Protein AF-A0A3M6TLI6-F1 (afdb_monomer)

InterPro domains:
  IPR000315 B-box-type zinc finger [PF00643] (186-222)
  IPR000315 B-box-type zinc finger [PS50119] (181-224)
  IPR001258 NHL repeat [PF01436] (516-543)
  IPR001258 NHL repeat [PF01436] (563-590)
  IPR001258 NHL repeat [PF01436] (611-637)
  IPR001258 NHL repeat [PS51125] (503-546)
  IPR001258 NHL repeat [PS51125] (550-593)
  IPR001258 NHL repeat [PS51125] (597-640)
  IPR001258 NHL repeat [PS51125] (685-728)
  IPR001298 Filamin/ABP280 repeat [SM00557] (396-498)
  IPR011042 Six-bladed beta-propeller, TolB-like [G3DSA:2.120.10.30] (496-685)
  IPR011042 Six-bladed beta-propeller, TolB-like [G3DSA:2.120.10.30] (686-773)
  IPR013783 Immunoglobulin-like fold [G3DSA:2.60.40.10] (393-495)
  IPR014756 Immunoglobulin E-set [SSF81296] (395-496)
  IPR017868 Filamin/ABP280 repeat-like [PF00630] (395-491)
  IPR017868 Filamin/ABP280 repeat-like [PS50194] (392-495)
  IPR027806 Harbinger transposase-derived nuclease domain [PF13359] (2-99)
  IPR050952 Tripartite Motif and NHL Repeat Containing E3 Ligases [PTHR24104] (552-772)

Structure (mmCIF, N/CA/C/O backbone):
data_AF-A0A3M6TLI6-F1
#
_entry.id   AF-A0A3M6TLI6-F1
#
loop_
_atom_site.group_PDB
_atom_site.id
_atom_site.type_symbol
_atom_site.label_atom_id
_atom_site.label_alt_id
_atom_site.label_comp_id
_atom_site.label_asym_id
_atom_site.label_entity_id
_atom_site.label_seq_id
_atom_site.pdbx_PDB_ins_code
_atom_site.Cartn_x
_atom_site.Cartn_y
_atom_site.Cartn_z
_atom_site.occupancy
_atom_site.B_iso_or_equiv
_atom_site.auth_seq_id
_atom_site.auth_comp_id
_atom_site.auth_asym_id
_atom_site.auth_atom_id
_atom_site.pdbx_PDB_model_num
ATOM 1 N N . MET A 1 1 ? -36.498 23.297 31.377 1.00 34.47 1 MET A N 1
ATOM 2 C CA . MET A 1 1 ? -36.501 24.729 31.007 1.00 34.47 1 MET A CA 1
ATOM 3 C C . MET A 1 1 ? -37.761 25.460 31.517 1.00 34.47 1 MET A C 1
ATOM 5 O O . MET A 1 1 ? -38.318 26.268 30.796 1.00 34.47 1 MET A O 1
ATOM 9 N N . VAL A 1 2 ? -38.197 25.220 32.770 1.00 28.27 2 VAL A N 1
ATOM 10 C CA . VAL A 1 2 ? -39.300 25.968 33.442 1.00 28.27 2 VAL A CA 1
ATOM 11 C C . VAL A 1 2 ? -38.950 26.317 34.910 1.00 28.27 2 VAL A C 1
ATOM 13 O O . VAL A 1 2 ? -39.770 26.835 35.647 1.00 28.27 2 VAL A O 1
ATOM 16 N N . PHE A 1 3 ? -37.703 26.119 35.356 1.00 27.20 3 PHE A N 1
ATOM 17 C CA . PHE A 1 3 ? -37.307 26.361 36.758 1.00 27.20 3 PHE A CA 1
ATOM 18 C C . PHE A 1 3 ? -36.135 27.345 36.925 1.00 27.20 3 PHE A C 1
ATOM 20 O O . PHE A 1 3 ? -35.414 27.295 37.911 1.00 27.20 3 PHE A O 1
ATOM 27 N N . ILE A 1 4 ? -35.943 28.257 35.963 1.00 27.45 4 ILE A N 1
ATOM 28 C CA . ILE A 1 4 ? -34.880 29.288 36.010 1.00 27.45 4 ILE A CA 1
ATOM 29 C C . ILE A 1 4 ? -35.439 30.716 36.212 1.00 27.45 4 ILE A C 1
ATOM 31 O O . ILE A 1 4 ? -34.676 31.663 36.350 1.00 27.45 4 ILE A O 1
ATOM 35 N N . HIS A 1 5 ? -36.758 30.896 36.359 1.00 28.16 5 HIS A N 1
ATOM 36 C CA . HIS A 1 5 ? -37.359 32.223 36.596 1.00 28.16 5 HIS A CA 1
ATOM 37 C C . HIS A 1 5 ? -37.883 32.488 38.019 1.00 28.16 5 HIS A C 1
ATOM 39 O O . HIS A 1 5 ? -38.451 33.547 38.253 1.00 28.16 5 HIS A O 1
ATOM 45 N N . VAL A 1 6 ? -37.651 31.600 38.993 1.00 29.02 6 VAL A N 1
ATOM 46 C CA . VAL A 1 6 ? -38.141 31.798 40.380 1.00 29.02 6 VAL A CA 1
ATOM 47 C C . VAL A 1 6 ? -37.070 32.352 41.339 1.00 29.02 6 VAL A C 1
ATOM 49 O O . VAL A 1 6 ? -37.395 32.791 42.435 1.00 29.02 6 VAL A O 1
ATOM 52 N N . LEU A 1 7 ? -35.797 32.434 40.934 1.00 25.89 7 LEU A N 1
ATOM 53 C CA . LEU A 1 7 ? -34.699 32.871 41.821 1.00 25.89 7 LEU A CA 1
ATOM 54 C C . LEU A 1 7 ? -34.023 34.193 41.418 1.00 25.89 7 LEU A C 1
ATOM 56 O O . LEU A 1 7 ? -32.919 34.490 41.869 1.00 25.89 7 LEU A O 1
ATOM 60 N N . ALA A 1 8 ? -34.698 35.028 40.625 1.00 28.47 8 ALA A N 1
ATOM 61 C CA . ALA A 1 8 ? -34.259 36.393 40.337 1.00 28.47 8 ALA A CA 1
ATOM 62 C C . ALA A 1 8 ? -35.287 37.414 40.847 1.00 28.47 8 ALA A C 1
ATOM 64 O O . ALA A 1 8 ? -36.119 37.915 40.098 1.00 28.47 8 ALA A O 1
ATOM 65 N N . GLY A 1 9 ? -35.209 37.735 42.138 1.00 25.11 9 GLY A N 1
ATOM 66 C CA . GLY A 1 9 ? -35.965 38.826 42.751 1.00 25.11 9 GLY A CA 1
ATOM 67 C C . GLY A 1 9 ? -35.280 39.312 44.022 1.00 25.11 9 GLY A C 1
ATOM 68 O O . GLY A 1 9 ? -35.517 38.787 45.105 1.00 25.11 9 GLY A O 1
ATOM 69 N N . ARG A 1 10 ? -34.392 40.303 43.891 1.00 24.98 10 ARG A N 1
ATOM 70 C CA . ARG A 1 10 ? -33.894 41.095 45.028 1.00 24.98 10 ARG A CA 1
ATOM 71 C C . ARG A 1 10 ? -35.023 41.988 45.596 1.00 24.98 10 ARG A C 1
ATOM 73 O O . ARG A 1 10 ? -36.020 42.206 44.915 1.00 24.98 10 ARG A O 1
ATOM 80 N N . PRO A 1 11 ? -34.881 42.475 46.843 1.00 35.47 11 PRO A N 1
ATOM 81 C CA . PRO A 1 11 ? -35.988 42.868 47.712 1.00 35.47 11 PRO A CA 1
ATOM 82 C C . PRO A 1 11 ? -36.490 44.291 47.441 1.00 35.47 11 PRO A C 1
ATOM 84 O O . PRO A 1 11 ? -35.691 45.202 47.241 1.00 35.47 11 PRO A O 1
ATOM 87 N N . GLY A 1 12 ? -37.807 44.491 47.539 1.00 33.12 12 GLY A N 1
ATOM 88 C CA . GLY A 1 12 ? -38.425 45.815 47.638 1.00 33.12 12 GLY A CA 1
ATOM 89 C C . GLY A 1 12 ? -39.605 46.033 46.690 1.00 33.12 12 GLY A C 1
ATOM 90 O O . GLY A 1 12 ? -39.456 45.980 45.477 1.00 33.12 12 GLY A O 1
ATOM 91 N N . SER A 1 13 ? -40.757 46.369 47.277 1.00 32.81 13 SER A N 1
ATOM 92 C CA . SER A 1 13 ? -41.974 46.926 46.656 1.00 32.81 13 SER A CA 1
ATOM 93 C C . SER A 1 13 ? -42.864 46.000 45.811 1.00 32.81 13 SER A C 1
ATOM 95 O O . SER A 1 13 ? -42.798 46.047 44.598 1.00 32.81 13 SER A O 1
ATOM 97 N N . VAL A 1 14 ? -43.796 45.271 46.449 1.00 27.97 14 VAL A N 1
ATOM 98 C CA . VAL A 1 14 ? -45.204 45.159 45.984 1.00 27.97 14 VAL A CA 1
ATOM 99 C C . VAL A 1 14 ? -46.121 44.872 47.192 1.00 27.97 14 VAL A C 1
ATOM 101 O O . VAL A 1 14 ? -46.712 43.806 47.333 1.00 27.97 14 VAL A O 1
ATOM 104 N N . HIS A 1 15 ? -46.236 45.833 48.106 1.00 33.78 15 HIS A N 1
ATOM 105 C CA . HIS A 1 15 ? -47.403 45.931 48.984 1.00 33.78 15 HIS A CA 1
ATOM 106 C C . HIS A 1 15 ? -48.178 47.172 48.561 1.00 33.78 15 HIS A C 1
ATOM 108 O O . HIS A 1 15 ? -48.011 48.237 49.143 1.00 33.78 15 HIS A O 1
ATOM 114 N N . ASP A 1 16 ? -49.008 47.045 47.529 1.00 29.02 16 ASP A N 1
ATOM 115 C CA . ASP A 1 16 ? -50.118 47.977 47.367 1.00 29.02 16 ASP A CA 1
ATOM 116 C C . ASP A 1 16 ? -51.358 47.221 46.885 1.00 29.02 16 ASP A C 1
ATOM 118 O O . ASP A 1 16 ? -51.487 46.806 45.732 1.00 29.02 16 ASP A O 1
ATOM 122 N N . SER A 1 17 ? -52.281 47.019 47.821 1.00 30.47 17 SER A N 1
ATOM 123 C CA . SER A 1 17 ? -53.591 46.388 47.652 1.00 30.47 17 SER A CA 1
ATOM 124 C C . SER A 1 17 ? -54.530 47.166 46.715 1.00 30.47 17 SER A C 1
ATOM 126 O O . SER A 1 17 ? -55.658 46.740 46.483 1.00 30.47 17 SER A O 1
ATOM 128 N N . ARG A 1 18 ? -54.079 48.281 46.124 1.00 33.56 18 ARG A N 1
ATOM 129 C CA . ARG A 1 18 ? -54.854 49.111 45.188 1.00 33.56 18 ARG A CA 1
ATOM 130 C C . ARG A 1 18 ? -54.803 48.651 43.730 1.00 33.56 18 ARG A C 1
ATOM 132 O O . ARG A 1 18 ? -55.696 49.009 42.967 1.00 33.56 18 ARG A O 1
ATOM 139 N N . VAL A 1 19 ? -53.821 47.835 43.333 1.00 35.69 19 VAL A N 1
ATOM 140 C CA . VAL A 1 19 ? -53.656 47.414 41.923 1.00 35.69 19 VAL A CA 1
ATOM 141 C C . VAL A 1 19 ? -54.597 46.258 41.536 1.00 35.69 19 VAL A C 1
ATOM 143 O O . VAL A 1 19 ? -54.991 46.141 40.379 1.00 35.69 19 VAL A O 1
ATOM 146 N N . MET A 1 20 ? -55.054 45.452 42.501 1.00 35.34 20 MET A N 1
ATOM 147 C CA . MET A 1 20 ? -55.957 44.311 42.254 1.00 35.34 20 MET A CA 1
ATOM 148 C C . MET A 1 20 ? -57.446 44.692 42.115 1.00 35.34 20 MET A C 1
ATOM 150 O O . MET A 1 20 ? -58.211 43.928 41.531 1.00 35.34 20 MET A O 1
ATOM 154 N N . CYS A 1 21 ? -57.875 45.867 42.591 1.00 36.22 21 CYS A N 1
ATOM 155 C CA . CYS A 1 21 ? -59.299 46.243 42.613 1.00 36.22 21 CYS A CA 1
ATOM 156 C C . CYS A 1 21 ? -59.883 46.698 41.261 1.00 36.22 21 CYS A C 1
ATOM 158 O O . CYS A 1 21 ? -61.100 46.828 41.154 1.00 36.22 21 CYS A O 1
ATOM 160 N N . ASN A 1 22 ? -59.059 46.922 40.230 1.00 36.78 22 ASN A N 1
ATOM 161 C CA . ASN A 1 22 ? -59.506 47.474 38.939 1.00 36.78 22 ASN A CA 1
ATOM 162 C C . ASN A 1 22 ? -59.342 46.523 37.739 1.00 36.78 22 ASN A C 1
ATOM 164 O O . ASN A 1 22 ? -59.504 46.954 36.600 1.00 36.78 22 ASN A O 1
ATOM 168 N N . SER A 1 23 ? -59.048 45.237 37.961 1.00 40.84 23 SER A N 1
ATOM 169 C CA . SER A 1 23 ? -58.972 44.254 36.871 1.00 40.84 23 SER A CA 1
ATOM 170 C C . SER A 1 23 ? -60.306 43.525 36.657 1.00 40.84 23 SER A C 1
ATOM 172 O O . SER A 1 23 ? -61.030 43.215 37.608 1.00 40.84 23 SER A O 1
ATOM 174 N N . GLU A 1 24 ? -60.633 43.208 35.401 1.00 35.38 24 GLU A N 1
ATOM 175 C CA . GLU A 1 24 ? -61.858 42.481 35.014 1.00 35.38 24 GLU A CA 1
ATOM 176 C C . GLU A 1 24 ? -61.965 41.068 35.636 1.00 35.38 24 GLU A C 1
ATOM 178 O O . GLU A 1 24 ? -63.056 40.494 35.717 1.00 35.38 24 GLU A O 1
ATOM 183 N N . LEU A 1 25 ? -60.860 40.536 36.173 1.00 39.75 25 LEU A N 1
ATOM 184 C CA . LEU A 1 25 ? -60.800 39.267 36.905 1.00 39.75 25 LEU A CA 1
ATOM 185 C C . LEU A 1 25 ? -61.606 39.288 38.218 1.00 39.75 25 LEU A C 1
ATOM 187 O O . LEU A 1 25 ? -62.251 38.293 38.549 1.00 39.75 25 LEU A O 1
ATOM 191 N N . TRP A 1 26 ? -61.661 40.422 38.931 1.00 40.38 26 TRP A N 1
ATOM 192 C CA . TRP A 1 26 ? -62.410 40.538 40.194 1.00 40.38 26 TRP A CA 1
ATOM 193 C C . TRP A 1 26 ? -63.928 40.406 39.998 1.00 40.38 26 TRP A C 1
ATOM 195 O O . TRP A 1 26 ? -64.604 39.716 40.763 1.00 40.38 26 TRP A O 1
ATOM 205 N N . ARG A 1 27 ? -64.477 41.004 38.928 1.00 39.81 27 ARG A N 1
ATOM 206 C CA . ARG A 1 27 ? -65.921 40.938 38.622 1.00 39.81 27 ARG A CA 1
ATOM 207 C C . ARG A 1 27 ? -66.386 39.520 38.288 1.00 39.81 27 ARG A C 1
ATOM 209 O O . ARG A 1 27 ? -67.524 39.168 38.581 1.00 39.81 27 ARG A O 1
ATOM 216 N N . THR A 1 28 ? -65.497 38.701 37.732 1.00 42.34 28 THR A N 1
ATOM 217 C CA . THR A 1 28 ? -65.788 37.304 37.384 1.00 42.34 28 THR A CA 1
ATOM 218 C C . THR A 1 28 ? -65.716 36.385 38.614 1.00 42.34 28 THR A C 1
ATOM 220 O O . THR A 1 28 ? -66.506 35.449 38.730 1.00 42.34 28 THR A O 1
ATOM 223 N N . ALA A 1 29 ? -64.824 36.677 39.571 1.00 39.09 29 ALA A N 1
ATOM 224 C CA . ALA A 1 29 ? -64.681 35.922 40.820 1.00 39.09 29 ALA A CA 1
ATOM 225 C C . ALA A 1 29 ? -65.815 36.201 41.828 1.00 39.09 29 ALA A C 1
ATOM 227 O O . ALA A 1 29 ? -66.349 35.264 42.423 1.00 39.09 29 ALA A O 1
ATOM 228 N N . ALA A 1 30 ? -66.250 37.461 41.956 1.00 42.19 30 ALA A N 1
ATOM 229 C CA . ALA A 1 30 ? -67.336 37.863 42.858 1.00 42.19 30 ALA A CA 1
ATOM 230 C C . ALA A 1 30 ? -68.703 37.255 42.486 1.00 42.19 30 ALA A C 1
ATOM 232 O O . ALA A 1 30 ? -69.554 37.062 43.350 1.00 42.19 30 ALA A O 1
ATOM 233 N N . HIS A 1 31 ? -68.910 36.913 41.210 1.00 42.47 31 HIS A N 1
ATOM 234 C CA . HIS A 1 31 ? -70.144 36.275 40.744 1.00 42.47 31 HIS A CA 1
ATOM 235 C C . HIS A 1 31 ? -70.183 34.759 41.001 1.00 42.47 31 HIS A C 1
ATOM 237 O O . HIS A 1 31 ? -71.264 34.171 40.984 1.00 42.47 31 HIS A O 1
ATOM 243 N N . LYS A 1 32 ? -69.017 34.129 41.213 1.00 38.00 32 LYS A N 1
ATOM 244 C CA . LYS A 1 32 ? -68.856 32.668 41.305 1.00 38.00 32 LYS A CA 1
ATOM 245 C C . LYS A 1 32 ? -68.705 32.156 42.744 1.00 38.00 32 LYS A C 1
ATOM 247 O O . LYS A 1 32 ? -69.014 30.994 42.985 1.00 38.00 32 LYS A O 1
ATOM 252 N N . PHE A 1 33 ? -68.283 33.008 43.687 1.00 46.25 33 PHE A N 1
ATOM 253 C CA . PHE A 1 33 ? -68.091 32.657 45.102 1.00 46.25 33 PHE A CA 1
ATOM 254 C C . PHE A 1 33 ? -68.619 33.766 46.038 1.00 46.25 33 PHE A C 1
ATOM 256 O O . PHE A 1 33 ? -67.872 34.679 46.392 1.00 46.25 33 PHE A O 1
ATOM 263 N N . PRO A 1 34 ? -69.901 33.735 46.443 1.00 35.91 34 PRO A N 1
ATOM 264 C CA . PRO A 1 34 ? -70.432 34.679 47.420 1.00 35.91 34 PRO A CA 1
ATOM 265 C C . PRO A 1 34 ? -70.053 34.244 48.847 1.00 35.91 34 PRO A C 1
ATOM 267 O O . PRO A 1 34 ? -70.364 33.129 49.258 1.00 35.91 34 PRO A O 1
ATOM 270 N N . GLY A 1 35 ? -69.401 35.123 49.614 1.00 51.12 35 GLY A N 1
ATOM 271 C CA . GLY A 1 35 ? -69.088 34.898 51.033 1.00 51.12 35 GLY A CA 1
ATOM 272 C C . GLY A 1 35 ? -67.597 34.943 51.395 1.00 51.12 35 GLY A C 1
ATOM 273 O O . GLY A 1 35 ? -66.770 35.476 50.662 1.00 51.12 35 GLY A O 1
ATOM 274 N N . ASP A 1 36 ? -67.278 34.401 52.573 1.00 43.75 36 ASP A N 1
ATOM 275 C CA . ASP A 1 36 ? -66.084 34.638 53.410 1.00 43.75 36 ASP A CA 1
ATOM 276 C C . ASP A 1 36 ? -64.762 33.993 52.906 1.00 43.75 36 ASP A C 1
ATOM 278 O O . ASP A 1 36 ? -63.978 33.431 53.676 1.00 43.75 36 ASP A O 1
ATOM 282 N N . THR A 1 37 ? -64.487 34.065 51.600 1.00 42.94 37 THR A N 1
ATOM 283 C CA . THR A 1 37 ? -63.296 33.468 50.958 1.00 42.94 37 THR A CA 1
ATOM 284 C C . THR A 1 37 ? -62.404 34.518 50.286 1.00 42.94 37 THR A C 1
ATOM 286 O O . THR A 1 37 ? -62.883 35.526 49.774 1.00 42.94 37 THR A O 1
ATOM 289 N N . HIS A 1 38 ? -61.081 34.303 50.306 1.00 43.53 38 HIS A N 1
ATOM 290 C CA . HIS A 1 38 ? -60.088 35.119 49.592 1.00 43.53 38 HIS A CA 1
ATOM 291 C C . HIS A 1 38 ? -59.131 34.199 48.814 1.00 43.53 38 HIS A C 1
ATOM 293 O O . HIS A 1 38 ? -58.770 33.134 49.313 1.00 43.53 38 HIS A O 1
ATOM 299 N N . LEU A 1 39 ? -58.718 34.609 47.608 1.00 44.34 39 LEU A N 1
ATOM 300 C CA . LEU A 1 39 ? -57.790 33.862 46.743 1.00 44.34 39 LEU A CA 1
ATOM 301 C C . LEU A 1 39 ? -56.328 34.275 46.996 1.00 44.34 39 LEU A C 1
ATOM 303 O O . LEU A 1 39 ? -56.049 35.464 47.165 1.00 44.34 39 LEU A O 1
ATOM 307 N N . LEU A 1 40 ? -55.404 33.306 46.983 1.00 36.53 40 LEU A N 1
ATOM 308 C CA . LEU A 1 40 ? -53.951 33.509 47.082 1.00 36.53 40 LEU A CA 1
ATOM 309 C C . LEU A 1 40 ? -53.244 33.050 45.795 1.00 36.53 40 LEU A C 1
ATOM 311 O O . LEU A 1 40 ? -53.279 31.862 45.481 1.00 36.53 40 LEU A O 1
ATOM 315 N N . GLY A 1 41 ? -52.551 33.979 45.120 1.00 41.78 41 GLY A N 1
ATOM 316 C CA . GLY A 1 41 ? -51.569 33.712 44.053 1.00 41.78 41 GLY A CA 1
ATOM 317 C C . GLY A 1 41 ? -52.097 32.991 42.804 1.00 41.78 41 GLY A C 1
ATOM 318 O O . GLY A 1 41 ? -53.245 32.554 42.762 1.00 41.78 41 GLY A O 1
ATOM 319 N N . ASP A 1 42 ? -51.239 32.843 41.787 1.00 33.44 42 ASP A N 1
ATOM 320 C CA . ASP A 1 42 ? -51.550 32.326 40.432 1.00 33.44 42 ASP A CA 1
ATOM 321 C C . ASP A 1 42 ? -52.085 30.873 40.366 1.00 33.44 42 ASP A C 1
ATOM 323 O O . ASP A 1 42 ? -52.211 30.295 39.289 1.00 33.44 42 ASP A O 1
ATOM 327 N N . GLY A 1 43 ? -52.429 30.266 41.505 1.00 41.97 43 GLY A N 1
ATOM 328 C CA . GLY A 1 43 ? -52.973 28.910 41.608 1.00 41.97 43 GLY A CA 1
ATOM 329 C C . GLY A 1 43 ? -54.442 28.804 42.033 1.00 41.97 43 GLY A C 1
ATOM 330 O O . GLY A 1 43 ? -54.999 27.719 41.933 1.00 41.97 43 GLY A O 1
ATOM 331 N N . GLY A 1 44 ? -55.094 29.878 42.492 1.00 33.34 44 GLY A N 1
ATOM 332 C CA . GLY A 1 44 ? -56.558 29.908 42.636 1.00 33.34 44 GLY A CA 1
ATOM 333 C C . GLY A 1 44 ? -57.212 28.911 43.616 1.00 33.34 44 GLY A C 1
ATOM 334 O O . GLY A 1 44 ? -58.313 28.444 43.331 1.00 33.34 44 GLY A O 1
ATOM 335 N N . TYR A 1 45 ? -56.605 28.601 44.769 1.00 35.06 45 TYR A N 1
ATOM 336 C CA . TYR A 1 45 ? -57.241 27.752 45.797 1.00 35.06 45 TYR A CA 1
ATOM 337 C C . TYR A 1 45 ? -57.896 28.582 46.925 1.00 35.06 45 TYR A C 1
ATOM 339 O O . TYR A 1 45 ? -57.254 29.498 47.446 1.00 35.06 45 TYR A O 1
ATOM 347 N N . PRO A 1 46 ? -59.149 28.288 47.334 1.00 38.34 46 PRO A N 1
ATOM 348 C CA . PRO A 1 46 ? -59.824 28.989 48.428 1.00 38.34 46 PRO A CA 1
ATOM 349 C C . PRO A 1 46 ? -59.476 28.391 49.805 1.00 38.34 46 PRO A C 1
ATOM 351 O O . PRO A 1 46 ? -59.533 27.178 49.990 1.00 38.34 46 PRO A O 1
ATOM 354 N N . LEU A 1 47 ? -59.170 29.242 50.794 1.00 43.91 47 LEU A N 1
ATOM 355 C CA . LEU A 1 47 ? -58.966 28.854 52.202 1.00 43.91 47 LEU A CA 1
ATOM 356 C C . LEU A 1 47 ? -59.788 29.744 53.155 1.00 43.91 47 LEU A C 1
ATOM 358 O O . LEU A 1 47 ? -59.958 30.942 52.924 1.00 43.91 47 LEU A O 1
ATOM 362 N N . LEU A 1 48 ? -60.286 29.150 54.247 1.00 40.75 48 LEU A N 1
ATOM 363 C CA . LEU A 1 48 ? -61.071 29.816 55.299 1.00 40.75 48 LEU A CA 1
ATOM 364 C C . LEU A 1 48 ? -60.216 30.822 56.096 1.00 40.75 48 LEU A C 1
ATOM 366 O O . LEU A 1 48 ? -59.113 30.503 56.539 1.00 40.75 48 LEU A O 1
ATOM 370 N N . ARG A 1 49 ? -60.751 32.025 56.366 1.00 39.31 49 ARG A N 1
ATOM 371 C CA . ARG A 1 49 ? -60.044 33.143 57.044 1.00 39.31 49 ARG A CA 1
ATOM 372 C C . ARG A 1 49 ? -59.380 32.783 58.385 1.00 39.31 49 ARG A C 1
ATOM 374 O O . ARG A 1 49 ? -58.374 33.396 58.741 1.00 39.31 49 ARG A O 1
ATOM 381 N N . ARG A 1 50 ? -59.898 31.792 59.121 1.00 39.31 50 ARG A N 1
ATOM 382 C CA . ARG A 1 50 ? -59.343 31.333 60.413 1.00 39.31 50 ARG A CA 1
ATOM 383 C C . ARG A 1 50 ? -57.986 30.626 60.262 1.00 39.31 50 ARG A C 1
ATOM 385 O O . ARG A 1 50 ? -57.142 30.745 61.145 1.00 39.31 50 ARG A O 1
ATOM 392 N N . PHE A 1 51 ? -57.754 29.979 59.119 1.00 35.06 51 PHE A N 1
ATOM 393 C CA . PHE A 1 51 ? -56.541 29.214 58.810 1.00 35.06 51 PHE A CA 1
ATOM 394 C C . PHE A 1 51 ? -55.307 30.119 58.617 1.00 35.06 51 PHE A C 1
ATOM 396 O O . PHE A 1 51 ? -54.196 29.761 59.000 1.00 35.06 51 PHE A O 1
ATOM 403 N N . ASN A 1 52 ? -55.509 31.349 58.126 1.00 37.50 52 ASN A N 1
ATOM 404 C CA . ASN A 1 52 ? -54.431 32.319 57.897 1.00 37.50 52 ASN A CA 1
ATOM 405 C C . ASN A 1 52 ? -53.782 32.852 59.186 1.00 37.50 52 ASN A C 1
ATOM 407 O O . ASN A 1 52 ? -52.598 33.174 59.172 1.00 37.50 52 ASN A O 1
ATOM 411 N N . ARG A 1 53 ? -54.506 32.936 60.314 1.00 40.00 53 ARG A N 1
ATOM 412 C CA . ARG A 1 53 ? -53.917 33.443 61.573 1.00 40.00 53 ARG A CA 1
ATOM 413 C C . ARG A 1 53 ? -52.892 32.477 62.164 1.00 40.00 53 ARG A C 1
ATOM 415 O O . ARG A 1 53 ? -51.846 32.918 62.629 1.00 40.00 53 ARG A O 1
ATOM 422 N N . VAL A 1 54 ? -53.177 31.177 62.107 1.00 41.12 54 VAL A N 1
ATOM 423 C CA . VAL A 1 54 ? -52.283 30.132 62.628 1.00 41.12 54 VAL A CA 1
ATOM 424 C C . VAL A 1 54 ? -51.038 30.016 61.746 1.00 41.12 54 VAL A C 1
ATOM 426 O O . VAL A 1 54 ? -49.923 30.023 62.258 1.00 41.12 54 VAL A O 1
ATOM 429 N N . LEU A 1 55 ? -51.211 30.040 60.421 1.00 37.88 55 LEU A N 1
ATOM 430 C CA . LEU A 1 55 ? -50.097 30.010 59.469 1.00 37.88 55 LEU A CA 1
ATOM 431 C C . LEU A 1 55 ? -49.202 31.258 59.553 1.00 37.88 55 LEU A C 1
ATOM 433 O O . LEU A 1 55 ? -47.983 31.119 59.516 1.00 37.88 55 LEU A O 1
ATOM 437 N N . SER A 1 56 ? -49.765 32.458 59.746 1.00 41.44 56 SER A N 1
ATOM 438 C CA . SER A 1 56 ? -48.963 33.671 59.983 1.00 41.44 56 SER A CA 1
ATOM 439 C C . SER A 1 56 ? -48.176 33.618 61.293 1.00 41.44 56 SER A C 1
ATOM 441 O O . SER A 1 56 ? -47.035 34.073 61.314 1.00 41.44 56 SER A O 1
ATOM 443 N N . SER A 1 57 ? -48.749 33.055 62.363 1.00 43.34 57 SER A N 1
ATOM 444 C CA . SER A 1 57 ? -48.060 32.901 63.652 1.00 43.34 57 SER A CA 1
ATOM 445 C C . SER A 1 57 ? -46.879 31.934 63.542 1.00 43.34 57 SER A C 1
ATOM 447 O O . SER A 1 57 ? -45.772 32.255 63.969 1.00 43.34 57 SER A O 1
ATOM 449 N N . VAL A 1 58 ? -47.091 30.784 62.895 1.00 40.59 58 VAL A N 1
ATOM 450 C CA . VAL A 1 58 ? -46.048 29.771 62.673 1.00 40.59 58 VAL A CA 1
ATOM 451 C C . VAL A 1 58 ? -44.965 30.297 61.724 1.00 40.59 58 VAL A C 1
ATOM 453 O O . VAL A 1 58 ? -43.777 30.092 61.959 1.00 40.59 58 VAL A O 1
ATOM 456 N N . HIS A 1 59 ? -45.339 31.059 60.692 1.00 41.84 59 HIS A N 1
ATOM 457 C CA . HIS A 1 59 ? -44.380 31.713 59.801 1.00 41.84 59 HIS A CA 1
ATOM 458 C C . HIS A 1 59 ? -43.513 32.751 60.537 1.00 41.84 59 HIS A C 1
ATOM 460 O O . HIS A 1 59 ? -42.308 32.819 60.304 1.00 41.84 59 HIS A O 1
ATOM 466 N N . GLN A 1 60 ? -44.087 33.515 61.474 1.00 44.09 60 GLN A N 1
ATOM 467 C CA . GLN A 1 60 ? -43.339 34.464 62.309 1.00 44.09 60 GLN A CA 1
ATOM 468 C C . GLN A 1 60 ? -42.345 33.780 63.259 1.00 44.09 60 GLN A C 1
ATOM 470 O O . GLN A 1 60 ? -41.255 34.309 63.490 1.00 44.09 60 GLN A O 1
ATOM 475 N N . GLU A 1 61 ? -42.693 32.614 63.805 1.00 41.62 61 GLU A N 1
ATOM 476 C CA . GLU A 1 61 ? -41.779 31.820 64.634 1.00 41.62 61 GLU A CA 1
ATOM 477 C C . GLU A 1 61 ? -40.633 31.219 63.815 1.00 41.62 61 GLU A C 1
ATOM 479 O O . GLU A 1 61 ? -39.480 31.260 64.251 1.00 41.62 61 GLU A O 1
ATOM 484 N N . ILE A 1 62 ? -40.918 30.759 62.594 1.00 41.72 62 ILE A N 1
ATOM 485 C CA . ILE A 1 62 ? -39.907 30.259 61.654 1.00 41.72 62 ILE A CA 1
ATOM 486 C C . ILE A 1 62 ? -38.958 31.389 61.220 1.00 41.72 62 ILE A C 1
ATOM 488 O O . ILE A 1 62 ? -37.741 31.213 61.256 1.00 41.72 62 ILE A O 1
ATOM 492 N N . GLU A 1 63 ? -39.470 32.580 60.900 1.00 43.06 63 GLU A N 1
ATOM 493 C CA . GLU A 1 63 ? -38.655 33.766 60.581 1.00 43.06 63 GLU A CA 1
ATOM 494 C C . GLU A 1 63 ? -37.757 34.188 61.761 1.00 43.06 63 GLU A C 1
ATOM 496 O O . GLU A 1 63 ? -36.573 34.494 61.579 1.00 43.06 63 GLU A O 1
ATOM 501 N N . ARG A 1 64 ? -38.269 34.131 63.001 1.00 45.28 64 ARG A N 1
ATOM 502 C CA . ARG A 1 64 ? -37.462 34.374 64.212 1.00 45.28 64 ARG A CA 1
ATOM 503 C C . ARG A 1 64 ? -36.365 33.327 64.397 1.00 45.28 64 ARG A C 1
ATOM 505 O O . ARG A 1 64 ? -35.234 33.701 64.714 1.00 45.28 64 ARG A O 1
ATOM 512 N N . ALA A 1 65 ? -36.660 32.048 64.165 1.00 41.25 65 ALA A N 1
ATOM 513 C CA . ALA A 1 65 ? -35.676 30.969 64.234 1.00 41.25 65 ALA A CA 1
ATOM 514 C C . ALA A 1 65 ? -34.582 31.127 63.161 1.00 41.25 65 ALA A C 1
ATOM 516 O O . ALA A 1 65 ? -33.393 31.033 63.472 1.00 41.25 65 ALA A O 1
ATOM 517 N N . ILE A 1 66 ? -34.959 31.481 61.927 1.00 42.84 66 ILE A N 1
ATOM 518 C CA . ILE A 1 66 ? -34.029 31.758 60.821 1.00 42.84 66 ILE A CA 1
ATOM 519 C C . ILE A 1 66 ? -33.154 32.983 61.124 1.00 42.84 66 ILE A C 1
ATOM 521 O O . ILE A 1 66 ? -31.955 32.969 60.839 1.00 42.84 66 ILE A O 1
ATOM 525 N N . SER A 1 67 ? -33.702 34.038 61.735 1.00 44.84 67 SER A N 1
ATOM 526 C CA . SER A 1 67 ? -32.929 35.226 62.123 1.00 44.84 67 SER A CA 1
ATOM 527 C C . SER A 1 67 ? -31.943 34.942 63.266 1.00 44.84 67 SER A C 1
ATOM 529 O O . SER A 1 67 ? -30.820 35.456 63.256 1.00 44.84 67 SER A O 1
ATOM 531 N N . LEU A 1 68 ? -32.324 34.100 64.234 1.00 44.25 68 LEU A N 1
ATOM 532 C CA . LEU A 1 68 ? -31.447 33.644 65.321 1.00 44.25 68 LEU A CA 1
ATOM 533 C C . LEU A 1 68 ? -30.312 32.749 64.804 1.00 44.25 68 LEU A C 1
ATOM 535 O O . LEU A 1 68 ? -29.167 32.886 65.245 1.00 44.25 68 LEU A O 1
ATOM 539 N N . LEU A 1 69 ? -30.605 31.895 63.820 1.00 40.59 69 LEU A N 1
ATOM 540 C CA . LEU A 1 69 ? -29.604 31.101 63.112 1.00 40.59 69 LEU A CA 1
ATOM 541 C C . LEU A 1 69 ? -28.662 32.019 62.318 1.00 40.59 69 LEU A C 1
ATOM 543 O O . LEU A 1 69 ? -27.462 32.008 62.578 1.00 40.59 69 LEU A O 1
ATOM 547 N N . LYS A 1 70 ? -29.169 32.939 61.485 1.00 38.28 70 LYS A N 1
ATOM 548 C CA . LYS A 1 70 ? -28.344 33.925 60.748 1.00 38.28 70 LYS A CA 1
ATOM 549 C C . LYS A 1 70 ? -27.403 34.742 61.650 1.00 38.28 70 LYS A C 1
ATOM 551 O O . LYS A 1 70 ? -26.285 35.053 61.240 1.00 38.28 70 LYS A O 1
ATOM 556 N N . GLY A 1 71 ? -27.821 35.064 62.878 1.00 40.72 71 GLY A N 1
ATOM 557 C CA . GLY A 1 71 ? -26.994 35.758 63.873 1.00 40.72 71 GLY A CA 1
ATOM 558 C C . GLY A 1 71 ? -25.830 34.921 64.425 1.00 40.72 71 GLY A C 1
ATOM 559 O O . GLY A 1 71 ? -24.736 35.451 64.621 1.00 40.72 71 GLY A O 1
ATOM 560 N N . ARG A 1 72 ? -26.025 33.609 64.628 1.00 40.97 72 ARG A N 1
ATOM 561 C CA . ARG A 1 72 ? -24.959 32.670 65.043 1.00 40.97 72 ARG A CA 1
ATOM 562 C C . ARG A 1 72 ? -24.053 32.232 63.882 1.00 40.97 72 ARG A C 1
ATOM 564 O O . ARG A 1 72 ? -22.880 31.944 64.107 1.00 40.97 72 ARG A O 1
ATOM 571 N N . TRP A 1 73 ? -24.560 32.264 62.651 1.00 39.75 73 TRP A N 1
ATOM 572 C CA . TRP A 1 73 ? -23.886 31.833 61.419 1.00 39.75 73 TRP A CA 1
ATOM 573 C C . TRP A 1 73 ? -22.692 32.699 60.980 1.00 39.75 73 TRP A C 1
ATOM 575 O O . TRP A 1 73 ? -21.812 32.212 60.282 1.00 39.75 73 TRP A O 1
ATOM 585 N N . ARG A 1 74 ? -22.571 33.957 61.432 1.00 38.34 74 ARG A N 1
ATOM 586 C CA . ARG A 1 74 ? -21.382 34.787 61.129 1.00 38.34 74 ARG A CA 1
ATOM 587 C C . ARG A 1 74 ? -20.105 34.371 61.880 1.00 38.34 74 ARG A C 1
ATOM 589 O O . ARG A 1 74 ? -19.065 34.978 61.647 1.00 38.34 74 ARG A O 1
ATOM 596 N N . ARG A 1 75 ? -20.159 33.386 62.789 1.00 38.34 75 ARG A N 1
ATOM 597 C CA . ARG A 1 75 ? -19.009 32.976 63.624 1.00 38.34 75 ARG A CA 1
ATOM 598 C C . ARG A 1 75 ? -18.445 31.580 63.350 1.00 38.34 75 ARG A C 1
ATOM 600 O O . ARG A 1 75 ? -17.412 31.263 63.929 1.00 38.34 75 ARG A O 1
ATOM 607 N N . LEU A 1 76 ? -19.053 30.763 62.491 1.00 36.25 76 LEU A N 1
ATOM 608 C CA . LEU A 1 76 ? -18.569 29.406 62.206 1.00 36.25 76 LEU A CA 1
ATOM 609 C C . LEU A 1 76 ? -18.452 29.213 60.693 1.00 36.25 76 LEU A C 1
ATOM 611 O O . LEU A 1 76 ? -19.444 29.189 59.979 1.00 36.25 76 LEU A O 1
ATOM 615 N N . LEU A 1 77 ? -17.209 29.151 60.218 1.00 38.44 77 LEU A N 1
ATOM 616 C CA . LEU A 1 77 ? -16.810 29.245 58.809 1.00 38.44 77 LEU A CA 1
ATOM 617 C C . LEU A 1 77 ? -16.728 27.878 58.099 1.00 38.44 77 LEU A C 1
ATOM 619 O O . LEU A 1 77 ? -16.010 27.754 57.117 1.00 38.44 77 LEU A O 1
ATOM 623 N N . PHE A 1 78 ? -17.425 26.848 58.585 1.00 41.88 78 PHE A N 1
ATOM 624 C CA . PHE A 1 78 ? -17.361 25.497 58.018 1.00 41.88 78 PHE A CA 1
ATOM 625 C C . PHE A 1 78 ? -18.686 24.757 58.217 1.00 41.88 78 PHE A C 1
ATOM 627 O O . PHE A 1 78 ? -18.998 24.418 59.354 1.00 41.88 78 PHE A O 1
ATOM 634 N N . LEU A 1 79 ? -19.436 24.542 57.127 1.00 36.59 79 LEU A N 1
ATOM 635 C CA . LEU A 1 79 ? -20.312 23.389 56.835 1.00 36.59 79 LEU A CA 1
ATOM 636 C C . LEU A 1 79 ? -20.895 23.554 55.412 1.00 36.59 79 LEU A C 1
ATOM 638 O O . LEU A 1 79 ? -21.320 24.651 55.042 1.00 36.59 79 LEU A O 1
ATOM 642 N N . ASP A 1 80 ? -20.858 22.484 54.610 1.00 40.44 80 ASP A N 1
ATOM 643 C CA . ASP A 1 80 ? -21.257 22.460 53.195 1.00 40.44 80 ASP A CA 1
ATOM 644 C C . ASP A 1 80 ? -22.782 22.565 53.004 1.00 40.44 80 ASP A C 1
ATOM 646 O O . ASP A 1 80 ? -23.578 22.063 53.794 1.00 40.44 80 ASP A O 1
ATOM 650 N N . HIS A 1 81 ? -23.197 23.199 51.903 1.00 43.28 81 HIS A N 1
ATOM 651 C CA . HIS A 1 81 ? -24.589 23.533 51.562 1.00 43.28 81 HIS A CA 1
ATOM 652 C C . HIS A 1 81 ? -25.586 22.351 51.522 1.00 43.28 81 HIS A C 1
ATOM 654 O O . HIS A 1 81 ? -26.793 22.594 51.536 1.00 43.28 81 HIS A O 1
ATOM 660 N N . LEU A 1 82 ? -25.113 21.101 51.480 1.00 38.31 82 LEU A N 1
ATOM 661 C CA . LEU A 1 82 ? -25.954 19.904 51.346 1.00 38.31 82 LEU A CA 1
ATOM 662 C C . LEU A 1 82 ? -26.708 19.540 52.638 1.00 38.31 82 LEU A C 1
ATOM 664 O O . LEU A 1 82 ? -27.856 19.100 52.573 1.00 38.31 82 LEU A O 1
ATOM 668 N N . ASP A 1 83 ? -26.100 19.762 53.807 1.00 41.62 83 ASP A N 1
ATOM 669 C CA . ASP A 1 83 ? -26.712 19.406 55.097 1.00 41.62 83 ASP A CA 1
ATOM 670 C C . ASP A 1 83 ? -27.906 20.320 55.430 1.00 41.62 83 ASP A C 1
ATOM 672 O O . ASP A 1 83 ? -28.874 19.902 56.067 1.00 41.62 83 ASP A O 1
ATOM 676 N N . LEU A 1 84 ? -27.892 21.553 54.909 1.00 41.28 84 LEU A N 1
ATOM 677 C CA . LEU A 1 84 ? -28.955 22.536 55.116 1.00 41.28 84 LEU A CA 1
ATOM 678 C C . LEU A 1 84 ? -30.240 22.203 54.354 1.00 41.28 84 LEU A C 1
ATOM 680 O O . LEU A 1 84 ? -31.346 22.434 54.841 1.00 41.28 84 LEU A O 1
ATOM 684 N N . GLU A 1 85 ? -30.094 21.688 53.136 1.00 43.47 85 GLU A N 1
ATOM 685 C CA . GLU A 1 85 ? -31.225 21.299 52.299 1.00 43.47 85 GLU A CA 1
ATOM 686 C C . GLU A 1 85 ? -31.904 20.048 52.871 1.00 43.47 85 GLU A C 1
ATOM 688 O O . GLU A 1 85 ? -33.132 19.938 52.855 1.00 43.47 85 GLU A O 1
ATOM 693 N N . LEU A 1 86 ? -31.120 19.144 53.467 1.00 40.88 86 LEU A N 1
ATOM 694 C CA . LEU A 1 86 ? -31.635 17.963 54.150 1.00 40.88 86 LEU A CA 1
ATOM 695 C C . LEU A 1 86 ? -32.425 18.337 55.416 1.00 40.88 86 LEU A C 1
ATOM 697 O O . LEU A 1 86 ? -33.540 17.848 55.595 1.00 40.88 86 LEU A O 1
ATOM 701 N N . GLU A 1 87 ? -31.917 19.247 56.252 1.00 41.03 87 GLU A N 1
ATOM 702 C CA . GLU A 1 87 ? -32.629 19.700 57.458 1.00 41.03 87 GLU A CA 1
ATOM 703 C C . GLU A 1 87 ? -33.926 20.457 57.135 1.00 41.03 87 GLU A C 1
ATOM 705 O O . GLU A 1 87 ? -34.961 20.205 57.757 1.00 41.03 87 GLU A O 1
ATOM 710 N N . VAL A 1 88 ? -33.920 21.333 56.123 1.00 46.53 88 VAL A N 1
ATOM 711 C CA . VAL A 1 88 ? -35.131 22.055 55.691 1.00 46.53 88 VAL A CA 1
ATOM 712 C C . VAL A 1 88 ? -36.182 21.088 55.139 1.00 46.53 88 VAL A C 1
ATOM 714 O O . VAL A 1 88 ? -37.363 21.211 55.470 1.00 46.53 88 VAL A O 1
ATOM 717 N N . ASN A 1 89 ? -35.773 20.077 54.369 1.00 44.09 89 ASN A N 1
ATOM 718 C CA . ASN A 1 89 ? -36.688 19.057 53.857 1.00 44.09 89 ASN A CA 1
ATOM 719 C C . ASN A 1 89 ? -37.250 18.152 54.965 1.00 44.09 89 ASN A C 1
ATOM 721 O O . ASN A 1 89 ? -38.425 17.789 54.905 1.00 44.09 89 ASN A O 1
ATOM 725 N N . ILE A 1 90 ? -36.468 17.839 56.007 1.00 42.03 90 ILE A N 1
ATOM 726 C CA . ILE A 1 90 ? -36.947 17.097 57.187 1.00 42.03 90 ILE A CA 1
ATOM 727 C C . ILE A 1 90 ? -37.997 17.914 57.953 1.00 42.03 90 ILE A C 1
ATOM 729 O O . ILE A 1 90 ? -39.034 17.371 58.339 1.00 42.03 90 ILE A O 1
ATOM 733 N N . ILE A 1 91 ? -37.779 19.221 58.125 1.00 44.22 91 ILE A N 1
ATOM 734 C CA . ILE A 1 91 ? -38.733 20.114 58.801 1.00 44.22 91 ILE A CA 1
ATOM 735 C C . ILE A 1 91 ? -40.029 20.247 57.987 1.00 44.22 91 ILE A C 1
ATOM 737 O O . ILE A 1 91 ? -41.121 20.158 58.548 1.00 44.22 91 ILE A O 1
ATOM 741 N N . ILE A 1 92 ? -39.938 20.390 56.661 1.00 43.69 92 ILE A N 1
ATOM 742 C CA . ILE A 1 92 ? -41.115 20.445 55.781 1.00 43.69 92 ILE A CA 1
ATOM 743 C C . ILE A 1 92 ? -41.877 19.113 55.808 1.00 43.69 92 ILE A C 1
ATOM 745 O O . ILE A 1 92 ? -43.101 19.117 55.943 1.00 43.69 92 ILE A O 1
ATOM 749 N N . ALA A 1 93 ? -41.181 17.974 55.752 1.00 39.16 93 ALA A N 1
ATOM 750 C CA . ALA A 1 93 ? -41.802 16.654 55.828 1.00 39.16 93 ALA A CA 1
ATOM 751 C C . ALA A 1 93 ? -42.512 16.425 57.173 1.00 39.16 93 ALA A C 1
ATOM 753 O O . ALA A 1 93 ? -43.635 15.922 57.186 1.00 39.16 93 ALA A O 1
ATOM 754 N N . ALA A 1 94 ? -41.914 16.858 58.289 1.00 38.69 94 ALA A N 1
ATOM 755 C CA . ALA A 1 94 ? -42.535 16.792 59.612 1.00 38.69 94 ALA A CA 1
ATOM 756 C C . ALA A 1 94 ? -43.799 17.669 59.704 1.00 38.69 94 ALA A C 1
ATOM 758 O O . ALA A 1 94 ? -44.817 17.227 60.236 1.00 38.69 94 ALA A O 1
ATOM 759 N N . CYS A 1 95 ? -43.778 18.872 59.121 1.00 41.69 95 CYS A N 1
ATOM 760 C CA . CYS A 1 95 ? -44.941 19.762 59.049 1.00 41.69 95 CYS A CA 1
ATOM 761 C C . CYS A 1 95 ? -46.066 19.205 58.157 1.00 41.69 95 CYS A C 1
ATOM 763 O O . CYS A 1 95 ? -47.245 19.380 58.464 1.00 41.69 95 CYS A O 1
ATOM 765 N N . VAL A 1 96 ? -45.730 18.517 57.062 1.00 42.34 96 VAL A N 1
ATOM 766 C CA . VAL A 1 96 ? -46.713 17.862 56.183 1.00 42.34 96 VAL A CA 1
ATOM 767 C C . VAL A 1 96 ? -47.323 16.633 56.863 1.00 42.34 96 VAL A C 1
ATOM 769 O O . VAL A 1 96 ? -48.540 16.474 56.823 1.00 42.34 96 VAL A O 1
ATOM 772 N N . LEU A 1 97 ? -46.522 15.813 57.555 1.00 36.50 97 LEU A N 1
ATOM 773 C CA . LEU A 1 97 ? -47.016 14.679 58.347 1.00 36.50 97 LEU A CA 1
ATOM 774 C C . LEU A 1 97 ? -47.923 15.130 59.498 1.00 36.50 97 LEU A C 1
ATOM 776 O O . LEU A 1 97 ? -48.968 14.528 59.719 1.00 36.50 97 LEU A O 1
ATOM 780 N N . HIS A 1 98 ? -47.574 16.220 60.187 1.00 38.09 98 HIS A N 1
ATOM 781 C CA . HIS A 1 98 ? -48.405 16.779 61.253 1.00 38.09 98 HIS A CA 1
ATOM 782 C C . HIS A 1 98 ? -49.762 17.281 60.724 1.00 38.09 98 HIS A C 1
ATOM 784 O O . HIS A 1 98 ? -50.799 17.003 61.322 1.00 38.09 98 HIS A O 1
ATOM 790 N N . ASN A 1 99 ? -49.779 17.940 59.558 1.00 39.59 99 ASN A N 1
ATOM 791 C CA . ASN A 1 99 ? -51.018 18.364 58.893 1.00 39.59 99 ASN A CA 1
ATOM 792 C C . ASN A 1 99 ? -51.837 17.187 58.335 1.00 39.59 99 ASN A C 1
ATOM 794 O O . ASN A 1 99 ? -53.063 17.245 58.343 1.00 39.59 99 ASN A O 1
ATOM 798 N N . PHE A 1 100 ? -51.189 16.107 57.890 1.00 37.12 100 PHE A N 1
ATOM 799 C CA . PHE A 1 100 ? -51.868 14.891 57.431 1.00 37.12 100 PHE A CA 1
ATOM 800 C C . PHE A 1 100 ? -52.544 14.132 58.584 1.00 37.12 100 PHE A C 1
ATOM 802 O O . PHE A 1 100 ? -53.636 13.598 58.401 1.00 37.12 100 PHE A O 1
ATOM 809 N N . CYS A 1 101 ? -51.942 14.131 59.780 1.00 33.53 101 CYS A N 1
ATOM 810 C CA . CYS A 1 101 ? -52.572 13.596 60.991 1.00 33.53 101 CYS A CA 1
ATOM 811 C C . CYS A 1 101 ? -53.774 14.444 61.441 1.00 33.53 101 CYS A C 1
ATOM 813 O O . CYS A 1 101 ? -54.789 13.887 61.837 1.00 33.53 101 CYS A O 1
ATOM 815 N N . LEU A 1 102 ? -53.699 15.775 61.319 1.00 37.06 102 LEU A N 1
ATOM 816 C CA . LEU A 1 102 ? -54.802 16.684 61.671 1.00 37.06 102 LEU A CA 1
ATOM 817 C C . LEU A 1 102 ? -55.988 16.638 60.689 1.00 37.06 102 LEU A C 1
ATOM 819 O O . LEU A 1 102 ? -57.104 16.962 61.076 1.00 37.06 102 LEU A O 1
ATOM 823 N N . LEU A 1 103 ? -55.759 16.253 59.430 1.00 39.12 103 LEU A N 1
ATOM 824 C CA . LEU A 1 103 ? -56.797 16.155 58.393 1.00 39.12 103 LEU A CA 1
ATOM 825 C C . LEU A 1 103 ? -57.573 14.825 58.404 1.00 39.12 103 LEU A C 1
ATOM 827 O O . LEU A 1 103 ? -58.617 14.753 57.762 1.00 39.12 103 LEU A O 1
ATOM 831 N N . ASN A 1 104 ? -57.079 13.790 59.096 1.00 32.59 104 ASN A N 1
ATOM 832 C CA . ASN A 1 104 ? -57.663 12.440 59.082 1.00 32.59 104 ASN A CA 1
ATOM 833 C C . ASN A 1 104 ? -58.306 11.996 60.412 1.00 32.59 104 ASN A C 1
ATOM 835 O O . ASN A 1 104 ? -58.822 10.881 60.477 1.00 32.59 104 ASN A O 1
ATOM 839 N N . ASP A 1 105 ? -58.335 12.851 61.439 1.00 32.28 105 ASP A N 1
ATOM 840 C CA . ASP A 1 105 ? -59.132 12.616 62.648 1.00 32.28 105 ASP A CA 1
ATOM 841 C C . ASP A 1 105 ? -60.523 13.255 62.493 1.00 32.28 105 ASP A C 1
ATOM 843 O O . ASP A 1 105 ? -60.690 14.474 62.558 1.00 32.28 105 ASP A O 1
ATOM 847 N N . ASN A 1 106 ? -61.541 12.413 62.295 1.00 31.64 106 ASN A N 1
ATOM 848 C CA . ASN A 1 106 ? -62.952 12.793 62.362 1.00 31.64 106 ASN A CA 1
ATOM 849 C C . ASN A 1 106 ? -63.309 13.243 63.791 1.00 31.64 106 ASN A C 1
ATOM 851 O O . ASN A 1 106 ? -63.636 12.416 64.642 1.00 31.64 106 ASN A O 1
ATOM 855 N N . PHE A 1 107 ? -63.283 14.549 64.049 1.00 29.78 107 PHE A N 1
ATOM 856 C CA . PHE A 1 107 ? -64.025 15.155 65.153 1.00 29.78 107 PHE A CA 1
ATOM 857 C C . PHE A 1 107 ? -65.350 15.680 64.605 1.00 29.78 107 PHE A C 1
ATOM 859 O O . PHE A 1 107 ? -65.387 16.719 63.952 1.00 29.78 107 PHE A O 1
ATOM 866 N N . ASP A 1 108 ? -66.411 14.915 64.852 1.00 28.83 108 ASP A N 1
ATOM 867 C CA . ASP A 1 108 ? -67.790 15.306 64.572 1.00 28.83 108 ASP A CA 1
ATOM 868 C C . ASP A 1 108 ? -68.405 16.015 65.794 1.00 28.83 108 ASP A C 1
ATOM 870 O O . ASP A 1 108 ? -68.039 15.761 66.946 1.00 28.83 108 ASP A O 1
ATOM 874 N N . ASP A 1 109 ? -69.306 16.941 65.487 1.00 30.97 109 ASP A N 1
ATOM 875 C CA . ASP A 1 109 ? -69.751 18.094 66.271 1.00 30.97 109 ASP A CA 1
ATOM 876 C C . ASP A 1 109 ? -70.592 17.818 67.535 1.00 30.97 109 ASP A C 1
ATOM 878 O O . ASP A 1 109 ? -71.352 16.856 67.642 1.00 30.97 109 ASP A O 1
ATOM 882 N N . GLY A 1 110 ? -70.560 18.788 68.460 1.00 25.84 110 GLY A N 1
ATOM 883 C CA . GLY A 1 110 ? -71.495 18.908 69.582 1.00 25.84 110 GLY A CA 1
ATOM 884 C C . GLY A 1 110 ? -71.459 20.297 70.229 1.00 25.84 110 GLY A C 1
ATOM 885 O O . GLY A 1 110 ? -70.628 20.567 71.089 1.00 25.84 110 GLY A O 1
ATOM 886 N N . TYR A 1 111 ? -72.365 21.170 69.787 1.00 26.33 111 TYR A N 1
ATOM 887 C CA . TYR A 1 111 ? -72.662 22.521 70.283 1.00 26.33 111 TYR A CA 1
ATOM 888 C C . TYR A 1 111 ? -72.739 22.679 71.827 1.00 26.33 111 TYR A C 1
ATOM 890 O O . TYR A 1 111 ? -73.309 21.815 72.486 1.00 26.33 111 TYR A O 1
ATOM 898 N N . PHE A 1 112 ? -72.346 23.852 72.361 1.00 27.02 112 PHE A N 1
ATOM 899 C CA . PHE A 1 112 ? -73.211 24.915 72.955 1.00 27.02 112 PHE A CA 1
ATOM 900 C C . PHE A 1 112 ? -72.407 25.846 73.906 1.00 27.02 112 PHE A C 1
ATOM 902 O O . PHE A 1 112 ? -71.764 25.329 74.809 1.00 27.02 112 PHE A O 1
ATOM 909 N N . LEU A 1 113 ? -72.503 27.175 73.657 1.00 29.16 113 LEU A N 1
ATOM 910 C CA . LEU A 1 113 ? -72.663 28.350 74.570 1.00 29.16 113 LEU A CA 1
ATOM 911 C C . LEU A 1 113 ? -71.802 28.456 75.857 1.00 29.16 113 LEU A C 1
ATOM 913 O O . LEU A 1 113 ? -71.428 27.460 76.448 1.00 29.16 113 LEU A O 1
ATOM 917 N N . ASP A 1 114 ? -71.477 29.598 76.460 1.00 27.78 114 ASP A N 1
ATOM 918 C CA . ASP A 1 114 ? -71.754 31.038 76.345 1.00 27.78 114 ASP A CA 1
ATOM 919 C C . ASP A 1 114 ? -70.808 31.725 77.362 1.00 27.78 114 ASP A C 1
ATOM 921 O O . ASP A 1 114 ? -70.366 31.063 78.302 1.00 27.78 114 ASP A O 1
ATOM 925 N N . GLY A 1 115 ? -70.600 33.040 77.219 1.00 26.31 115 GLY A N 1
ATOM 926 C CA . GLY A 1 115 ? -70.263 33.985 78.304 1.00 26.31 115 GLY A CA 1
ATOM 927 C C . GLY A 1 115 ? -68.831 33.914 78.854 1.00 26.31 115 GLY A C 1
ATOM 928 O O . GLY A 1 115 ? -68.399 32.896 79.379 1.00 26.31 115 GLY A O 1
ATOM 929 N N . ASP A 1 116 ? -67.978 34.908 78.632 1.00 28.39 116 ASP A N 1
ATOM 930 C CA . ASP A 1 116 ? -67.977 36.270 79.198 1.00 28.39 116 ASP A CA 1
ATOM 931 C C . ASP A 1 116 ? -66.954 36.377 80.348 1.00 28.39 116 ASP A C 1
ATOM 933 O O . ASP A 1 116 ? -66.838 35.500 81.201 1.00 28.39 116 ASP A O 1
ATOM 937 N N . ASP A 1 117 ? -66.241 37.501 80.293 1.00 29.70 117 ASP A N 1
ATOM 938 C CA . ASP A 1 117 ? -65.578 38.249 81.364 1.00 29.70 117 ASP A CA 1
ATOM 939 C C . ASP A 1 117 ? -64.158 37.896 81.878 1.00 29.70 117 ASP A C 1
ATOM 941 O O . ASP A 1 117 ? -63.894 36.904 82.552 1.00 29.70 117 ASP A O 1
ATOM 945 N N . GLU A 1 118 ? -63.271 38.844 81.533 1.00 29.75 118 GLU A N 1
ATOM 946 C CA . GLU A 1 118 ? -62.432 39.693 82.406 1.00 29.75 118 GLU A CA 1
ATOM 947 C C . GLU A 1 118 ? -61.175 39.163 83.149 1.00 29.75 118 GLU A C 1
ATOM 949 O O . GLU A 1 118 ? -61.176 38.195 83.901 1.00 29.75 118 GLU A O 1
ATOM 954 N N . ASP A 1 119 ? -60.120 39.977 82.969 1.00 28.31 119 ASP A N 1
ATOM 955 C CA . ASP A 1 119 ? -59.124 40.460 83.941 1.00 28.31 119 ASP A CA 1
ATOM 956 C C . ASP A 1 119 ? -57.799 39.730 84.293 1.00 28.31 119 ASP A C 1
ATOM 958 O O . ASP A 1 119 ? -57.735 38.647 84.865 1.00 28.31 119 ASP A O 1
ATOM 962 N N . HIS A 1 120 ? -56.726 40.474 83.965 1.00 29.14 120 HIS A N 1
ATOM 963 C CA . HIS A 1 120 ? -55.548 40.909 84.742 1.00 29.14 120 HIS A CA 1
ATOM 964 C C . HIS A 1 120 ? -54.621 39.940 85.531 1.00 29.14 120 HIS A C 1
ATOM 966 O O . HIS A 1 120 ? -54.986 39.317 86.517 1.00 29.14 120 HIS A O 1
ATOM 972 N N . ASP A 1 121 ? -53.337 40.036 85.139 1.00 27.55 121 ASP A N 1
ATOM 973 C CA . ASP A 1 121 ? -52.102 40.243 85.929 1.00 27.55 121 ASP A CA 1
ATOM 974 C C . ASP A 1 121 ? -51.464 39.200 86.887 1.00 27.55 121 ASP A C 1
ATOM 976 O O . ASP A 1 121 ? -52.048 38.693 87.834 1.00 27.55 121 ASP A O 1
ATOM 980 N N . ALA A 1 122 ? -50.139 39.085 86.671 1.00 29.22 122 ALA A N 1
ATOM 981 C CA . ALA A 1 122 ? -49.011 39.042 87.622 1.00 29.22 122 ALA A CA 1
ATOM 982 C C . ALA A 1 122 ? -48.701 37.800 88.504 1.00 29.22 122 ALA A C 1
ATOM 984 O O . ALA A 1 122 ? -49.372 37.482 89.474 1.00 29.22 122 ALA A O 1
ATOM 985 N N . GLU A 1 123 ? -47.551 37.192 88.169 1.00 28.27 123 GLU A N 1
ATOM 986 C CA . GLU A 1 123 ? -46.378 36.821 88.997 1.00 28.27 123 GLU A CA 1
ATOM 987 C C . GLU A 1 123 ? -46.467 36.252 90.446 1.00 28.27 123 GLU A C 1
ATOM 989 O O . GLU A 1 123 ? -47.086 36.810 91.339 1.00 28.27 123 GLU A O 1
ATOM 994 N N . GLN A 1 124 ? -45.585 35.250 90.666 1.00 27.12 124 GLN A N 1
ATOM 995 C CA . GLN A 1 124 ? -44.916 34.764 91.904 1.00 27.12 124 GLN A CA 1
ATOM 996 C C . GLN A 1 124 ? -45.407 33.480 92.643 1.00 27.12 124 GLN A C 1
ATOM 998 O O . GLN A 1 124 ? -46.270 33.497 93.506 1.00 27.12 124 GLN A O 1
ATOM 1003 N N . GLN A 1 125 ? -44.674 32.379 92.371 1.00 25.80 125 GLN A N 1
ATOM 1004 C CA . GLN A 1 125 ? -43.813 31.599 93.305 1.00 25.80 125 GLN A CA 1
ATOM 1005 C C . GLN A 1 125 ? -44.391 30.536 94.307 1.00 25.80 125 GLN A C 1
ATOM 1007 O O . GLN A 1 125 ? -44.629 30.847 95.463 1.00 25.80 125 GLN A O 1
ATOM 1012 N N . TYR A 1 126 ? -44.409 29.256 93.841 1.00 30.56 126 TYR A N 1
ATOM 1013 C CA . TYR A 1 126 ? -44.229 27.891 94.462 1.00 30.56 126 TYR A CA 1
ATOM 1014 C C . TYR A 1 126 ? -44.992 27.433 95.742 1.00 30.56 126 TYR A C 1
ATOM 1016 O O . TYR A 1 126 ? -45.213 28.251 96.624 1.00 30.56 126 TYR A O 1
ATOM 1024 N N . PRO A 1 127 ? -45.199 26.106 96.005 1.00 40.09 127 PRO A N 1
ATOM 1025 C CA . PRO A 1 127 ? -45.241 24.890 95.162 1.00 40.09 127 PRO A CA 1
ATOM 1026 C C . PRO A 1 127 ? -46.562 24.063 95.315 1.00 40.09 127 PRO A C 1
ATOM 1028 O O . PRO A 1 127 ? -47.333 24.274 96.240 1.00 40.09 127 PRO A O 1
ATOM 1031 N N . ASP A 1 128 ? -46.758 23.062 94.444 1.00 30.44 128 ASP A N 1
ATOM 1032 C CA . ASP A 1 128 ? -47.749 21.959 94.532 1.00 30.44 128 ASP A CA 1
ATOM 1033 C C . ASP A 1 128 ? -49.251 22.293 94.334 1.00 30.44 128 ASP A C 1
ATOM 1035 O O . ASP A 1 128 ? -49.930 22.741 95.249 1.00 30.44 128 ASP A O 1
ATOM 1039 N N . ALA A 1 129 ? -49.775 22.027 93.124 1.00 26.52 129 ALA A N 1
ATOM 1040 C CA . ALA A 1 129 ? -51.151 21.571 92.844 1.00 26.52 129 ALA A CA 1
ATOM 1041 C C . ALA A 1 129 ? -51.470 21.646 91.336 1.00 26.52 129 ALA A C 1
ATOM 1043 O O . ALA A 1 129 ? -51.818 22.699 90.813 1.00 26.52 129 ALA A O 1
ATOM 1044 N N . ARG A 1 130 ? -51.447 20.504 90.641 1.00 26.62 130 ARG A N 1
ATOM 1045 C CA . ARG A 1 130 ? -52.595 20.040 89.835 1.00 26.62 130 ARG A CA 1
ATOM 1046 C C . ARG A 1 130 ? -52.311 18.662 89.264 1.00 26.62 130 ARG A C 1
ATOM 1048 O O . ARG A 1 130 ? -51.749 18.464 88.190 1.00 26.62 130 ARG A O 1
ATOM 1055 N N . ALA A 1 131 ? -52.766 17.693 90.041 1.00 26.75 131 ALA A N 1
ATOM 1056 C CA . ALA A 1 131 ? -53.151 16.396 89.549 1.00 26.75 131 ALA A CA 1
ATOM 1057 C C . ALA A 1 131 ? -54.132 16.533 88.369 1.00 26.75 131 ALA A C 1
ATOM 1059 O O . ALA A 1 131 ? -55.112 17.265 88.445 1.00 26.75 131 ALA A O 1
ATOM 1060 N N . LYS A 1 132 ? -53.858 15.733 87.335 1.00 29.73 132 LYS A N 1
ATOM 1061 C CA . LYS A 1 132 ? -54.818 15.067 86.446 1.00 29.73 132 LYS A CA 1
ATOM 1062 C C . LYS A 1 132 ? -55.859 15.952 85.743 1.00 29.73 132 LYS A C 1
ATOM 1064 O O . LYS A 1 132 ? -56.946 16.180 86.252 1.00 29.73 132 LYS A O 1
ATOM 1069 N N . GLN A 1 133 ? -55.636 16.147 84.447 1.00 27.94 133 GLN A N 1
ATOM 1070 C CA . GLN A 1 133 ? -56.707 15.915 83.477 1.00 27.94 133 GLN A CA 1
ATOM 1071 C C . GLN A 1 133 ? -56.243 14.824 82.506 1.00 27.94 133 GLN A C 1
ATOM 1073 O O . GLN A 1 133 ? -55.776 15.060 81.397 1.00 27.94 133 GLN A O 1
ATOM 1078 N N . LYS A 1 134 ? -56.293 13.582 83.000 1.00 29.59 134 LYS A N 1
ATOM 1079 C CA . LYS A 1 134 ? -56.181 12.380 82.174 1.00 29.59 134 LYS A CA 1
ATOM 1080 C C . LYS A 1 134 ? -57.503 12.242 81.420 1.00 29.59 134 LYS A C 1
ATOM 1082 O O . LYS A 1 134 ? -58.471 11.768 81.998 1.00 29.59 134 LYS A O 1
ATOM 1087 N N . ARG A 1 135 ? -57.554 12.571 80.127 1.00 28.42 135 ARG A N 1
ATOM 1088 C CA . ARG A 1 135 ? -58.588 11.995 79.249 1.00 28.42 135 ARG A CA 1
ATOM 1089 C C . ARG A 1 135 ? -58.211 10.540 78.964 1.00 28.42 135 ARG A C 1
ATOM 1091 O O . ARG A 1 135 ? -57.651 10.208 77.922 1.00 28.42 135 ARG A O 1
ATOM 1098 N N . ALA A 1 136 ? -58.441 9.680 79.955 1.00 32.00 136 ALA A N 1
ATOM 1099 C CA . ALA A 1 136 ? -58.388 8.239 79.784 1.00 32.00 136 ALA A CA 1
ATOM 1100 C C . ALA A 1 136 ? -59.595 7.838 78.932 1.00 32.00 136 ALA A C 1
ATOM 1102 O O . ALA A 1 136 ? -60.730 7.895 79.385 1.00 32.00 136 ALA A O 1
ATOM 1103 N N . HIS A 1 137 ? -59.337 7.491 77.678 1.00 39.25 137 HIS A N 1
ATOM 1104 C CA . HIS A 1 137 ? -60.333 6.943 76.773 1.00 39.25 137 HIS A CA 1
ATOM 1105 C C . HIS A 1 137 ? -60.456 5.447 77.103 1.00 39.25 137 HIS A C 1
ATOM 1107 O O . HIS A 1 137 ? -59.478 4.697 77.008 1.00 39.25 137 HIS A O 1
ATOM 1113 N N . LEU A 1 138 ? -61.625 5.054 77.608 1.00 38.94 138 LEU A N 1
ATOM 1114 C CA . LEU A 1 138 ? -61.922 3.713 78.110 1.00 38.94 138 LEU A CA 1
ATOM 1115 C C . LEU A 1 138 ? -62.943 3.017 77.194 1.00 38.94 138 LEU A C 1
ATOM 1117 O O . LEU A 1 138 ? -63.975 3.607 76.888 1.00 38.94 138 LEU A O 1
ATOM 1121 N N . MET A 1 139 ? -62.670 1.776 76.766 1.00 37.84 139 MET A N 1
ATOM 1122 C CA . MET A 1 139 ? -63.529 1.019 75.834 1.00 37.84 139 MET A CA 1
ATOM 1123 C C . MET A 1 139 ? -63.629 -0.469 76.215 1.00 37.84 139 MET A C 1
ATOM 1125 O O . MET A 1 139 ? -62.623 -1.174 76.184 1.00 37.84 139 MET A O 1
ATOM 1129 N N . ASN A 1 140 ? -64.841 -0.971 76.511 1.00 41.91 140 ASN A N 1
ATOM 1130 C CA . ASN A 1 140 ? -65.275 -2.339 76.161 1.00 41.91 140 ASN A CA 1
ATOM 1131 C C . ASN A 1 140 ? -66.804 -2.554 76.306 1.00 41.91 140 ASN A C 1
ATOM 1133 O O . ASN A 1 140 ? -67.507 -1.805 76.978 1.00 41.91 140 ASN A O 1
ATOM 1137 N N . ILE A 1 141 ? -67.273 -3.594 75.610 1.00 43.56 141 ILE A N 1
ATOM 1138 C CA . ILE A 1 141 ? -68.634 -4.091 75.323 1.00 43.56 141 ILE A CA 1
ATOM 1139 C C . ILE A 1 141 ? -69.562 -3.118 74.567 1.00 43.56 141 ILE A C 1
ATOM 1141 O O . ILE A 1 141 ? -70.184 -3.545 73.600 1.00 43.56 141 ILE A O 1
ATOM 1145 N N . CYS A 1 142 ? -69.563 -1.810 74.855 1.00 48.84 142 CYS A N 1
ATOM 1146 C CA . CYS A 1 142 ? -70.395 -0.835 74.114 1.00 48.84 142 CYS A CA 1
ATOM 1147 C C . CYS A 1 142 ? -69.682 -0.055 72.996 1.00 48.84 142 CYS A C 1
ATOM 1149 O O . CYS A 1 142 ? -70.334 0.709 72.298 1.00 48.84 142 CYS A O 1
ATOM 1151 N N . CYS A 1 143 ? -68.366 -0.226 72.820 1.00 50.50 143 CYS A N 1
ATOM 1152 C CA . CYS A 1 143 ? -67.567 0.427 71.763 1.00 50.50 143 CYS A CA 1
ATOM 1153 C C . CYS A 1 143 ? -67.701 1.961 71.670 1.00 50.50 143 CYS A C 1
ATOM 1155 O O . CYS A 1 143 ? -67.543 2.525 70.594 1.00 50.50 143 CYS A O 1
ATOM 1157 N N . MET A 1 144 ? -67.951 2.630 72.794 1.00 53.88 144 MET A N 1
ATOM 1158 C CA . MET A 1 144 ? -67.976 4.089 72.890 1.00 53.88 144 MET A CA 1
ATOM 1159 C C . MET A 1 144 ? -66.831 4.548 73.787 1.00 53.88 144 MET A C 1
ATOM 1161 O O . MET A 1 144 ? -66.553 3.910 74.806 1.00 53.88 144 MET A O 1
ATOM 1165 N N . PHE A 1 145 ? -66.162 5.634 73.403 1.00 54.62 145 PHE A N 1
ATOM 1166 C CA . PHE A 1 145 ? -65.177 6.284 74.257 1.00 54.62 145 PHE A CA 1
ATOM 1167 C C . PHE A 1 145 ? -65.895 7.180 75.257 1.00 54.62 145 PHE A C 1
ATOM 1169 O O . PHE A 1 145 ? -66.631 8.087 74.876 1.00 54.62 145 PHE A O 1
ATOM 1176 N N . TRP A 1 146 ? -65.661 6.932 76.540 1.00 58.53 146 TRP A N 1
ATOM 1177 C CA . TRP A 1 146 ? -66.282 7.695 77.616 1.00 58.53 146 TRP A CA 1
ATOM 1178 C C . TRP A 1 146 ? -65.248 8.569 78.315 1.00 58.53 146 TRP A C 1
ATOM 1180 O O . TRP A 1 146 ? -64.128 8.124 78.578 1.00 58.53 146 TRP A O 1
ATOM 1190 N N . CYS A 1 147 ? -65.628 9.802 78.653 1.00 65.81 147 CYS A N 1
ATOM 1191 C CA . CYS A 1 147 ? -64.894 10.564 79.656 1.00 65.81 147 CYS A CA 1
ATOM 1192 C C . CYS A 1 147 ? -65.128 9.960 81.053 1.00 65.81 147 CYS A C 1
ATOM 1194 O O . CYS A 1 147 ? -66.055 9.172 81.262 1.00 65.81 147 CYS A O 1
ATOM 1196 N N . GLU A 1 148 ? -64.292 10.342 82.018 1.00 61.47 148 GLU A N 1
ATOM 1197 C CA . GLU A 1 148 ? -64.301 9.780 83.378 1.00 61.47 148 GLU A CA 1
ATOM 1198 C C . GLU A 1 148 ? -65.673 9.943 84.070 1.00 61.47 148 GLU A C 1
ATOM 1200 O O . GLU A 1 148 ? -66.133 9.032 84.753 1.00 61.47 148 GLU A O 1
ATOM 1205 N N . GLU A 1 149 ? -66.382 11.045 83.808 1.00 61.59 149 GLU A N 1
ATOM 1206 C CA . GLU A 1 149 ? -67.718 11.328 84.354 1.00 61.59 149 GLU A CA 1
ATOM 1207 C C . GLU A 1 149 ? -68.824 10.486 83.697 1.00 61.59 149 GLU A C 1
ATOM 1209 O O . GLU A 1 149 ? -69.683 9.930 84.384 1.00 61.59 149 GLU A O 1
ATOM 1214 N N . CYS A 1 150 ? -68.781 10.311 82.371 1.00 65.00 150 CYS A N 1
ATOM 1215 C CA . CYS A 1 150 ? -69.763 9.490 81.659 1.00 65.00 150 CYS A CA 1
ATOM 1216 C C . CYS A 1 150 ? -69.584 7.992 81.941 1.00 65.00 150 CYS A C 1
ATOM 1218 O O . CYS A 1 150 ? -70.555 7.238 81.923 1.00 65.00 150 CYS A O 1
ATOM 1220 N N . LEU A 1 151 ? -68.360 7.555 82.258 1.00 67.25 151 LEU A N 1
ATOM 1221 C CA . LEU A 1 151 ? -68.081 6.179 82.658 1.00 67.25 151 LEU A CA 1
ATOM 1222 C C . LEU A 1 151 ? -68.776 5.809 83.977 1.00 67.25 151 LEU A C 1
ATOM 1224 O O . LEU A 1 151 ? -69.272 4.692 84.133 1.00 67.25 151 LEU A O 1
ATOM 1228 N N . ILE A 1 152 ? -68.829 6.749 84.922 1.00 64.94 152 ILE A N 1
ATOM 1229 C CA . ILE A 1 152 ? -69.518 6.554 86.201 1.00 64.94 152 ILE A CA 1
ATOM 1230 C C . ILE A 1 152 ? -71.015 6.353 85.947 1.00 64.94 152 ILE A C 1
ATOM 1232 O O . ILE A 1 152 ? -71.590 5.389 86.448 1.00 64.94 152 ILE A O 1
ATOM 1236 N N . ALA A 1 153 ? -71.628 7.191 85.105 1.00 62.41 153 ALA A N 1
ATOM 1237 C CA . ALA A 1 153 ? -73.027 7.033 84.709 1.00 62.41 153 ALA A CA 1
ATOM 1238 C C . ALA A 1 153 ? -73.280 5.700 83.974 1.00 62.41 153 ALA A C 1
ATOM 1240 O O . ALA A 1 153 ? -74.246 5.001 84.280 1.00 62.41 153 ALA A O 1
ATOM 1241 N N . HIS A 1 154 ? -72.379 5.305 83.067 1.00 66.38 154 HIS A N 1
ATOM 1242 C CA . HIS A 1 154 ? -72.448 4.048 82.312 1.00 66.38 154 HIS A CA 1
ATOM 1243 C C . HIS A 1 154 ? -72.435 2.806 83.211 1.00 66.38 154 HIS A C 1
ATOM 1245 O O . HIS A 1 154 ? -73.194 1.870 82.966 1.00 66.38 154 HIS A O 1
ATOM 1251 N N . ASN A 1 155 ? -71.626 2.817 84.274 1.00 64.88 155 ASN A N 1
ATOM 1252 C CA . ASN A 1 155 ? -71.503 1.702 85.218 1.00 64.88 155 ASN A CA 1
ATOM 1253 C C . ASN A 1 155 ? -72.672 1.608 86.220 1.00 64.88 155 ASN A C 1
ATOM 1255 O O . ASN A 1 155 ? -72.880 0.554 86.821 1.00 64.88 155 ASN A O 1
ATOM 1259 N N . ILE A 1 156 ? -73.441 2.687 86.415 1.00 65.19 156 ILE A N 1
ATOM 1260 C CA . ILE A 1 156 ? -74.605 2.714 87.320 1.00 65.19 156 ILE A CA 1
ATOM 1261 C C . ILE A 1 156 ? -75.845 2.073 86.668 1.00 65.19 156 ILE A C 1
ATOM 1263 O O . ILE A 1 156 ? -76.722 1.559 87.367 1.00 65.19 156 ILE A O 1
ATOM 1267 N N . ILE A 1 157 ? -75.921 2.050 85.332 1.00 66.88 157 ILE A N 1
ATOM 1268 C CA . ILE A 1 157 ? -77.042 1.465 84.586 1.00 66.88 157 ILE A CA 1
ATOM 1269 C C . ILE A 1 157 ? -77.104 -0.048 84.834 1.00 66.88 157 ILE A C 1
ATOM 1271 O O . ILE A 1 157 ? -76.159 -0.791 84.579 1.00 66.88 157 ILE A O 1
ATOM 1275 N N . GLN A 1 158 ? -78.257 -0.527 85.308 1.00 49.69 158 GLN A N 1
ATOM 1276 C CA . GLN A 1 158 ? -78.440 -1.899 85.798 1.00 49.69 158 GLN A CA 1
ATOM 1277 C C . GLN A 1 158 ? -78.193 -2.984 84.728 1.00 49.69 158 GLN A C 1
ATOM 1279 O O . GLN A 1 158 ? -77.860 -4.111 85.088 1.00 49.69 158 GLN A O 1
ATOM 1284 N N . GLY A 1 159 ? -78.310 -2.637 83.440 1.00 55.06 159 GLY A N 1
ATOM 1285 C CA . GLY A 1 159 ? -78.012 -3.506 82.293 1.00 55.06 159 GLY A CA 1
ATOM 1286 C C . GLY A 1 159 ? -76.535 -3.574 81.880 1.00 55.06 159 GLY A C 1
ATOM 1287 O O . GLY A 1 159 ? -76.194 -4.395 81.041 1.00 55.06 159 GLY A O 1
ATOM 1288 N N . ASN A 1 160 ? -75.659 -2.759 82.478 1.00 57.12 160 ASN A N 1
ATOM 1289 C CA . ASN A 1 160 ? -74.246 -2.632 82.099 1.00 57.12 160 ASN A CA 1
ATOM 1290 C C . ASN A 1 160 ? -73.285 -3.267 83.120 1.00 57.12 160 ASN A C 1
ATOM 1292 O O . ASN A 1 160 ? -72.076 -3.054 83.050 1.00 57.12 160 ASN A O 1
ATOM 1296 N N . LYS A 1 161 ? -73.798 -4.041 84.086 1.00 55.47 161 LYS A N 1
ATOM 1297 C CA . LYS A 1 161 ? -72.998 -4.611 85.188 1.00 55.47 161 LYS A CA 1
ATOM 1298 C C . LYS A 1 161 ? -71.902 -5.580 84.735 1.00 55.47 161 LYS A C 1
ATOM 1300 O O . LYS A 1 161 ? -70.916 -5.737 85.448 1.00 55.47 161 LYS A O 1
ATOM 1305 N N . ASP A 1 162 ? -72.053 -6.165 83.551 1.00 53.81 162 ASP A N 1
ATOM 1306 C CA . ASP A 1 162 ? -71.094 -7.109 82.970 1.00 53.81 162 ASP A CA 1
ATOM 1307 C C . ASP A 1 162 ? -70.090 -6.425 82.016 1.00 53.81 162 ASP A C 1
ATOM 1309 O O . ASP A 1 162 ? -69.251 -7.084 81.400 1.00 53.81 162 ASP A O 1
ATOM 1313 N N . HIS A 1 163 ? -70.144 -5.092 81.877 1.00 62.50 163 HIS A N 1
ATOM 1314 C CA . HIS A 1 163 ? -69.232 -4.339 81.016 1.00 62.50 163 HIS A CA 1
ATOM 1315 C C . HIS A 1 163 ? -67.858 -4.166 81.681 1.00 62.50 163 HIS A C 1
ATOM 1317 O O . HIS A 1 163 ? -67.691 -3.422 82.645 1.00 62.50 163 HIS A O 1
ATOM 1323 N N . ARG A 1 164 ? -66.838 -4.842 81.135 1.00 60.62 164 ARG A N 1
ATOM 1324 C CA . ARG A 1 164 ? -65.425 -4.635 81.502 1.00 60.62 164 ARG A CA 1
ATOM 1325 C C . ARG A 1 164 ? -64.938 -3.319 80.899 1.00 60.62 164 ARG A C 1
ATOM 1327 O O . ARG A 1 164 ? -65.232 -3.038 79.748 1.00 60.62 164 ARG A O 1
ATOM 1334 N N . VAL A 1 165 ? -64.160 -2.523 81.623 1.00 61.62 165 VAL A N 1
ATOM 1335 C CA . VAL A 1 165 ? -63.690 -1.227 81.114 1.00 61.62 165 VAL A CA 1
ATOM 1336 C C . VAL A 1 165 ? -62.171 -1.142 81.256 1.00 61.62 165 VAL A C 1
ATOM 1338 O O . VAL A 1 165 ? -61.643 -1.367 82.342 1.00 61.62 165 VAL A O 1
ATOM 1341 N N . LEU A 1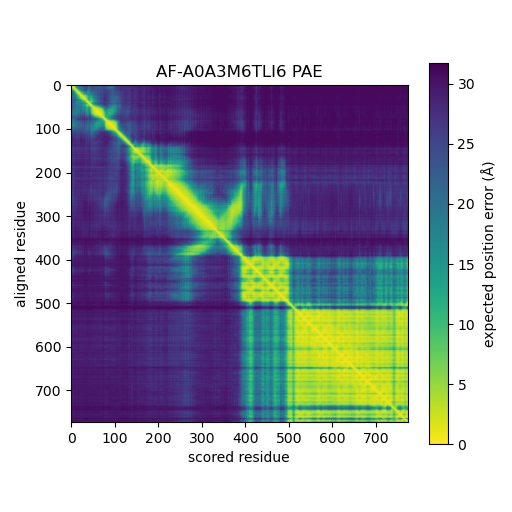 166 ? -61.463 -0.870 80.155 1.00 60.41 166 LEU A N 1
ATOM 1342 C CA . LEU A 1 166 ? -59.995 -0.821 80.092 1.00 60.41 166 LEU A CA 1
ATOM 1343 C C . LEU A 1 166 ? -59.523 0.521 79.534 1.00 60.41 166 LEU A C 1
ATOM 1345 O O . LEU A 1 166 ? -60.123 1.037 78.593 1.00 60.41 166 LEU A O 1
ATOM 1349 N N . ALA A 1 167 ? -58.445 1.071 80.094 1.00 62.59 167 ALA A N 1
ATOM 1350 C CA . ALA A 1 167 ? -57.797 2.265 79.559 1.00 62.59 167 ALA A CA 1
ATOM 1351 C C . ALA A 1 167 ? -56.850 1.897 78.408 1.00 62.59 167 ALA A C 1
ATOM 1353 O O . ALA A 1 167 ? -56.123 0.915 78.502 1.00 62.59 167 ALA A O 1
ATOM 1354 N N . LEU A 1 168 ? -56.800 2.728 77.360 1.00 57.19 168 LEU A N 1
ATOM 1355 C CA . LEU A 1 168 ? -55.951 2.526 76.167 1.00 57.19 168 LEU A CA 1
ATOM 1356 C C . LEU A 1 168 ? -54.462 2.272 76.467 1.00 57.19 168 LEU A C 1
ATOM 1358 O O . LEU A 1 168 ? -53.803 1.519 75.763 1.00 57.19 168 LEU A O 1
ATOM 1362 N N . LYS A 1 169 ? -53.931 2.866 77.537 1.00 55.44 169 LYS A N 1
ATOM 1363 C CA . LYS A 1 169 ? -52.548 2.652 78.003 1.00 55.44 169 LYS A CA 1
ATOM 1364 C C . LYS A 1 169 ? -52.293 1.274 78.632 1.00 55.44 169 LYS A C 1
ATOM 1366 O O . LYS A 1 169 ? -51.142 0.887 78.776 1.00 55.44 169 LYS A O 1
ATOM 1371 N N . ASP A 1 170 ? -53.351 0.575 79.035 1.00 63.94 170 ASP A N 1
ATOM 1372 C CA . ASP A 1 170 ? -53.299 -0.708 79.739 1.00 63.94 170 ASP A CA 1
ATOM 1373 C C . ASP A 1 170 ? -53.765 -1.868 78.819 1.00 63.94 170 ASP A C 1
ATOM 1375 O O . ASP A 1 170 ? -53.988 -2.980 79.294 1.00 63.94 170 ASP A O 1
ATOM 1379 N N . PHE A 1 171 ? -53.920 -1.611 77.509 1.00 63.31 171 PHE A N 1
ATOM 1380 C CA . PHE A 1 171 ? -54.286 -2.599 76.485 1.00 63.31 171 PHE A CA 1
ATOM 1381 C C . PHE A 1 171 ? -53.108 -3.536 76.191 1.00 63.31 171 PHE A C 1
ATOM 1383 O O . PHE A 1 171 ? -52.042 -3.080 75.773 1.00 63.31 171 PHE A O 1
ATOM 1390 N N . GLN A 1 172 ? -53.293 -4.843 76.373 1.00 65.50 172 GLN A N 1
ATOM 1391 C CA . GLN A 1 172 ? -52.292 -5.847 76.001 1.00 65.50 172 GLN A CA 1
ATOM 1392 C C . GLN A 1 172 ? -52.613 -6.476 74.639 1.00 65.50 172 GLN A C 1
ATOM 1394 O O . GLN A 1 172 ? -53.751 -6.406 74.182 1.00 65.50 172 GLN A O 1
ATOM 1399 N N . GLU A 1 173 ? -51.639 -7.126 73.983 1.00 59.09 173 GLU A N 1
ATOM 1400 C CA . GLU A 1 173 ? -51.833 -7.816 72.683 1.00 59.09 173 GLU A CA 1
ATOM 1401 C C . GLU A 1 173 ? -53.059 -8.741 72.678 1.00 59.09 173 GLU A C 1
ATOM 1403 O O . GLU A 1 173 ? -53.804 -8.799 71.702 1.00 59.09 173 GLU A O 1
ATOM 1408 N N . LYS A 1 174 ? -53.326 -9.395 73.812 1.00 59.59 174 LYS A N 1
ATOM 1409 C CA . LYS A 1 174 ? -54.492 -10.260 73.997 1.00 59.59 174 LYS A CA 1
ATOM 1410 C C . LYS A 1 174 ? -55.823 -9.494 73.965 1.00 59.59 174 LYS A C 1
ATOM 1412 O O . LYS A 1 174 ? -56.790 -9.990 73.402 1.00 59.59 174 LYS A O 1
ATOM 1417 N N . ASP A 1 175 ? -55.862 -8.270 74.494 1.00 60.97 175 ASP A N 1
ATOM 1418 C CA . ASP A 1 175 ? -57.052 -7.415 74.438 1.00 60.97 175 ASP A CA 1
ATOM 1419 C C . ASP A 1 175 ? -57.294 -6.881 73.008 1.00 60.97 175 ASP A C 1
ATOM 1421 O O . ASP A 1 175 ? -58.444 -6.708 72.608 1.00 60.97 175 ASP A O 1
ATOM 1425 N N . TYR A 1 176 ? -56.240 -6.680 72.200 1.00 57.62 176 TYR A N 1
ATOM 1426 C CA . TYR A 1 176 ? -56.381 -6.369 70.767 1.00 57.62 176 TYR A CA 1
ATOM 1427 C C . TYR A 1 176 ? -56.940 -7.556 69.978 1.00 57.62 176 TYR A C 1
ATOM 1429 O O . TYR A 1 176 ? -57.845 -7.376 69.161 1.00 57.62 176 TYR A O 1
ATOM 1437 N N . GLU A 1 177 ? -56.454 -8.773 70.240 1.00 57.12 177 GLU A N 1
ATOM 1438 C CA . GLU A 1 177 ? -57.020 -9.983 69.638 1.00 57.12 177 GLU A CA 1
ATOM 1439 C C . GLU A 1 177 ? -58.496 -10.173 70.001 1.00 57.12 177 GLU A C 1
ATOM 1441 O O . GLU A 1 177 ? -59.299 -10.486 69.124 1.00 57.12 177 GLU A O 1
ATOM 1446 N N . ASP A 1 178 ? -58.869 -9.946 71.260 1.00 60.44 178 ASP A N 1
ATOM 1447 C CA . ASP A 1 178 ? -60.248 -10.097 71.730 1.00 60.44 178 ASP A CA 1
ATOM 1448 C C . ASP A 1 178 ? -61.194 -9.043 71.120 1.00 60.44 178 ASP A C 1
ATOM 1450 O O . ASP A 1 178 ? -62.377 -9.315 70.914 1.00 60.44 178 ASP A O 1
ATOM 1454 N N . VAL A 1 179 ? -60.694 -7.847 70.785 1.00 57.41 179 VAL A N 1
ATOM 1455 C CA . VAL A 1 179 ? -61.452 -6.818 70.046 1.00 57.41 179 VAL A CA 1
ATOM 1456 C C . VAL A 1 179 ? -61.614 -7.187 68.570 1.00 57.41 179 VAL A C 1
ATOM 1458 O O . VAL A 1 179 ? -62.689 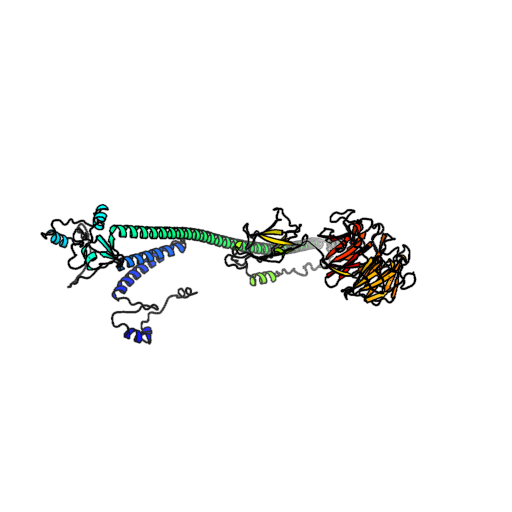-6.980 68.006 1.00 57.41 179 VAL A O 1
ATOM 1461 N N . LEU A 1 180 ? -60.574 -7.747 67.951 1.00 53.97 180 LEU A N 1
ATOM 1462 C CA . LEU A 1 180 ? -60.568 -8.130 66.536 1.00 53.97 180 LEU A CA 1
ATOM 1463 C C . LEU A 1 180 ? -61.330 -9.439 66.260 1.00 53.97 180 LEU A C 1
ATOM 1465 O O . LEU A 1 180 ? -61.829 -9.623 65.154 1.00 53.97 180 LEU A O 1
ATOM 1469 N N . LYS A 1 181 ? -61.458 -10.331 67.252 1.00 59.09 181 LYS A N 1
ATOM 1470 C CA . LYS A 1 181 ? -62.213 -11.601 67.175 1.00 59.09 181 LYS A CA 1
ATOM 1471 C C . LYS A 1 181 ? -63.712 -11.450 67.470 1.00 59.09 181 LYS A C 1
ATOM 1473 O O . LYS A 1 181 ? -64.413 -12.453 67.602 1.00 59.09 181 LYS A O 1
ATOM 1478 N N . ARG A 1 182 ? -64.224 -10.222 67.607 1.00 63.50 182 ARG A N 1
ATOM 1479 C CA . ARG A 1 182 ? -65.643 -9.996 67.906 1.00 63.50 182 ARG A CA 1
ATOM 1480 C C . ARG A 1 182 ? -66.529 -10.434 66.736 1.00 63.50 182 ARG A C 1
ATOM 1482 O O . ARG A 1 182 ? -66.246 -10.060 65.597 1.00 63.50 182 ARG A O 1
ATOM 1489 N N . PRO A 1 183 ? -67.633 -11.148 67.004 1.00 60.88 183 PRO A N 1
ATOM 1490 C CA . PRO A 1 183 ? -68.623 -11.425 65.978 1.00 60.88 183 PRO A CA 1
ATOM 1491 C C . PRO A 1 183 ? -69.259 -10.108 65.516 1.00 60.88 183 PRO A C 1
ATOM 1493 O O . PRO A 1 183 ? -69.764 -9.323 66.320 1.00 60.88 183 PRO A O 1
ATOM 1496 N N . LEU A 1 184 ? -69.195 -9.845 64.211 1.00 70.38 184 LEU A N 1
ATOM 1497 C CA . LEU A 1 184 ? -69.874 -8.714 63.585 1.00 70.38 184 LEU A CA 1
ATOM 1498 C C . LEU A 1 184 ? -71.330 -9.104 63.325 1.00 70.38 184 LEU A C 1
ATOM 1500 O O . LEU A 1 184 ? -71.592 -10.176 62.782 1.00 70.38 184 LEU A O 1
ATOM 1504 N N . PHE A 1 185 ? -72.273 -8.242 63.696 1.00 77.56 185 PHE A N 1
ATOM 1505 C CA . PHE A 1 185 ? -73.707 -8.490 63.533 1.00 77.56 185 PHE A CA 1
ATOM 1506 C C . PHE A 1 185 ? -74.275 -7.756 62.313 1.00 77.56 185 PHE A C 1
ATOM 1508 O O . PHE A 1 185 ? -73.724 -6.750 61.861 1.00 77.56 185 PHE A O 1
ATOM 1515 N N . CYS A 1 186 ? -75.364 -8.275 61.743 1.00 77.31 186 CYS A N 1
ATOM 1516 C CA . CYS A 1 186 ? -75.976 -7.700 60.549 1.00 77.31 186 CYS A CA 1
ATOM 1517 C C . CYS A 1 186 ? -76.605 -6.328 60.830 1.00 77.31 186 CYS A C 1
ATOM 1519 O O . CYS A 1 186 ? -77.291 -6.143 61.823 1.00 77.31 186 CYS A O 1
ATOM 1521 N N . SER A 1 187 ? -76.434 -5.366 59.924 1.00 76.19 187 SER A N 1
ATOM 1522 C CA . SER A 1 187 ? -77.016 -4.021 60.046 1.00 76.19 187 SER A CA 1
ATOM 1523 C C . SER A 1 187 ? -78.434 -3.892 59.471 1.00 76.19 187 SER A C 1
ATOM 1525 O O . SER A 1 187 ? -78.977 -2.790 59.419 1.00 76.19 187 SER A O 1
ATOM 1527 N N . LYS A 1 188 ? -79.033 -4.987 58.980 1.00 75.06 188 LYS A N 1
ATOM 1528 C CA . LYS A 1 188 ? -80.372 -4.980 58.371 1.00 75.06 188 LYS A CA 1
ATOM 1529 C C . LYS A 1 188 ? -81.462 -5.109 59.431 1.00 75.06 188 LYS A C 1
ATOM 1531 O O . LYS A 1 188 ? -81.334 -5.924 60.344 1.00 75.06 188 LYS A O 1
ATOM 1536 N N . GLU A 1 189 ? -82.540 -4.340 59.252 1.00 68.56 189 GLU A N 1
ATOM 1537 C CA . GLU A 1 189 ? -83.699 -4.363 60.146 1.00 68.56 189 GLU A CA 1
ATOM 1538 C C . GLU A 1 189 ? -84.206 -5.796 60.353 1.00 68.56 189 GLU A C 1
ATOM 1540 O O . GLU A 1 189 ? -84.465 -6.512 59.383 1.00 68.56 189 GLU A O 1
ATOM 1545 N N . ARG A 1 190 ? -84.382 -6.191 61.620 1.00 69.44 190 ARG A N 1
ATOM 1546 C CA . ARG A 1 190 ? -84.777 -7.532 62.099 1.00 69.44 190 ARG A CA 1
ATOM 1547 C C . ARG A 1 190 ? -83.691 -8.614 62.074 1.00 69.44 190 ARG A C 1
ATOM 1549 O O . ARG A 1 190 ? -83.972 -9.721 62.532 1.00 69.44 190 ARG A O 1
ATOM 1556 N N . HIS A 1 191 ? -82.479 -8.335 61.591 1.00 75.94 191 HIS A N 1
ATOM 1557 C CA . HIS A 1 191 ? -81.333 -9.259 61.627 1.00 75.94 191 HIS A CA 1
ATOM 1558 C C . HIS A 1 191 ? -80.202 -8.771 62.552 1.00 75.94 191 HIS A C 1
ATOM 1560 O O . HIS A 1 191 ? -79.112 -9.337 62.543 1.00 75.94 191 HIS A O 1
ATOM 1566 N N . GLU A 1 192 ? -80.441 -7.758 63.388 1.00 74.81 192 GLU A N 1
ATOM 1567 C CA . GLU A 1 192 ? -79.416 -7.060 64.184 1.00 74.81 192 GLU A CA 1
ATOM 1568 C C . GLU A 1 192 ? -78.727 -7.939 65.233 1.00 74.81 192 GLU A C 1
ATOM 1570 O O . GLU A 1 192 ? -77.677 -7.583 65.762 1.00 74.81 192 GLU A O 1
ATOM 1575 N N . LYS A 1 193 ? -79.315 -9.098 65.542 1.00 71.00 193 LYS A N 1
ATOM 1576 C CA . LYS A 1 193 ? -78.757 -10.103 66.458 1.00 71.00 193 LYS A CA 1
ATOM 1577 C C . LYS A 1 193 ? -78.095 -11.277 65.739 1.00 71.00 193 LYS A C 1
ATOM 1579 O O . LYS A 1 193 ? -77.591 -12.179 66.402 1.00 71.00 193 LYS A O 1
ATOM 1584 N N . GLU A 1 194 ? -78.111 -11.303 64.408 1.00 75.69 194 GLU A N 1
ATOM 1585 C CA . GLU A 1 194 ? -77.495 -12.373 63.629 1.00 75.69 194 GLU A CA 1
ATOM 1586 C C . GLU A 1 194 ? -76.057 -12.038 63.241 1.00 75.69 194 GLU A C 1
ATOM 1588 O O . GLU A 1 194 ? -75.771 -10.976 62.687 1.00 75.69 194 GLU A O 1
ATOM 1593 N N . GLU A 1 195 ? -75.157 -12.983 63.495 1.00 81.31 195 GLU A N 1
ATOM 1594 C CA . GLU A 1 195 ? -73.743 -12.873 63.146 1.00 81.31 195 GLU A CA 1
ATOM 1595 C C . GLU A 1 195 ? -73.530 -12.981 61.627 1.00 81.31 195 GLU A C 1
ATOM 1597 O O . GLU A 1 195 ? -74.118 -13.826 60.940 1.00 81.31 195 GLU A O 1
ATOM 1602 N N . LEU A 1 196 ? -72.642 -12.141 61.102 1.00 82.94 196 LEU A N 1
ATOM 1603 C CA . LEU A 1 196 ? -72.154 -12.196 59.731 1.00 82.94 196 LEU A CA 1
ATOM 1604 C C . LEU A 1 196 ? -71.181 -13.372 59.599 1.00 82.94 196 LEU A C 1
ATOM 1606 O O . LEU A 1 196 ? -70.037 -13.299 60.038 1.00 82.94 196 LEU A O 1
ATOM 1610 N N . LYS A 1 197 ? -71.646 -14.465 58.993 1.00 82.81 197 LYS A N 1
ATOM 1611 C CA . LYS A 1 197 ? -70.860 -15.700 58.800 1.00 82.81 197 LYS A CA 1
ATOM 1612 C C . LYS A 1 197 ? -70.507 -15.971 57.348 1.00 82.81 197 LYS A C 1
ATOM 1614 O O . LYS A 1 197 ? -69.645 -16.798 57.064 1.00 82.81 197 LYS A O 1
ATOM 1619 N N . TYR A 1 198 ? -71.150 -15.266 56.426 1.00 84.69 198 TYR A N 1
ATOM 1620 C CA . TYR A 1 198 ? -71.053 -15.548 55.005 1.00 84.69 198 TYR A CA 1
ATOM 1621 C C . TYR A 1 198 ? -70.593 -14.330 54.212 1.00 84.69 198 TYR A C 1
ATOM 1623 O O . TYR A 1 198 ? -70.823 -13.193 54.612 1.00 84.69 198 TYR A O 1
ATOM 1631 N N . PHE A 1 199 ? -69.973 -14.568 53.062 1.00 87.31 199 PHE A N 1
ATOM 1632 C CA . PHE A 1 199 ? -69.587 -13.550 52.093 1.00 87.31 199 PHE A CA 1
ATOM 1633 C C . PHE A 1 199 ? -70.267 -13.824 50.753 1.00 87.31 199 PHE A C 1
ATOM 1635 O O . PHE A 1 199 ? -70.169 -14.926 50.210 1.00 87.31 199 PHE A O 1
ATOM 1642 N N . CYS A 1 200 ? -70.958 -12.822 50.213 1.00 87.25 200 CYS A N 1
ATOM 1643 C CA . CYS A 1 200 ? -71.607 -12.909 48.911 1.00 87.25 200 CYS A CA 1
ATOM 1644 C C . CYS A 1 200 ? -70.668 -12.381 47.823 1.00 87.25 200 CYS A C 1
ATOM 1646 O O . CYS A 1 200 ? -70.489 -11.170 47.709 1.00 87.25 200 CYS A O 1
ATOM 1648 N N . LYS A 1 201 ? -70.121 -13.261 46.971 1.00 83.50 201 LYS A N 1
ATOM 1649 C CA . LYS A 1 201 ? -69.193 -12.858 45.894 1.00 83.50 201 LYS A CA 1
ATOM 1650 C C . LYS A 1 201 ? -69.813 -11.892 44.893 1.00 83.50 201 LYS A C 1
ATOM 1652 O O . LYS A 1 201 ? -69.133 -11.005 44.404 1.00 83.50 201 LYS A O 1
ATOM 1657 N N . ASN A 1 202 ? -71.097 -12.056 44.585 1.00 87.00 202 ASN A N 1
ATOM 1658 C CA . ASN A 1 202 ? -71.788 -11.207 43.613 1.00 87.00 202 ASN A CA 1
ATOM 1659 C C . ASN A 1 202 ? -72.012 -9.774 44.115 1.00 87.00 202 ASN A C 1
ATOM 1661 O O . ASN A 1 202 ? -72.180 -8.875 43.300 1.00 87.00 202 ASN A O 1
ATOM 1665 N N . CYS A 1 203 ? -72.068 -9.575 45.436 1.00 83.94 203 CYS A N 1
ATOM 1666 C CA . CYS A 1 203 ? -72.332 -8.267 46.044 1.00 83.94 203 CYS A CA 1
ATOM 1667 C C . CYS A 1 203 ? -71.103 -7.676 46.739 1.00 83.94 203 CYS A C 1
ATOM 1669 O O . CYS A 1 203 ? -71.170 -6.533 47.164 1.00 83.94 203 CYS A O 1
ATOM 1671 N N . GLU A 1 204 ? -70.025 -8.453 46.881 1.00 84.19 204 GLU A N 1
ATOM 1672 C CA . GLU A 1 204 ? -68.806 -8.101 47.619 1.00 84.19 204 GLU A CA 1
ATOM 1673 C C . GLU A 1 204 ? -69.059 -7.664 49.075 1.00 84.19 204 GLU A C 1
ATOM 1675 O O . GLU A 1 204 ? -68.343 -6.842 49.641 1.00 84.19 204 GLU A O 1
ATOM 1680 N N . THR A 1 205 ? -70.081 -8.238 49.716 1.00 83.62 205 THR A N 1
ATOM 1681 C CA . THR A 1 205 ? -70.498 -7.880 51.081 1.00 83.62 205 THR A CA 1
ATOM 1682 C C . THR A 1 205 ? -70.636 -9.098 51.989 1.00 83.62 205 THR A C 1
ATOM 1684 O O . THR A 1 205 ? -71.066 -10.173 51.557 1.00 83.62 205 THR A O 1
ATOM 1687 N N . ALA A 1 206 ? -70.342 -8.911 53.279 1.00 86.00 206 ALA A N 1
ATOM 1688 C CA . ALA A 1 206 ? -70.639 -9.890 54.322 1.00 86.00 206 ALA A CA 1
ATOM 1689 C C . ALA A 1 206 ? -72.151 -9.951 54.619 1.00 86.00 206 ALA A C 1
ATOM 1691 O O . ALA A 1 206 ? -72.833 -8.926 54.639 1.00 86.00 206 ALA A O 1
ATOM 1692 N N . ALA A 1 207 ? -72.678 -11.151 54.862 1.00 84.12 207 ALA A N 1
ATOM 1693 C CA . ALA A 1 207 ? -74.094 -11.422 55.088 1.00 84.12 207 ALA A CA 1
ATOM 1694 C C . ALA A 1 207 ? -74.311 -12.406 56.254 1.00 84.12 207 ALA A C 1
ATOM 1696 O O . ALA A 1 207 ? -73.513 -13.317 56.492 1.00 84.12 207 ALA A O 1
ATOM 1697 N N . CYS A 1 208 ? -75.421 -12.232 56.978 1.00 86.38 208 CYS A N 1
ATOM 1698 C CA . CYS A 1 208 ? -75.908 -13.207 57.955 1.00 86.38 208 CYS A CA 1
ATOM 1699 C C . CYS A 1 208 ? -76.741 -14.306 57.275 1.00 86.38 208 CYS A C 1
ATOM 1701 O O . CYS A 1 208 ? -77.112 -14.185 56.102 1.00 86.38 208 CYS A O 1
ATOM 1703 N N . GLN A 1 209 ? -77.069 -15.365 58.019 1.00 83.12 209 GLN A N 1
ATOM 1704 C CA . GLN A 1 209 ? -77.847 -16.505 57.519 1.00 83.12 209 GLN A CA 1
ATOM 1705 C C . GLN A 1 209 ? -79.192 -16.073 56.908 1.00 83.12 209 GLN A C 1
ATOM 1707 O O . GLN A 1 209 ? -79.554 -16.556 55.833 1.00 83.12 209 GLN A O 1
ATOM 1712 N N . SER A 1 210 ? -79.913 -15.143 57.541 1.00 82.00 210 SER A N 1
ATOM 1713 C CA . SER A 1 210 ? -81.210 -14.682 57.032 1.00 82.00 210 SER A CA 1
ATOM 1714 C C . SER A 1 210 ? -81.077 -13.795 55.787 1.00 82.00 210 SER A C 1
ATOM 1716 O O . SER A 1 210 ? -81.855 -13.930 54.842 1.00 82.00 210 SER A O 1
ATOM 1718 N N . CYS A 1 211 ? -80.039 -12.955 55.699 1.00 81.94 211 CYS A N 1
ATOM 1719 C CA . CYS A 1 211 ? -79.755 -12.157 54.498 1.00 81.94 211 CYS A CA 1
ATOM 1720 C C . CYS A 1 211 ? -79.378 -13.017 53.286 1.00 81.94 211 CYS A C 1
ATOM 1722 O O . CYS A 1 211 ? -79.755 -12.675 52.164 1.00 81.94 211 CYS A O 1
ATOM 1724 N N . VAL A 1 212 ? -78.676 -14.135 53.498 1.00 82.44 212 VAL A N 1
ATOM 1725 C CA . VAL A 1 212 ? -78.362 -15.097 52.430 1.00 82.44 212 VAL A CA 1
ATOM 1726 C C . VAL A 1 212 ? -79.638 -15.655 51.791 1.00 82.44 212 VAL A C 1
ATOM 1728 O O . VAL A 1 212 ? -79.713 -15.768 50.571 1.00 82.44 212 VAL A O 1
ATOM 1731 N N . LEU A 1 213 ? -80.659 -15.948 52.601 1.00 81.38 213 LEU A N 1
ATOM 1732 C CA . LEU A 1 213 ? -81.920 -16.531 52.134 1.00 81.38 213 LEU A CA 1
ATOM 1733 C C . LEU A 1 213 ? -82.882 -15.507 51.518 1.00 81.38 213 LEU A C 1
ATOM 1735 O O . LEU A 1 213 ? -83.645 -15.860 50.624 1.00 81.38 213 LEU A O 1
ATOM 1739 N N . ILE A 1 214 ? -82.871 -14.262 52.002 1.00 82.62 214 ILE A N 1
ATOM 1740 C CA . ILE A 1 214 ? -83.867 -13.245 51.626 1.00 82.62 214 ILE A CA 1
ATOM 1741 C C . ILE A 1 214 ? -83.337 -12.300 50.543 1.00 82.62 214 ILE A C 1
ATOM 1743 O O . ILE A 1 214 ? -84.033 -12.018 49.571 1.00 82.62 214 ILE A O 1
ATOM 1747 N N . HIS A 1 215 ? -82.113 -11.793 50.706 1.00 77.38 215 HIS A N 1
ATOM 1748 C CA . HIS A 1 215 ? -81.565 -10.714 49.875 1.00 77.38 215 HIS A CA 1
ATOM 1749 C C . HIS A 1 215 ? -80.486 -11.178 48.896 1.00 77.38 215 HIS A C 1
ATOM 1751 O O . HIS A 1 215 ? -80.315 -10.559 47.850 1.00 77.38 215 HIS A O 1
ATOM 1757 N N . HIS A 1 216 ? -79.779 -12.264 49.211 1.00 80.06 216 HIS A N 1
ATOM 1758 C CA . HIS A 1 216 ? -78.746 -12.846 48.348 1.00 80.06 216 HIS A CA 1
ATOM 1759 C C . HIS A 1 216 ? -79.147 -14.233 47.818 1.00 80.06 216 HIS A C 1
ATOM 1761 O O . HIS A 1 216 ? -78.293 -15.070 47.517 1.00 80.06 216 HIS A O 1
ATOM 1767 N N . ALA A 1 217 ? -80.456 -14.478 47.694 1.00 80.12 217 ALA A N 1
ATOM 1768 C CA . ALA A 1 217 ? -80.993 -15.726 47.171 1.00 80.12 217 ALA A CA 1
ATOM 1769 C C . ALA A 1 217 ? -80.525 -15.946 45.723 1.00 80.12 217 ALA A C 1
ATOM 1771 O O . ALA A 1 217 ? -80.789 -15.133 44.840 1.00 80.12 217 ALA A O 1
ATOM 1772 N N . GLY A 1 218 ? -79.824 -17.055 45.480 1.00 78.75 218 GLY A N 1
ATOM 1773 C CA . GLY A 1 218 ? -79.259 -17.382 44.166 1.00 78.75 218 GLY A CA 1
ATOM 1774 C C . GLY A 1 218 ? -77.885 -16.765 43.873 1.00 78.75 218 GLY A C 1
ATOM 1775 O O . GLY A 1 218 ? -77.364 -16.972 42.779 1.00 78.75 218 GLY A O 1
ATOM 1776 N N . HIS A 1 219 ? -77.272 -16.041 44.816 1.00 87.19 219 HIS A N 1
ATOM 1777 C CA . HIS A 1 219 ? -75.890 -15.566 44.688 1.00 87.19 219 HIS A CA 1
ATOM 1778 C C . HIS A 1 219 ? -74.872 -16.613 45.170 1.00 87.19 219 HIS A C 1
ATOM 1780 O O . HIS A 1 219 ? -75.202 -17.527 45.925 1.00 87.19 219 HIS A O 1
ATOM 1786 N N . ALA A 1 220 ? -73.612 -16.477 44.749 1.00 84.88 220 ALA A N 1
ATOM 1787 C CA . ALA A 1 220 ? -72.519 -17.334 45.195 1.00 84.88 220 ALA A CA 1
ATOM 1788 C C . ALA A 1 220 ? -72.045 -16.919 46.597 1.00 84.88 220 ALA A C 1
ATOM 1790 O O . ALA A 1 220 ? -71.450 -15.851 46.777 1.00 84.88 220 ALA A O 1
ATOM 1791 N N . ILE A 1 221 ? -72.303 -17.784 47.579 1.00 87.44 221 ILE A N 1
ATOM 1792 C CA . ILE A 1 221 ? -72.019 -17.546 48.995 1.00 87.44 221 ILE A CA 1
ATOM 1793 C C . ILE A 1 221 ? -70.851 -18.419 49.459 1.00 87.44 221 ILE A C 1
ATOM 1795 O O . ILE A 1 221 ? -70.827 -19.618 49.189 1.00 87.44 221 ILE A O 1
ATOM 1799 N N . LEU A 1 222 ? -69.903 -17.821 50.178 1.00 86.56 222 LEU A N 1
ATOM 1800 C CA . LEU A 1 222 ? -68.798 -18.507 50.853 1.00 86.56 222 LEU A CA 1
ATOM 1801 C C . LEU A 1 222 ? -68.826 -18.253 52.360 1.00 86.56 222 LEU A C 1
ATOM 1803 O O . LEU A 1 222 ? -69.483 -17.318 52.816 1.00 86.56 222 LEU A O 1
ATOM 1807 N N . HIS A 1 223 ? -68.082 -19.050 53.130 1.00 86.00 223 HIS A N 1
ATOM 1808 C CA . HIS A 1 223 ? -67.822 -18.739 54.533 1.00 86.00 223 HIS A CA 1
ATOM 1809 C C . HIS A 1 223 ? -66.896 -17.518 54.633 1.00 86.00 223 HIS A C 1
ATOM 1811 O O . HIS A 1 223 ? -65.886 -17.432 53.930 1.00 86.00 223 HIS A O 1
ATOM 1817 N N . LEU A 1 224 ? -67.245 -16.563 55.496 1.00 82.19 224 LEU A N 1
ATOM 1818 C CA . LEU A 1 224 ? -66.546 -15.279 55.604 1.00 82.19 224 LEU A CA 1
ATOM 1819 C C . LEU A 1 224 ? -65.080 -15.457 56.025 1.00 82.19 224 LEU A C 1
ATOM 1821 O O . LEU A 1 224 ? -64.213 -14.759 55.513 1.00 82.19 224 LEU A O 1
ATOM 1825 N N . GLU A 1 225 ? -64.793 -16.412 56.913 1.00 79.44 225 GLU A N 1
ATOM 1826 C CA . GLU A 1 225 ? -63.425 -16.686 57.378 1.00 79.44 225 GLU A CA 1
ATOM 1827 C C . GLU A 1 225 ? -62.526 -17.236 56.262 1.00 79.44 225 GLU A C 1
ATOM 1829 O O . GLU A 1 225 ? -61.381 -16.809 56.133 1.00 79.44 225 GLU A O 1
ATOM 1834 N N . GLU A 1 226 ? -63.043 -18.134 55.417 1.00 81.44 226 GLU A N 1
ATOM 1835 C CA . GLU A 1 226 ? -62.282 -18.712 54.299 1.00 81.44 226 GLU A CA 1
ATOM 1836 C C . GLU A 1 226 ? -61.950 -17.649 53.244 1.00 81.44 226 GLU A C 1
ATOM 1838 O O . GLU A 1 226 ? -60.828 -17.582 52.736 1.00 81.44 226 GLU A O 1
ATOM 1843 N N . GLU A 1 227 ? -62.918 -16.782 52.936 1.00 82.12 227 GLU A N 1
ATOM 1844 C CA . GLU A 1 227 ? -62.721 -15.652 52.031 1.00 82.12 227 GLU A CA 1
ATOM 1845 C C . GLU A 1 227 ? -61.745 -14.621 52.615 1.00 82.12 227 GLU A C 1
ATOM 1847 O O . GLU A 1 227 ? -60.860 -14.144 51.903 1.00 82.12 227 GLU A O 1
ATOM 1852 N N . ALA A 1 228 ? -61.858 -14.310 53.909 1.00 80.12 228 ALA A N 1
ATOM 1853 C CA . ALA A 1 228 ? -60.961 -13.385 54.589 1.00 80.12 228 ALA A CA 1
ATOM 1854 C C . ALA A 1 228 ? -59.516 -13.902 54.604 1.00 80.12 228 ALA A C 1
ATOM 1856 O O . ALA A 1 228 ? -58.594 -13.131 54.342 1.00 80.12 228 ALA A O 1
ATOM 1857 N N . GLU A 1 229 ? -59.292 -15.195 54.859 1.00 83.12 229 GLU A N 1
ATOM 1858 C CA . GLU A 1 229 ? -57.951 -15.783 54.775 1.00 83.12 229 GLU A CA 1
ATOM 1859 C C . GLU A 1 229 ? -57.402 -15.755 53.344 1.00 83.12 229 GLU A C 1
ATOM 1861 O O . GLU A 1 229 ? -56.228 -15.426 53.154 1.00 83.12 229 GLU A O 1
ATOM 1866 N N . ARG A 1 230 ? -58.238 -15.986 52.320 1.00 83.62 230 ARG A N 1
ATOM 1867 C CA . ARG A 1 230 ? -57.816 -15.842 50.917 1.00 83.62 230 ARG A CA 1
ATOM 1868 C C . ARG A 1 230 ? -57.385 -14.408 50.598 1.00 83.62 230 ARG A C 1
ATOM 1870 O O . ARG A 1 230 ? -56.276 -14.206 50.105 1.00 83.62 230 ARG A O 1
ATOM 1877 N N . GLN A 1 231 ? -58.213 -13.415 50.931 1.00 82.56 231 GLN A N 1
ATOM 1878 C CA . GLN A 1 231 ? -57.898 -12.000 50.701 1.00 82.56 231 GLN A CA 1
ATOM 1879 C C . GLN A 1 231 ? -56.662 -11.553 51.495 1.00 82.56 231 GLN A C 1
ATOM 1881 O O . GLN A 1 231 ? -55.826 -10.813 50.978 1.00 82.56 231 GLN A O 1
ATOM 1886 N N . LYS A 1 232 ? -56.473 -12.052 52.725 1.00 80.62 232 LYS A N 1
ATOM 1887 C CA . LYS A 1 232 ? -55.247 -11.820 53.506 1.00 80.62 232 LYS A CA 1
ATOM 1888 C C . LYS A 1 232 ? -54.010 -12.393 52.817 1.00 80.62 232 LYS A C 1
ATOM 1890 O O . LYS A 1 232 ? -52.969 -11.741 52.841 1.00 80.62 232 LYS A O 1
ATOM 1895 N N . MET A 1 233 ? -54.082 -13.592 52.233 1.00 82.38 233 MET A N 1
ATOM 1896 C CA . MET A 1 233 ? -52.955 -14.172 51.490 1.00 82.38 233 MET A CA 1
ATOM 1897 C C . MET A 1 233 ? -52.628 -13.365 50.228 1.00 82.38 233 MET A C 1
ATOM 1899 O O . MET A 1 233 ? -51.455 -13.086 49.982 1.00 82.38 233 MET A O 1
ATOM 1903 N N . GLU A 1 234 ? -53.642 -12.934 49.473 1.00 83.94 234 GLU A N 1
ATOM 1904 C CA . GLU A 1 234 ? -53.465 -12.072 48.295 1.00 83.94 234 GLU A CA 1
ATOM 1905 C C . GLU A 1 234 ? -52.822 -10.726 48.674 1.00 83.94 234 GLU A C 1
ATOM 1907 O O . GLU A 1 234 ? -51.814 -10.329 48.084 1.00 83.94 234 GLU A O 1
ATOM 1912 N N . LEU A 1 235 ? -53.321 -10.065 49.725 1.00 82.94 235 LEU A N 1
ATOM 1913 C CA . LEU A 1 235 ? -52.748 -8.819 50.244 1.00 82.94 235 LEU A CA 1
ATOM 1914 C C . LEU A 1 235 ? -51.312 -9.006 50.748 1.00 82.94 235 LEU A C 1
ATOM 1916 O O . LEU A 1 235 ? -50.448 -8.184 50.448 1.00 82.94 235 LEU A O 1
ATOM 1920 N N . LYS A 1 236 ? -51.019 -10.101 51.463 1.00 85.88 236 LYS A N 1
ATOM 1921 C CA . LYS A 1 236 ? -49.649 -10.437 51.890 1.00 85.88 236 LYS A CA 1
ATOM 1922 C C . LYS A 1 236 ? -48.718 -10.611 50.691 1.00 85.88 236 LYS A C 1
ATOM 1924 O O . LYS A 1 236 ? -47.618 -10.067 50.706 1.00 85.88 236 LYS A O 1
ATOM 1929 N N . SER A 1 237 ? -49.161 -11.308 49.644 1.00 90.00 237 SER A N 1
ATOM 1930 C CA . SER A 1 237 ? -48.384 -11.472 48.411 1.00 90.00 237 SER A CA 1
ATOM 1931 C C . SER A 1 237 ? -48.093 -10.128 47.737 1.00 90.00 237 SER A C 1
ATOM 1933 O O . SER A 1 237 ? -46.965 -9.892 47.309 1.00 90.00 237 SER A O 1
ATOM 1935 N N . LEU A 1 238 ? -49.081 -9.231 47.655 1.00 87.69 238 LEU A N 1
ATOM 1936 C CA . LEU A 1 238 ? -48.894 -7.891 47.088 1.00 87.69 238 LEU A CA 1
ATOM 1937 C C . LEU A 1 238 ? -47.910 -7.053 47.914 1.00 87.69 238 LEU A C 1
ATOM 1939 O O . LEU A 1 238 ? -47.045 -6.388 47.343 1.00 87.69 238 LEU A O 1
ATOM 1943 N N . ILE A 1 239 ? -47.995 -7.121 49.245 1.00 86.56 239 ILE A N 1
ATOM 1944 C CA . ILE A 1 239 ? -47.064 -6.440 50.154 1.00 86.56 239 ILE A CA 1
ATOM 1945 C C . ILE A 1 239 ? -45.632 -6.948 49.949 1.00 86.56 239 ILE A C 1
ATOM 1947 O O . ILE A 1 239 ? -44.712 -6.138 49.876 1.00 86.56 239 ILE A O 1
ATOM 1951 N N . GLU A 1 240 ? -45.422 -8.260 49.824 1.00 89.56 240 GLU A N 1
ATOM 1952 C CA . GLU A 1 240 ? -44.083 -8.823 49.600 1.00 89.56 240 GLU A CA 1
ATOM 1953 C C . GLU A 1 240 ? -43.492 -8.413 48.240 1.00 89.56 240 GLU A C 1
ATOM 1955 O O . GLU A 1 240 ? -42.315 -8.055 48.168 1.00 89.56 240 GLU A O 1
ATOM 1960 N N . ILE A 1 241 ? -44.306 -8.350 47.178 1.00 88.31 241 ILE A N 1
ATOM 1961 C CA . ILE A 1 241 ? -43.871 -7.818 45.874 1.00 88.31 241 ILE A CA 1
ATOM 1962 C C . ILE A 1 241 ? -43.433 -6.351 46.005 1.00 88.31 241 ILE A C 1
ATOM 1964 O O . ILE A 1 241 ? -42.371 -5.976 45.506 1.00 88.31 241 ILE A O 1
ATOM 1968 N N . GLN A 1 242 ? -44.215 -5.525 46.706 1.00 85.38 242 GLN A N 1
ATOM 1969 C CA . GLN A 1 242 ? -43.883 -4.111 46.916 1.00 85.38 242 GLN A CA 1
ATOM 1970 C C . GLN A 1 242 ? -42.636 -3.926 47.790 1.00 85.38 242 GLN A C 1
ATOM 1972 O O . GLN A 1 242 ? -41.819 -3.052 47.508 1.00 85.38 242 GLN A O 1
ATOM 1977 N N . LYS A 1 243 ? -42.431 -4.765 48.814 1.00 85.62 243 LYS A N 1
ATOM 1978 C CA . LYS A 1 243 ? -41.197 -4.759 49.619 1.00 85.62 243 LYS A CA 1
ATOM 1979 C C . LYS A 1 243 ? -39.969 -5.101 48.780 1.00 85.62 243 LYS A C 1
ATOM 1981 O O . LYS A 1 243 ? -38.933 -4.457 48.935 1.00 85.62 243 LYS A O 1
ATOM 1986 N N . TYR A 1 244 ? -40.080 -6.084 47.886 1.00 89.44 244 TYR A N 1
ATOM 1987 C CA . TYR A 1 244 ? -38.993 -6.440 46.977 1.00 89.44 244 TYR A CA 1
ATOM 1988 C C . TYR A 1 244 ? -38.660 -5.291 46.010 1.00 89.44 244 TYR A C 1
ATOM 1990 O O . TYR A 1 244 ? -37.486 -4.945 45.859 1.00 89.44 244 TYR A O 1
ATOM 1998 N N . ASP A 1 245 ? -39.674 -4.650 45.413 1.00 88.12 245 ASP A N 1
ATOM 1999 C CA . ASP A 1 245 ? -39.487 -3.469 44.551 1.00 88.12 245 ASP A CA 1
ATOM 2000 C C . ASP A 1 245 ? -38.855 -2.293 45.316 1.00 88.12 245 ASP A C 1
ATOM 2002 O O . ASP A 1 245 ? -37.901 -1.672 44.841 1.00 88.12 245 ASP A O 1
ATOM 2006 N N . LEU A 1 246 ? -39.313 -2.032 46.545 1.00 85.12 246 LEU A N 1
ATOM 2007 C CA . LEU A 1 246 ? -38.731 -1.013 47.418 1.00 85.12 246 LEU A CA 1
ATOM 2008 C C . LEU A 1 246 ? -37.251 -1.299 47.700 1.00 85.12 246 LEU A C 1
ATOM 2010 O O . LEU A 1 246 ? -36.421 -0.400 47.571 1.00 85.12 246 LEU A O 1
ATOM 2014 N N . GLN A 1 247 ? -36.894 -2.544 48.023 1.00 88.12 247 GLN A N 1
ATOM 2015 C CA . GLN A 1 247 ? -35.503 -2.918 48.273 1.00 88.12 247 GLN A CA 1
ATOM 2016 C C . GLN A 1 247 ? -34.635 -2.773 47.013 1.00 88.12 247 GLN A C 1
ATOM 2018 O O . GLN A 1 247 ? -33.500 -2.297 47.093 1.00 88.12 247 GLN A O 1
ATOM 2023 N N . ALA A 1 248 ? -35.160 -3.127 45.837 1.00 86.81 248 ALA A N 1
ATOM 2024 C CA . ALA A 1 248 ? -34.473 -2.919 44.564 1.00 86.81 248 ALA A CA 1
ATOM 2025 C C . ALA A 1 248 ? -34.227 -1.425 44.279 1.00 86.81 248 ALA A C 1
ATOM 2027 O O . ALA A 1 248 ? -33.141 -1.048 43.822 1.00 86.81 248 ALA A O 1
ATOM 2028 N N . LYS A 1 249 ? -35.192 -0.558 44.611 1.00 86.38 249 LYS A N 1
ATOM 2029 C CA . LYS A 1 249 ? -35.053 0.903 44.510 1.00 86.38 249 LYS A CA 1
ATOM 2030 C C . LYS A 1 249 ? -34.044 1.464 45.510 1.00 86.38 249 LYS A C 1
ATOM 2032 O O . LYS A 1 249 ? -33.203 2.262 45.106 1.00 86.38 249 LYS A O 1
ATOM 2037 N N . ILE A 1 250 ? -34.051 1.005 46.764 1.00 89.06 250 ILE A N 1
ATOM 2038 C CA . ILE A 1 250 ? -33.053 1.383 47.782 1.00 89.06 250 ILE A CA 1
ATOM 2039 C C . ILE A 1 250 ? -31.640 1.007 47.318 1.00 89.06 250 ILE A C 1
ATOM 2041 O O . ILE A 1 250 ? -30.729 1.832 47.371 1.00 89.06 250 ILE A O 1
ATOM 2045 N N . ASN A 1 251 ? -31.458 -0.204 46.787 1.00 85.50 251 ASN A N 1
ATOM 2046 C CA . ASN A 1 251 ? -30.161 -0.652 46.278 1.00 85.50 251 ASN A CA 1
ATOM 2047 C C . ASN A 1 251 ? -29.704 0.190 45.073 1.00 85.50 251 ASN A C 1
ATOM 2049 O O . ASN A 1 251 ? -28.527 0.532 44.961 1.00 85.50 251 ASN A O 1
ATOM 2053 N N . THR A 1 252 ? -30.632 0.544 44.176 1.00 85.25 252 THR A N 1
ATOM 2054 C CA . THR A 1 252 ? -30.364 1.440 43.038 1.00 85.25 252 THR A CA 1
ATOM 2055 C C . THR A 1 252 ? -29.949 2.833 43.514 1.00 85.25 252 THR A C 1
ATOM 2057 O O . THR A 1 252 ? -28.973 3.380 43.006 1.00 85.25 252 THR A O 1
ATOM 2060 N N . LEU A 1 253 ? -30.636 3.385 44.518 1.00 86.19 253 LEU A N 1
ATOM 2061 C CA . LEU A 1 253 ? -30.304 4.681 45.109 1.00 86.19 253 LEU A CA 1
ATOM 2062 C C . LEU A 1 253 ? -28.912 4.673 45.759 1.00 86.19 253 LEU A C 1
ATOM 2064 O O . LEU A 1 253 ? -28.148 5.615 45.573 1.00 86.19 253 LEU A O 1
ATOM 2068 N N . GLY A 1 254 ? -28.547 3.584 46.444 1.00 83.19 254 GLY A N 1
ATOM 2069 C CA . GLY A 1 254 ? -27.202 3.397 46.996 1.00 83.19 254 GLY A CA 1
ATOM 2070 C C . GLY A 1 254 ? -26.108 3.464 45.925 1.00 83.19 254 GLY A C 1
ATOM 2071 O O . GLY A 1 254 ? -25.135 4.197 46.087 1.00 83.19 254 GLY A O 1
ATOM 2072 N N . ARG A 1 255 ? -26.305 2.784 44.785 1.00 83.56 255 ARG A N 1
ATOM 2073 C CA . ARG A 1 255 ? -25.361 2.840 43.650 1.00 83.56 255 ARG A CA 1
ATOM 2074 C C . ARG A 1 255 ? -25.241 4.244 43.059 1.00 83.56 255 ARG A C 1
ATOM 2076 O O . ARG A 1 255 ? -24.134 4.692 42.786 1.00 83.56 255 ARG A O 1
ATOM 2083 N N . LEU A 1 256 ? -26.364 4.947 42.889 1.00 82.31 256 LEU A N 1
ATOM 2084 C CA . LEU A 1 256 ? -26.360 6.323 42.382 1.00 82.31 256 LEU A CA 1
ATOM 2085 C C . LEU A 1 256 ? -25.604 7.270 43.318 1.00 82.31 256 LEU A C 1
ATOM 2087 O O . LEU A 1 256 ? -24.834 8.097 42.842 1.00 82.31 256 LEU A O 1
ATOM 2091 N N . ASN A 1 257 ? -25.766 7.123 44.635 1.00 79.62 257 ASN A N 1
ATOM 2092 C CA . ASN A 1 257 ? -25.031 7.928 45.609 1.00 79.62 257 ASN A CA 1
ATOM 2093 C C . ASN A 1 257 ? -23.518 7.676 45.542 1.00 79.62 257 ASN A C 1
ATOM 2095 O O . ASN A 1 257 ? -22.743 8.631 45.535 1.00 79.62 257 ASN A O 1
ATOM 2099 N N . GLU A 1 258 ? -23.085 6.416 45.435 1.00 84.06 258 GLU A N 1
ATOM 2100 C CA . GLU A 1 258 ? -21.666 6.093 45.233 1.00 84.06 258 GLU A CA 1
ATOM 2101 C C . GLU A 1 258 ? -21.113 6.707 43.941 1.00 84.06 258 GLU A C 1
ATOM 2103 O O . GLU A 1 258 ? -20.001 7.239 43.928 1.00 84.06 258 GLU A O 1
ATOM 2108 N N . ASP A 1 259 ? -21.877 6.654 42.851 1.00 76.62 259 ASP A N 1
ATOM 2109 C CA . ASP A 1 259 ? -21.467 7.229 41.572 1.00 76.62 259 ASP A CA 1
ATOM 2110 C C . ASP A 1 259 ? -21.417 8.765 41.617 1.00 76.62 259 ASP A C 1
ATOM 2112 O O . ASP A 1 259 ? -20.488 9.357 41.062 1.00 76.62 259 ASP A O 1
ATOM 2116 N N . CYS A 1 260 ? -22.331 9.414 42.346 1.00 74.31 260 CYS A N 1
ATOM 2117 C CA . CYS A 1 260 ? -22.273 10.850 42.627 1.00 74.31 260 CYS A CA 1
ATOM 2118 C C . CYS A 1 260 ? -20.996 11.227 43.390 1.00 74.31 260 CYS A C 1
ATOM 2120 O O . CYS A 1 260 ? -20.311 12.171 42.997 1.00 74.31 260 CYS A O 1
ATOM 2122 N N . ILE A 1 261 ? -20.627 10.471 44.431 1.00 83.50 261 ILE A N 1
ATOM 2123 C CA . ILE A 1 261 ? -19.392 10.712 45.199 1.00 83.50 261 ILE A CA 1
ATOM 2124 C C . ILE A 1 261 ? -18.162 10.597 44.289 1.00 83.50 261 ILE A C 1
ATOM 2126 O O . ILE A 1 261 ? -17.303 11.481 44.294 1.00 83.50 261 ILE A O 1
ATOM 2130 N N . LYS A 1 262 ? -18.094 9.554 43.451 1.00 78.81 262 LYS A N 1
ATOM 2131 C CA . LYS A 1 262 ? -16.998 9.380 42.479 1.00 78.81 262 LYS A CA 1
ATOM 2132 C C . LYS A 1 262 ? -16.936 10.532 41.474 1.00 78.81 262 LYS A C 1
ATOM 2134 O O . LYS A 1 262 ? -15.847 10.960 41.100 1.00 78.81 262 LYS A O 1
ATOM 2139 N N . PHE A 1 263 ? -18.085 11.023 41.009 1.00 74.06 263 PHE A N 1
ATOM 2140 C CA . PHE A 1 263 ? -18.146 12.143 40.071 1.00 74.06 263 PHE A CA 1
ATOM 2141 C C . PHE A 1 263 ? -17.641 13.446 40.704 1.00 74.06 263 PHE A C 1
ATOM 2143 O O . PHE A 1 263 ? -16.853 14.157 40.082 1.00 74.06 263 PHE A O 1
ATOM 2150 N N . ILE A 1 264 ? -18.025 13.721 41.954 1.00 79.44 264 ILE A N 1
ATOM 2151 C CA . ILE A 1 264 ? -17.538 14.881 42.716 1.00 79.44 264 ILE A CA 1
ATOM 2152 C C . ILE A 1 264 ? -16.017 14.804 42.897 1.00 79.44 264 ILE A C 1
ATOM 2154 O O . ILE A 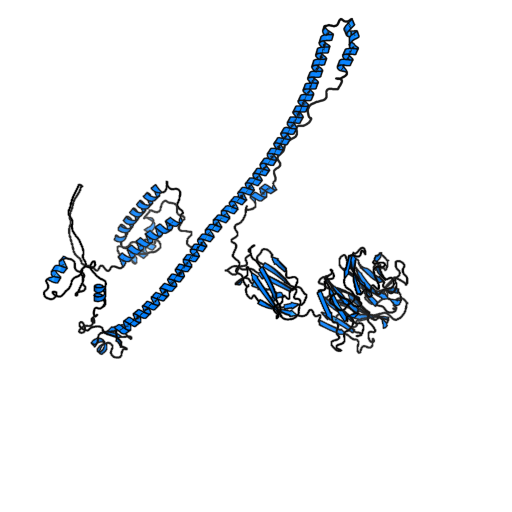1 264 ? -15.325 15.771 42.590 1.00 79.44 264 ILE A O 1
ATOM 2158 N N . GLN A 1 265 ? -15.483 13.646 43.302 1.00 80.50 265 GLN A N 1
ATOM 2159 C CA . GLN A 1 265 ? -14.033 13.448 43.446 1.00 80.50 265 GLN A CA 1
ATOM 2160 C C . GLN A 1 265 ? -13.281 13.722 42.139 1.00 80.50 265 GLN A C 1
ATOM 2162 O O . GLN A 1 265 ? -12.325 14.491 42.130 1.00 80.50 265 GLN A O 1
ATOM 2167 N N . ARG A 1 266 ? -13.763 13.185 41.009 1.00 77.81 266 ARG A N 1
ATOM 2168 C CA . ARG A 1 266 ? -13.172 13.464 39.689 1.00 77.81 266 ARG A CA 1
ATOM 2169 C C . ARG A 1 266 ? -13.219 14.947 39.328 1.00 77.81 266 ARG A C 1
ATOM 2171 O O . ARG A 1 266 ? -12.277 15.454 38.727 1.00 77.81 266 ARG A O 1
ATOM 2178 N N . SER A 1 267 ? -14.303 15.643 39.671 1.00 74.56 267 SER A N 1
ATOM 2179 C CA . SER A 1 267 ? -14.398 17.086 39.443 1.00 74.56 267 SER A CA 1
ATOM 2180 C C . SER A 1 267 ? -13.355 17.859 40.251 1.00 74.56 267 SER A C 1
ATOM 2182 O O . SER A 1 267 ? -12.800 18.821 39.723 1.00 74.56 267 SER A O 1
ATOM 2184 N N . GLU A 1 268 ? -13.091 17.471 41.499 1.00 84.25 268 GLU A N 1
ATOM 2185 C CA . GLU A 1 268 ? -12.047 18.091 42.325 1.00 84.25 268 GLU A CA 1
ATOM 2186 C C . GLU A 1 268 ? -10.639 17.779 41.800 1.00 84.25 268 GLU A C 1
ATOM 2188 O O . GLU A 1 268 ? -9.803 18.679 41.709 1.00 84.25 268 GLU A O 1
ATOM 2193 N N . ASP A 1 269 ? -10.394 16.550 41.340 1.00 80.94 269 ASP A N 1
ATOM 2194 C CA . ASP A 1 269 ? -9.122 16.177 40.714 1.00 80.94 269 ASP A CA 1
ATOM 2195 C C . ASP A 1 269 ? -8.834 17.021 39.463 1.00 80.94 269 ASP A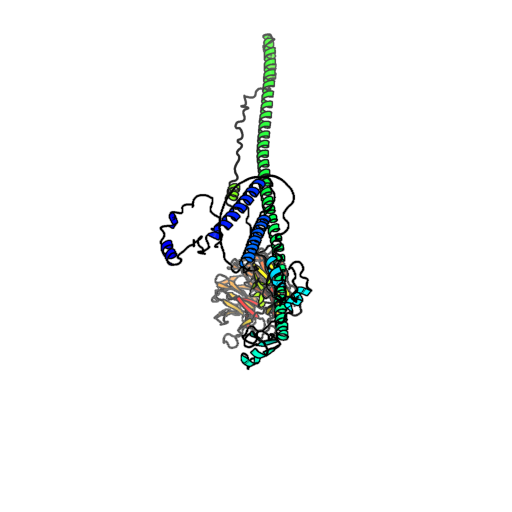 C 1
ATOM 2197 O O . ASP A 1 269 ? -7.719 17.519 39.291 1.00 80.94 269 ASP A O 1
ATOM 2201 N N . ILE A 1 270 ? -9.841 17.230 38.602 1.00 81.06 270 ILE A N 1
ATOM 2202 C CA . ILE A 1 270 ? -9.717 18.077 37.405 1.00 81.06 270 ILE A CA 1
ATOM 2203 C C . ILE A 1 270 ? -9.410 19.525 37.802 1.00 81.06 270 ILE A C 1
ATOM 2205 O O . ILE A 1 270 ? -8.496 20.124 37.234 1.00 81.06 270 ILE A O 1
ATOM 2209 N N . LYS A 1 271 ? -10.105 20.082 38.805 1.00 81.81 271 LYS A N 1
ATOM 2210 C CA . LYS A 1 271 ? -9.798 21.429 39.324 1.00 81.81 271 LYS A CA 1
ATOM 2211 C C . LYS A 1 271 ? -8.339 21.525 39.785 1.00 81.81 271 LYS A C 1
ATOM 2213 O O . LYS A 1 271 ? -7.651 22.483 39.437 1.00 81.81 271 LYS A O 1
ATOM 2218 N N . GLY A 1 272 ? -7.843 20.515 40.503 1.00 84.81 272 GLY A N 1
ATOM 2219 C CA . GLY A 1 272 ? -6.449 20.446 40.946 1.00 84.81 272 GLY A CA 1
ATOM 2220 C C . GLY A 1 272 ? -5.439 20.356 39.795 1.00 84.81 272 GLY A C 1
ATOM 2221 O O . GLY A 1 272 ? -4.378 20.980 39.854 1.00 84.81 272 GLY A O 1
ATOM 2222 N N . GLN A 1 273 ? -5.762 19.619 38.728 1.00 84.00 273 GLN A N 1
ATOM 2223 C CA . GLN A 1 273 ? -4.927 19.539 37.524 1.00 84.00 273 GLN A CA 1
ATOM 2224 C C . GLN A 1 273 ? -4.859 20.875 36.780 1.00 84.00 273 GLN A C 1
ATOM 2226 O O . GLN A 1 273 ? -3.764 21.306 36.418 1.00 84.00 273 GLN A O 1
ATOM 2231 N N . VAL A 1 274 ? -6.001 21.549 36.604 1.00 84.56 274 VAL A N 1
ATOM 2232 C CA . VAL A 1 274 ? -6.063 22.885 35.993 1.00 84.56 274 VAL A CA 1
ATOM 2233 C C . VAL A 1 274 ? -5.213 23.870 36.793 1.00 84.56 274 VAL A C 1
ATOM 2235 O O . VAL A 1 274 ? -4.385 24.570 36.210 1.00 84.56 274 VAL A O 1
ATOM 2238 N N . GLN A 1 275 ? -5.338 23.871 38.125 1.00 88.00 275 GLN A N 1
ATOM 2239 C CA . GLN A 1 275 ? -4.537 24.743 38.985 1.00 88.00 275 GLN A CA 1
ATOM 2240 C C . GLN A 1 275 ? -3.033 24.479 38.818 1.00 88.00 275 GLN A C 1
ATOM 2242 O O . GLN A 1 275 ? -2.276 25.406 38.540 1.00 88.00 275 GLN A O 1
ATOM 2247 N N . LYS A 1 276 ? -2.600 23.211 38.880 1.00 90.00 276 LYS A N 1
ATOM 2248 C CA . LYS A 1 276 ? -1.191 22.836 38.658 1.00 90.00 276 LYS A CA 1
ATOM 2249 C C . LYS A 1 276 ? -0.668 23.264 37.289 1.00 90.00 276 LYS A C 1
ATOM 2251 O O . LYS A 1 276 ? 0.483 23.680 37.179 1.00 90.00 276 LYS A O 1
ATOM 2256 N N . PHE A 1 277 ? -1.476 23.120 36.241 1.00 87.44 277 PHE A N 1
ATOM 2257 C CA . PHE A 1 277 ? -1.083 23.512 34.892 1.00 87.44 277 PHE A CA 1
ATOM 2258 C C . PHE A 1 277 ? -0.841 25.023 34.801 1.00 87.44 277 PHE A C 1
ATOM 2260 O O . PHE A 1 277 ? 0.206 25.447 34.309 1.00 87.44 277 PHE A O 1
ATOM 2267 N N . VAL A 1 278 ? -1.757 25.826 35.349 1.00 88.31 278 VAL A N 1
ATOM 2268 C CA . VAL A 1 278 ? -1.618 27.287 35.412 1.00 88.31 278 VAL A CA 1
ATOM 2269 C C . VAL A 1 278 ? -0.408 27.697 36.255 1.00 88.31 278 VAL A C 1
ATOM 2271 O O . VAL A 1 278 ? 0.385 28.527 35.811 1.00 88.31 278 VAL A O 1
ATOM 2274 N N . ASP A 1 279 ? -0.198 27.078 37.418 1.00 89.69 279 ASP A N 1
ATOM 2275 C CA . ASP A 1 279 ? 0.952 27.371 38.283 1.00 89.69 279 ASP A CA 1
ATOM 2276 C C . ASP A 1 279 ? 2.287 27.087 37.570 1.00 89.69 279 ASP A C 1
ATOM 2278 O O . ASP A 1 279 ? 3.223 27.886 37.642 1.00 89.69 279 ASP A O 1
ATOM 2282 N N . ASN A 1 280 ? 2.366 25.990 36.807 1.00 90.25 280 ASN A N 1
ATOM 2283 C CA . ASN A 1 280 ? 3.541 25.655 36.000 1.00 90.25 280 ASN A CA 1
ATOM 2284 C C . ASN A 1 280 ? 3.787 26.667 34.866 1.00 90.25 280 ASN A C 1
ATOM 2286 O O . ASN A 1 280 ? 4.942 27.012 34.583 1.00 90.25 280 ASN A O 1
ATOM 2290 N N . LEU A 1 281 ? 2.724 27.158 34.215 1.00 85.94 281 LEU A N 1
ATOM 2291 C CA . LEU A 1 281 ? 2.829 28.215 33.205 1.00 85.94 281 LEU A CA 1
ATOM 2292 C C . LEU A 1 281 ? 3.375 29.505 33.823 1.00 85.94 281 LEU A C 1
ATOM 2294 O O . LEU A 1 281 ? 4.336 30.069 33.297 1.00 85.94 281 LEU A O 1
ATOM 2298 N N . ILE A 1 282 ? 2.825 29.931 34.965 1.00 89.00 282 ILE A N 1
ATOM 2299 C CA . ILE A 1 282 ? 3.289 31.116 35.700 1.00 89.00 282 ILE A CA 1
ATOM 2300 C C . ILE A 1 282 ? 4.758 30.955 36.096 1.00 89.00 282 ILE A C 1
ATOM 2302 O O . ILE A 1 282 ? 5.558 31.848 35.827 1.00 89.00 282 ILE A O 1
ATOM 2306 N N . ALA A 1 283 ? 5.145 29.807 36.660 1.00 90.19 283 ALA A N 1
ATOM 2307 C CA . ALA A 1 283 ? 6.528 29.537 37.047 1.00 90.19 283 ALA A CA 1
ATOM 2308 C C . ALA A 1 283 ? 7.493 29.613 35.852 1.00 90.19 283 ALA A C 1
ATOM 2310 O O . ALA A 1 283 ? 8.582 30.180 35.955 1.00 90.19 283 ALA A O 1
ATOM 2311 N N . THR A 1 284 ? 7.083 29.097 34.691 1.00 89.06 284 THR A N 1
ATOM 2312 C CA . THR A 1 284 ? 7.883 29.152 33.459 1.00 89.06 284 THR A CA 1
ATOM 2313 C C . THR A 1 284 ? 8.025 30.583 32.939 1.00 89.06 284 THR A C 1
ATOM 2315 O O . THR A 1 284 ? 9.111 30.987 32.517 1.00 89.06 284 THR A O 1
ATOM 2318 N N . ILE A 1 285 ? 6.939 31.362 32.964 1.00 87.62 285 ILE A N 1
ATOM 2319 C CA . ILE A 1 285 ? 6.949 32.778 32.572 1.00 87.62 285 ILE A CA 1
ATOM 2320 C C . ILE A 1 285 ? 7.853 33.575 33.516 1.00 87.62 285 ILE A C 1
ATOM 2322 O O . ILE A 1 285 ? 8.690 34.349 33.052 1.00 87.62 285 ILE A O 1
ATOM 2326 N N . GLU A 1 286 ? 7.745 33.340 34.821 1.00 89.25 286 GLU A N 1
ATOM 2327 C CA . GLU A 1 286 ? 8.563 33.993 35.838 1.00 89.25 286 GLU A CA 1
ATOM 2328 C C . GLU A 1 286 ? 10.050 33.657 35.659 1.00 89.25 286 GLU A C 1
ATOM 2330 O O . GLU A 1 286 ? 10.883 34.560 35.643 1.00 89.25 286 GLU A O 1
ATOM 2335 N N . ALA A 1 287 ? 10.398 32.391 35.408 1.00 90.50 287 ALA A N 1
ATOM 2336 C CA . ALA A 1 287 ? 11.774 31.988 35.117 1.00 90.50 287 ALA A CA 1
ATOM 2337 C C . ALA A 1 287 ? 12.331 32.689 33.865 1.00 90.50 287 ALA A C 1
ATOM 2339 O O . ALA A 1 287 ? 13.450 33.206 33.877 1.00 90.50 287 ALA A O 1
ATOM 2340 N N . LYS A 1 288 ? 11.539 32.776 32.788 1.00 89.69 288 LYS A N 1
ATOM 2341 C CA . LYS A 1 288 ? 11.933 33.509 31.573 1.00 89.69 288 LYS A CA 1
ATOM 2342 C C . LYS A 1 288 ? 12.110 35.007 31.833 1.00 89.69 288 LYS A C 1
ATOM 2344 O O . LYS A 1 288 ? 13.056 35.592 31.308 1.00 89.69 288 LYS A O 1
ATOM 2349 N N . LYS A 1 289 ? 11.254 35.615 32.662 1.00 89.50 289 LYS A N 1
ATOM 2350 C CA . LYS A 1 289 ? 11.392 37.013 33.099 1.00 89.50 289 LYS A CA 1
ATOM 2351 C C . LYS A 1 289 ? 12.716 37.227 33.835 1.00 89.50 289 LYS A C 1
ATOM 2353 O O . LYS A 1 289 ? 13.458 38.141 33.484 1.00 89.50 289 LYS A O 1
ATOM 2358 N N . GLN A 1 290 ? 13.032 36.369 34.807 1.00 91.00 290 GLN A N 1
ATOM 2359 C CA . GLN A 1 290 ? 14.280 36.459 35.573 1.00 91.00 290 GLN A CA 1
ATOM 2360 C C . GLN A 1 290 ? 15.516 36.316 34.676 1.00 91.00 290 GLN A C 1
ATOM 2362 O O . GLN A 1 290 ? 16.469 37.071 34.839 1.00 91.00 290 GLN A O 1
ATOM 2367 N N . ASN A 1 291 ? 15.480 35.435 33.671 1.00 90.94 291 ASN A N 1
ATOM 2368 C CA . ASN A 1 291 ? 16.583 35.282 32.717 1.00 90.94 291 ASN A CA 1
ATOM 2369 C C . ASN A 1 291 ? 16.847 36.557 31.897 1.00 90.94 291 ASN A C 1
ATOM 2371 O O . ASN A 1 291 ? 18.001 36.928 31.700 1.00 90.94 291 ASN A O 1
ATOM 2375 N N . ILE A 1 292 ? 15.796 37.244 31.430 1.00 88.88 292 ILE A N 1
ATOM 2376 C CA . ILE A 1 292 ? 15.942 38.497 30.666 1.00 88.88 292 ILE A CA 1
ATOM 2377 C C . ILE A 1 292 ? 16.500 39.611 31.560 1.00 88.88 292 ILE A C 1
ATOM 2379 O O . ILE A 1 292 ? 17.393 40.347 31.143 1.00 88.88 292 ILE A O 1
ATOM 2383 N N . LEU A 1 293 ? 16.011 39.712 32.800 1.00 89.50 293 LEU A N 1
ATOM 2384 C CA . LEU A 1 293 ? 16.513 40.685 33.773 1.00 89.50 293 LEU A CA 1
ATOM 2385 C C . LEU A 1 293 ? 17.983 40.427 34.133 1.00 89.50 293 LEU A C 1
ATOM 2387 O O . LEU A 1 293 ? 18.768 41.371 34.196 1.00 89.50 293 LEU A O 1
ATOM 2391 N N . ALA A 1 294 ? 18.370 39.163 34.322 1.00 90.62 294 ALA A N 1
ATOM 2392 C CA . ALA A 1 294 ? 19.757 38.781 34.567 1.00 90.62 294 ALA A CA 1
ATOM 2393 C C . ALA A 1 294 ? 20.662 39.174 33.389 1.00 90.62 294 ALA A C 1
ATOM 2395 O O . ALA A 1 294 ? 21.671 39.838 33.601 1.00 90.62 294 ALA A O 1
ATOM 2396 N N . ALA A 1 295 ? 20.253 38.876 32.151 1.00 87.62 295 ALA A N 1
ATOM 2397 C CA . ALA A 1 295 ? 21.011 39.253 30.959 1.00 87.62 295 ALA A CA 1
ATOM 2398 C C . ALA A 1 295 ? 21.195 40.777 30.827 1.00 87.62 295 ALA A C 1
ATOM 2400 O O . ALA A 1 295 ? 22.284 41.242 30.494 1.00 87.62 295 ALA A O 1
ATOM 2401 N N . ALA A 1 296 ? 20.158 41.568 31.130 1.00 87.44 296 ALA A N 1
ATOM 2402 C CA . ALA A 1 296 ? 20.253 43.028 31.124 1.00 87.44 296 ALA A CA 1
ATOM 2403 C C . ALA A 1 296 ? 21.225 43.556 32.199 1.00 87.44 296 ALA A C 1
ATOM 2405 O O . ALA A 1 296 ? 22.002 44.480 31.938 1.00 87.44 296 ALA A O 1
ATOM 2406 N N . ASN A 1 297 ? 21.211 42.957 33.393 1.00 87.38 297 ASN A N 1
ATOM 2407 C CA . ASN A 1 297 ? 22.130 43.305 34.477 1.00 87.38 297 ASN A CA 1
ATOM 2408 C C . ASN A 1 297 ? 23.581 42.935 34.142 1.00 87.38 297 ASN A C 1
ATOM 2410 O O . ASN A 1 297 ? 24.476 43.750 34.362 1.00 87.38 297 ASN A O 1
ATOM 2414 N N . ASP A 1 298 ? 23.814 41.748 33.583 1.00 87.56 298 ASP A N 1
ATOM 2415 C CA . ASP A 1 298 ? 25.147 41.281 33.192 1.00 87.56 298 ASP A CA 1
ATOM 2416 C C . ASP A 1 298 ? 25.753 42.165 32.096 1.00 87.56 298 ASP A C 1
ATOM 2418 O O . ASP A 1 298 ? 26.914 42.569 32.191 1.00 87.56 298 ASP A O 1
ATOM 2422 N N . GLU A 1 299 ? 24.956 42.542 31.091 1.00 85.38 299 GLU A N 1
ATOM 2423 C CA . GLU A 1 299 ? 25.389 43.444 30.020 1.00 85.38 299 GLU A CA 1
ATOM 2424 C C . GLU A 1 299 ? 25.722 44.843 30.563 1.00 85.38 299 GLU A C 1
ATOM 2426 O O . GLU A 1 299 ? 26.765 45.415 30.237 1.00 85.38 299 GLU A O 1
ATOM 2431 N N . THR A 1 300 ? 24.885 45.365 31.469 1.00 83.94 300 THR A N 1
ATOM 2432 C CA . THR A 1 300 ? 25.131 46.642 32.160 1.00 83.94 300 THR A CA 1
ATOM 2433 C C . THR A 1 300 ? 26.420 46.586 32.978 1.00 83.94 300 THR A C 1
ATOM 2435 O O . THR A 1 300 ? 27.230 47.513 32.928 1.00 83.94 300 THR A O 1
ATOM 2438 N N . LYS A 1 301 ? 26.646 45.488 33.707 1.00 88.00 301 LYS A N 1
ATOM 2439 C CA . LYS A 1 301 ? 27.851 45.281 34.513 1.00 88.00 301 LYS A CA 1
ATOM 2440 C C . LYS A 1 301 ? 29.103 45.246 33.639 1.00 88.00 301 LYS A C 1
ATOM 2442 O O . LYS A 1 301 ? 30.048 45.976 33.921 1.00 88.00 301 LYS A O 1
ATOM 2447 N N . ARG A 1 302 ? 29.086 44.476 32.549 1.00 84.88 302 ARG A N 1
ATOM 2448 C CA . ARG A 1 302 ? 30.195 44.391 31.585 1.00 84.88 302 ARG A CA 1
ATOM 2449 C C . ARG A 1 302 ? 30.531 45.755 30.980 1.00 84.88 302 ARG A C 1
ATOM 2451 O O . ARG A 1 302 ? 31.702 46.108 30.816 1.00 84.88 302 ARG A O 1
ATOM 2458 N N . PHE A 1 303 ? 29.500 46.539 30.670 1.00 83.62 303 PHE A N 1
ATOM 2459 C CA . PHE A 1 303 ? 29.676 47.889 30.154 1.00 83.62 303 PHE A CA 1
ATOM 2460 C C . PHE A 1 303 ? 30.311 48.827 31.195 1.00 83.62 303 PHE A C 1
ATOM 2462 O O . PHE A 1 303 ? 31.281 49.523 30.891 1.00 83.62 303 PHE A O 1
ATOM 2469 N N . LEU A 1 304 ? 29.828 48.801 32.442 1.00 84.94 304 LEU A N 1
ATOM 2470 C CA . LEU A 1 304 ? 30.398 49.583 33.544 1.00 84.94 304 LEU A CA 1
ATOM 2471 C C . LEU A 1 304 ? 31.845 49.186 33.864 1.00 84.94 304 LEU A C 1
ATOM 2473 O O . LEU A 1 304 ? 32.663 50.063 34.141 1.00 84.94 304 LEU A O 1
ATOM 2477 N N . GLU A 1 305 ? 32.180 47.897 33.807 1.00 86.44 305 GLU A N 1
ATOM 2478 C CA . GLU A 1 305 ? 33.552 47.405 33.983 1.00 86.44 305 GLU A CA 1
ATOM 2479 C C . GLU A 1 305 ? 34.480 47.985 32.913 1.00 86.44 305 GLU A C 1
ATOM 2481 O O . GLU A 1 305 ? 35.514 48.555 33.253 1.00 86.44 305 GLU A O 1
ATOM 2486 N N . THR A 1 306 ? 34.064 47.955 31.643 1.00 82.69 306 THR A N 1
ATOM 2487 C CA . THR A 1 306 ? 34.831 48.534 30.526 1.00 82.69 306 THR A CA 1
ATOM 2488 C C . THR A 1 306 ? 35.079 50.031 30.727 1.00 82.69 306 THR A C 1
ATOM 2490 O O . THR A 1 306 ? 36.215 50.495 30.614 1.00 82.69 306 THR A O 1
ATOM 2493 N N . LEU A 1 307 ? 34.033 50.787 31.086 1.00 82.62 307 LEU A N 1
ATOM 2494 C CA . LEU A 1 307 ? 34.157 52.216 31.384 1.00 82.62 307 LEU A CA 1
ATOM 2495 C C . LEU A 1 307 ? 35.071 52.480 32.584 1.00 82.62 307 LEU A C 1
ATOM 2497 O O . LEU A 1 307 ? 35.827 53.450 32.589 1.00 82.62 307 LEU A O 1
ATOM 2501 N N . THR A 1 308 ? 35.017 51.624 33.604 1.00 84.62 308 THR A N 1
ATOM 2502 C CA . THR A 1 308 ? 35.866 51.754 34.792 1.00 84.62 308 THR A CA 1
ATOM 2503 C C . THR A 1 308 ? 37.329 51.505 34.437 1.00 84.62 308 THR A C 1
ATOM 2505 O O . THR A 1 308 ? 38.179 52.292 34.844 1.00 84.62 308 THR A O 1
ATOM 2508 N N . THR A 1 309 ? 37.629 50.482 33.631 1.00 83.12 309 THR A N 1
ATOM 2509 C CA . THR A 1 309 ? 38.988 50.208 33.144 1.00 83.12 309 THR A CA 1
ATOM 2510 C C . THR A 1 309 ? 39.536 51.379 32.331 1.00 83.12 309 THR A C 1
ATOM 2512 O O . THR A 1 309 ? 40.622 51.868 32.641 1.00 83.12 309 THR A O 1
ATOM 2515 N N . GLN A 1 310 ? 38.765 51.898 31.371 1.00 82.19 310 GLN A N 1
ATOM 2516 C CA . GLN A 1 310 ? 39.164 53.075 30.591 1.00 82.19 310 GLN A CA 1
ATOM 2517 C C . GLN A 1 310 ? 39.404 54.294 31.486 1.00 82.19 310 GLN A C 1
ATOM 2519 O O . GLN A 1 310 ? 40.420 54.972 31.357 1.00 82.19 310 GLN A O 1
ATOM 2524 N N . LYS A 1 311 ? 38.511 54.547 32.453 1.00 84.06 311 LYS A N 1
ATOM 2525 C CA . LYS A 1 311 ? 38.691 55.625 33.431 1.00 84.06 311 LYS A CA 1
ATOM 2526 C C . LYS A 1 311 ? 39.997 55.463 34.211 1.00 84.06 311 LYS A C 1
ATOM 2528 O O . LYS A 1 311 ? 40.699 56.449 34.401 1.00 84.06 311 LYS A O 1
ATOM 2533 N N . THR A 1 312 ? 40.325 54.254 34.671 1.00 84.81 312 THR A N 1
ATOM 2534 C CA . THR A 1 312 ? 41.575 54.009 35.411 1.00 84.81 312 THR A CA 1
ATOM 2535 C C . THR A 1 312 ? 42.821 54.151 34.544 1.00 84.81 312 THR A C 1
ATOM 2537 O O . THR A 1 312 ? 43.845 54.609 35.039 1.00 84.81 312 THR A O 1
ATOM 2540 N N . GLU A 1 313 ? 42.745 53.790 33.264 1.00 84.44 313 GLU A N 1
ATOM 2541 C CA . GLU A 1 313 ? 43.844 53.954 32.311 1.00 84.44 313 GLU A CA 1
ATOM 2542 C C . GLU A 1 313 ? 44.136 55.439 32.074 1.00 84.44 313 GLU A C 1
ATOM 2544 O O . GLU A 1 313 ? 45.265 55.876 32.283 1.00 84.44 313 GLU A O 1
ATOM 2549 N N . ILE A 1 314 ? 43.096 56.233 31.796 1.00 83.19 314 ILE A N 1
ATOM 2550 C CA . ILE A 1 314 ? 43.206 57.691 31.644 1.00 83.19 314 ILE A CA 1
ATOM 2551 C C . ILE A 1 314 ? 43.722 58.344 32.938 1.00 83.19 314 ILE A C 1
ATOM 2553 O O . ILE A 1 314 ? 44.597 59.202 32.891 1.00 83.19 314 ILE A O 1
ATOM 2557 N N . ASP A 1 315 ? 43.222 57.934 34.109 1.00 85.06 315 ASP A N 1
ATOM 2558 C CA . ASP A 1 315 ? 43.680 58.461 35.406 1.00 85.06 315 ASP A CA 1
ATOM 2559 C C . ASP A 1 315 ? 45.172 58.162 35.658 1.00 85.06 315 ASP A C 1
ATOM 2561 O O . ASP A 1 315 ? 45.906 59.003 36.182 1.00 85.06 315 ASP A O 1
ATOM 2565 N N . ASN A 1 316 ? 45.651 56.986 35.239 1.00 84.06 316 ASN A N 1
ATOM 2566 C CA . ASN A 1 316 ? 47.069 56.632 35.307 1.00 84.06 316 ASN A CA 1
ATOM 2567 C C . ASN A 1 316 ? 47.915 57.451 34.323 1.00 84.06 316 ASN A C 1
ATOM 2569 O O . ASN A 1 316 ? 48.994 57.911 34.700 1.00 84.06 316 ASN A O 1
ATOM 2573 N N . GLU A 1 317 ? 47.438 57.667 33.094 1.00 82.94 317 GLU A N 1
ATOM 2574 C CA . GLU A 1 317 ? 48.107 58.536 32.118 1.00 82.94 317 GLU A CA 1
ATOM 2575 C C . GLU A 1 317 ? 48.239 59.971 32.648 1.00 82.94 317 GLU A C 1
ATOM 2577 O O . GLU A 1 317 ? 49.333 60.540 32.607 1.00 82.94 317 GLU A O 1
ATOM 2582 N N . ILE A 1 318 ? 47.168 60.525 33.230 1.00 83.50 318 ILE A N 1
ATOM 2583 C CA . ILE A 1 318 ? 47.174 61.854 33.860 1.00 83.50 318 ILE A CA 1
ATOM 2584 C C . ILE A 1 318 ? 48.235 61.916 34.962 1.00 83.50 318 ILE A C 1
ATOM 2586 O O . ILE A 1 318 ? 49.088 62.801 34.928 1.00 83.50 318 ILE A O 1
ATOM 2590 N N . LYS A 1 319 ? 48.259 60.948 35.887 1.00 86.56 319 LYS A N 1
ATOM 2591 C CA . LYS A 1 319 ? 49.255 60.898 36.975 1.00 86.56 319 LYS A CA 1
ATOM 2592 C C . LYS A 1 319 ? 50.697 60.856 36.466 1.00 86.56 319 LYS A C 1
ATOM 2594 O O . LYS A 1 319 ? 51.577 61.496 37.045 1.00 86.56 319 LYS A O 1
ATOM 2599 N N . ILE A 1 320 ? 50.961 60.095 35.399 1.00 83.69 320 ILE A N 1
ATOM 2600 C CA . ILE A 1 320 ? 52.294 60.011 34.782 1.00 83.69 320 ILE A CA 1
ATOM 2601 C C . ILE A 1 320 ? 52.694 61.369 34.196 1.00 83.69 320 ILE A C 1
ATOM 2603 O O . ILE A 1 320 ? 53.823 61.822 34.415 1.00 83.69 320 ILE A O 1
ATOM 2607 N N . ILE A 1 321 ? 51.778 62.027 33.482 1.00 81.50 321 ILE A N 1
ATOM 2608 C CA . ILE A 1 321 ? 52.005 63.348 32.889 1.00 81.50 321 ILE A CA 1
ATOM 2609 C C . ILE A 1 321 ? 52.238 64.395 33.985 1.00 81.50 321 ILE A C 1
ATOM 2611 O O . ILE A 1 321 ? 53.240 65.105 33.933 1.00 81.50 321 ILE A O 1
ATOM 2615 N N . GLU A 1 322 ? 51.382 64.453 35.007 1.00 84.75 322 GLU A N 1
ATOM 2616 C CA . GLU A 1 322 ? 51.502 65.384 36.137 1.00 84.75 322 GLU A CA 1
ATOM 2617 C C . GLU A 1 322 ? 52.843 65.229 36.864 1.00 84.75 322 GLU A C 1
ATOM 2619 O O . GLU A 1 322 ? 53.561 66.213 37.046 1.00 84.75 322 GLU A O 1
ATOM 2624 N N . SER A 1 323 ? 53.238 63.996 37.204 1.00 84.69 323 SER A N 1
ATOM 2625 C CA . SER A 1 323 ? 54.527 63.736 37.860 1.00 84.69 323 SER A CA 1
ATOM 2626 C C . SER A 1 323 ? 55.718 64.142 36.985 1.00 84.69 323 SER A C 1
ATOM 2628 O O . SER A 1 323 ? 56.720 64.658 37.487 1.00 84.69 323 SER A O 1
ATOM 2630 N N . SER A 1 324 ? 55.626 63.917 35.672 1.00 81.25 324 SER A N 1
ATOM 2631 C CA . SER A 1 324 ? 56.678 64.294 34.720 1.00 81.25 324 SER A CA 1
ATOM 2632 C C . SER A 1 324 ? 56.797 65.815 34.590 1.00 81.25 324 SER A C 1
ATOM 2634 O O . SER A 1 324 ? 57.909 66.344 34.575 1.00 81.25 324 SER A O 1
ATOM 2636 N N . LEU A 1 325 ? 55.667 66.527 34.574 1.00 82.81 325 LEU A N 1
ATOM 2637 C CA . LEU A 1 325 ? 55.619 67.989 34.555 1.00 82.81 325 LEU A CA 1
ATOM 2638 C C . LEU A 1 325 ? 56.130 68.606 35.863 1.00 82.81 325 LEU A C 1
ATOM 2640 O O . LEU A 1 325 ? 56.897 69.563 35.811 1.00 82.81 325 LEU A O 1
ATOM 2644 N N . GLU A 1 326 ? 55.781 68.052 37.025 1.00 84.12 326 GLU A N 1
ATOM 2645 C CA . GLU A 1 326 ? 56.266 68.539 38.325 1.00 84.12 326 GLU A CA 1
ATOM 2646 C C . GLU A 1 326 ? 57.785 68.355 38.468 1.00 84.12 326 GLU A C 1
ATOM 2648 O O . GLU A 1 326 ? 58.508 69.274 38.870 1.00 84.12 326 GLU A O 1
ATOM 2653 N N . LYS A 1 327 ? 58.307 67.186 38.069 1.00 79.69 327 LYS A N 1
ATOM 2654 C CA . LYS A 1 327 ? 59.758 66.966 37.972 1.00 79.69 327 LYS A CA 1
ATOM 2655 C C . LYS A 1 327 ? 60.402 67.986 37.042 1.00 79.69 327 LYS A C 1
ATOM 2657 O O . LYS A 1 327 ? 61.459 68.521 37.367 1.00 79.69 327 LYS A O 1
ATOM 2662 N N . ALA A 1 328 ? 59.769 68.286 35.911 1.00 77.50 328 ALA A N 1
ATOM 2663 C CA . ALA A 1 328 ? 60.334 69.238 34.978 1.00 77.50 328 ALA A CA 1
ATOM 2664 C C . ALA A 1 328 ? 60.347 70.677 35.529 1.00 77.50 328 ALA A C 1
ATOM 2666 O O . ALA A 1 328 ? 61.371 71.356 35.451 1.00 77.50 328 ALA A O 1
ATOM 2667 N N . ASP A 1 329 ? 59.251 71.120 36.145 1.00 80.75 329 ASP A N 1
ATOM 2668 C CA . ASP A 1 329 ? 59.118 72.448 36.754 1.00 80.75 329 ASP A CA 1
ATOM 2669 C C . ASP A 1 329 ? 60.086 72.646 37.934 1.00 80.75 329 ASP A C 1
ATOM 2671 O O . ASP A 1 329 ? 60.733 73.687 38.059 1.00 80.75 329 ASP A O 1
ATOM 2675 N N . THR A 1 330 ? 60.258 71.624 38.779 1.00 78.81 330 THR A N 1
ATOM 2676 C CA . THR A 1 330 ? 61.205 71.680 39.906 1.00 78.81 330 THR A CA 1
ATOM 2677 C C . THR A 1 330 ? 62.662 71.785 39.455 1.00 78.81 330 THR A C 1
ATOM 2679 O O . THR A 1 330 ? 63.429 72.526 40.077 1.00 78.81 330 THR A O 1
ATOM 2682 N N . ILE A 1 331 ? 63.048 71.095 38.375 1.00 75.00 331 ILE A N 1
ATOM 2683 C CA . ILE A 1 331 ? 64.378 71.241 37.767 1.00 75.00 331 ILE A CA 1
ATOM 2684 C C . ILE A 1 331 ? 64.523 72.656 37.196 1.00 75.00 331 ILE A C 1
ATOM 2686 O O . ILE A 1 331 ? 65.469 73.358 37.549 1.00 75.00 331 ILE A O 1
ATOM 2690 N N . LEU A 1 332 ? 63.553 73.126 36.402 1.00 74.94 332 LEU A N 1
ATOM 2691 C CA . LEU A 1 332 ? 63.587 74.465 35.801 1.00 74.94 332 LEU A CA 1
ATOM 2692 C C . LEU A 1 332 ? 63.711 75.591 36.840 1.00 74.94 332 LEU A C 1
ATOM 2694 O O . LEU A 1 332 ? 64.455 76.541 36.613 1.00 74.94 332 LEU A O 1
ATOM 2698 N N . LYS A 1 333 ? 63.039 75.483 37.994 1.00 79.56 333 LYS A N 1
ATOM 2699 C CA . LYS A 1 333 ? 63.116 76.481 39.079 1.00 79.56 333 LYS A CA 1
ATOM 2700 C C . LYS A 1 333 ? 64.467 76.527 39.797 1.00 79.56 333 LYS A C 1
ATOM 2702 O O . LYS A 1 333 ? 64.803 77.559 40.372 1.00 79.56 333 LYS A O 1
ATOM 2707 N N . ARG A 1 334 ? 65.207 75.415 39.840 1.00 71.88 334 ARG A N 1
ATOM 2708 C CA . ARG A 1 334 ? 66.467 75.295 40.600 1.00 71.88 334 ARG A CA 1
ATOM 2709 C C . ARG A 1 334 ? 67.715 75.489 39.746 1.00 71.88 334 ARG A C 1
ATOM 2711 O O . ARG A 1 334 ? 68.767 75.795 40.298 1.00 71.88 334 ARG A O 1
ATOM 2718 N N . SER A 1 335 ? 67.606 75.292 38.438 1.00 70.50 335 SER A N 1
ATOM 2719 C CA . SER A 1 335 ? 68.745 75.331 37.529 1.00 70.50 335 SER A CA 1
ATOM 2720 C C . SER A 1 335 ? 69.167 76.756 37.170 1.00 70.50 335 SER A C 1
ATOM 2722 O O . SER A 1 335 ? 68.355 77.637 36.897 1.00 70.50 335 SER A O 1
ATOM 2724 N N . THR A 1 336 ? 70.476 76.976 37.117 1.00 71.56 336 THR A N 1
ATOM 2725 C CA . THR A 1 336 ? 71.077 78.192 36.559 1.00 71.56 336 THR A CA 1
ATOM 2726 C C . THR A 1 336 ? 70.924 78.227 35.031 1.00 71.56 336 THR A C 1
ATOM 2728 O O . THR A 1 336 ? 70.750 77.194 34.385 1.00 71.56 336 THR A O 1
ATOM 2731 N N . HIS A 1 337 ? 71.028 79.410 34.411 1.00 72.75 337 HIS A N 1
ATOM 2732 C CA . HIS A 1 337 ? 70.868 79.577 32.954 1.00 72.75 337 HIS A CA 1
ATOM 2733 C C . HIS A 1 337 ? 71.765 78.637 32.124 1.00 72.75 337 HIS A C 1
ATOM 2735 O O . HIS A 1 337 ? 71.354 78.174 31.063 1.00 72.75 337 HIS A O 1
ATOM 2741 N N . ALA A 1 338 ? 72.972 78.327 32.608 1.00 69.19 338 ALA A N 1
ATOM 2742 C CA . ALA A 1 338 ? 73.885 77.396 31.947 1.00 69.19 338 ALA A CA 1
ATOM 2743 C C . ALA A 1 338 ? 73.420 75.930 32.058 1.00 69.19 338 ALA A C 1
ATOM 2745 O O . ALA A 1 338 ? 73.519 75.179 31.089 1.00 69.19 338 ALA A O 1
ATOM 2746 N N . GLU A 1 339 ? 72.866 75.533 33.206 1.00 69.31 339 GLU A N 1
ATOM 2747 C CA . GLU A 1 339 ? 72.350 74.179 33.445 1.00 69.31 339 GLU A CA 1
ATOM 2748 C C . GLU A 1 339 ? 71.079 73.907 32.638 1.00 69.31 339 GLU A C 1
ATOM 2750 O O . GLU A 1 339 ? 70.960 72.840 32.049 1.00 69.31 339 GLU A O 1
ATOM 2755 N N . VAL A 1 340 ? 70.163 74.875 32.514 1.00 67.44 340 VAL A N 1
ATOM 2756 C CA . VAL A 1 340 ? 68.939 74.723 31.699 1.00 67.44 340 VAL A CA 1
ATOM 2757 C C . VAL A 1 340 ? 69.271 74.407 30.233 1.00 67.44 340 VAL A C 1
ATOM 2759 O O . VAL A 1 340 ? 68.618 73.570 29.610 1.00 67.44 340 VAL A O 1
ATOM 2762 N N . VAL A 1 341 ? 70.322 75.026 29.682 1.00 68.75 341 VAL A N 1
ATOM 2763 C CA . VAL A 1 341 ? 70.776 74.767 28.304 1.00 68.75 341 VAL A CA 1
ATOM 2764 C C . VAL A 1 341 ? 71.404 73.377 28.172 1.00 68.75 341 VAL A C 1
ATOM 2766 O O . VAL A 1 341 ? 71.150 72.687 27.184 1.00 68.75 341 VAL A O 1
ATOM 2769 N N . GLN A 1 342 ? 72.184 72.939 29.165 1.00 68.19 342 GLN A N 1
ATOM 2770 C CA . GLN A 1 342 ? 72.789 71.601 29.173 1.00 68.19 342 GLN A CA 1
ATOM 2771 C C . GLN A 1 342 ? 71.760 70.484 29.414 1.00 68.19 342 GLN A C 1
ATOM 2773 O O . GLN A 1 342 ? 71.900 69.394 28.862 1.00 68.19 342 GLN A O 1
ATOM 2778 N N . LEU A 1 343 ? 70.699 70.762 30.176 1.00 70.69 343 LEU A N 1
ATOM 2779 C CA . LEU A 1 343 ? 69.648 69.807 30.543 1.00 70.69 343 LEU A CA 1
ATOM 2780 C C . LEU A 1 343 ? 68.550 69.654 29.482 1.00 70.69 343 LEU A C 1
ATOM 2782 O O . LEU A 1 343 ? 67.726 68.749 29.601 1.00 70.69 343 LEU A O 1
ATOM 2786 N N . LYS A 1 344 ? 68.539 70.475 28.420 1.00 72.81 344 LYS A N 1
ATOM 2787 C CA . LYS A 1 344 ? 67.533 70.412 27.342 1.00 72.81 344 LYS A CA 1
ATOM 2788 C C . LYS A 1 344 ? 67.349 68.996 26.784 1.00 72.81 344 LYS A C 1
ATOM 2790 O O . LYS A 1 344 ? 66.221 68.538 26.635 1.00 72.81 344 LYS A O 1
ATOM 2795 N N . LYS A 1 345 ? 68.454 68.289 26.531 1.00 70.12 345 LYS A N 1
ATOM 2796 C CA . LYS A 1 345 ? 68.430 66.924 25.989 1.00 70.12 345 LYS A CA 1
ATOM 2797 C C . LYS A 1 345 ? 67.807 65.918 26.969 1.00 70.12 345 LYS A C 1
ATOM 2799 O O . LYS A 1 345 ? 67.099 65.014 26.549 1.00 70.12 345 LYS A O 1
ATOM 2804 N N . SER A 1 346 ? 68.005 66.121 28.272 1.00 68.25 346 SER A N 1
ATOM 2805 C CA . SER A 1 346 ? 67.409 65.284 29.320 1.00 68.25 346 SER A CA 1
ATOM 2806 C C . SER A 1 346 ? 65.913 65.562 29.507 1.00 68.25 346 SER A C 1
ATOM 2808 O O . SER A 1 346 ? 65.155 64.637 29.773 1.00 68.25 346 SER A O 1
ATOM 2810 N N . PHE A 1 347 ? 65.454 66.806 29.321 1.00 69.38 347 PHE A N 1
ATOM 2811 C CA . PHE A 1 347 ? 64.015 67.101 29.266 1.00 69.38 347 PHE A CA 1
ATOM 2812 C C . PHE A 1 347 ? 63.357 66.445 28.050 1.00 69.38 347 PHE A C 1
ATOM 2814 O O . PHE A 1 347 ? 62.289 65.854 28.176 1.00 69.38 347 PHE A O 1
ATOM 2821 N N . GLU A 1 348 ? 64.003 66.501 26.884 1.00 69.25 348 GLU A N 1
ATOM 2822 C CA . GLU A 1 348 ? 63.520 65.824 25.676 1.00 69.25 348 GLU A CA 1
ATOM 2823 C C . GLU A 1 348 ? 63.427 64.298 25.872 1.00 69.25 348 GLU A C 1
ATOM 2825 O O . GLU A 1 348 ? 62.462 63.701 25.406 1.00 69.25 348 GLU A O 1
ATOM 2830 N N . GLU A 1 349 ? 64.341 63.676 26.629 1.00 69.00 349 GLU A N 1
ATOM 2831 C CA . GLU A 1 349 ? 64.251 62.260 27.033 1.00 69.00 349 GLU A CA 1
ATOM 2832 C C . GLU A 1 349 ? 63.102 61.986 28.029 1.00 69.00 349 GLU A C 1
ATOM 2834 O O . GLU A 1 349 ? 62.388 60.997 27.873 1.00 69.00 349 GLU A O 1
ATOM 2839 N N . ILE A 1 350 ? 62.859 62.867 29.013 1.00 69.19 350 ILE A N 1
ATOM 2840 C CA . ILE A 1 350 ? 61.728 62.744 29.962 1.00 69.19 350 ILE A CA 1
ATOM 2841 C C . ILE A 1 350 ? 60.378 62.799 29.228 1.00 69.19 350 ILE A C 1
ATOM 2843 O O . ILE A 1 350 ? 59.449 62.073 29.581 1.00 69.19 350 ILE A O 1
ATOM 2847 N N . PHE A 1 351 ? 60.275 63.627 28.186 1.00 68.62 351 PHE A N 1
ATOM 2848 C CA . PHE A 1 351 ? 59.046 63.818 27.411 1.00 68.62 351 PHE A CA 1
ATOM 2849 C C . PHE A 1 351 ? 58.961 62.960 26.135 1.00 68.62 351 PHE A C 1
ATOM 2851 O O . PHE A 1 351 ? 57.930 62.961 25.460 1.00 68.62 351 PHE A O 1
ATOM 2858 N N . GLN A 1 352 ? 59.998 62.184 25.798 1.00 60.38 352 GLN A N 1
ATOM 2859 C CA . GLN A 1 352 ? 60.009 61.301 24.621 1.00 60.38 352 GLN A CA 1
ATOM 2860 C C . GLN A 1 352 ? 58.988 60.157 24.720 1.00 60.38 352 GLN A C 1
ATOM 2862 O O . GLN A 1 352 ? 58.533 59.660 23.694 1.00 60.38 352 GLN A O 1
ATOM 2867 N N . GLY A 1 353 ? 58.571 59.781 25.934 1.00 58.25 353 GLY A N 1
ATOM 2868 C CA . GLY A 1 353 ? 57.500 58.804 26.167 1.00 58.25 353 GLY A CA 1
ATOM 2869 C C . GLY A 1 353 ? 56.072 59.361 26.058 1.00 58.25 353 GLY A C 1
ATOM 2870 O O . GLY A 1 353 ? 55.126 58.589 26.155 1.00 58.25 353 GLY A O 1
ATOM 2871 N N . THR A 1 354 ? 55.898 60.676 25.877 1.00 56.59 354 THR A N 1
ATOM 2872 C CA . THR A 1 354 ? 54.596 61.376 25.971 1.00 56.59 354 THR A CA 1
ATOM 2873 C C . THR A 1 354 ? 54.220 62.159 24.707 1.00 56.59 354 THR A C 1
ATOM 2875 O O . THR A 1 354 ? 53.190 62.831 24.678 1.00 56.59 354 THR A O 1
ATOM 2878 N N . GLN A 1 355 ? 55.010 62.057 23.631 1.00 55.25 355 GLN A N 1
ATOM 2879 C CA . GLN A 1 355 ? 54.678 62.632 22.321 1.00 55.25 355 GLN A CA 1
ATOM 2880 C C . GLN A 1 355 ? 53.662 61.765 21.560 1.00 55.25 355 GLN A C 1
ATOM 2882 O O . GLN A 1 355 ? 53.953 61.177 20.521 1.00 55.25 355 GLN A O 1
ATOM 2887 N N . SER A 1 356 ? 52.435 61.716 22.065 1.00 54.16 356 SER A N 1
ATOM 2888 C CA . SER A 1 356 ? 51.254 61.321 21.299 1.00 54.16 356 SER A CA 1
ATOM 2889 C C . SER A 1 356 ? 50.291 62.504 21.261 1.00 54.16 356 SER A C 1
ATOM 2891 O O . SER A 1 356 ? 50.059 63.140 22.286 1.00 54.16 356 SER A O 1
ATOM 2893 N N . GLN A 1 357 ? 49.757 62.829 20.077 1.00 55.72 357 GLN A N 1
ATOM 2894 C CA . GLN A 1 357 ? 48.712 63.851 19.916 1.00 55.72 357 GLN A CA 1
ATOM 2895 C C . GLN A 1 357 ? 47.560 63.619 20.911 1.00 55.72 357 GLN A C 1
ATOM 2897 O O . GLN A 1 357 ? 47.322 62.459 21.260 1.00 55.72 357 GLN A O 1
ATOM 2902 N N . PRO A 1 358 ? 46.830 64.670 21.342 1.00 56.53 358 PRO A N 1
ATOM 2903 C CA . PRO A 1 358 ? 45.648 64.500 22.180 1.00 56.53 358 PRO A CA 1
ATOM 2904 C C . PRO A 1 358 ? 44.660 63.575 21.462 1.00 56.53 358 PRO A C 1
ATOM 2906 O O . PRO A 1 358 ? 44.027 63.964 20.482 1.00 56.53 358 PRO A O 1
ATOM 2909 N N . LYS A 1 359 ? 44.587 62.319 21.910 1.00 58.62 359 LYS A N 1
ATOM 2910 C CA . LYS A 1 359 ? 43.541 61.392 21.495 1.00 58.62 359 LYS A CA 1
ATOM 2911 C C . LYS A 1 359 ? 42.273 61.799 22.227 1.00 58.62 359 LYS A C 1
ATOM 2913 O O . LYS A 1 359 ? 42.304 62.035 23.432 1.00 58.62 359 LYS A O 1
ATOM 2918 N N . ASP A 1 360 ? 41.170 61.881 21.496 1.00 56.16 360 ASP A N 1
ATOM 2919 C CA . ASP A 1 360 ? 39.859 62.021 22.111 1.00 56.16 360 ASP A CA 1
ATOM 2920 C C . ASP A 1 360 ? 39.551 60.693 22.819 1.00 56.16 360 ASP A C 1
ATOM 2922 O O . ASP A 1 360 ? 39.255 59.681 22.185 1.00 56.16 360 ASP A O 1
ATOM 2926 N N . CYS A 1 361 ? 39.743 60.652 24.138 1.00 57.03 361 CYS A N 1
ATOM 2927 C CA . CYS A 1 361 ? 39.578 59.433 24.936 1.00 57.03 361 CYS A CA 1
ATOM 2928 C C . CYS A 1 361 ? 38.110 59.173 25.319 1.00 57.03 361 CYS A C 1
ATOM 2930 O O . CYS A 1 361 ? 37.832 58.333 26.177 1.00 57.03 361 CYS A O 1
ATOM 2932 N N . TYR A 1 362 ? 37.161 59.900 24.718 1.00 61.03 362 TYR A N 1
ATOM 2933 C CA . TYR A 1 362 ? 35.737 59.729 24.977 1.00 61.03 362 TYR A CA 1
ATOM 2934 C C . TYR A 1 362 ? 35.141 58.674 24.031 1.00 61.03 362 TYR A C 1
ATOM 2936 O O . TYR A 1 362 ? 35.298 58.787 22.815 1.00 61.03 362 TYR A O 1
ATOM 2944 N N . PRO A 1 363 ? 34.438 57.645 24.538 1.00 60.16 363 PRO A N 1
ATOM 2945 C CA . PRO A 1 363 ? 33.818 56.645 23.677 1.00 60.16 363 PRO A CA 1
ATOM 2946 C C . PRO A 1 363 ? 32.757 57.296 22.774 1.00 60.16 363 PRO A C 1
ATOM 2948 O O . PRO A 1 363 ? 31.809 57.914 23.255 1.00 60.16 363 PRO A O 1
ATOM 2951 N N . GLU A 1 364 ? 32.894 57.126 21.456 1.00 58.22 364 GLU A N 1
ATOM 2952 C CA . GLU A 1 364 ? 32.100 57.840 20.440 1.00 58.22 364 GLU A CA 1
ATOM 2953 C C . GLU A 1 364 ? 30.590 57.504 20.427 1.00 58.22 364 GLU A C 1
ATOM 2955 O O . GLU A 1 364 ? 29.839 58.153 19.698 1.00 58.22 364 GLU A O 1
ATOM 2960 N N . LYS A 1 365 ? 30.109 56.529 21.223 1.00 58.09 365 LYS A N 1
ATOM 2961 C CA . LYS A 1 365 ? 28.674 56.267 21.480 1.00 58.09 365 LYS A CA 1
ATOM 2962 C C . LYS A 1 365 ? 28.453 55.294 22.646 1.00 58.09 365 LYS A C 1
ATOM 2964 O O . LYS A 1 365 ? 29.028 54.210 22.675 1.00 58.09 365 LYS A O 1
ATOM 2969 N N . LEU A 1 366 ? 27.545 55.650 23.558 1.00 59.97 366 LEU A N 1
ATOM 2970 C CA . LEU A 1 366 ? 26.997 54.746 24.579 1.00 59.97 366 LEU A CA 1
ATOM 2971 C C . LEU A 1 366 ? 26.062 53.705 23.923 1.00 59.97 366 LEU A C 1
ATOM 2973 O O . LEU A 1 366 ? 25.235 54.089 23.091 1.00 59.97 366 LEU A O 1
ATOM 2977 N N . PRO A 1 367 ? 26.146 52.410 24.279 1.00 61.81 367 PRO A N 1
ATOM 2978 C CA . PRO A 1 367 ? 25.216 51.400 23.786 1.00 61.81 367 PRO A CA 1
ATOM 2979 C C . PRO A 1 367 ? 23.802 51.624 24.347 1.00 61.81 367 PRO A C 1
ATOM 2981 O O . PRO A 1 367 ? 23.620 51.901 25.531 1.00 61.81 367 PRO A O 1
ATOM 2984 N N . PHE A 1 368 ? 22.789 51.492 23.485 1.00 69.00 368 PHE A N 1
ATOM 2985 C CA . PHE A 1 368 ? 21.371 51.595 23.841 1.00 69.00 368 PHE A CA 1
ATOM 2986 C C . PHE A 1 368 ? 20.791 50.197 24.089 1.00 69.00 368 PHE A C 1
ATOM 2988 O O . PHE A 1 368 ? 20.753 49.374 23.174 1.00 69.00 368 PHE A O 1
ATOM 2995 N N . LEU A 1 369 ? 20.332 49.928 25.314 1.00 73.25 369 LEU A N 1
ATOM 2996 C CA . LEU A 1 369 ? 19.597 48.705 25.642 1.00 73.25 369 LEU A CA 1
ATOM 2997 C C . LEU A 1 369 ? 18.110 48.907 25.333 1.00 73.25 369 LEU A C 1
ATOM 2999 O O . LEU A 1 369 ? 17.467 49.784 25.907 1.00 73.25 369 LEU A O 1
ATOM 3003 N N . ALA A 1 370 ? 17.560 48.076 24.449 1.00 79.12 370 ALA A N 1
ATOM 3004 C CA . ALA A 1 370 ? 16.143 48.073 24.103 1.00 79.12 370 ALA A CA 1
ATOM 3005 C C . ALA A 1 370 ? 15.519 46.723 24.457 1.00 79.12 370 ALA A C 1
ATOM 3007 O O . ALA A 1 370 ? 16.011 45.678 24.028 1.00 79.12 370 ALA A O 1
ATOM 3008 N N . PHE A 1 371 ? 14.413 46.737 25.199 1.00 84.25 371 PHE A N 1
ATOM 3009 C CA . PHE A 1 371 ? 13.567 45.556 25.331 1.00 84.25 371 PHE A CA 1
ATOM 3010 C C . PHE A 1 371 ? 12.644 45.463 24.114 1.00 84.25 371 PHE A C 1
ATOM 3012 O O . PHE A 1 371 ? 11.936 46.418 23.797 1.00 84.25 371 PHE A O 1
ATOM 3019 N N . VAL A 1 372 ? 12.658 44.320 23.428 1.00 84.50 372 VAL A N 1
ATOM 3020 C CA . VAL A 1 372 ? 11.768 44.041 22.297 1.00 84.50 372 VAL A CA 1
ATOM 3021 C C . VAL A 1 372 ? 10.747 43.004 22.740 1.00 84.50 372 VAL A C 1
ATOM 3023 O O . VAL A 1 372 ? 11.099 41.869 23.063 1.00 84.50 372 VAL A O 1
ATOM 3026 N N . GLU A 1 373 ? 9.480 43.402 22.764 1.00 81.88 373 GLU A N 1
ATOM 3027 C CA . GLU A 1 373 ? 8.371 42.523 23.127 1.00 81.88 373 GLU A CA 1
ATOM 3028 C C . GLU A 1 373 ? 8.186 41.395 22.104 1.00 81.88 373 GLU A C 1
ATOM 3030 O O . GLU A 1 373 ? 8.441 41.561 20.911 1.00 81.88 373 GLU A O 1
ATOM 3035 N N . ASN A 1 374 ? 7.699 40.238 22.562 1.00 79.38 374 ASN A N 1
ATOM 3036 C CA . ASN A 1 374 ? 7.296 39.149 21.677 1.00 79.38 374 ASN A CA 1
ATOM 3037 C C . ASN A 1 374 ? 5.787 39.257 21.372 1.00 79.38 374 ASN A C 1
ATOM 3039 O O . ASN A 1 374 ? 4.978 38.777 22.173 1.00 79.38 374 ASN A O 1
ATOM 3043 N N . PRO A 1 375 ? 5.384 39.823 20.216 1.00 76.44 375 PRO A N 1
ATOM 3044 C CA . PRO A 1 375 ? 3.976 40.076 19.916 1.00 76.44 375 PRO A CA 1
ATOM 3045 C C . PRO A 1 375 ? 3.159 38.789 19.762 1.00 76.44 375 PRO A C 1
ATOM 3047 O O . PRO A 1 375 ? 1.971 38.791 20.067 1.00 76.44 375 PRO A O 1
ATOM 3050 N N . LYS A 1 376 ? 3.788 37.675 19.351 1.00 79.81 376 LYS A N 1
ATOM 3051 C CA . LYS A 1 376 ? 3.106 36.382 19.178 1.00 79.81 376 LYS A CA 1
ATOM 3052 C C . LYS A 1 376 ? 2.636 35.808 20.511 1.00 79.81 376 LYS A C 1
ATOM 3054 O O . LYS A 1 376 ? 1.533 35.290 20.604 1.00 79.81 376 LYS A O 1
ATOM 3059 N N . MET A 1 377 ? 3.464 35.920 21.550 1.00 77.31 377 MET A N 1
ATOM 3060 C CA . MET A 1 377 ? 3.121 35.409 22.880 1.00 77.31 377 MET A CA 1
ATOM 3061 C C . MET A 1 377 ? 1.919 36.157 23.467 1.00 77.31 377 MET A C 1
ATOM 3063 O O . MET A 1 377 ? 1.015 35.533 24.015 1.00 77.31 377 MET A O 1
ATOM 3067 N N . LEU A 1 378 ? 1.893 37.482 23.307 1.00 72.38 378 LEU A N 1
ATOM 3068 C CA . LEU A 1 378 ? 0.810 38.319 23.814 1.00 72.38 378 LEU A CA 1
ATOM 3069 C C . LEU A 1 378 ? -0.492 38.115 23.025 1.00 72.38 378 LEU A C 1
ATOM 3071 O O . LEU A 1 378 ? -1.563 38.063 23.621 1.00 72.38 378 LEU A O 1
ATOM 3075 N N . SER A 1 379 ? -0.418 37.961 21.699 1.00 74.56 379 SER A N 1
ATOM 3076 C CA . SER A 1 379 ? -1.609 37.715 20.880 1.00 74.56 379 SER A CA 1
ATOM 3077 C C . SER A 1 379 ? -2.225 36.343 21.141 1.00 74.56 379 SER A C 1
ATOM 3079 O O . SER A 1 379 ? -3.441 36.247 21.234 1.00 74.56 379 SER A O 1
ATOM 3081 N N . THR A 1 380 ? -1.409 35.296 21.300 1.00 72.50 380 THR A N 1
ATOM 3082 C CA . THR A 1 380 ? -1.898 33.933 21.559 1.00 72.50 380 THR A CA 1
ATOM 3083 C C . THR A 1 380 ? -2.573 33.829 22.927 1.00 72.50 380 THR A C 1
ATOM 3085 O O . THR A 1 380 ? -3.669 33.294 23.010 1.00 72.50 380 THR A O 1
ATOM 3088 N N . LEU A 1 381 ? -1.995 34.422 23.980 1.00 73.25 381 LEU A N 1
ATOM 3089 C CA . LEU A 1 381 ? -2.614 34.429 25.315 1.00 73.25 381 LEU A CA 1
ATOM 3090 C C . LEU A 1 381 ? -3.940 35.203 25.374 1.00 73.25 381 LEU A C 1
ATOM 3092 O O . LEU A 1 381 ? -4.781 34.896 26.211 1.00 73.25 381 LEU A O 1
ATOM 3096 N N . ASN A 1 382 ? -4.115 36.216 24.520 1.00 69.88 382 ASN A N 1
ATOM 3097 C CA . ASN A 1 382 ? -5.339 37.020 24.478 1.00 69.88 382 ASN A CA 1
ATOM 3098 C C . ASN A 1 382 ? -6.416 36.441 23.546 1.00 69.88 382 ASN A C 1
ATOM 3100 O O . ASN A 1 382 ? -7.590 36.762 23.716 1.00 69.88 382 ASN A O 1
ATOM 3104 N N . ALA A 1 383 ? -6.029 35.659 22.535 1.00 71.25 383 ALA A N 1
ATOM 3105 C CA . ALA A 1 383 ? -6.946 35.125 21.528 1.00 71.25 383 ALA A CA 1
ATOM 3106 C C . ALA A 1 383 ? -7.426 33.698 21.831 1.00 71.25 383 ALA A C 1
ATOM 3108 O O . ALA A 1 383 ? -8.510 33.327 21.385 1.00 71.25 383 ALA A O 1
ATOM 3109 N N . GLU A 1 384 ? -6.635 32.901 22.551 1.00 75.19 384 GLU A N 1
ATOM 3110 C CA . GLU A 1 384 ? -6.904 31.483 22.805 1.00 75.19 384 GLU A CA 1
ATOM 3111 C C . GLU A 1 384 ? -7.254 31.232 24.281 1.00 75.19 384 GLU A C 1
ATOM 3113 O O . GLU A 1 384 ? -6.760 31.909 25.183 1.00 75.19 384 GLU A O 1
ATOM 3118 N N . GLU A 1 385 ? -8.111 30.242 24.542 1.00 69.88 385 GLU A N 1
ATOM 3119 C CA . GLU A 1 385 ? -8.398 29.786 25.905 1.00 69.88 385 GLU A CA 1
ATOM 3120 C C . GLU A 1 385 ? -7.227 28.954 26.465 1.00 69.88 385 GLU A C 1
ATOM 3122 O O . GLU A 1 385 ? -6.539 28.249 25.731 1.00 69.88 385 GLU A O 1
ATOM 3127 N N . ILE A 1 386 ? -7.012 28.996 27.788 1.00 74.19 386 ILE A N 1
ATOM 3128 C CA . ILE A 1 386 ? -5.916 28.269 28.472 1.00 74.19 386 ILE A CA 1
ATOM 3129 C C . ILE A 1 386 ? -6.105 26.738 28.388 1.00 74.19 386 ILE A C 1
ATOM 3131 O O . ILE A 1 386 ? -5.140 25.978 28.474 1.00 74.19 386 ILE A O 1
ATOM 3135 N N . GLY A 1 387 ? -7.349 26.289 28.218 1.00 71.00 387 GLY A N 1
ATOM 3136 C CA . GLY A 1 387 ? -7.749 24.896 28.044 1.00 71.00 387 GLY A CA 1
ATOM 3137 C C . GLY A 1 387 ? -9.274 24.763 28.078 1.00 71.00 387 GLY A C 1
ATOM 3138 O O . GLY A 1 387 ? -9.960 25.677 28.530 1.00 71.00 387 GLY A O 1
ATOM 3139 N N . MET A 1 388 ? -9.805 23.623 27.629 1.00 71.62 388 MET A N 1
ATOM 3140 C CA . MET A 1 388 ? -11.246 23.333 27.629 1.00 71.62 388 MET A CA 1
ATOM 3141 C C . MET A 1 388 ? -11.567 22.079 28.451 1.00 71.62 388 MET A C 1
ATOM 3143 O O . MET A 1 388 ? -10.768 21.147 28.517 1.00 71.62 388 MET A O 1
ATOM 3147 N N . ILE A 1 389 ? -12.750 22.048 29.074 1.00 56.78 389 ILE A N 1
ATOM 3148 C CA . ILE A 1 389 ? -13.266 20.863 29.775 1.00 56.78 389 ILE A CA 1
ATOM 3149 C C . ILE A 1 389 ? -14.068 20.024 28.777 1.00 56.78 389 ILE A C 1
ATOM 3151 O O . ILE A 1 389 ? -15.173 20.404 28.393 1.00 56.78 389 ILE A O 1
ATOM 3155 N N . GLU A 1 390 ? -13.547 18.860 28.392 1.00 56.09 390 GLU A N 1
ATOM 3156 C CA . GLU A 1 390 ? -14.305 17.877 27.615 1.00 56.09 390 GLU A CA 1
ATOM 3157 C C . GLU A 1 390 ? -15.029 16.885 28.531 1.00 56.09 390 GLU A C 1
ATOM 3159 O O . GLU A 1 390 ? -14.441 16.254 29.412 1.00 56.09 390 GLU A O 1
ATOM 3164 N N . ILE A 1 391 ? -16.333 16.705 28.304 1.00 56.09 391 ILE A N 1
ATOM 3165 C CA . ILE A 1 391 ? -17.097 15.625 28.930 1.00 56.09 391 ILE A CA 1
ATOM 3166 C C . ILE A 1 391 ? -16.810 14.354 28.132 1.00 56.09 391 ILE A C 1
ATOM 3168 O O . ILE A 1 391 ? -17.514 14.048 27.170 1.00 56.09 391 ILE A O 1
ATOM 3172 N N . ALA A 1 392 ? -15.781 13.615 28.541 1.00 50.50 392 ALA A N 1
ATOM 3173 C CA . ALA A 1 392 ? -15.476 12.302 27.988 1.00 50.50 392 ALA A CA 1
ATOM 3174 C C . ALA A 1 392 ? -16.699 11.382 28.149 1.00 50.50 392 ALA A C 1
ATOM 3176 O O . ALA A 1 392 ? -17.081 10.972 29.252 1.00 50.50 392 ALA A O 1
ATOM 3177 N N . HIS A 1 393 ? -17.376 11.096 27.041 1.00 59.78 393 HIS A N 1
ATOM 3178 C CA . HIS A 1 393 ? -18.464 10.135 27.026 1.00 59.78 393 HIS A CA 1
ATOM 3179 C C . HIS A 1 393 ? -17.860 8.734 27.049 1.00 59.78 393 HIS A C 1
ATOM 3181 O O . HIS A 1 393 ? -17.169 8.350 26.114 1.00 59.78 393 HIS A O 1
ATOM 3187 N N . GLN A 1 394 ? -18.117 7.963 28.110 1.00 71.75 394 GLN A N 1
ATOM 3188 C CA . GLN A 1 394 ? -17.594 6.601 28.222 1.00 71.75 394 GLN A CA 1
ATOM 3189 C C . GLN A 1 394 ? -18.061 5.750 27.032 1.00 71.75 394 GLN A C 1
ATOM 3191 O O . GLN A 1 394 ? -19.268 5.552 26.846 1.00 71.75 394 GLN A O 1
ATOM 3196 N N . THR A 1 395 ? -17.105 5.216 26.272 1.00 82.50 395 THR A N 1
ATOM 3197 C CA . THR A 1 395 ? -17.380 4.335 25.137 1.00 82.50 395 THR A CA 1
ATOM 3198 C C . THR A 1 395 ? -18.114 3.086 25.609 1.00 82.50 395 THR A C 1
ATOM 3200 O O . THR A 1 395 ? -17.722 2.421 26.572 1.00 82.50 395 THR A O 1
ATOM 3203 N N . LYS A 1 396 ? -19.208 2.754 24.926 1.00 87.50 396 LYS A N 1
ATOM 3204 C CA . LYS A 1 396 ? -19.968 1.523 25.136 1.00 87.50 396 LYS A CA 1
ATOM 3205 C C . LYS A 1 396 ? -19.742 0.608 23.944 1.00 87.50 396 LYS A C 1
ATOM 3207 O O . LYS A 1 396 ? -20.352 0.797 22.898 1.00 87.50 396 LYS A O 1
ATOM 3212 N N . ALA A 1 397 ? -18.920 -0.427 24.129 1.00 86.31 397 ALA A N 1
ATOM 3213 C CA . ALA A 1 397 ? -18.547 -1.366 23.069 1.00 86.31 397 ALA A CA 1
ATOM 3214 C C . ALA A 1 397 ? -19.765 -1.901 22.298 1.00 86.31 397 ALA A C 1
ATOM 3216 O O . ALA A 1 397 ? -19.793 -1.830 21.076 1.00 86.31 397 ALA A O 1
ATOM 3217 N N . ARG A 1 398 ? -20.824 -2.323 23.001 1.00 87.12 398 ARG A N 1
ATOM 3218 C CA . ARG A 1 398 ? -22.063 -2.839 22.383 1.00 87.12 398 ARG A CA 1
ATOM 3219 C C . ARG A 1 398 ? -22.839 -1.832 21.526 1.00 87.12 398 ARG A C 1
ATOM 3221 O O . ARG A 1 398 ? -23.705 -2.257 20.772 1.00 87.12 398 ARG A O 1
ATOM 3228 N N . GLN A 1 399 ? -22.588 -0.533 21.683 1.00 88.25 399 GLN A N 1
ATOM 3229 C CA . GLN A 1 399 ? -23.157 0.522 20.839 1.00 88.25 399 GLN A CA 1
ATOM 3230 C C . GLN A 1 399 ? -22.219 0.882 19.684 1.00 88.25 399 GLN A C 1
ATOM 3232 O O . GLN A 1 399 ? -22.688 1.366 18.663 1.00 88.25 399 GLN A O 1
ATOM 3237 N N . SER A 1 400 ? -20.913 0.643 19.821 1.00 92.19 400 SER A N 1
ATOM 3238 C CA . SER A 1 400 ? -19.930 0.848 18.756 1.00 92.19 400 SER A CA 1
ATOM 3239 C C . SER A 1 400 ? -20.212 -0.064 17.561 1.00 92.19 400 SER A C 1
ATOM 3241 O O . SER A 1 400 ? -20.563 -1.234 17.732 1.00 92.19 400 SER A O 1
ATOM 3243 N N . VAL A 1 401 ? -20.033 0.464 16.350 1.00 92.56 401 VAL A N 1
ATOM 3244 C CA . VAL A 1 401 ? -20.409 -0.211 15.097 1.00 92.56 401 VAL A CA 1
ATOM 3245 C C . VAL A 1 401 ? -19.182 -0.366 14.211 1.00 92.56 401 VAL A C 1
ATOM 3247 O O . VAL A 1 401 ? -18.421 0.585 14.042 1.00 92.56 401 VAL A O 1
ATOM 3250 N N . ALA A 1 402 ? -18.993 -1.560 13.651 1.00 93.56 402 ALA A N 1
ATOM 3251 C CA . ALA A 1 402 ? -17.976 -1.823 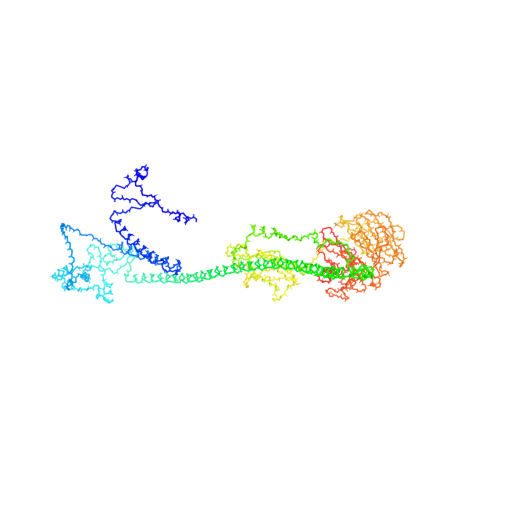12.644 1.00 93.56 402 ALA A CA 1
ATOM 3252 C C . ALA A 1 402 ? -18.637 -2.010 11.273 1.00 93.56 402 ALA A C 1
ATOM 3254 O O . ALA A 1 402 ? -19.582 -2.786 11.142 1.00 93.56 402 ALA A O 1
ATOM 3255 N N . GLU A 1 403 ? -18.143 -1.297 10.264 1.00 91.44 403 GLU A N 1
ATOM 3256 C CA . GLU A 1 403 ? -18.721 -1.254 8.919 1.00 91.44 403 GLU A CA 1
ATOM 3257 C C . GLU A 1 403 ? -17.613 -1.248 7.863 1.00 91.44 403 GLU A C 1
ATOM 3259 O O . GLU A 1 403 ? -16.551 -0.653 8.047 1.00 91.44 403 GLU A O 1
ATOM 3264 N N . GLY A 1 404 ? -17.852 -1.904 6.729 1.00 88.81 404 GLY A N 1
ATOM 3265 C CA . GLY A 1 404 ? -16.938 -1.894 5.590 1.00 88.81 404 GLY A CA 1
ATOM 3266 C C . GLY A 1 404 ? -16.879 -3.232 4.866 1.00 88.81 404 GLY A C 1
ATOM 3267 O O . GLY A 1 404 ? -17.141 -4.285 5.442 1.00 88.81 404 GLY A O 1
ATOM 3268 N N . LYS A 1 405 ? -16.474 -3.196 3.591 1.00 84.00 405 LYS A N 1
ATOM 3269 C CA . LYS A 1 405 ? -16.415 -4.392 2.733 1.00 84.00 405 LYS A CA 1
ATOM 3270 C C . LYS A 1 405 ? -15.530 -5.496 3.313 1.00 84.00 405 LYS A C 1
ATOM 3272 O O . LYS A 1 405 ? -15.855 -6.665 3.152 1.00 84.00 405 LYS A O 1
ATOM 3277 N N . GLY A 1 406 ? -14.469 -5.133 4.042 1.00 85.69 406 GLY A N 1
ATOM 3278 C CA . GLY A 1 406 ? -13.583 -6.086 4.713 1.00 85.69 406 GLY A CA 1
ATOM 3279 C C . GLY A 1 406 ? -14.234 -6.916 5.828 1.00 85.69 406 GLY A C 1
ATOM 3280 O O . GLY A 1 406 ? -13.579 -7.826 6.328 1.00 85.69 406 GLY A O 1
ATOM 3281 N N . LEU A 1 407 ? -15.486 -6.633 6.213 1.00 88.62 407 LEU A N 1
ATOM 3282 C CA . LEU A 1 407 ? -16.289 -7.440 7.145 1.00 88.62 407 LEU A CA 1
ATOM 3283 C C . LEU A 1 407 ? -17.270 -8.391 6.439 1.00 88.62 407 LEU A C 1
ATOM 3285 O O . LEU A 1 407 ? -17.908 -9.208 7.099 1.00 88.62 407 LEU A O 1
ATOM 3289 N N . GLU A 1 408 ? -17.366 -8.326 5.111 1.00 88.38 408 GLU A N 1
ATOM 3290 C CA . GLU A 1 408 ? -18.248 -9.172 4.298 1.00 88.38 408 GLU A CA 1
ATOM 3291 C C . GLU A 1 408 ? -17.434 -10.072 3.362 1.00 88.38 408 GLU A C 1
ATOM 3293 O O . GLU A 1 408 ? -17.577 -11.300 3.359 1.00 88.38 408 GLU A O 1
ATOM 3298 N N . GLU A 1 409 ? -16.538 -9.463 2.583 1.00 87.56 409 GLU A N 1
ATOM 3299 C CA . GLU A 1 409 ? -15.716 -10.133 1.583 1.00 87.56 409 GLU A CA 1
ATOM 3300 C C . GLU A 1 409 ? -14.270 -9.627 1.617 1.00 87.56 409 GLU A C 1
ATOM 3302 O O . GLU A 1 409 ? -13.996 -8.429 1.700 1.00 87.56 409 GLU A O 1
ATOM 3307 N N . ALA A 1 410 ? -13.325 -10.555 1.488 1.00 85.44 410 ALA A N 1
ATOM 3308 C CA . ALA A 1 410 ? -11.905 -10.253 1.362 1.00 85.44 410 ALA A CA 1
ATOM 3309 C C . ALA A 1 410 ? -11.272 -11.121 0.269 1.00 85.44 410 ALA A C 1
ATOM 3311 O O . ALA A 1 410 ? -11.863 -12.100 -0.186 1.00 85.44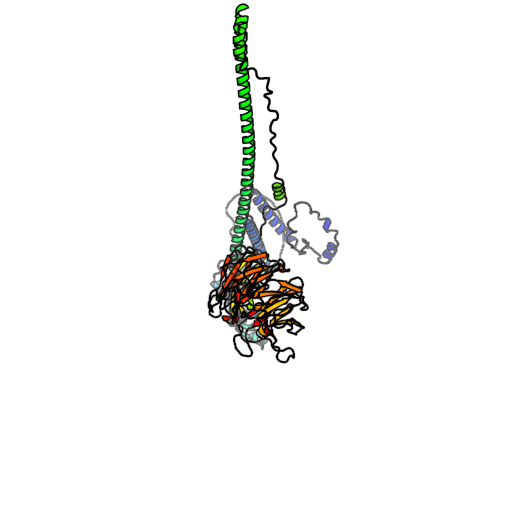 410 ALA A O 1
ATOM 3312 N N . ILE A 1 411 ? -10.072 -10.757 -0.176 1.00 81.38 411 ILE A N 1
ATOM 3313 C CA . ILE A 1 411 ? -9.321 -11.521 -1.177 1.00 81.38 411 ILE A CA 1
ATOM 3314 C C . ILE A 1 411 ? -8.049 -12.039 -0.509 1.00 81.38 411 ILE A C 1
ATOM 3316 O O . ILE A 1 411 ? -7.360 -11.273 0.164 1.00 81.38 411 ILE A O 1
ATOM 3320 N N . ALA A 1 412 ? -7.748 -13.328 -0.684 1.00 79.00 412 ALA A N 1
ATOM 3321 C CA . ALA A 1 412 ? -6.556 -13.945 -0.107 1.00 79.00 412 ALA A CA 1
ATOM 3322 C C . ALA A 1 412 ? -5.282 -13.177 -0.513 1.00 79.00 412 ALA A C 1
ATOM 3324 O O . ALA A 1 412 ? -5.101 -12.822 -1.676 1.00 79.00 412 ALA A O 1
ATOM 3325 N N . ASN A 1 413 ? -4.415 -12.918 0.464 1.00 70.19 413 ASN A N 1
ATOM 3326 C CA . ASN A 1 413 ? -3.167 -12.159 0.381 1.00 70.19 413 ASN A CA 1
ATOM 3327 C C . ASN A 1 413 ? -3.304 -10.711 -0.123 1.00 70.19 413 ASN A C 1
ATOM 3329 O O . ASN A 1 413 ? -2.317 -10.094 -0.525 1.00 70.19 413 ASN A O 1
ATOM 3333 N N . ARG A 1 414 ? -4.512 -10.138 -0.074 1.00 74.94 414 ARG A N 1
ATOM 3334 C CA . ARG A 1 414 ? -4.757 -8.720 -0.352 1.00 74.94 414 ARG A CA 1
ATOM 3335 C C . ARG A 1 414 ? -5.291 -8.027 0.893 1.00 74.94 414 ARG A C 1
ATOM 3337 O O . ARG A 1 414 ? -6.127 -8.576 1.605 1.00 74.94 414 ARG A O 1
ATOM 3344 N N . GLN A 1 415 ? -4.854 -6.792 1.107 1.00 80.69 415 GLN A N 1
ATOM 3345 C CA . GLN A 1 415 ? -5.329 -5.982 2.218 1.00 80.69 415 GLN A CA 1
ATOM 3346 C C . GLN A 1 415 ? -6.827 -5.670 2.062 1.00 80.69 415 GLN A C 1
ATOM 3348 O O . GLN A 1 415 ? -7.270 -5.113 1.055 1.00 80.69 415 GLN A O 1
ATOM 3353 N N . ALA A 1 416 ? -7.604 -6.057 3.067 1.00 86.12 416 ALA A N 1
ATOM 3354 C CA . ALA A 1 416 ? -8.994 -5.688 3.264 1.00 86.12 416 ALA A CA 1
ATOM 3355 C C . ALA A 1 416 ? -9.074 -4.575 4.313 1.00 86.12 416 ALA A C 1
ATOM 3357 O O . ALA A 1 416 ? -8.277 -4.536 5.251 1.00 86.12 416 ALA A O 1
ATOM 3358 N N . HIS A 1 417 ? -10.047 -3.678 4.159 1.00 91.69 417 HIS A N 1
ATOM 3359 C CA . HIS A 1 417 ? -10.235 -2.530 5.041 1.00 91.69 417 HIS A CA 1
ATOM 3360 C C . HIS A 1 417 ? -11.673 -2.468 5.548 1.00 91.69 417 HIS A C 1
ATOM 3362 O O . HIS A 1 417 ? -12.620 -2.767 4.812 1.00 91.69 417 HIS A O 1
ATOM 3368 N N . PHE A 1 418 ? -11.825 -2.036 6.793 1.00 94.44 418 PHE A N 1
ATOM 3369 C CA . PHE A 1 418 ? -13.098 -1.660 7.388 1.00 94.44 418 PHE A CA 1
ATOM 3370 C C . PHE A 1 418 ? -12.873 -0.582 8.452 1.00 94.44 418 PHE A C 1
ATOM 3372 O O . PHE A 1 418 ? -11.746 -0.337 8.886 1.00 94.44 418 PHE A O 1
ATOM 3379 N N . SER A 1 419 ? -13.944 0.084 8.851 1.00 93.62 419 SER A N 1
ATOM 3380 C CA . SER A 1 419 ? -13.934 1.116 9.881 1.00 93.62 419 SER A CA 1
ATOM 3381 C C . SER A 1 419 ? -14.694 0.655 11.116 1.00 93.62 419 SER A C 1
ATOM 3383 O O . SER A 1 419 ? -15.684 -0.066 11.014 1.00 93.62 419 SER A O 1
ATOM 3385 N N . LEU A 1 420 ? -14.245 1.097 12.283 1.00 94.56 420 LEU A N 1
ATOM 3386 C CA . LEU A 1 420 ? -14.947 0.960 13.551 1.00 94.56 420 LEU A CA 1
ATOM 3387 C C . LEU A 1 420 ? -15.238 2.359 14.092 1.00 94.56 420 LEU A C 1
ATOM 3389 O O . LEU A 1 420 ? -14.321 3.156 14.242 1.00 94.56 420 LEU A O 1
ATOM 3393 N N . THR A 1 421 ? -16.493 2.638 14.427 1.00 93.31 421 THR A N 1
ATOM 3394 C CA . THR A 1 421 ? -16.903 3.883 15.085 1.00 93.31 421 THR A CA 1
ATOM 3395 C C . THR A 1 421 ? -17.274 3.595 16.535 1.00 93.31 421 THR A C 1
ATOM 3397 O O . THR A 1 421 ? -18.237 2.865 16.799 1.00 93.31 421 THR A O 1
ATOM 3400 N N . THR A 1 422 ? -16.534 4.170 17.482 1.00 91.81 422 THR A N 1
ATOM 3401 C CA . THR A 1 422 ? -16.834 4.087 18.915 1.00 91.81 422 THR A CA 1
ATOM 3402 C C . THR A 1 422 ? -17.998 4.996 19.285 1.00 91.81 422 THR A C 1
ATOM 3404 O O . THR A 1 422 ? -18.089 6.132 18.816 1.00 91.81 422 THR A O 1
ATOM 3407 N N . ARG A 1 423 ? -18.934 4.483 20.096 1.00 90.56 423 ARG A N 1
ATOM 3408 C CA . ARG A 1 423 ? -20.159 5.206 20.468 1.00 90.56 423 ARG A CA 1
ATOM 3409 C C . ARG A 1 423 ? -20.425 5.205 21.970 1.00 90.56 423 ARG A C 1
ATOM 3411 O O . ARG A 1 423 ? -20.079 4.259 22.678 1.00 90.56 423 ARG A O 1
ATOM 3418 N N . ASP A 1 424 ? -21.077 6.266 22.441 1.00 85.31 424 ASP A N 1
ATOM 3419 C CA . ASP A 1 424 ? -21.496 6.440 23.831 1.00 85.31 424 ASP A CA 1
ATOM 3420 C C . ASP A 1 424 ? -22.807 5.694 24.149 1.00 85.31 424 ASP A C 1
ATOM 3422 O O . ASP A 1 424 ? -23.419 5.041 23.299 1.00 85.31 424 ASP A O 1
ATOM 3426 N N . SER A 1 425 ? -23.285 5.800 25.392 1.00 79.50 425 SER A N 1
ATOM 3427 C CA . SER A 1 425 ? -24.557 5.195 25.821 1.00 79.50 425 SER A CA 1
ATOM 3428 C C . SER A 1 425 ? -25.799 5.741 25.104 1.00 79.50 425 SER A C 1
ATOM 3430 O O . SER A 1 425 ? -26.853 5.112 25.168 1.00 79.50 425 SER A O 1
ATOM 3432 N N . LYS A 1 426 ? -25.690 6.889 24.426 1.00 78.25 426 LYS A N 1
ATOM 3433 C CA . LYS A 1 426 ? -26.751 7.512 23.624 1.00 78.25 426 LYS A CA 1
ATOM 3434 C C . LYS A 1 426 ? -26.592 7.214 22.126 1.00 78.25 426 LYS A C 1
ATOM 3436 O O . LYS A 1 426 ? -27.359 7.746 21.328 1.00 78.25 426 LYS A O 1
ATOM 3441 N N . GLY A 1 427 ? -25.612 6.392 21.738 1.00 80.38 427 GLY A N 1
ATOM 3442 C CA . GLY A 1 427 ? -25.338 6.023 20.349 1.00 80.38 427 GLY A CA 1
ATOM 3443 C C . GLY A 1 427 ? -24.634 7.110 19.530 1.00 80.38 427 GLY A C 1
ATOM 3444 O O . GLY A 1 427 ? -24.592 7.008 18.302 1.00 80.38 427 GLY A O 1
ATOM 3445 N N . ARG A 1 428 ? -24.084 8.149 20.168 1.00 82.25 428 ARG A N 1
ATOM 3446 C CA . ARG A 1 428 ? -23.317 9.212 19.497 1.00 82.25 428 ARG A CA 1
ATOM 3447 C C . ARG A 1 428 ? -21.854 8.806 19.403 1.00 82.25 428 ARG A C 1
ATOM 3449 O O . ARG A 1 428 ? -21.354 8.154 20.314 1.00 82.25 428 ARG A O 1
ATOM 3456 N N . GLN A 1 429 ? -21.180 9.199 18.324 1.00 88.94 429 GLN A N 1
ATOM 3457 C CA . GLN A 1 429 ? -19.740 8.980 18.183 1.00 88.94 429 GLN A CA 1
ATOM 3458 C C . GLN A 1 429 ? -18.994 9.638 19.349 1.00 88.94 429 GLN A C 1
ATOM 3460 O O . GLN A 1 429 ? -19.292 10.777 19.714 1.00 88.94 429 GLN A O 1
ATOM 3465 N N . CYS A 1 430 ? -18.061 8.905 19.947 1.00 85.56 430 CYS A N 1
ATOM 3466 C CA . CYS A 1 430 ? -17.217 9.399 21.027 1.00 85.56 430 CYS A CA 1
ATOM 3467 C C . CYS A 1 430 ? -15.802 8.848 20.890 1.00 85.56 430 CYS A C 1
ATOM 3469 O O . CYS A 1 430 ? -15.614 7.728 20.420 1.00 85.56 430 CYS A O 1
ATOM 3471 N N . TYR A 1 431 ? -14.825 9.624 21.341 1.00 85.62 431 TYR A N 1
ATOM 3472 C CA . TYR A 1 431 ? -13.424 9.237 21.394 1.00 85.62 431 TYR A CA 1
ATOM 3473 C C . TYR A 1 431 ? -12.949 9.281 22.842 1.00 85.62 431 TYR A C 1
ATOM 3475 O O . TYR A 1 431 ? -13.212 10.260 23.537 1.00 85.62 431 TYR A O 1
ATOM 3483 N N . ASN A 1 432 ? -12.255 8.237 23.288 1.00 80.62 432 ASN A N 1
ATOM 3484 C CA . ASN A 1 432 ? -11.547 8.240 24.561 1.00 80.62 432 ASN A CA 1
ATOM 3485 C C . ASN A 1 432 ? -10.122 7.738 24.332 1.00 80.62 432 ASN A C 1
ATOM 3487 O O . ASN A 1 432 ? -9.928 6.650 23.802 1.00 80.62 432 ASN A O 1
ATOM 3491 N N . GLU A 1 433 ? -9.123 8.485 24.804 1.00 77.00 433 GLU A N 1
ATOM 3492 C CA . GLU A 1 433 ? -7.703 8.126 24.642 1.00 77.00 433 GLU A CA 1
ATOM 3493 C C . GLU A 1 433 ? -7.334 6.796 25.333 1.00 77.00 433 GLU A C 1
ATOM 3495 O O . GLU A 1 433 ? -6.380 6.125 24.951 1.00 77.00 433 GLU A O 1
ATOM 3500 N N . GLY A 1 434 ? -8.117 6.381 26.335 1.00 76.00 434 GLY A N 1
ATOM 3501 C CA . GLY A 1 434 ? -7.965 5.093 27.014 1.00 76.00 434 GLY A CA 1
ATOM 3502 C C . GLY A 1 434 ? -8.654 3.908 26.330 1.00 76.00 434 GLY A C 1
ATOM 3503 O O . GLY A 1 434 ? -8.600 2.807 26.879 1.00 76.00 434 GLY A O 1
ATOM 3504 N N . ASP A 1 435 ? -9.327 4.101 25.189 1.00 85.31 435 ASP A N 1
ATOM 3505 C CA . ASP A 1 435 ? -10.016 3.007 24.506 1.00 85.31 435 ASP A CA 1
ATOM 3506 C C . ASP A 1 435 ? -9.018 2.022 23.890 1.00 85.31 435 ASP A C 1
ATOM 3508 O O . ASP A 1 435 ? -8.212 2.351 23.021 1.00 85.31 435 ASP A O 1
ATOM 3512 N N . HIS A 1 436 ? -9.106 0.764 24.316 1.00 86.19 436 HIS A N 1
ATOM 3513 C CA . HIS A 1 436 ? -8.289 -0.311 23.773 1.00 86.19 436 HIS A CA 1
ATOM 3514 C C . HIS A 1 436 ? -9.077 -1.103 22.728 1.00 86.19 436 HIS A C 1
ATOM 3516 O O . HIS A 1 436 ? -9.893 -1.969 23.066 1.00 86.19 436 HIS A O 1
ATOM 3522 N N . VAL A 1 437 ? -8.836 -0.795 21.454 1.00 91.75 437 VAL A N 1
ATOM 3523 C CA . VAL A 1 437 ? -9.433 -1.501 20.315 1.00 91.75 437 VAL A CA 1
ATOM 3524 C C . VAL A 1 437 ? -8.570 -2.696 19.930 1.00 91.75 437 VAL A C 1
ATOM 3526 O O . VAL A 1 437 ? -7.389 -2.547 19.619 1.00 91.75 437 VAL A O 1
ATOM 3529 N N . THR A 1 438 ? -9.172 -3.883 19.888 1.00 91.94 438 THR A N 1
ATOM 3530 C CA . THR A 1 438 ? -8.521 -5.099 19.392 1.00 91.94 438 THR A CA 1
ATOM 3531 C C . THR A 1 438 ? -9.347 -5.759 18.300 1.00 91.94 438 THR A C 1
ATOM 3533 O O . THR A 1 438 ? -10.580 -5.716 18.296 1.00 91.94 438 THR A O 1
ATOM 3536 N N . ALA A 1 439 ? -8.649 -6.379 17.352 1.00 92.94 439 ALA A N 1
ATOM 3537 C CA . ALA A 1 439 ? -9.244 -7.171 16.291 1.00 92.94 439 ALA A CA 1
ATOM 3538 C C . ALA A 1 439 ? -8.514 -8.516 16.189 1.00 92.94 439 ALA A C 1
ATOM 3540 O O . ALA A 1 439 ? -7.290 -8.572 16.246 1.00 92.94 439 ALA A O 1
ATOM 3541 N N . GLU A 1 440 ? -9.268 -9.598 16.042 1.00 91.62 440 GLU A N 1
ATOM 3542 C CA . GLU A 1 440 ? -8.762 -10.964 15.895 1.00 91.62 440 GLU A CA 1
ATOM 3543 C C . GLU A 1 440 ? -9.408 -11.582 14.648 1.00 91.62 440 GLU A C 1
ATOM 3545 O O . GLU A 1 440 ? -10.627 -11.496 14.481 1.00 91.62 440 GLU A O 1
ATOM 3550 N N . ILE A 1 441 ? -8.612 -12.197 13.769 1.00 91.56 441 ILE A N 1
ATOM 3551 C CA . ILE A 1 441 ? -9.092 -12.806 12.521 1.00 91.56 441 ILE A CA 1
ATOM 3552 C C . ILE A 1 441 ? -8.691 -14.280 12.493 1.00 91.56 441 ILE A C 1
ATOM 3554 O O . ILE A 1 441 ? -7.534 -14.628 12.262 1.00 91.56 441 ILE A O 1
ATOM 3558 N N . ILE A 1 442 ? -9.667 -15.156 12.711 1.00 91.19 442 ILE A N 1
ATOM 3559 C CA . ILE A 1 442 ? -9.449 -16.599 12.872 1.00 91.19 442 ILE A CA 1
ATOM 3560 C C . ILE A 1 442 ? -10.110 -17.402 11.748 1.00 91.19 442 ILE A C 1
ATOM 3562 O O . ILE A 1 442 ? -11.191 -17.044 11.276 1.00 91.19 442 ILE A O 1
ATOM 3566 N N . ASP A 1 443 ? -9.463 -18.485 11.314 1.00 87.12 443 ASP A N 1
ATOM 3567 C CA . ASP A 1 443 ? -10.032 -19.439 10.355 1.00 87.12 443 ASP A CA 1
ATOM 3568 C C . ASP A 1 443 ? -11.078 -20.362 11.013 1.00 87.12 443 ASP A C 1
ATOM 3570 O O . ASP A 1 443 ? -11.319 -20.324 12.224 1.00 87.12 443 ASP A O 1
ATOM 3574 N N . GLU A 1 444 ? -11.723 -21.216 10.214 1.00 81.25 444 GLU A N 1
ATOM 3575 C CA . GLU A 1 444 ? -12.690 -22.204 10.719 1.00 81.25 444 GLU A CA 1
ATOM 3576 C C . GLU A 1 444 ? -12.062 -23.248 11.661 1.00 81.25 444 GLU A C 1
ATOM 3578 O O . GLU A 1 444 ? -12.784 -23.883 12.429 1.00 81.25 444 GLU A O 1
ATOM 3583 N N . GLN A 1 445 ? -10.735 -23.412 11.639 1.00 80.69 445 GLN A N 1
ATOM 3584 C CA . GLN A 1 445 ? -9.989 -24.300 12.534 1.00 80.69 445 GLN A CA 1
ATOM 3585 C C . GLN A 1 445 ? -9.494 -23.587 13.808 1.00 80.69 445 GLN A C 1
ATOM 3587 O O . GLN A 1 445 ? -8.828 -24.213 14.633 1.00 80.69 445 GLN A O 1
ATOM 3592 N N . GLY A 1 446 ? -9.821 -22.303 13.992 1.00 79.00 446 GLY A N 1
ATOM 3593 C CA . GLY A 1 446 ? -9.443 -21.508 15.162 1.00 79.00 446 GLY A CA 1
ATOM 3594 C C . GLY A 1 446 ? -7.999 -20.998 15.149 1.00 79.00 446 GLY A C 1
ATOM 3595 O O . GLY A 1 446 ? -7.490 -20.600 16.195 1.00 79.00 446 GLY A O 1
ATOM 3596 N N . ARG A 1 447 ? -7.321 -21.010 13.999 1.00 82.69 447 ARG A N 1
ATOM 3597 C CA . ARG A 1 447 ? -5.959 -20.482 13.839 1.00 82.69 447 ARG A CA 1
ATOM 3598 C C . ARG A 1 447 ? -6.007 -19.048 13.326 1.00 82.69 447 ARG A C 1
ATOM 3600 O O . ARG A 1 447 ? -6.877 -18.702 12.529 1.00 82.69 447 ARG A O 1
ATOM 3607 N N . ASP A 1 448 ? -5.039 -18.231 13.738 1.00 84.44 448 ASP A N 1
ATOM 3608 C CA . ASP A 1 448 ? -4.846 -16.901 13.157 1.00 84.44 448 ASP A CA 1
ATOM 3609 C C . ASP A 1 448 ? -4.555 -17.031 11.657 1.00 84.44 448 ASP A C 1
ATOM 3611 O O . ASP A 1 448 ? -3.626 -17.727 11.230 1.00 84.44 448 ASP A O 1
ATOM 3615 N N . CYS A 1 449 ? -5.394 -16.381 10.858 1.00 82.00 449 CYS A N 1
ATOM 3616 C CA . CYS A 1 449 ? -5.334 -16.438 9.407 1.00 82.00 449 CYS A CA 1
ATOM 3617 C C . CYS A 1 449 ? -5.093 -15.070 8.773 1.00 82.00 449 CYS A C 1
ATOM 3619 O O . CYS A 1 449 ? -5.139 -14.968 7.549 1.00 82.00 449 CYS A O 1
ATOM 3621 N N . ALA A 1 450 ? -4.790 -14.039 9.566 1.00 81.88 450 ALA A N 1
ATOM 3622 C CA . ALA A 1 450 ? -4.412 -12.733 9.055 1.00 81.88 450 ALA A CA 1
ATOM 3623 C C . ALA A 1 450 ? -2.893 -12.509 9.074 1.00 81.88 450 ALA A C 1
ATOM 3625 O O . ALA A 1 450 ? -2.092 -13.170 9.742 1.00 81.88 450 ALA A O 1
ATOM 3626 N N . THR A 1 451 ? -2.485 -11.558 8.250 1.00 76.56 451 THR A N 1
ATOM 3627 C CA . THR A 1 451 ? -1.188 -10.888 8.272 1.00 76.56 451 THR A CA 1
ATOM 3628 C C . THR A 1 451 ? -1.438 -9.390 8.200 1.00 76.56 451 THR A C 1
ATOM 3630 O O . THR A 1 451 ? -2.497 -8.966 7.739 1.00 76.56 451 THR A O 1
ATOM 3633 N N . GLU A 1 452 ? -0.478 -8.590 8.663 1.00 76.94 452 GLU A N 1
ATOM 3634 C CA . GLU A 1 452 ? -0.524 -7.126 8.528 1.00 76.94 452 GLU A CA 1
ATOM 3635 C C . GLU A 1 452 ? -1.772 -6.472 9.134 1.00 76.94 452 GLU A C 1
ATOM 3637 O O . GLU A 1 452 ? -2.271 -5.476 8.610 1.00 76.94 452 GLU A O 1
ATOM 3642 N N . LEU A 1 453 ? -2.270 -7.021 10.245 1.00 88.38 453 LEU A N 1
ATOM 3643 C CA . LEU A 1 453 ? -3.327 -6.371 11.004 1.00 88.38 453 LEU A CA 1
ATOM 3644 C C . LEU A 1 453 ? -2.823 -5.010 11.499 1.00 88.38 453 LEU A C 1
ATOM 3646 O O . LEU A 1 453 ? -1.889 -4.936 12.297 1.00 88.38 453 LEU A O 1
ATOM 3650 N N . LYS A 1 454 ? -3.444 -3.939 11.012 1.00 89.00 454 LYS A N 1
ATOM 3651 C CA . LYS A 1 454 ? -3.162 -2.560 11.412 1.00 89.00 454 LYS A CA 1
ATOM 3652 C C . LYS A 1 454 ? -4.452 -1.906 11.871 1.00 89.00 454 LYS A C 1
ATOM 3654 O O . LYS A 1 454 ? -5.461 -1.987 11.173 1.00 89.00 454 LYS A O 1
ATOM 3659 N N . ILE A 1 455 ? -4.386 -1.254 13.023 1.00 92.44 455 ILE A N 1
ATOM 3660 C CA . ILE A 1 455 ? -5.461 -0.450 13.597 1.00 92.44 455 ILE A CA 1
ATOM 3661 C C . ILE A 1 455 ? -4.925 0.976 13.653 1.00 92.44 455 ILE A C 1
ATOM 3663 O O . ILE A 1 455 ? -3.990 1.252 14.402 1.00 92.44 455 ILE A O 1
ATOM 3667 N N . ASN A 1 456 ? -5.480 1.854 12.826 1.00 90.62 456 ASN A N 1
ATOM 3668 C CA . ASN A 1 456 ? -5.133 3.267 12.807 1.00 90.62 456 ASN A CA 1
ATOM 3669 C C . ASN A 1 456 ? -6.215 4.044 13.552 1.00 90.62 456 ASN A C 1
ATOM 3671 O O . ASN A 1 456 ? -7.390 3.961 13.195 1.00 90.62 456 ASN A O 1
ATOM 3675 N N . ASP A 1 457 ? -5.806 4.782 14.574 1.00 90.88 457 ASP A N 1
ATOM 3676 C CA . ASP A 1 457 ? -6.677 5.657 15.350 1.00 90.88 457 ASP A CA 1
ATOM 3677 C C . ASP A 1 457 ? -6.629 7.078 14.772 1.00 90.88 457 ASP A C 1
ATOM 3679 O O . ASP A 1 457 ? -5.565 7.704 14.741 1.00 90.88 457 ASP A O 1
ATOM 3683 N N . ASN A 1 458 ? -7.773 7.579 14.300 1.00 89.00 458 ASN A N 1
ATOM 3684 C CA . ASN A 1 458 ? -7.887 8.933 13.758 1.00 89.00 458 ASN A CA 1
ATOM 3685 C C . ASN A 1 458 ? -8.091 9.999 14.850 1.00 89.00 458 ASN A C 1
ATOM 3687 O O . ASN A 1 458 ? -8.153 11.186 14.533 1.00 89.00 458 ASN A O 1
ATOM 3691 N N . LYS A 1 459 ? -8.151 9.598 16.128 1.00 86.31 459 LYS A N 1
ATOM 3692 C CA . LYS A 1 459 ? -8.352 10.454 17.308 1.00 86.31 459 LYS A CA 1
ATOM 3693 C C . LYS A 1 459 ? -9.687 11.198 17.354 1.00 86.31 459 LYS A C 1
ATOM 3695 O O . LYS A 1 459 ? -9.814 12.226 18.011 1.00 86.31 459 LYS A O 1
ATOM 3700 N N . ASP A 1 460 ? -10.685 10.677 16.654 1.00 86.12 460 ASP A N 1
ATOM 3701 C CA . ASP A 1 460 ? -12.049 11.208 16.579 1.00 86.12 460 ASP A CA 1
ATOM 3702 C C . ASP A 1 460 ? -13.109 10.147 16.942 1.00 86.12 460 ASP A C 1
ATOM 3704 O O . ASP A 1 460 ? -14.310 10.418 16.907 1.00 86.12 460 ASP A O 1
ATOM 3708 N N . GLY A 1 461 ? -12.682 8.935 17.316 1.00 85.19 461 GLY A N 1
ATOM 3709 C CA . GLY A 1 461 ? -13.556 7.789 17.581 1.00 85.19 461 GLY A CA 1
ATOM 3710 C C . GLY A 1 461 ? -13.837 6.942 16.338 1.00 85.19 461 GLY A C 1
ATOM 3711 O O . GLY A 1 461 ? -14.604 5.980 16.401 1.00 85.19 461 GLY A O 1
ATOM 3712 N N . LEU A 1 462 ? -13.224 7.273 15.200 1.00 91.69 462 LEU A N 1
ATOM 3713 C CA . LEU A 1 462 ? -13.181 6.445 14.008 1.00 91.69 462 LEU A CA 1
ATOM 3714 C C . LEU A 1 462 ? -11.820 5.743 13.916 1.00 91.69 462 LEU A C 1
ATOM 3716 O O . LEU A 1 462 ? -10.768 6.359 13.768 1.00 91.69 462 LEU A O 1
ATOM 3720 N N . TYR A 1 463 ? -11.854 4.418 13.942 1.00 92.44 463 TYR A N 1
ATOM 3721 C CA . TYR A 1 463 ? -10.685 3.568 13.778 1.00 92.44 463 TYR A CA 1
ATOM 3722 C C . TYR A 1 463 ? -10.708 2.952 12.389 1.00 92.44 463 TYR A C 1
ATOM 3724 O O . TYR A 1 463 ? -11.703 2.343 11.986 1.00 92.44 463 TYR A O 1
ATOM 3732 N N . GLN A 1 464 ? -9.601 3.060 11.664 1.00 91.88 464 GLN A N 1
ATOM 3733 C CA . GLN A 1 464 ? -9.441 2.417 10.370 1.00 91.88 464 GLN A CA 1
ATOM 3734 C C . GLN A 1 464 ? -8.621 1.145 10.526 1.00 91.88 464 GLN A C 1
ATOM 3736 O O . GLN A 1 464 ? -7.436 1.177 10.857 1.00 91.88 464 GLN A O 1
ATOM 3741 N N . ILE A 1 465 ? -9.268 0.009 10.293 1.00 94.00 465 ILE A N 1
ATOM 3742 C CA . ILE A 1 465 ? -8.693 -1.309 10.529 1.00 94.00 465 ILE A CA 1
ATOM 3743 C C . ILE A 1 465 ? -8.450 -1.981 9.184 1.00 94.00 465 ILE A C 1
ATOM 3745 O O . ILE A 1 465 ? -9.273 -1.929 8.267 1.00 94.00 465 ILE A O 1
ATOM 3749 N N . SER A 1 466 ? -7.286 -2.604 9.049 1.00 91.19 466 SER A N 1
ATOM 3750 C CA . SER A 1 466 ? -6.911 -3.322 7.838 1.00 91.19 466 SER A CA 1
ATOM 3751 C C . SER A 1 466 ? -6.191 -4.616 8.154 1.00 91.19 466 SER A C 1
ATOM 3753 O O . SER A 1 466 ? -5.477 -4.687 9.148 1.00 91.19 466 SER A O 1
ATOM 3755 N N . TYR A 1 467 ? -6.390 -5.633 7.323 1.00 90.88 467 TYR A N 1
ATOM 3756 C CA . TYR A 1 467 ? -5.772 -6.947 7.482 1.00 90.88 467 TYR A CA 1
ATOM 3757 C C . TYR A 1 467 ? -5.679 -7.670 6.134 1.00 90.88 467 TYR A C 1
ATOM 3759 O O . TYR A 1 467 ? -6.462 -7.395 5.228 1.00 90.88 467 TYR A O 1
ATOM 3767 N N . SER A 1 468 ? -4.753 -8.619 6.014 1.00 83.44 468 SER A N 1
ATOM 3768 C CA . SER A 1 468 ? -4.541 -9.428 4.808 1.00 83.44 468 SER A CA 1
ATOM 3769 C C . SER A 1 468 ? -4.768 -10.913 5.139 1.00 83.44 468 SER A C 1
ATOM 3771 O O . SER A 1 468 ? -3.942 -11.495 5.852 1.00 83.44 468 SER A O 1
ATOM 3773 N N . PRO A 1 469 ? -5.870 -11.550 4.692 1.00 84.00 469 PRO A N 1
ATOM 3774 C CA . PRO A 1 469 ? -6.153 -12.957 4.993 1.00 84.00 469 PRO A CA 1
ATOM 3775 C C . PRO A 1 469 ? -5.247 -13.899 4.187 1.00 84.00 469 PRO A C 1
ATOM 3777 O O . PRO A 1 469 ? -5.074 -13.701 2.993 1.00 84.00 469 PRO A O 1
ATOM 3780 N N . ARG A 1 470 ? -4.683 -14.943 4.806 1.00 76.06 470 ARG A N 1
ATOM 3781 C CA . ARG A 1 470 ? -3.707 -15.860 4.175 1.00 76.06 470 ARG A CA 1
ATOM 3782 C C . ARG A 1 470 ? -4.346 -16.906 3.265 1.00 76.06 470 ARG A C 1
ATOM 3784 O O . ARG A 1 470 ? -3.833 -17.198 2.190 1.00 76.06 470 ARG A O 1
ATOM 3791 N N . ASN A 1 471 ? -5.446 -17.493 3.729 1.00 77.06 471 ASN A N 1
ATOM 3792 C CA . ASN A 1 471 ? -6.076 -18.651 3.104 1.00 77.06 471 ASN A CA 1
ATOM 3793 C C . ASN A 1 471 ? -7.465 -18.286 2.583 1.00 77.06 471 ASN A C 1
ATOM 3795 O O . ASN A 1 471 ? -8.162 -17.461 3.173 1.00 77.06 471 ASN A O 1
ATOM 3799 N N . GLU A 1 472 ? -7.873 -18.934 1.496 1.00 83.00 472 GLU A N 1
ATOM 3800 C CA . GLU A 1 472 ? -9.253 -18.899 1.018 1.00 83.00 472 GLU A CA 1
ATOM 3801 C C . GLU A 1 472 ? -10.209 -19.603 1.995 1.00 83.00 472 GLU A C 1
ATOM 3803 O O . GLU A 1 472 ? -9.803 -20.456 2.786 1.00 83.00 472 GLU A O 1
ATOM 3808 N N . GLY A 1 473 ? -11.493 -19.250 1.929 1.00 84.31 473 GLY A N 1
ATOM 3809 C CA . GLY A 1 473 ? -12.533 -19.851 2.761 1.00 84.31 473 GLY A CA 1
ATOM 3810 C C . GLY A 1 473 ? -13.278 -18.819 3.596 1.00 84.31 473 GLY A C 1
ATOM 3811 O O . GLY A 1 473 ? -13.504 -17.692 3.159 1.00 84.31 473 GLY A O 1
ATOM 3812 N N . ARG A 1 474 ? -13.726 -19.210 4.788 1.00 88.81 474 ARG A N 1
ATOM 3813 C CA . ARG A 1 474 ? -14.418 -18.311 5.717 1.00 88.81 474 ARG A CA 1
ATOM 3814 C C . ARG A 1 474 ? -13.504 -17.997 6.890 1.00 88.81 474 ARG A C 1
ATOM 3816 O O . ARG A 1 474 ? -12.917 -18.907 7.470 1.00 88.81 474 ARG A O 1
ATOM 3823 N N . CYS A 1 475 ? -13.419 -16.727 7.258 1.00 89.94 475 CYS A N 1
ATOM 3824 C CA . CYS A 1 475 ? -12.783 -16.315 8.503 1.00 89.94 475 CYS A CA 1
ATOM 3825 C C . CYS A 1 475 ? -13.775 -15.559 9.386 1.00 89.94 475 CYS A C 1
ATOM 3827 O O . CYS A 1 475 ? -14.757 -14.983 8.911 1.00 89.94 475 CYS A O 1
ATOM 3829 N N . LYS A 1 476 ? -13.540 -15.610 10.696 1.00 91.88 476 LYS A N 1
ATOM 3830 C CA . LYS A 1 476 ? -14.298 -14.856 11.690 1.00 91.88 476 LYS A CA 1
ATOM 3831 C C . LYS A 1 476 ? -13.465 -13.668 12.133 1.00 91.88 476 LYS A C 1
ATOM 3833 O O . LYS A 1 476 ? -12.377 -13.852 12.677 1.00 91.88 476 LYS A O 1
ATOM 3838 N N . VAL A 1 477 ? -13.998 -12.470 11.931 1.00 93.12 477 VAL A N 1
ATOM 3839 C CA . VAL A 1 477 ? -13.409 -11.218 12.406 1.00 93.12 477 VAL A CA 1
ATOM 3840 C C . VAL A 1 477 ? -14.103 -10.821 13.705 1.00 93.12 477 VAL A C 1
ATOM 3842 O O . VAL A 1 477 ? -15.297 -10.511 13.739 1.00 93.12 477 VAL A O 1
ATOM 3845 N N . THR A 1 478 ? -13.348 -10.857 14.795 1.00 92.94 478 THR A N 1
ATOM 3846 C CA . THR A 1 478 ? -13.799 -10.467 16.130 1.00 92.94 478 THR A CA 1
ATOM 3847 C C . THR A 1 478 ? -13.213 -9.111 16.470 1.00 92.94 478 THR A C 1
ATOM 3849 O O . THR A 1 478 ? -12.000 -8.951 16.460 1.00 92.94 478 THR A O 1
ATOM 3852 N N . ILE A 1 479 ? -14.070 -8.148 16.794 1.00 93.88 479 ILE A N 1
ATOM 3853 C CA . ILE A 1 479 ? -13.660 -6.796 17.184 1.00 93.88 479 ILE A CA 1
ATOM 3854 C C . ILE A 1 479 ? -14.122 -6.550 18.615 1.00 93.88 479 ILE A C 1
ATOM 3856 O O . ILE A 1 479 ? -15.286 -6.823 18.949 1.00 93.88 479 ILE A O 1
ATOM 3860 N N . LYS A 1 480 ? -13.211 -6.047 19.447 1.00 93.12 480 LYS A N 1
ATOM 3861 C CA . LYS A 1 480 ? -13.477 -5.685 20.835 1.00 93.12 480 LYS A CA 1
ATOM 3862 C C . LYS A 1 480 ? -13.006 -4.262 21.114 1.00 93.12 480 LYS A C 1
ATOM 3864 O O . LYS A 1 480 ? -12.001 -3.812 20.572 1.00 93.12 480 LYS A O 1
ATOM 3869 N N . VAL A 1 481 ? -13.731 -3.577 21.988 1.00 91.75 481 VAL A N 1
ATOM 3870 C CA . VAL A 1 481 ? -13.354 -2.279 22.556 1.00 91.75 481 VAL A CA 1
ATOM 3871 C C . VAL A 1 481 ? -13.363 -2.443 24.068 1.00 91.75 481 VAL A C 1
ATOM 3873 O O . VAL A 1 481 ? -14.358 -2.900 24.628 1.00 91.75 481 VAL A O 1
ATOM 3876 N N . ASN A 1 482 ? -12.250 -2.128 24.731 1.00 87.06 482 ASN A N 1
ATOM 3877 C CA . ASN A 1 482 ? -12.079 -2.289 26.182 1.00 87.06 482 ASN A CA 1
ATOM 3878 C C . ASN A 1 482 ? -12.350 -3.725 26.674 1.00 87.06 482 ASN A C 1
ATOM 3880 O O . ASN A 1 482 ? -12.888 -3.940 27.756 1.00 87.06 482 ASN A O 1
ATOM 3884 N N . GLY A 1 483 ? -12.001 -4.721 25.850 1.00 82.81 483 GLY A N 1
ATOM 3885 C CA . GLY A 1 483 ? -12.209 -6.145 26.137 1.00 82.81 483 GLY A CA 1
ATOM 3886 C C . GLY A 1 483 ? -13.624 -6.672 25.857 1.00 82.81 483 GLY A C 1
ATOM 3887 O O . GLY A 1 483 ? -13.824 -7.885 25.883 1.00 82.81 483 GLY A O 1
ATOM 3888 N N . GLU A 1 484 ? -14.589 -5.810 25.525 1.00 88.81 484 GLU A N 1
ATOM 3889 C CA . GLU A 1 484 ? -15.968 -6.196 25.207 1.00 88.81 484 GLU A CA 1
ATOM 3890 C C . GLU A 1 484 ? -16.237 -6.238 23.698 1.00 88.81 484 GLU A C 1
ATOM 3892 O O . GLU A 1 484 ? -15.709 -5.434 22.934 1.00 88.81 484 GLU A O 1
ATOM 3897 N N . HIS A 1 485 ? -17.112 -7.148 23.259 1.00 92.06 485 HIS A N 1
ATOM 3898 C CA . HIS A 1 485 ? -17.524 -7.255 21.858 1.00 92.06 485 HIS A CA 1
ATOM 3899 C C . HIS A 1 485 ? -18.335 -6.040 21.391 1.00 92.06 485 HIS A C 1
ATOM 3901 O O . HIS A 1 485 ? -19.268 -5.602 22.070 1.00 92.06 485 HIS A O 1
ATOM 3907 N N . VAL A 1 486 ? -18.011 -5.554 20.190 1.00 92.56 486 VAL A N 1
ATOM 3908 C CA . VAL A 1 486 ? -18.788 -4.500 19.522 1.00 92.56 486 VAL A CA 1
ATOM 3909 C C . VAL A 1 486 ? -20.103 -5.016 18.943 1.00 92.56 486 VAL A C 1
ATOM 3911 O O . VAL A 1 486 ? -20.313 -6.230 18.844 1.00 92.56 486 VAL A O 1
ATOM 3914 N N . HIS A 1 487 ? -20.994 -4.109 18.538 1.00 89.31 487 HIS A N 1
ATOM 3915 C CA . HIS A 1 487 ? -22.246 -4.489 17.890 1.00 89.31 487 HIS A CA 1
ATOM 3916 C C . HIS A 1 487 ? -21.980 -5.349 16.642 1.00 89.31 487 HIS A C 1
ATOM 3918 O O . HIS A 1 487 ? -21.245 -4.943 15.744 1.00 89.31 487 HIS A O 1
ATOM 3924 N N . GLY A 1 488 ? -22.570 -6.547 16.588 1.00 84.81 488 GLY A N 1
ATOM 3925 C CA . GLY A 1 488 ? -22.400 -7.479 15.465 1.00 84.81 488 GLY A CA 1
ATOM 3926 C C . GLY A 1 488 ? -21.039 -8.186 15.389 1.00 84.81 488 GLY A C 1
ATOM 3927 O O . GLY A 1 488 ? -20.788 -8.884 14.412 1.00 84.81 488 GLY A O 1
ATOM 3928 N N . SER A 1 489 ? -20.170 -8.034 16.400 1.00 88.56 489 SER A N 1
ATOM 3929 C CA . SER A 1 489 ? -18.861 -8.704 16.471 1.00 88.56 489 SER A CA 1
ATOM 3930 C C . SER A 1 489 ? -18.979 -10.221 16.276 1.00 88.56 489 SER A C 1
ATOM 3932 O O . SER A 1 489 ? -19.943 -10.823 16.744 1.00 88.56 489 SER A O 1
ATOM 3934 N N . GLN A 1 490 ? -17.955 -10.828 15.657 1.00 88.12 490 GLN A N 1
ATOM 3935 C CA . GLN A 1 490 ? -17.958 -12.157 15.009 1.00 88.12 490 GLN A CA 1
ATOM 3936 C C . GLN A 1 490 ? -18.483 -12.134 13.565 1.00 88.12 490 GLN A C 1
ATOM 3938 O O . GLN A 1 490 ? -19.268 -12.986 13.143 1.00 88.12 490 GLN A O 1
ATOM 3943 N N . PHE A 1 491 ? -17.996 -11.173 12.783 1.00 90.94 491 PHE A N 1
ATOM 3944 C CA . PHE A 1 491 ? -18.323 -11.044 11.369 1.00 90.94 491 PHE A CA 1
ATOM 3945 C C . PHE A 1 491 ? -17.752 -12.226 10.583 1.00 90.94 491 PHE A C 1
ATOM 3947 O O . PHE A 1 491 ? -16.570 -12.554 10.708 1.00 90.94 491 PHE A O 1
ATOM 3954 N N . ILE A 1 492 ? -18.591 -12.877 9.778 1.00 91.00 492 ILE A N 1
ATOM 3955 C CA . ILE A 1 492 ? -18.173 -13.981 8.912 1.00 91.00 492 ILE A CA 1
ATOM 3956 C C . ILE A 1 492 ? -17.773 -13.391 7.564 1.00 91.00 492 ILE A C 1
ATOM 3958 O O . ILE A 1 492 ? -18.637 -13.023 6.769 1.00 91.00 492 ILE A O 1
ATOM 3962 N N . VAL A 1 493 ? -16.473 -13.357 7.290 1.00 91.56 493 VAL A N 1
ATOM 3963 C CA . VAL A 1 493 ? -15.927 -12.828 6.039 1.00 91.56 493 VAL A CA 1
ATOM 3964 C C . VAL A 1 493 ? -15.660 -13.968 5.070 1.00 91.56 493 VAL A C 1
ATOM 3966 O O . VAL A 1 493 ? -15.040 -14.977 5.417 1.00 91.56 493 VAL A O 1
ATOM 3969 N N . ARG A 1 494 ? -16.114 -13.812 3.825 1.00 89.25 494 ARG A N 1
ATOM 3970 C CA . ARG A 1 494 ? -15.804 -14.741 2.732 1.00 89.25 494 ARG A CA 1
ATOM 3971 C C . ARG A 1 494 ? -14.509 -14.310 2.054 1.00 89.25 494 ARG A C 1
ATOM 3973 O O . ARG A 1 494 ? -14.486 -13.316 1.330 1.00 89.25 494 ARG A O 1
ATOM 3980 N N . VAL A 1 495 ? -13.445 -15.075 2.268 1.00 86.62 495 VAL A N 1
ATOM 3981 C CA . VAL A 1 495 ? -12.157 -14.879 1.606 1.00 86.62 495 VAL A CA 1
ATOM 3982 C C . VAL A 1 495 ? -12.182 -15.596 0.263 1.00 86.62 495 VAL A C 1
ATOM 3984 O O . VAL A 1 495 ? -12.095 -16.824 0.184 1.00 86.62 495 VAL A O 1
ATOM 3987 N N . LYS A 1 496 ? -12.324 -14.814 -0.806 1.00 80.50 496 LYS A N 1
ATOM 3988 C CA . LYS A 1 496 ? -12.229 -15.300 -2.180 1.00 80.50 496 LYS A CA 1
ATOM 3989 C C . LYS A 1 496 ? -10.758 -15.531 -2.539 1.00 80.50 496 LYS A C 1
ATOM 3991 O O . LYS A 1 496 ? -9.893 -14.765 -2.100 1.00 80.50 496 LYS A O 1
ATOM 3996 N N . PRO A 1 497 ? -10.451 -16.547 -3.356 1.00 68.12 497 PRO A N 1
ATOM 3997 C CA . PRO A 1 497 ? -9.109 -16.695 -3.886 1.00 68.12 497 PRO A CA 1
ATOM 3998 C C . PRO A 1 497 ? -8.760 -15.500 -4.775 1.00 68.12 497 PRO A C 1
ATOM 4000 O O . PRO A 1 497 ? -9.606 -14.974 -5.501 1.00 68.12 497 PRO A O 1
ATOM 4003 N N . PHE A 1 498 ? -7.499 -15.077 -4.725 1.00 63.72 498 PHE A N 1
ATOM 4004 C CA . PHE A 1 498 ? -6.948 -14.123 -5.680 1.00 63.72 498 PHE A CA 1
ATOM 4005 C C . PHE A 1 498 ? -6.875 -14.806 -7.053 1.00 63.72 498 PHE A C 1
ATOM 4007 O O . PHE A 1 498 ? -5.948 -15.564 -7.330 1.00 63.72 498 PHE A O 1
ATOM 4014 N N . GLN A 1 499 ? -7.899 -14.609 -7.885 1.00 62.69 499 GLN A N 1
ATOM 4015 C CA . GLN A 1 499 ? -7.994 -15.196 -9.221 1.00 62.69 499 GLN A CA 1
ATOM 4016 C C . GLN A 1 499 ? -8.271 -14.109 -10.247 1.00 62.69 499 GLN A C 1
ATOM 4018 O O . GLN A 1 499 ? -9.250 -13.376 -10.123 1.00 62.69 499 GLN A O 1
ATOM 4023 N N . PHE A 1 500 ? -7.441 -14.069 -11.285 1.00 63.34 500 PHE A N 1
ATOM 4024 C CA . PHE A 1 500 ? -7.764 -13.353 -12.508 1.00 63.34 500 PHE A CA 1
ATOM 4025 C C . PHE A 1 500 ? -8.692 -14.215 -13.359 1.00 63.34 500 PHE A C 1
ATOM 4027 O O . PHE A 1 500 ? -8.457 -15.415 -13.556 1.00 63.34 500 PHE A O 1
ATOM 4034 N N . ARG A 1 501 ? -9.766 -13.620 -13.866 1.00 65.44 501 ARG A N 1
ATOM 4035 C CA . ARG A 1 501 ? -10.734 -14.312 -14.711 1.00 65.44 501 ARG A CA 1
ATOM 4036 C C . ARG A 1 501 ? -10.375 -14.089 -16.184 1.00 65.44 501 ARG A C 1
ATOM 4038 O O . ARG A 1 501 ? -10.228 -12.947 -16.598 1.00 65.44 501 ARG A O 1
ATOM 4045 N N . PRO A 1 502 ? -10.314 -15.147 -17.018 1.00 65.94 502 PRO A N 1
ATOM 4046 C CA . PRO A 1 502 ? -10.296 -14.988 -18.469 1.00 65.94 502 PRO A CA 1
ATOM 4047 C C . PRO A 1 502 ? -11.564 -14.269 -18.927 1.00 65.94 502 PRO A C 1
ATOM 4049 O O . PRO A 1 502 ? -12.668 -14.770 -18.691 1.00 65.94 502 PRO A O 1
ATOM 4052 N N . VAL A 1 503 ? -11.404 -13.127 -19.585 1.00 74.56 503 VAL A N 1
ATOM 4053 C CA . VAL A 1 503 ? -12.513 -12.362 -20.168 1.00 74.56 503 VAL A CA 1
ATOM 4054 C C . VAL A 1 503 ? -12.661 -12.702 -21.638 1.00 74.56 503 VAL A C 1
ATOM 4056 O O . VAL A 1 503 ? -13.758 -13.001 -22.103 1.00 74.56 503 VAL A O 1
ATOM 4059 N N . LEU A 1 504 ? -11.538 -12.736 -22.350 1.00 75.69 504 LEU A N 1
ATOM 4060 C CA . LEU A 1 504 ? -11.501 -13.037 -23.768 1.00 75.69 504 LEU A CA 1
ATOM 4061 C C . LEU A 1 504 ? -10.293 -13.915 -24.071 1.00 75.69 504 LEU A C 1
ATOM 4063 O O . LEU A 1 504 ? -9.203 -13.728 -23.538 1.00 75.69 504 LEU A O 1
ATOM 4067 N N . SER A 1 505 ? -10.476 -14.901 -24.934 1.00 75.50 505 SER A N 1
ATOM 4068 C CA . SER A 1 505 ? -9.379 -15.653 -25.531 1.00 75.50 505 SER A CA 1
ATOM 4069 C C . SER A 1 505 ? -9.648 -15.712 -27.013 1.00 75.50 505 SER A C 1
ATOM 4071 O O . SER A 1 505 ? -10.701 -16.201 -27.417 1.00 75.50 505 SER A O 1
ATOM 4073 N N . PHE A 1 506 ? -8.715 -15.223 -27.817 1.00 74.88 506 PHE A N 1
ATOM 4074 C CA . PHE A 1 506 ? -8.846 -15.298 -29.260 1.00 74.88 506 PHE A CA 1
ATOM 4075 C C . PHE A 1 506 ? -7.691 -16.102 -29.846 1.00 74.88 506 PHE A C 1
ATOM 4077 O O . PHE A 1 506 ? -6.505 -15.886 -29.580 1.00 74.88 506 PHE A O 1
ATOM 4084 N N . ARG A 1 507 ? -8.105 -17.111 -30.611 1.00 68.56 507 ARG A N 1
ATOM 4085 C CA . ARG A 1 507 ? -7.303 -17.959 -31.482 1.00 68.56 507 ARG A CA 1
ATOM 4086 C C . ARG A 1 507 ? -7.866 -17.700 -32.866 1.00 68.56 507 ARG A C 1
ATOM 4088 O O . ARG A 1 507 ? -9.074 -17.822 -33.046 1.00 68.56 507 ARG A O 1
ATOM 4095 N N . GLU A 1 508 ? -7.042 -17.323 -33.835 1.00 62.25 508 GLU A N 1
ATOM 4096 C CA . GLU A 1 508 ? -7.510 -17.272 -35.224 1.00 62.25 508 GLU A CA 1
ATOM 4097 C C . GLU A 1 508 ? -7.673 -18.707 -35.752 1.00 62.25 508 GLU A C 1
ATOM 4099 O O . GLU A 1 508 ? -6.847 -19.220 -36.503 1.00 62.25 508 GLU A O 1
ATOM 4104 N N . GLU A 1 509 ? -8.735 -19.395 -35.337 1.00 42.78 509 GLU A N 1
ATOM 4105 C CA . GLU A 1 509 ? -9.233 -20.574 -36.038 1.00 42.78 509 GLU A CA 1
ATOM 4106 C C . GLU A 1 509 ? -10.330 -20.122 -37.006 1.00 42.78 509 GLU A C 1
ATOM 4108 O O . GLU A 1 509 ? -11.425 -19.767 -36.587 1.00 42.78 509 GLU A O 1
ATOM 4113 N N . GLY A 1 510 ? -10.011 -20.088 -38.307 1.00 45.00 510 GLY A N 1
ATOM 4114 C CA . GLY A 1 510 ? -10.982 -19.838 -39.385 1.00 45.00 510 GLY A CA 1
ATOM 4115 C C . GLY A 1 510 ? -10.777 -18.570 -40.228 1.00 45.00 510 GLY A C 1
ATOM 4116 O O . GLY A 1 510 ? -11.524 -18.363 -41.177 1.00 45.00 510 GLY A O 1
ATOM 4117 N N . SER A 1 511 ? -9.770 -17.741 -39.938 1.00 44.19 511 SER A N 1
ATOM 4118 C CA . SER A 1 511 ? -9.441 -16.534 -40.720 1.00 44.19 511 SER A CA 1
ATOM 4119 C C . SER A 1 511 ? -8.515 -16.850 -41.907 1.00 44.19 511 SER A C 1
ATOM 4121 O O . SER A 1 511 ? -7.552 -17.610 -41.775 1.00 44.19 511 SER A O 1
ATOM 4123 N N . SER A 1 512 ? -8.765 -16.223 -43.062 1.00 45.28 512 SER A N 1
ATOM 4124 C CA . SER A 1 512 ? -7.939 -16.295 -44.281 1.00 45.28 512 SER A CA 1
ATOM 4125 C C . SER A 1 512 ? -6.528 -15.692 -44.130 1.00 45.28 512 SER A C 1
ATOM 4127 O O . SER A 1 512 ? -5.759 -15.700 -45.088 1.00 45.28 512 SER A O 1
ATOM 4129 N N . VAL A 1 513 ? -6.181 -15.167 -42.947 1.00 54.19 513 VAL A N 1
ATOM 4130 C CA . VAL A 1 513 ? -4.922 -14.457 -42.635 1.00 54.19 513 VAL A CA 1
ATOM 4131 C C . VAL A 1 513 ? -3.878 -15.363 -41.936 1.00 54.19 513 VAL A C 1
ATOM 4133 O O . VAL A 1 513 ? -2.711 -14.994 -41.810 1.00 54.19 513 VAL A O 1
ATOM 4136 N N . GLY A 1 514 ? -4.246 -16.605 -41.585 1.00 60.25 514 GLY A N 1
ATOM 4137 C CA . GLY A 1 514 ? -3.335 -17.651 -41.087 1.00 60.25 514 GLY A CA 1
ATOM 4138 C C . GLY A 1 514 ? -3.065 -17.610 -39.573 1.00 60.25 514 GLY A C 1
ATOM 4139 O O . GLY A 1 514 ? -3.047 -16.548 -38.958 1.00 60.25 514 GLY A O 1
ATOM 4140 N N . LYS A 1 515 ? -2.830 -18.778 -38.952 1.00 74.44 515 LYS A N 1
ATOM 4141 C CA . LYS A 1 515 ? -2.667 -18.933 -37.488 1.00 74.44 515 LYS A CA 1
ATOM 4142 C C . LYS A 1 515 ? -1.400 -18.236 -36.952 1.00 74.44 515 LYS A C 1
ATOM 4144 O O . LYS A 1 515 ? -0.376 -18.203 -37.638 1.00 74.44 515 LYS A O 1
ATOM 4149 N N . PHE A 1 516 ? -1.445 -17.740 -35.709 1.00 80.56 516 PHE A N 1
ATOM 4150 C CA . PHE A 1 516 ? -0.245 -17.316 -34.970 1.00 80.56 516 PHE A CA 1
ATOM 4151 C C . PHE A 1 516 ? 0.789 -18.439 -34.920 1.00 80.56 516 PHE A C 1
ATOM 4153 O O . PHE A 1 516 ? 0.430 -19.601 -34.735 1.00 80.56 516 PHE A O 1
ATOM 4160 N N . ASN A 1 517 ? 2.075 -18.105 -34.989 1.00 84.31 517 ASN A N 1
ATOM 4161 C CA . ASN A 1 517 ? 3.158 -19.068 -34.876 1.00 84.31 517 ASN A CA 1
ATOM 4162 C C . ASN A 1 517 ? 4.242 -18.565 -33.914 1.00 84.31 517 ASN A C 1
ATOM 4164 O O . ASN A 1 517 ? 5.108 -17.767 -34.270 1.00 84.31 517 ASN A O 1
ATOM 4168 N N . TRP A 1 518 ? 4.184 -19.072 -32.677 1.00 85.50 518 TRP A N 1
ATOM 4169 C CA . TRP A 1 518 ? 5.061 -18.672 -31.570 1.00 85.50 518 TRP A CA 1
ATOM 4170 C C . TRP A 1 518 ? 5.043 -17.155 -31.304 1.00 85.50 518 TRP A C 1
ATOM 4172 O O . TRP A 1 518 ? 6.077 -16.497 -31.413 1.00 85.50 518 TRP A O 1
ATOM 4182 N N . PRO A 1 519 ? 3.895 -16.574 -30.913 1.00 90.00 519 PRO A N 1
ATOM 4183 C CA . PRO A 1 519 ? 3.864 -15.176 -30.494 1.00 90.00 519 PRO A CA 1
ATOM 4184 C C . PRO A 1 519 ? 4.807 -14.945 -29.298 1.00 90.00 519 PRO A C 1
ATOM 4186 O O . PRO A 1 519 ? 4.984 -15.834 -28.452 1.00 90.00 519 PRO A O 1
ATOM 4189 N N . ARG A 1 520 ? 5.463 -13.777 -29.245 1.00 91.44 520 ARG A N 1
ATOM 4190 C CA . ARG A 1 520 ? 6.507 -13.499 -28.239 1.00 91.44 520 ARG A CA 1
ATOM 4191 C C . ARG A 1 520 ? 6.291 -12.247 -27.413 1.00 91.44 520 ARG A C 1
ATOM 4193 O O . ARG A 1 520 ? 6.315 -12.360 -26.195 1.00 91.44 520 ARG A O 1
ATOM 4200 N N . GLY A 1 521 ? 6.137 -11.093 -28.038 1.00 93.44 521 GLY A N 1
ATOM 4201 C CA . GLY A 1 521 ? 5.976 -9.808 -27.366 1.00 93.44 521 GLY A CA 1
ATOM 4202 C C . GLY A 1 521 ? 4.567 -9.273 -27.543 1.00 93.44 521 GLY A C 1
ATOM 4203 O O . GLY A 1 521 ? 3.939 -9.521 -28.572 1.00 93.44 521 GLY A O 1
ATOM 4204 N N . VAL A 1 522 ? 4.095 -8.539 -26.539 1.00 95.69 522 VAL A N 1
ATOM 4205 C CA . VAL A 1 522 ? 2.847 -7.777 -26.585 1.00 95.69 522 VAL A CA 1
ATOM 4206 C C . VAL A 1 522 ? 3.099 -6.368 -26.076 1.00 95.69 522 VAL A C 1
ATOM 4208 O O . VAL A 1 522 ? 3.845 -6.185 -25.118 1.00 95.69 522 VAL A O 1
ATOM 4211 N N . ALA A 1 523 ? 2.451 -5.395 -26.702 1.00 96.25 523 ALA A N 1
ATOM 4212 C CA . ALA A 1 523 ? 2.345 -4.033 -26.214 1.00 96.25 523 ALA A CA 1
ATOM 4213 C C . ALA A 1 523 ? 0.921 -3.524 -26.437 1.00 96.25 523 ALA A C 1
ATOM 4215 O O . ALA A 1 523 ? 0.228 -3.982 -27.346 1.00 96.25 523 ALA A O 1
ATOM 4216 N N . VAL A 1 524 ? 0.499 -2.577 -25.608 1.00 95.50 524 VAL A N 1
ATOM 4217 C CA . VAL A 1 524 ? -0.814 -1.934 -25.697 1.00 95.50 524 VAL A CA 1
ATOM 4218 C C . VAL A 1 524 ? -0.604 -0.427 -25.744 1.00 95.50 524 VAL A C 1
ATOM 4220 O O . VAL A 1 524 ? 0.214 0.095 -24.985 1.00 95.50 524 VAL A O 1
ATOM 4223 N N . ASN A 1 525 ? -1.290 0.262 -26.655 1.00 94.19 525 ASN A N 1
ATOM 4224 C CA . ASN A 1 525 ? -1.248 1.723 -26.737 1.00 94.19 525 ASN A CA 1
ATOM 4225 C C . ASN A 1 525 ? -2.389 2.382 -25.942 1.00 94.19 525 ASN A C 1
ATOM 4227 O O . ASN A 1 525 ? -3.249 1.714 -25.377 1.00 94.19 525 ASN A O 1
ATOM 4231 N N . ALA A 1 526 ? -2.419 3.716 -25.920 1.00 91.38 526 ALA A N 1
ATOM 4232 C CA . ALA A 1 526 ? -3.440 4.482 -25.199 1.00 91.38 526 ALA A CA 1
ATOM 4233 C C . ALA A 1 526 ? -4.880 4.286 -25.725 1.00 91.38 526 ALA A C 1
ATOM 4235 O O . ALA A 1 526 ? -5.826 4.604 -25.010 1.00 91.38 526 ALA A O 1
ATOM 4236 N N . ASN A 1 527 ? -5.047 3.759 -26.943 1.00 92.06 527 ASN A N 1
ATOM 4237 C CA . ASN A 1 527 ? -6.345 3.437 -27.546 1.00 92.06 527 ASN A CA 1
ATOM 4238 C C . ASN A 1 527 ? -6.750 1.966 -27.318 1.00 92.06 527 ASN A C 1
ATOM 4240 O O . ASN A 1 527 ? -7.683 1.484 -27.956 1.00 92.06 527 ASN A O 1
ATOM 4244 N N . ASP A 1 528 ? -6.028 1.244 -26.455 1.00 93.50 528 ASP A N 1
ATOM 4245 C CA . ASP A 1 528 ? -6.166 -0.197 -26.226 1.00 93.50 528 ASP A CA 1
ATOM 4246 C C . ASP A 1 528 ? -5.988 -1.071 -27.480 1.00 93.50 528 ASP A C 1
ATOM 4248 O O . ASP A 1 528 ? -6.501 -2.191 -27.557 1.00 93.50 528 ASP A O 1
ATOM 4252 N N . GLU A 1 529 ? -5.219 -0.600 -28.465 1.00 94.94 529 GLU A N 1
ATOM 4253 C CA . GLU A 1 529 ? -4.767 -1.461 -29.554 1.00 94.94 529 GLU A CA 1
ATOM 4254 C C . GLU A 1 529 ? -3.633 -2.364 -29.060 1.00 94.94 529 GLU A C 1
ATOM 4256 O O . GLU A 1 529 ? -2.623 -1.906 -28.519 1.00 94.94 529 GLU A O 1
ATOM 4261 N N . ILE A 1 530 ? -3.794 -3.665 -29.280 1.00 94.88 530 ILE A N 1
ATOM 4262 C CA . ILE A 1 530 ? -2.894 -4.719 -28.827 1.00 94.88 530 ILE A CA 1
ATOM 4263 C C . ILE A 1 530 ? -1.975 -5.101 -29.989 1.00 94.88 530 ILE A C 1
ATOM 4265 O O . ILE A 1 530 ? -2.415 -5.751 -30.937 1.00 94.88 530 ILE A O 1
ATOM 4269 N N . ALA A 1 531 ? -0.694 -4.744 -29.917 1.00 95.75 531 ALA A N 1
ATOM 4270 C CA . ALA A 1 531 ? 0.313 -5.143 -30.896 1.00 95.75 531 ALA A CA 1
ATOM 4271 C C . ALA A 1 531 ? 1.083 -6.378 -30.421 1.00 95.75 531 ALA A C 1
ATOM 4273 O O . ALA A 1 531 ? 1.570 -6.422 -29.293 1.00 95.75 531 ALA A O 1
ATOM 4274 N N . VAL A 1 532 ? 1.220 -7.374 -31.296 1.00 94.56 532 VAL A N 1
ATOM 4275 C CA . VAL A 1 532 ? 1.854 -8.661 -31.001 1.00 94.56 532 VAL A CA 1
ATOM 4276 C C . VAL A 1 532 ? 2.884 -9.021 -32.060 1.00 94.56 532 VAL A C 1
ATOM 4278 O O . VAL A 1 532 ? 2.603 -8.966 -33.259 1.00 94.56 532 VAL A O 1
ATOM 4281 N N . THR A 1 533 ? 4.067 -9.449 -31.621 1.00 94.62 533 THR A N 1
ATOM 4282 C CA . THR A 1 533 ? 5.087 -10.023 -32.509 1.00 94.62 533 THR A CA 1
ATOM 4283 C C . THR A 1 533 ? 4.820 -11.507 -32.724 1.00 94.62 533 THR A C 1
ATOM 4285 O O . THR A 1 533 ? 4.826 -12.322 -31.798 1.00 94.62 533 THR A O 1
ATOM 4288 N N . ASP A 1 534 ? 4.587 -11.863 -33.981 1.00 91.81 534 ASP A N 1
ATOM 4289 C CA . ASP A 1 534 ? 4.356 -13.223 -34.442 1.00 91.81 534 ASP A CA 1
ATOM 4290 C C . ASP A 1 534 ? 5.685 -13.801 -34.949 1.00 91.81 534 ASP A C 1
ATOM 4292 O O . ASP A 1 534 ? 6.039 -13.662 -36.124 1.00 91.81 534 ASP A O 1
ATOM 4296 N N . GLN A 1 535 ? 6.469 -14.366 -34.021 1.00 91.25 535 GLN A N 1
ATOM 4297 C CA . GLN A 1 535 ? 7.901 -14.622 -34.200 1.00 91.25 535 GLN A CA 1
ATOM 4298 C C . GLN A 1 535 ? 8.200 -15.434 -35.464 1.00 91.25 535 GLN A C 1
ATOM 4300 O O . GLN A 1 535 ? 9.005 -15.005 -36.287 1.00 91.25 535 GLN A O 1
ATOM 4305 N N . LEU A 1 536 ? 7.571 -16.602 -35.623 1.00 90.56 536 LEU A N 1
ATOM 4306 C CA . LEU A 1 536 ? 7.894 -17.525 -36.717 1.00 90.56 536 LEU A CA 1
ATOM 4307 C C . LEU A 1 536 ? 7.165 -17.189 -38.021 1.00 90.56 536 LEU A C 1
ATOM 4309 O O . LEU A 1 536 ? 7.523 -17.716 -39.072 1.00 90.56 536 LEU A O 1
ATOM 4313 N N . ASN A 1 537 ? 6.177 -16.293 -37.977 1.00 91.25 537 ASN A N 1
ATOM 4314 C CA . ASN A 1 537 ? 5.587 -15.708 -39.180 1.00 91.25 537 ASN A CA 1
ATOM 4315 C C . ASN A 1 537 ? 6.279 -14.402 -39.603 1.00 91.25 537 ASN A C 1
ATOM 4317 O O . ASN A 1 537 ? 5.944 -13.870 -40.660 1.00 91.25 537 ASN A O 1
ATOM 4321 N N . HIS A 1 538 ? 7.257 -13.912 -38.828 1.00 94.62 538 HIS A N 1
ATOM 4322 C CA . HIS A 1 538 ? 8.072 -12.734 -39.142 1.00 94.62 538 HIS A CA 1
ATOM 4323 C C . HIS A 1 538 ? 7.253 -11.447 -39.332 1.00 94.62 538 HIS A C 1
ATOM 4325 O O . HIS A 1 538 ? 7.510 -10.667 -40.251 1.00 94.62 538 HIS A O 1
ATOM 4331 N N . LYS A 1 539 ? 6.227 -11.248 -38.497 1.00 94.62 539 LYS A N 1
ATOM 4332 C CA . LYS A 1 539 ? 5.266 -10.142 -38.622 1.00 94.62 539 LYS A CA 1
ATOM 4333 C C . LYS A 1 539 ? 4.900 -9.536 -37.277 1.00 94.62 539 LYS A C 1
ATOM 4335 O O . LYS A 1 539 ? 5.000 -10.191 -36.241 1.00 94.62 539 LYS A O 1
ATOM 4340 N N . VAL A 1 540 ? 4.394 -8.310 -37.323 1.00 96.19 540 VAL A N 1
ATOM 4341 C CA . VAL A 1 540 ? 3.631 -7.694 -36.237 1.00 96.19 540 VAL A CA 1
ATOM 4342 C C . VAL A 1 540 ? 2.157 -7.707 -36.620 1.00 96.19 540 VAL A C 1
ATOM 4344 O O . VAL A 1 540 ? 1.805 -7.427 -37.768 1.00 96.19 540 VAL A O 1
ATOM 4347 N N . ARG A 1 541 ? 1.292 -8.048 -35.667 1.00 92.75 541 ARG A N 1
ATOM 4348 C CA . ARG A 1 541 ? -0.166 -8.022 -35.818 1.00 92.75 541 ARG A CA 1
ATOM 4349 C C . ARG A 1 541 ? -0.773 -7.126 -34.747 1.00 92.75 541 ARG A C 1
ATOM 4351 O O . ARG A 1 541 ? -0.346 -7.195 -33.600 1.00 92.75 541 ARG A O 1
ATOM 4358 N N . ILE A 1 542 ? -1.759 -6.321 -35.119 1.00 94.25 542 ILE A N 1
ATOM 4359 C CA . ILE A 1 542 ? -2.444 -5.382 -34.228 1.00 94.25 542 ILE A CA 1
ATOM 4360 C C . ILE A 1 542 ? -3.925 -5.750 -34.146 1.00 94.25 542 ILE A C 1
ATOM 4362 O O . ILE A 1 542 ? -4.559 -6.029 -35.169 1.00 94.25 542 ILE A O 1
ATOM 4366 N N . PHE A 1 543 ? -4.464 -5.741 -32.930 1.00 92.00 543 PHE A N 1
ATOM 4367 C CA . PHE A 1 543 ? -5.848 -6.079 -32.610 1.00 92.00 543 PHE A CA 1
ATOM 4368 C C . PHE A 1 543 ? -6.508 -4.971 -31.791 1.00 92.00 543 PHE A C 1
ATOM 4370 O O . PHE A 1 543 ? -5.817 -4.203 -31.127 1.00 92.00 543 PHE A O 1
ATOM 4377 N N . SER A 1 544 ? -7.838 -4.911 -31.800 1.00 91.38 544 SER A N 1
ATOM 4378 C CA . SER A 1 544 ? -8.593 -4.100 -30.842 1.00 91.38 544 SER A CA 1
ATOM 4379 C C . SER A 1 544 ? -8.618 -4.755 -29.457 1.00 91.38 544 SER A C 1
ATOM 4381 O O . SER A 1 544 ? -8.286 -5.937 -29.306 1.00 91.38 544 SER A O 1
ATOM 4383 N N . SER A 1 545 ? -9.077 -4.012 -28.453 1.00 88.62 545 SER A N 1
ATOM 4384 C CA . SER A 1 545 ? -9.311 -4.513 -27.093 1.00 88.62 545 SER A CA 1
ATOM 4385 C C . SER A 1 545 ? -10.332 -5.660 -27.042 1.00 88.62 545 SER A C 1
ATOM 4387 O O . SER A 1 545 ? -10.259 -6.520 -26.167 1.00 88.62 545 SER A O 1
ATOM 4389 N N . GLU A 1 546 ? -11.237 -5.744 -28.021 1.00 85.88 546 GLU A N 1
ATOM 4390 C CA . GLU A 1 546 ? -12.181 -6.857 -28.197 1.00 85.88 546 GLU A CA 1
ATOM 4391 C C . GLU A 1 546 ? -11.604 -8.024 -29.019 1.00 85.88 546 GLU A C 1
ATOM 4393 O O . GLU A 1 546 ? -12.340 -8.928 -29.419 1.00 85.88 546 GLU A O 1
ATOM 4398 N N . GLY A 1 547 ? -10.300 -8.011 -29.311 1.00 84.19 547 GLY A N 1
ATOM 4399 C CA . GLY A 1 547 ? -9.607 -9.079 -30.032 1.00 84.19 547 GLY A CA 1
ATOM 4400 C C . GLY A 1 547 ? -9.882 -9.120 -31.537 1.00 84.19 547 GLY A C 1
ATOM 4401 O O . GLY A 1 547 ? -9.593 -10.130 -32.181 1.00 84.19 547 GLY A O 1
ATOM 4402 N N . LYS A 1 548 ? -10.436 -8.052 -32.129 1.00 87.88 548 LYS A N 1
ATOM 4403 C CA . LYS A 1 548 ? -10.631 -7.972 -33.585 1.00 87.88 548 LYS A CA 1
ATOM 4404 C C . LYS A 1 548 ? -9.315 -7.637 -34.268 1.00 87.88 548 LYS A C 1
ATOM 4406 O O . LYS A 1 548 ? -8.640 -6.699 -33.864 1.00 87.88 548 LYS A O 1
ATOM 4411 N N . PHE A 1 549 ? -8.967 -8.371 -35.321 1.00 89.19 549 PHE A N 1
ATOM 4412 C CA . PHE A 1 549 ? -7.804 -8.049 -36.145 1.00 89.19 549 PHE A CA 1
ATOM 4413 C C . PHE A 1 549 ? -7.985 -6.683 -36.819 1.00 89.19 549 PHE A C 1
ATOM 4415 O O . PHE A 1 549 ? -9.009 -6.448 -37.461 1.00 89.19 549 PHE A O 1
ATOM 4422 N N . LEU A 1 550 ? -6.993 -5.804 -36.674 1.00 91.25 550 LEU A N 1
ATOM 4423 C CA . LEU A 1 550 ? -6.989 -4.471 -37.278 1.00 91.25 550 LEU A CA 1
ATOM 4424 C C . LEU A 1 550 ? -6.054 -4.427 -38.486 1.00 91.25 550 LEU A C 1
ATOM 4426 O O . LEU A 1 550 ? -6.480 -4.106 -39.592 1.00 91.25 550 LEU A O 1
ATOM 4430 N N . ARG A 1 551 ? -4.775 -4.754 -38.276 1.00 93.00 551 ARG A N 1
ATOM 4431 C CA . ARG A 1 551 ? -3.731 -4.657 -39.306 1.00 93.00 551 ARG A CA 1
ATOM 4432 C C . ARG A 1 551 ? -2.524 -5.534 -38.987 1.00 93.00 551 ARG A C 1
ATOM 4434 O O . ARG A 1 551 ? -2.335 -5.985 -37.858 1.00 93.00 551 ARG A O 1
ATOM 4441 N N . SER A 1 552 ? -1.689 -5.779 -39.994 1.00 94.00 552 SER A N 1
ATOM 4442 C CA . SER A 1 552 ? -0.412 -6.480 -39.838 1.00 94.00 552 SER A CA 1
ATOM 4443 C C . SER A 1 552 ? 0.619 -5.978 -40.832 1.00 94.00 552 SER A C 1
ATOM 4445 O O . SER A 1 552 ? 0.265 -5.675 -41.970 1.00 94.00 552 SER A O 1
ATOM 4447 N N . PHE A 1 553 ? 1.887 -6.000 -40.440 1.00 96.25 553 PHE A N 1
ATOM 4448 C CA . PHE A 1 553 ? 3.003 -5.605 -41.292 1.00 96.25 553 PHE A CA 1
ATOM 4449 C C . PHE A 1 553 ? 4.235 -6.474 -41.027 1.00 96.25 553 PHE A C 1
ATOM 4451 O O . PHE A 1 553 ? 4.330 -7.185 -40.021 1.00 96.25 553 PHE A O 1
ATOM 4458 N N . GLY A 1 554 ? 5.172 -6.435 -41.971 1.00 95.38 554 GLY A N 1
ATOM 4459 C CA . GLY A 1 554 ? 6.376 -7.254 -41.964 1.00 95.38 554 GLY A CA 1
ATOM 4460 C C . GLY A 1 554 ? 6.297 -8.496 -42.850 1.00 95.38 554 GLY A C 1
ATOM 4461 O O . GLY A 1 554 ? 5.236 -8.932 -43.309 1.00 95.38 554 GLY A O 1
ATOM 4462 N N . LYS A 1 555 ? 7.468 -9.065 -43.105 1.00 95.12 555 LYS A N 1
ATOM 4463 C CA . LYS A 1 555 ? 7.691 -10.358 -43.757 1.00 95.12 555 LYS A CA 1
ATOM 4464 C C . LYS A 1 555 ? 9.087 -10.842 -43.388 1.00 95.12 555 LYS A C 1
ATOM 4466 O O . LYS A 1 555 ? 9.895 -10.064 -42.891 1.00 95.12 555 LYS A O 1
ATOM 4471 N N . LYS A 1 556 ? 9.380 -12.113 -43.654 1.00 97.25 556 LYS A N 1
ATOM 4472 C CA . LYS A 1 556 ? 10.714 -12.669 -43.426 1.00 97.25 556 LYS A CA 1
ATOM 4473 C C . LYS A 1 556 ? 11.759 -11.962 -44.291 1.00 97.25 556 LYS A C 1
ATOM 4475 O O . LYS A 1 556 ? 11.583 -11.921 -45.505 1.00 97.25 556 LYS A O 1
ATOM 4480 N N . GLY A 1 557 ? 12.845 -11.514 -43.669 1.00 96.69 557 GLY A N 1
ATOM 4481 C CA . GLY A 1 557 ? 14.021 -10.982 -44.355 1.00 96.69 557 GLY A CA 1
ATOM 4482 C C . GLY A 1 557 ? 14.856 -10.061 -43.466 1.00 96.69 557 GLY A C 1
ATOM 4483 O O . GLY A 1 557 ? 14.665 -10.027 -42.248 1.00 96.69 557 GLY A O 1
ATOM 4484 N N . ASP A 1 558 ? 15.802 -9.355 -44.074 1.00 96.06 558 ASP A N 1
ATOM 4485 C CA . ASP A 1 558 ? 16.774 -8.456 -43.437 1.00 96.06 558 ASP A CA 1
ATOM 4486 C C . ASP A 1 558 ? 16.716 -7.015 -43.982 1.00 96.06 558 ASP A C 1
ATOM 4488 O O . ASP A 1 558 ? 17.342 -6.103 -43.429 1.00 96.06 558 ASP A O 1
ATOM 4492 N N . MET A 1 559 ? 15.895 -6.766 -45.006 1.00 97.12 559 MET A N 1
ATOM 4493 C CA . MET A 1 559 ? 15.680 -5.430 -45.564 1.00 97.12 559 MET A CA 1
ATOM 4494 C C . MET A 1 559 ? 14.811 -4.559 -44.643 1.00 97.12 559 MET A C 1
ATOM 4496 O O . MET A 1 559 ? 14.247 -5.028 -43.651 1.00 97.12 559 MET A O 1
ATOM 4500 N N . VAL A 1 560 ? 14.707 -3.262 -44.944 1.00 94.69 560 VAL A N 1
ATOM 4501 C CA . VAL A 1 560 ? 13.845 -2.327 -44.197 1.00 94.69 560 VAL A CA 1
ATOM 4502 C C . VAL A 1 560 ? 12.385 -2.790 -44.212 1.00 94.69 560 VAL A C 1
ATOM 4504 O O . VAL A 1 560 ? 11.859 -3.179 -45.255 1.00 94.69 560 VAL A O 1
ATOM 4507 N N . GLY A 1 561 ? 11.733 -2.789 -43.048 1.00 93.94 561 GLY A N 1
ATOM 4508 C CA . GLY A 1 561 ? 10.363 -3.287 -42.904 1.00 93.94 561 GLY A CA 1
ATOM 4509 C C . GLY A 1 561 ? 10.222 -4.817 -42.928 1.00 93.94 561 GLY A C 1
ATOM 4510 O O . GLY A 1 561 ? 9.110 -5.322 -42.781 1.00 93.94 561 GLY A O 1
ATOM 4511 N N . GLU A 1 562 ? 11.314 -5.570 -43.090 1.00 97.69 562 GLU A N 1
ATOM 4512 C CA . GLU A 1 562 ? 11.344 -7.033 -42.979 1.00 97.69 562 GLU A CA 1
ATOM 4513 C C . GLU A 1 562 ? 11.907 -7.458 -41.621 1.00 97.69 562 GLU A C 1
ATOM 4515 O O . GLU A 1 562 ? 12.733 -6.759 -41.037 1.00 97.69 562 GLU A O 1
ATOM 4520 N N . PHE A 1 563 ? 11.470 -8.608 -41.112 1.00 98.06 563 PHE A N 1
ATOM 4521 C CA . PHE A 1 563 ? 11.857 -9.118 -39.803 1.00 98.06 563 PHE A CA 1
ATOM 4522 C C . PHE A 1 563 ? 12.460 -10.518 -39.874 1.00 98.06 563 PHE A C 1
ATOM 4524 O O . PHE A 1 563 ? 12.044 -11.383 -40.650 1.00 98.06 563 PHE A O 1
ATOM 4531 N N . ASN A 1 564 ? 13.346 -10.806 -38.932 1.00 96.94 564 ASN A N 1
ATOM 4532 C CA . ASN A 1 564 ? 13.857 -12.131 -38.655 1.00 96.94 564 ASN A CA 1
ATOM 4533 C C . ASN A 1 564 ? 13.650 -12.467 -37.173 1.00 96.94 564 ASN A C 1
ATOM 4535 O O . ASN A 1 564 ? 14.403 -12.042 -36.297 1.00 96.94 564 ASN A O 1
ATOM 4539 N N . ASN A 1 565 ? 12.602 -13.255 -36.898 1.00 95.12 565 ASN A N 1
ATOM 4540 C CA . ASN A 1 565 ? 12.165 -13.632 -35.555 1.00 95.12 565 ASN A CA 1
ATOM 4541 C C . ASN A 1 565 ? 12.000 -12.425 -34.610 1.00 95.12 565 ASN A C 1
ATOM 4543 O O . ASN A 1 565 ? 12.719 -12.356 -33.607 1.00 95.12 565 ASN A O 1
ATOM 4547 N N . PRO A 1 566 ? 11.057 -11.503 -34.890 1.00 97.25 566 PRO A N 1
ATOM 4548 C CA . PRO A 1 566 ? 10.809 -10.361 -34.017 1.00 97.25 566 PRO A CA 1
ATOM 4549 C C . PRO A 1 566 ? 10.321 -10.836 -32.641 1.00 97.25 566 PRO A C 1
ATOM 4551 O O . PRO A 1 566 ? 9.539 -11.790 -32.553 1.00 97.25 566 PRO A O 1
ATOM 4554 N N . ARG A 1 567 ? 10.792 -10.201 -31.558 1.00 95.94 567 ARG A N 1
ATOM 4555 C CA . ARG A 1 567 ? 10.463 -10.606 -30.176 1.00 95.94 567 ARG A CA 1
ATOM 4556 C C . ARG A 1 567 ? 9.853 -9.475 -29.364 1.00 95.94 567 ARG A C 1
ATOM 4558 O O . ARG A 1 567 ? 8.644 -9.490 -29.168 1.00 95.94 567 ARG A O 1
ATOM 4565 N N . GLY A 1 568 ? 10.646 -8.533 -28.866 1.00 96.62 568 GLY A N 1
ATOM 4566 C CA . GLY A 1 568 ? 10.137 -7.396 -28.099 1.00 96.62 568 GLY A CA 1
ATOM 4567 C C . GLY A 1 568 ? 9.378 -6.410 -28.968 1.00 96.62 568 GLY A C 1
ATOM 4568 O O . GLY A 1 568 ? 9.682 -6.238 -30.149 1.00 96.62 568 GLY A O 1
ATOM 4569 N N . ILE A 1 569 ? 8.392 -5.763 -28.364 1.00 98.25 569 ILE A N 1
ATOM 4570 C CA . ILE A 1 569 ? 7.604 -4.707 -28.982 1.00 98.25 569 ILE A CA 1
ATOM 4571 C C . ILE A 1 569 ? 7.178 -3.723 -27.902 1.00 98.25 569 ILE A C 1
ATOM 4573 O O . ILE A 1 569 ? 6.863 -4.145 -26.792 1.00 98.25 569 ILE A O 1
ATOM 4577 N N . THR A 1 570 ? 7.175 -2.433 -28.217 1.00 97.81 570 THR A N 1
ATOM 4578 C CA . THR A 1 570 ? 6.616 -1.395 -27.347 1.00 97.81 570 THR A CA 1
ATOM 4579 C C . THR A 1 570 ? 6.015 -0.273 -28.182 1.00 97.81 570 THR A C 1
ATOM 4581 O O . THR A 1 570 ? 6.492 0.016 -29.283 1.00 97.81 570 THR A O 1
ATOM 4584 N N . PHE A 1 571 ? 4.980 0.371 -27.652 1.00 97.31 571 PHE A N 1
ATOM 4585 C CA . PHE A 1 571 ? 4.517 1.655 -28.164 1.00 97.31 571 PHE A CA 1
ATOM 4586 C C . PHE A 1 571 ? 5.286 2.771 -27.470 1.00 97.31 571 PHE A C 1
ATOM 4588 O O . PHE A 1 571 ? 5.525 2.709 -26.265 1.00 97.31 571 PHE A O 1
ATOM 4595 N N . HIS A 1 572 ? 5.672 3.782 -28.235 1.00 96.56 572 HIS A N 1
ATOM 4596 C CA . HIS A 1 572 ? 6.237 5.013 -27.710 1.00 96.56 572 HIS A CA 1
ATOM 4597 C C . HIS A 1 572 ? 5.150 6.089 -27.592 1.00 96.56 572 HIS A C 1
ATOM 4599 O O . HIS A 1 572 ? 4.139 6.055 -28.296 1.00 96.56 572 HIS A O 1
ATOM 4605 N N . ASN A 1 573 ? 5.368 7.078 -26.724 1.00 91.56 573 ASN A N 1
ATOM 4606 C CA . ASN A 1 573 ? 4.390 8.128 -26.412 1.00 91.56 573 ASN A CA 1
ATOM 4607 C C . ASN A 1 573 ? 3.995 8.992 -27.626 1.00 91.56 573 ASN A C 1
ATOM 4609 O O . ASN A 1 573 ? 2.945 9.625 -27.616 1.00 91.56 573 ASN A O 1
ATOM 4613 N N . ASN A 1 574 ? 4.812 9.005 -28.683 1.00 91.56 574 ASN A N 1
ATOM 4614 C CA . ASN A 1 574 ? 4.510 9.685 -29.950 1.00 91.56 574 ASN A CA 1
ATOM 4615 C C . ASN A 1 574 ? 3.665 8.843 -30.930 1.00 91.56 574 ASN A C 1
ATOM 4617 O O . ASN A 1 574 ? 3.445 9.278 -32.056 1.00 91.56 574 ASN A O 1
ATOM 4621 N N . GLY A 1 575 ? 3.228 7.643 -30.537 1.00 92.56 575 GLY A N 1
ATOM 4622 C CA . GLY A 1 575 ? 2.433 6.735 -31.368 1.00 92.56 575 GLY A CA 1
ATOM 4623 C C . GLY A 1 575 ? 3.243 5.776 -32.246 1.00 92.56 575 GLY A C 1
ATOM 4624 O O . GLY A 1 575 ? 2.648 4.923 -32.904 1.00 92.56 575 GLY A O 1
ATOM 4625 N N . ASN A 1 576 ? 4.578 5.863 -32.249 1.00 97.19 576 ASN A N 1
ATOM 4626 C CA . ASN A 1 576 ? 5.421 4.922 -32.986 1.00 97.19 576 ASN A CA 1
ATOM 4627 C C . ASN A 1 576 ? 5.511 3.558 -32.287 1.00 97.19 576 ASN A C 1
ATOM 4629 O O . ASN A 1 576 ? 5.430 3.448 -31.062 1.00 97.19 576 ASN A O 1
ATOM 4633 N N . ILE A 1 577 ? 5.750 2.522 -33.085 1.00 98.25 577 ILE A N 1
ATOM 4634 C CA . ILE A 1 577 ? 5.918 1.135 -32.661 1.00 98.25 577 ILE A CA 1
ATOM 4635 C C . ILE A 1 577 ? 7.385 0.753 -32.824 1.00 98.25 577 ILE A C 1
ATOM 4637 O O . ILE A 1 577 ? 7.919 0.778 -33.931 1.00 98.25 577 ILE A O 1
ATOM 4641 N N . PHE A 1 578 ? 8.028 0.366 -31.728 1.00 98.56 578 PHE A N 1
ATOM 4642 C CA . PHE A 1 578 ? 9.405 -0.116 -31.726 1.00 98.56 578 PHE A CA 1
ATOM 4643 C C . PHE A 1 578 ? 9.392 -1.634 -31.627 1.00 98.56 578 PHE A C 1
ATOM 4645 O O . PHE A 1 578 ? 8.731 -2.198 -30.755 1.00 98.56 578 PHE A O 1
ATOM 4652 N N . VAL A 1 579 ? 10.116 -2.299 -32.523 1.00 98.62 579 VAL A N 1
ATOM 4653 C CA . VAL A 1 579 ? 10.134 -3.759 -32.644 1.00 98.62 579 VAL A CA 1
ATOM 4654 C C . VAL A 1 579 ? 11.573 -4.250 -32.589 1.00 98.62 579 VAL A C 1
ATOM 4656 O O . VAL A 1 579 ? 12.410 -3.829 -33.389 1.00 98.62 579 VAL A O 1
ATOM 4659 N N . ALA A 1 580 ? 11.857 -5.167 -31.666 1.00 98.31 580 ALA A N 1
ATOM 4660 C CA . ALA A 1 580 ? 13.145 -5.838 -31.584 1.00 98.31 580 ALA A CA 1
ATOM 4661 C C . ALA A 1 580 ? 13.199 -6.945 -32.636 1.00 98.31 580 ALA A C 1
ATOM 4663 O O . ALA A 1 580 ? 12.589 -8.010 -32.494 1.00 98.31 580 ALA A O 1
ATOM 4664 N N . ASP A 1 581 ? 13.940 -6.672 -33.702 1.00 97.94 581 ASP A N 1
ATOM 4665 C CA . ASP A 1 581 ? 14.195 -7.580 -34.808 1.00 97.94 581 ASP A CA 1
ATOM 4666 C C . ASP A 1 581 ? 15.389 -8.476 -34.452 1.00 97.94 581 ASP A C 1
ATOM 4668 O O . ASP A 1 581 ? 16.519 -8.282 -34.906 1.00 97.94 581 ASP A O 1
ATOM 4672 N N . SER A 1 582 ? 15.143 -9.405 -33.522 1.00 97.06 582 SER A N 1
ATOM 4673 C CA . SER A 1 582 ? 16.184 -10.024 -32.699 1.00 97.06 582 SER A CA 1
ATOM 4674 C C . SER A 1 582 ? 17.286 -10.725 -33.489 1.00 97.06 582 SER A C 1
ATOM 4676 O O . SER A 1 582 ? 18.448 -10.618 -33.115 1.00 97.06 582 SER A O 1
ATOM 4678 N N . VAL A 1 583 ? 16.960 -11.451 -34.565 1.00 97.12 583 VAL A N 1
ATOM 4679 C CA . VAL A 1 583 ? 17.981 -12.189 -35.341 1.00 97.12 583 VAL A CA 1
ATOM 4680 C C . VAL A 1 583 ? 18.688 -11.289 -36.357 1.00 97.12 583 VAL A C 1
ATOM 4682 O O . VAL A 1 583 ? 19.792 -11.610 -36.780 1.00 97.12 583 VAL A O 1
ATOM 4685 N N . ASN A 1 584 ? 18.113 -10.134 -36.694 1.00 97.88 584 ASN A N 1
ATOM 4686 C CA . ASN A 1 584 ? 18.810 -9.094 -37.455 1.00 97.88 584 ASN A CA 1
ATOM 4687 C C . ASN A 1 584 ? 19.564 -8.108 -36.541 1.00 97.88 584 ASN A C 1
ATOM 4689 O O . ASN A 1 584 ? 20.166 -7.159 -37.038 1.00 97.88 584 ASN A O 1
ATOM 4693 N N . HIS A 1 585 ? 19.555 -8.331 -35.219 1.00 97.75 585 HIS A N 1
ATOM 4694 C CA . HIS A 1 585 ? 20.323 -7.570 -34.230 1.00 97.75 585 HIS A CA 1
ATOM 4695 C C . HIS A 1 585 ? 20.050 -6.051 -34.262 1.00 97.75 585 HIS A C 1
ATOM 4697 O O . HIS A 1 585 ? 20.959 -5.239 -34.099 1.00 97.75 585 HIS A O 1
ATOM 4703 N N . ARG A 1 586 ? 18.797 -5.650 -34.509 1.00 97.81 586 ARG A N 1
ATOM 4704 C CA . ARG A 1 586 ? 18.400 -4.237 -34.638 1.00 97.81 586 ARG A CA 1
ATOM 4705 C C . ARG A 1 586 ? 17.037 -3.958 -34.016 1.00 97.81 586 ARG A C 1
ATOM 4707 O O . ARG A 1 586 ? 16.234 -4.873 -33.827 1.00 97.81 586 ARG A O 1
ATOM 4714 N N . ILE A 1 587 ? 16.761 -2.683 -33.765 1.00 98.44 587 ILE A N 1
ATOM 4715 C CA . ILE A 1 587 ? 15.422 -2.185 -33.448 1.00 98.44 587 ILE A CA 1
ATOM 4716 C C . ILE A 1 587 ? 14.879 -1.461 -34.677 1.00 98.44 587 ILE A C 1
ATOM 4718 O O . ILE A 1 587 ? 15.564 -0.622 -35.263 1.00 98.44 587 ILE A O 1
ATOM 4722 N N . GLN A 1 588 ? 13.655 -1.791 -35.077 1.00 98.38 588 GLN A N 1
ATOM 4723 C CA . GLN A 1 588 ? 12.946 -1.094 -36.149 1.00 98.38 588 GLN A CA 1
ATOM 4724 C C . GLN A 1 588 ? 11.797 -0.263 -35.582 1.00 98.38 588 GLN A C 1
ATOM 4726 O O . GLN A 1 588 ? 11.130 -0.679 -34.636 1.00 98.38 588 GLN A O 1
ATOM 4731 N N . ILE A 1 589 ? 11.579 0.903 -36.183 1.00 98.25 589 ILE A N 1
ATOM 4732 C CA . ILE A 1 589 ? 10.599 1.911 -35.790 1.00 98.25 589 ILE A CA 1
ATOM 4733 C C . ILE A 1 589 ? 9.550 2.000 -36.894 1.00 98.25 589 ILE A C 1
ATOM 4735 O O . ILE A 1 589 ? 9.889 2.196 -38.064 1.00 98.25 589 ILE A O 1
ATOM 4739 N N . PHE A 1 590 ? 8.284 1.892 -36.513 1.00 98.31 590 PHE A N 1
ATOM 4740 C CA . PHE A 1 590 ? 7.138 2.012 -37.404 1.00 98.31 590 PHE A CA 1
ATOM 4741 C C . PHE A 1 590 ? 6.173 3.080 -36.902 1.00 98.31 590 PHE A C 1
ATOM 4743 O O . PHE A 1 590 ? 6.127 3.365 -35.706 1.00 98.31 590 PHE A O 1
ATOM 4750 N N . SER A 1 591 ? 5.377 3.652 -37.799 1.00 96.69 591 SER A N 1
ATOM 4751 C CA . SER A 1 591 ? 4.226 4.468 -37.419 1.00 96.69 591 SER A CA 1
ATOM 4752 C C . SER A 1 591 ? 3.141 3.592 -36.778 1.00 96.69 591 SER A C 1
ATOM 4754 O O . SER A 1 591 ? 3.162 2.363 -36.901 1.00 96.69 591 SER A O 1
ATOM 4756 N N . GLY A 1 592 ? 2.149 4.212 -36.134 1.00 92.19 592 GLY A N 1
ATOM 4757 C CA . GLY A 1 592 ? 0.976 3.495 -35.614 1.00 92.19 592 GLY A CA 1
ATOM 4758 C C . GLY A 1 592 ? 0.214 2.696 -36.687 1.00 92.19 592 GLY A C 1
ATOM 4759 O O . GLY A 1 592 ? -0.396 1.671 -36.375 1.00 92.19 592 GLY A O 1
ATOM 4760 N N . GLU A 1 593 ? 0.316 3.101 -37.956 1.00 92.75 593 GLU A N 1
ATOM 4761 C CA . GLU A 1 593 ? -0.283 2.416 -39.111 1.00 92.75 593 GLU A CA 1
ATOM 4762 C C . GLU A 1 593 ? 0.583 1.268 -39.663 1.00 92.75 593 GLU A C 1
ATOM 4764 O O . GLU A 1 593 ? 0.123 0.484 -40.492 1.00 92.75 593 GLU A O 1
ATOM 4769 N N . GLY A 1 594 ? 1.816 1.108 -39.168 1.00 93.75 594 GLY A N 1
ATOM 4770 C CA . GLY A 1 594 ? 2.733 0.045 -39.585 1.00 93.75 594 GLY A CA 1
ATOM 4771 C C . GLY A 1 594 ? 3.652 0.412 -40.751 1.00 93.75 594 GLY A C 1
ATOM 4772 O O . GLY A 1 594 ? 4.235 -0.478 -41.372 1.00 93.75 594 GLY A O 1
ATOM 4773 N N . GLU A 1 595 ? 3.806 1.700 -41.058 1.00 96.50 595 GLU A N 1
ATOM 4774 C CA . GLU A 1 595 ? 4.761 2.179 -42.063 1.00 96.50 595 GLU A CA 1
ATOM 4775 C C . GLU A 1 595 ? 6.161 2.297 -41.458 1.00 96.50 595 GLU A C 1
ATOM 4777 O O . GLU A 1 595 ? 6.309 2.728 -40.317 1.00 96.50 595 GLU A O 1
ATOM 4782 N N . PHE A 1 596 ? 7.199 1.918 -42.204 1.00 97.19 596 PHE A N 1
ATOM 4783 C CA . PHE A 1 596 ? 8.578 1.996 -41.719 1.00 97.19 596 PHE A CA 1
ATOM 4784 C C . PHE A 1 596 ? 9.030 3.455 -41.568 1.00 97.19 596 PHE A C 1
ATOM 4786 O O . PHE A 1 596 ? 8.957 4.231 -42.519 1.00 97.19 596 PHE A O 1
ATOM 4793 N N . VAL A 1 597 ? 9.540 3.806 -40.386 1.00 97.44 597 VAL A N 1
ATOM 4794 C CA . VAL A 1 597 ? 10.033 5.154 -40.054 1.00 97.44 597 VAL A CA 1
ATOM 4795 C C . VAL A 1 597 ? 11.557 5.177 -39.973 1.00 97.44 597 VAL A C 1
ATOM 4797 O O . VAL A 1 597 ? 12.193 6.114 -40.449 1.00 97.44 597 VAL A O 1
ATOM 4800 N N . GLY A 1 598 ? 12.163 4.152 -39.377 1.00 96.38 598 GLY A N 1
ATOM 4801 C CA . GLY A 1 598 ? 13.608 4.103 -39.189 1.00 96.38 598 GLY A CA 1
ATOM 4802 C C . GLY A 1 598 ? 14.069 2.853 -38.456 1.00 96.38 598 GLY A C 1
ATOM 4803 O O . GLY A 1 598 ? 13.277 1.989 -38.087 1.00 96.38 598 GLY A O 1
ATOM 4804 N N . SER A 1 599 ? 15.374 2.743 -38.241 1.00 97.19 599 SER A N 1
ATOM 4805 C CA . SER A 1 599 ? 15.970 1.639 -37.489 1.00 97.19 599 SER A CA 1
ATOM 4806 C C . SER A 1 599 ? 17.322 2.036 -36.919 1.00 97.19 599 SER A C 1
ATOM 4808 O O . SER A 1 599 ? 18.030 2.833 -37.532 1.00 97.19 599 SER A O 1
ATOM 4810 N N . PHE A 1 600 ? 17.708 1.422 -35.807 1.00 97.50 600 PHE A N 1
ATOM 4811 C CA . PHE A 1 600 ? 19.025 1.579 -35.192 1.00 97.50 600 PHE A CA 1
ATOM 4812 C C . PHE A 1 600 ? 19.515 0.245 -34.614 1.00 97.50 600 PHE A C 1
ATOM 4814 O O . PHE A 1 600 ? 18.756 -0.726 -34.520 1.00 97.50 600 PHE A O 1
ATOM 4821 N N . GLY A 1 601 ? 20.793 0.185 -34.246 1.00 94.94 601 GLY A N 1
ATOM 4822 C CA . GLY A 1 601 ? 21.463 -1.049 -33.845 1.00 94.94 601 GLY A CA 1
ATOM 4823 C C . GLY A 1 601 ? 22.345 -1.616 -34.955 1.00 94.94 601 GLY A C 1
ATOM 4824 O O . GLY A 1 601 ? 22.900 -0.885 -35.775 1.00 94.94 601 GLY A O 1
ATOM 4825 N N . GLY A 1 602 ? 22.456 -2.939 -34.984 1.00 92.81 602 GLY A N 1
ATOM 4826 C CA . GLY A 1 602 ? 23.379 -3.687 -35.829 1.00 92.81 602 GLY A CA 1
ATOM 4827 C C . GLY A 1 602 ? 24.211 -4.632 -34.973 1.00 92.81 602 GLY A C 1
ATOM 4828 O O . GLY A 1 602 ? 24.497 -4.330 -33.818 1.00 92.81 602 GLY A O 1
ATOM 4829 N N . LYS A 1 603 ? 24.591 -5.782 -35.534 1.00 95.88 603 LYS A N 1
ATOM 4830 C CA . LYS A 1 603 ? 25.283 -6.826 -34.777 1.00 95.88 603 LYS A CA 1
ATOM 4831 C C . LYS A 1 603 ? 26.632 -6.343 -34.243 1.00 95.88 603 LYS A C 1
ATOM 4833 O O . LYS A 1 603 ? 27.497 -5.961 -35.029 1.00 95.88 603 LYS A O 1
ATOM 4838 N N . GLY A 1 604 ? 26.833 -6.459 -32.935 1.00 93.88 604 GLY A N 1
ATOM 4839 C CA . GLY A 1 604 ? 28.117 -6.212 -32.286 1.00 93.88 604 GLY A CA 1
ATOM 4840 C C . GLY A 1 604 ? 27.966 -5.890 -30.804 1.00 93.88 604 GLY A C 1
ATOM 4841 O O . GLY A 1 604 ? 26.890 -6.060 -30.237 1.00 93.88 604 GLY A O 1
ATOM 4842 N N . ASN A 1 605 ? 29.058 -5.441 -30.190 1.00 89.44 605 ASN A N 1
ATOM 4843 C CA . ASN A 1 605 ? 29.166 -5.179 -28.751 1.00 89.44 605 ASN A CA 1
ATOM 4844 C C . ASN A 1 605 ? 29.677 -3.763 -28.423 1.00 89.44 605 ASN A C 1
ATOM 4846 O O . ASN A 1 605 ? 29.959 -3.464 -27.264 1.00 89.44 605 ASN A O 1
ATOM 4850 N N . VAL A 1 606 ? 29.840 -2.908 -29.436 1.00 91.75 606 VAL A N 1
ATOM 4851 C CA . VAL A 1 606 ? 30.194 -1.495 -29.255 1.00 91.75 606 VAL A CA 1
ATOM 4852 C C . VAL A 1 606 ? 28.934 -0.705 -28.902 1.00 91.75 606 VAL A C 1
ATOM 4854 O O . VAL A 1 606 ? 27.832 -1.089 -29.291 1.00 91.75 606 VAL A O 1
ATOM 4857 N N . ASP A 1 607 ? 29.087 0.419 -28.206 1.00 88.31 607 ASP A N 1
ATOM 4858 C CA . ASP A 1 607 ? 27.987 1.336 -27.912 1.00 88.31 607 ASP A CA 1
ATOM 4859 C C . ASP A 1 607 ? 27.195 1.665 -29.196 1.00 88.31 607 ASP A C 1
ATOM 4861 O O . ASP A 1 607 ? 27.761 2.043 -30.225 1.00 88.31 607 ASP A O 1
ATOM 4865 N N . SER A 1 608 ? 25.868 1.535 -29.139 1.00 90.25 608 SER A N 1
ATOM 4866 C CA . SER A 1 608 ? 24.921 1.603 -30.273 1.00 90.25 608 SER A CA 1
ATOM 4867 C C . SER A 1 608 ? 24.751 0.346 -31.134 1.00 90.25 608 SER A C 1
ATOM 4869 O O . SER A 1 608 ? 23.855 0.329 -31.979 1.00 90.25 608 SER A O 1
ATOM 4871 N N . GLN A 1 609 ? 25.552 -0.701 -30.942 1.00 95.75 609 GLN A N 1
ATOM 4872 C CA . GLN A 1 609 ? 25.326 -2.027 -31.527 1.00 95.75 609 GLN A CA 1
ATOM 4873 C C . GLN A 1 609 ? 24.564 -2.918 -30.546 1.00 95.75 609 GLN A C 1
ATOM 4875 O O . GLN A 1 609 ? 24.560 -2.673 -29.344 1.00 95.75 609 GLN A O 1
ATOM 4880 N N . LEU A 1 610 ? 23.892 -3.940 -31.067 1.00 96.94 610 LEU A N 1
ATOM 4881 C CA . LEU A 1 610 ? 23.071 -4.869 -30.298 1.00 96.94 610 LEU A CA 1
ATOM 4882 C C . LEU A 1 610 ? 23.427 -6.306 -30.677 1.00 96.94 610 LEU A C 1
ATOM 4884 O O . LEU A 1 610 ? 23.850 -6.583 -31.801 1.00 96.94 610 LEU A O 1
ATOM 4888 N N . ASP A 1 611 ? 23.173 -7.244 -29.776 1.00 96.81 611 ASP A N 1
ATOM 4889 C CA . ASP A 1 611 ? 23.222 -8.668 -30.051 1.00 96.81 611 ASP A CA 1
ATOM 4890 C C . ASP A 1 611 ? 21.995 -9.382 -29.474 1.00 96.81 611 ASP A C 1
ATOM 4892 O O . ASP A 1 611 ? 21.827 -9.533 -28.269 1.00 96.81 611 ASP A O 1
ATOM 4896 N N . ILE A 1 612 ? 21.113 -9.861 -30.358 1.00 96.69 612 ILE A N 1
ATOM 4897 C CA . ILE A 1 612 ? 19.876 -10.564 -29.989 1.00 96.69 612 ILE A CA 1
ATOM 4898 C C . ILE A 1 612 ? 19.026 -9.739 -28.995 1.00 96.69 612 ILE A C 1
ATOM 4900 O O . ILE A 1 612 ? 18.711 -10.219 -27.902 1.00 96.69 612 ILE A O 1
ATOM 4904 N N . PRO A 1 613 ? 18.600 -8.512 -29.361 1.00 97.81 613 PRO A N 1
ATOM 4905 C CA . PRO A 1 613 ? 17.736 -7.716 -28.498 1.00 97.81 613 PRO A CA 1
ATOM 4906 C C . PRO A 1 613 ? 16.413 -8.453 -28.256 1.00 97.81 613 PRO A C 1
ATOM 4908 O O . PRO A 1 613 ? 15.792 -8.957 -29.198 1.00 97.81 613 PRO A O 1
ATOM 4911 N N . LEU A 1 614 ? 15.989 -8.550 -26.995 1.00 97.31 614 LEU A N 1
ATOM 4912 C CA . LEU A 1 614 ? 14.783 -9.269 -26.582 1.00 97.31 614 LEU A CA 1
ATOM 4913 C C . LEU A 1 614 ? 13.656 -8.306 -26.236 1.00 97.31 614 LEU A C 1
ATOM 4915 O O . LEU A 1 614 ? 12.925 -7.910 -27.134 1.00 97.31 614 LEU A O 1
ATOM 4919 N N . GLY A 1 615 ? 13.464 -7.993 -24.957 1.00 96.62 615 GLY A N 1
ATOM 4920 C CA . GLY A 1 615 ? 12.402 -7.121 -24.476 1.00 96.62 615 GLY A CA 1
ATOM 4921 C C . GLY A 1 615 ? 12.691 -5.643 -24.725 1.00 96.62 615 GLY A C 1
ATOM 4922 O O . GLY A 1 615 ? 13.845 -5.214 -24.694 1.00 96.62 615 GLY A O 1
ATOM 4923 N N . LEU A 1 616 ? 11.616 -4.887 -24.938 1.00 98.06 616 LEU A N 1
ATOM 4924 C CA . LEU A 1 616 ? 11.626 -3.440 -25.121 1.00 98.06 616 LEU A CA 1
ATOM 4925 C C . LEU A 1 616 ? 10.650 -2.798 -24.145 1.00 98.06 616 LEU A C 1
ATOM 4927 O O . LEU A 1 616 ? 9.544 -3.305 -23.974 1.00 98.06 616 LEU A O 1
ATOM 4931 N N . SER A 1 617 ? 11.037 -1.666 -23.573 1.00 97.44 617 SER A N 1
ATOM 4932 C CA . SER A 1 617 ? 10.135 -0.792 -22.827 1.00 97.44 617 SER A CA 1
ATOM 4933 C C . SER A 1 617 ? 10.506 0.672 -23.052 1.00 97.44 617 SER A C 1
ATOM 4935 O O . SER A 1 617 ? 11.545 0.979 -23.639 1.00 97.44 617 SER A O 1
ATOM 4937 N N . VAL A 1 618 ? 9.625 1.573 -22.630 1.00 97.00 618 VAL A N 1
ATOM 4938 C CA . VAL A 1 618 ? 9.831 3.021 -22.707 1.00 97.00 618 VAL A CA 1
ATOM 4939 C C . VAL A 1 618 ? 9.883 3.561 -21.286 1.00 97.00 618 VAL A C 1
ATOM 4941 O O . VAL A 1 618 ? 9.018 3.226 -20.474 1.00 97.00 618 VAL A O 1
ATOM 4944 N N . ASP A 1 619 ? 10.907 4.348 -20.969 1.00 95.62 619 ASP A N 1
ATOM 4945 C CA . ASP A 1 619 ? 11.010 5.012 -19.671 1.00 95.62 619 ASP A CA 1
ATOM 4946 C C . ASP A 1 619 ? 10.142 6.282 -19.603 1.00 95.62 619 ASP A C 1
ATOM 4948 O O . ASP A 1 619 ? 9.540 6.722 -20.585 1.00 95.62 619 ASP A O 1
ATOM 4952 N N . SER A 1 620 ? 10.061 6.900 -18.426 1.00 94.19 620 SER A N 1
ATOM 4953 C CA . SER A 1 620 ? 9.248 8.103 -18.227 1.00 94.19 620 SER A CA 1
ATOM 4954 C C . SER A 1 620 ? 9.733 9.337 -19.002 1.00 94.19 620 SER A C 1
ATOM 4956 O O . SER A 1 620 ? 9.014 10.331 -19.042 1.00 94.19 620 SER A O 1
ATOM 4958 N N . GLU A 1 621 ? 10.953 9.324 -19.539 1.00 94.31 621 GLU A N 1
ATOM 4959 C CA . GLU A 1 621 ? 11.516 10.393 -20.375 1.00 94.31 621 GLU A CA 1
ATOM 4960 C C . GLU A 1 621 ? 11.280 10.130 -21.871 1.00 94.31 621 GLU A C 1
ATOM 4962 O O . GLU A 1 621 ? 11.548 10.995 -22.701 1.00 94.31 621 GLU A O 1
ATOM 4967 N N . GLY A 1 622 ? 10.724 8.964 -22.216 1.00 95.62 622 GLY A N 1
ATOM 4968 C CA . GLY A 1 622 ? 10.517 8.521 -23.591 1.00 95.62 622 GLY A CA 1
ATOM 4969 C C . GLY A 1 622 ? 11.692 7.726 -24.162 1.00 95.62 622 GLY A C 1
ATOM 4970 O O . GLY A 1 622 ? 11.641 7.314 -25.315 1.00 95.62 622 GLY A O 1
ATOM 4971 N N . ASN A 1 623 ? 12.746 7.457 -23.394 1.00 97.25 623 ASN A N 1
ATOM 4972 C CA . ASN A 1 623 ? 13.871 6.677 -23.894 1.00 97.25 623 ASN A CA 1
ATOM 4973 C C . ASN A 1 623 ? 13.496 5.195 -24.018 1.00 97.25 623 ASN A C 1
ATOM 4975 O O . ASN A 1 623 ? 12.706 4.651 -23.243 1.00 97.25 623 ASN A O 1
ATOM 4979 N N . ILE A 1 624 ? 14.099 4.525 -24.994 1.00 98.12 624 ILE A N 1
ATOM 4980 C CA . ILE A 1 624 ? 13.874 3.118 -25.298 1.00 98.12 624 ILE A CA 1
ATOM 4981 C C . ILE A 1 624 ? 14.869 2.272 -24.514 1.00 98.12 624 ILE A C 1
ATOM 4983 O O . ILE A 1 624 ? 16.076 2.322 -24.757 1.00 98.12 624 ILE A O 1
ATOM 4987 N N . ILE A 1 625 ? 14.356 1.461 -23.596 1.00 98.00 625 ILE A N 1
ATOM 4988 C CA . ILE A 1 625 ? 15.134 0.484 -22.842 1.00 98.00 625 ILE A CA 1
ATOM 4989 C C . ILE A 1 625 ? 15.133 -0.832 -23.620 1.00 98.00 625 ILE A C 1
ATOM 4991 O O . ILE A 1 625 ? 14.080 -1.398 -23.921 1.00 98.00 625 ILE A O 1
ATOM 4995 N N . VAL A 1 626 ? 16.325 -1.342 -23.911 1.00 98.25 626 VAL A N 1
ATOM 4996 C CA . VAL A 1 626 ? 16.550 -2.551 -24.701 1.00 98.25 626 VAL A CA 1
ATOM 4997 C C . VAL A 1 626 ? 17.256 -3.594 -23.847 1.00 98.25 626 VAL A C 1
ATOM 4999 O O . VAL A 1 626 ? 18.364 -3.366 -23.360 1.00 98.25 626 VAL A O 1
ATOM 5002 N N . ALA A 1 627 ? 16.635 -4.765 -23.691 1.00 97.69 627 ALA A N 1
ATOM 5003 C CA . ALA A 1 627 ? 17.313 -5.932 -23.139 1.00 97.69 627 ALA A CA 1
ATOM 5004 C C . ALA A 1 627 ? 18.209 -6.559 -24.213 1.00 97.69 627 ALA A C 1
ATOM 5006 O O . ALA A 1 627 ? 17.735 -7.307 -25.075 1.00 97.69 627 ALA A O 1
ATOM 5007 N N . ASP A 1 628 ? 19.495 -6.225 -24.172 1.00 96.88 628 ASP A N 1
ATOM 5008 C CA . ASP A 1 628 ? 20.500 -6.660 -25.135 1.00 96.88 628 ASP A CA 1
ATOM 5009 C C . ASP A 1 628 ? 21.103 -8.003 -24.704 1.00 96.88 628 ASP A C 1
ATOM 5011 O O . ASP A 1 628 ? 22.171 -8.094 -24.094 1.00 96.88 628 ASP A O 1
ATOM 5015 N N . ALA A 1 629 ? 20.327 -9.063 -24.925 1.00 95.62 629 ALA A N 1
ATOM 5016 C CA . ALA A 1 629 ? 20.526 -10.335 -24.246 1.00 95.62 629 ALA A CA 1
ATOM 5017 C C . ALA A 1 629 ? 21.806 -11.073 -24.654 1.00 95.62 629 ALA A C 1
ATOM 5019 O O . ALA A 1 629 ? 22.381 -11.770 -23.820 1.00 95.62 629 ALA A O 1
ATOM 5020 N N . GLY A 1 630 ? 22.249 -10.936 -25.905 1.00 94.81 630 GLY A N 1
ATOM 5021 C CA . GLY A 1 630 ? 23.498 -11.527 -26.393 1.00 94.81 630 GLY A CA 1
ATOM 5022 C C . GLY A 1 630 ? 24.728 -10.880 -25.759 1.00 94.81 630 GLY A C 1
ATOM 5023 O O . GLY A 1 630 ? 25.645 -11.589 -25.350 1.00 94.81 630 GLY A O 1
ATOM 5024 N N . ASN A 1 631 ? 24.686 -9.560 -25.559 1.00 95.38 631 ASN A N 1
ATOM 5025 C CA . ASN A 1 631 ? 25.720 -8.810 -24.840 1.00 95.38 631 ASN A CA 1
ATOM 5026 C C . ASN A 1 631 ? 25.537 -8.824 -23.310 1.00 95.38 631 ASN A C 1
ATOM 5028 O O . ASN A 1 631 ? 26.334 -8.222 -22.597 1.00 95.38 631 ASN A O 1
ATOM 5032 N N . GLN A 1 632 ? 24.506 -9.511 -22.801 1.00 95.75 632 GLN A N 1
ATOM 5033 C CA . GLN A 1 632 ? 24.237 -9.700 -21.369 1.00 95.75 632 GLN A CA 1
ATOM 5034 C C . GLN A 1 632 ? 24.112 -8.389 -20.578 1.00 95.75 632 GLN A C 1
ATOM 5036 O O . GLN A 1 632 ? 24.511 -8.306 -19.420 1.00 95.75 632 GLN A O 1
ATOM 5041 N N . LEU A 1 633 ? 23.524 -7.360 -21.189 1.00 95.94 633 LEU A N 1
ATOM 5042 C CA . LEU A 1 633 ? 23.360 -6.042 -20.579 1.00 95.94 633 LEU A CA 1
ATOM 5043 C C . LEU A 1 633 ? 22.036 -5.393 -20.990 1.00 95.94 633 LEU A C 1
ATOM 5045 O O . LEU A 1 633 ? 21.295 -5.909 -21.830 1.00 95.94 633 LEU A O 1
ATOM 5049 N N . ILE A 1 634 ? 21.716 -4.256 -20.378 1.00 97.31 634 ILE A N 1
ATOM 5050 C CA . ILE A 1 634 ? 20.601 -3.407 -20.810 1.00 97.31 634 ILE A CA 1
ATOM 5051 C C . ILE A 1 634 ? 21.183 -2.130 -21.411 1.00 97.31 634 ILE A C 1
ATOM 5053 O O . ILE A 1 634 ? 22.014 -1.484 -20.775 1.00 97.31 634 ILE A O 1
ATOM 5057 N N . GLN A 1 635 ? 20.723 -1.747 -22.599 1.00 97.00 635 GLN A N 1
ATOM 5058 C CA . GLN A 1 635 ? 21.072 -0.474 -23.237 1.00 97.00 635 GLN A CA 1
ATOM 5059 C C . GLN A 1 635 ? 19.858 0.451 -23.278 1.00 97.00 635 GLN A C 1
ATOM 5061 O O . GLN A 1 635 ? 18.729 -0.010 -23.444 1.00 97.00 635 GLN A O 1
ATOM 5066 N N . ILE A 1 636 ? 20.086 1.755 -23.147 1.00 97.38 636 ILE A N 1
ATOM 5067 C CA . ILE A 1 636 ? 19.051 2.787 -23.209 1.00 97.38 636 ILE A CA 1
ATOM 5068 C C . ILE A 1 636 ? 19.375 3.735 -24.363 1.00 97.38 636 ILE A C 1
ATOM 5070 O O . ILE A 1 636 ? 20.501 4.227 -24.481 1.00 97.38 636 ILE A O 1
ATOM 5074 N N . PHE A 1 637 ? 18.379 3.989 -25.207 1.00 97.88 637 PHE A N 1
ATOM 5075 C CA . PHE A 1 637 ? 18.484 4.800 -26.416 1.00 97.88 637 PHE A CA 1
ATOM 5076 C C . PHE A 1 637 ? 17.468 5.936 -26.417 1.00 97.88 637 PHE A C 1
ATOM 5078 O O . PHE A 1 637 ? 16.374 5.786 -25.884 1.00 97.88 637 PHE A O 1
ATOM 5085 N N . SER A 1 638 ? 17.776 7.045 -27.086 1.00 96.94 638 SER A N 1
ATOM 5086 C CA . SER A 1 638 ? 16.762 8.052 -27.403 1.00 96.94 638 SER A CA 1
ATOM 5087 C C . SER A 1 638 ? 15.719 7.483 -28.384 1.00 96.94 638 SER A C 1
ATOM 5089 O O . SER A 1 638 ? 16.004 6.495 -29.074 1.00 96.94 638 SER A O 1
ATOM 5091 N N . PRO A 1 639 ? 14.534 8.106 -28.522 1.00 95.50 639 PRO A N 1
ATOM 5092 C CA . PRO A 1 639 ? 13.532 7.701 -29.515 1.00 95.50 639 PRO A CA 1
ATOM 5093 C C . PRO A 1 639 ? 14.061 7.669 -30.958 1.00 95.50 639 PRO A C 1
ATOM 5095 O O . PRO A 1 639 ? 13.581 6.896 -31.784 1.00 95.50 639 PRO A O 1
ATOM 5098 N N . GLU A 1 640 ? 15.066 8.490 -31.270 1.00 93.81 640 GLU A N 1
ATOM 5099 C CA . GLU A 1 640 ? 15.729 8.560 -32.578 1.00 93.81 640 GLU A CA 1
ATOM 5100 C C . GLU A 1 640 ? 16.824 7.493 -32.757 1.00 93.81 640 GLU A C 1
ATOM 5102 O O . GLU A 1 640 ? 17.460 7.440 -33.809 1.00 93.81 640 GLU A O 1
ATOM 5107 N N . GLY A 1 641 ? 17.072 6.656 -31.745 1.00 93.50 641 GLY A N 1
ATOM 5108 C CA . GLY A 1 641 ? 18.052 5.572 -31.797 1.00 93.50 641 GLY A CA 1
ATOM 5109 C C . GLY A 1 641 ? 19.480 5.969 -31.427 1.00 93.50 641 GLY A C 1
ATOM 5110 O O . GLY A 1 641 ? 20.416 5.238 -31.750 1.00 93.50 641 GLY A O 1
ATOM 5111 N N . LYS A 1 642 ? 19.684 7.112 -30.758 1.00 95.88 642 LYS A N 1
ATOM 5112 C CA . LYS A 1 642 ? 21.006 7.487 -30.229 1.00 95.88 642 LYS A CA 1
ATOM 5113 C C . LYS A 1 642 ? 21.267 6.754 -28.921 1.00 95.88 642 LYS A C 1
ATOM 5115 O O . LYS A 1 642 ? 20.425 6.797 -28.030 1.00 95.88 642 LYS A O 1
ATOM 5120 N N . PHE A 1 643 ? 22.425 6.117 -28.791 1.00 97.06 643 PHE A N 1
ATOM 5121 C CA . PHE A 1 643 ? 22.837 5.505 -27.530 1.00 97.06 643 PHE A CA 1
ATOM 5122 C C . PHE A 1 643 ? 22.973 6.563 -26.428 1.00 97.06 643 PHE A C 1
ATOM 5124 O O . PHE A 1 643 ? 23.569 7.619 -26.655 1.00 97.06 643 PHE A O 1
ATOM 5131 N N . LEU A 1 644 ? 22.416 6.276 -25.250 1.00 95.81 644 LEU A N 1
ATOM 5132 C CA . LEU A 1 644 ? 22.481 7.154 -24.082 1.00 95.81 644 LEU A CA 1
ATOM 5133 C C . LEU A 1 644 ? 23.341 6.540 -22.981 1.00 95.81 644 LEU A C 1
ATOM 5135 O O . LEU A 1 644 ? 24.261 7.184 -22.484 1.00 95.81 644 LEU A O 1
ATOM 5139 N N . THR A 1 645 ? 23.029 5.307 -22.581 1.00 95.00 645 THR A N 1
ATOM 5140 C CA . THR A 1 645 ? 23.733 4.616 -21.498 1.00 95.00 645 THR A CA 1
ATOM 5141 C C . THR A 1 645 ? 23.505 3.105 -21.548 1.00 95.00 645 THR A C 1
ATOM 5143 O O . THR A 1 645 ? 22.626 2.614 -22.258 1.00 95.00 645 THR A O 1
ATOM 5146 N N . LYS A 1 646 ? 24.281 2.364 -20.757 1.00 94.38 646 LYS A N 1
ATOM 5147 C CA . LYS A 1 646 ? 24.142 0.923 -20.533 1.00 94.38 646 LYS A CA 1
ATOM 5148 C C . LYS A 1 646 ? 24.266 0.596 -19.052 1.00 94.38 646 LYS A C 1
ATOM 5150 O O . LYS A 1 646 ? 24.944 1.307 -18.312 1.00 94.38 646 LYS A O 1
ATOM 5155 N N . ILE A 1 647 ? 23.619 -0.482 -18.622 1.00 93.94 647 ILE A N 1
ATOM 5156 C CA . ILE A 1 647 ? 23.636 -0.925 -17.226 1.00 93.94 647 ILE A CA 1
ATOM 5157 C C . ILE A 1 647 ? 23.882 -2.429 -17.111 1.00 93.94 647 ILE A C 1
ATOM 5159 O O . ILE A 1 647 ? 23.498 -3.212 -17.983 1.00 93.94 647 ILE A O 1
ATOM 5163 N N . GLY A 1 648 ? 24.471 -2.812 -15.976 1.00 83.06 648 GLY A N 1
ATOM 5164 C CA . GLY A 1 648 ? 24.648 -4.201 -15.566 1.00 83.06 648 GLY A CA 1
ATOM 5165 C C . GLY A 1 648 ? 25.619 -5.007 -16.424 1.00 83.06 648 GLY A C 1
ATOM 5166 O O . GLY A 1 648 ? 25.383 -6.194 -16.636 1.00 83.06 648 GLY A O 1
ATOM 5167 N N . GLU A 1 649 ? 26.716 -4.383 -16.867 1.00 80.75 649 GLU A N 1
ATOM 5168 C CA . GLU A 1 649 ? 27.884 -5.116 -17.373 1.00 80.75 649 GLU A CA 1
ATOM 5169 C C . GLU A 1 649 ? 28.280 -6.209 -16.365 1.00 80.75 649 GLU A C 1
ATOM 5171 O O . GLU A 1 649 ? 28.297 -5.971 -15.152 1.00 80.75 649 GLU A O 1
ATOM 5176 N N . ASP A 1 650 ? 28.473 -7.433 -16.865 1.00 80.56 650 ASP A N 1
ATOM 5177 C CA . ASP A 1 650 ? 28.756 -8.658 -16.098 1.00 80.56 650 ASP A CA 1
ATOM 5178 C C . ASP A 1 650 ? 27.752 -8.994 -14.976 1.00 80.56 650 ASP A C 1
ATOM 5180 O O . ASP A 1 650 ? 27.988 -9.869 -14.140 1.00 80.56 650 ASP A O 1
ATOM 5184 N N . SER A 1 651 ? 26.607 -8.310 -14.933 1.00 87.12 651 SER A N 1
ATOM 5185 C CA . SER A 1 651 ? 25.608 -8.478 -13.877 1.00 87.12 651 SER A CA 1
ATOM 5186 C C . SER A 1 651 ? 24.480 -9.418 -14.281 1.00 87.12 651 SER A C 1
ATOM 5188 O O . SER A 1 651 ? 23.737 -9.866 -13.403 1.00 87.12 651 SER A O 1
ATOM 5190 N N . PHE A 1 652 ? 24.328 -9.721 -15.573 1.00 94.75 652 PHE A N 1
ATOM 5191 C CA . PHE A 1 652 ? 23.254 -10.559 -16.101 1.00 94.75 652 PHE A CA 1
ATOM 5192 C C . PHE A 1 652 ? 23.777 -11.806 -16.800 1.00 94.75 652 PHE A C 1
ATOM 5194 O O . PHE A 1 652 ? 24.860 -11.806 -17.367 1.00 94.75 652 PHE A O 1
ATOM 5201 N N . THR A 1 653 ? 22.971 -12.866 -16.794 1.00 94.19 653 THR A N 1
ATOM 5202 C CA . THR A 1 653 ? 23.279 -14.091 -17.551 1.00 94.19 653 THR A CA 1
ATOM 5203 C C . THR A 1 653 ? 22.484 -14.177 -18.850 1.00 94.19 653 THR A C 1
ATOM 5205 O O . THR A 1 653 ? 23.015 -14.588 -19.879 1.00 94.19 653 THR A O 1
ATOM 5208 N N . LEU A 1 654 ? 21.204 -13.792 -18.820 1.00 95.75 654 LEU A N 1
ATOM 5209 C CA . LEU A 1 654 ? 20.366 -13.616 -20.001 1.00 95.75 654 LEU A CA 1
ATOM 5210 C C . LEU A 1 654 ? 19.213 -12.653 -19.663 1.00 95.75 654 LEU A C 1
ATOM 5212 O O . LEU A 1 654 ? 18.125 -13.108 -19.288 1.00 95.75 654 LEU A O 1
ATOM 5216 N N . PRO A 1 655 ? 19.420 -11.328 -19.764 1.00 96.94 655 PRO A N 1
ATOM 5217 C CA . PRO A 1 655 ? 18.365 -10.365 -19.481 1.00 96.94 655 PRO A CA 1
ATOM 5218 C C . PRO A 1 655 ? 17.274 -10.454 -20.556 1.00 96.94 655 PRO A C 1
ATOM 5220 O O . PRO A 1 655 ? 17.556 -10.372 -21.750 1.00 96.94 655 PRO A O 1
ATOM 5223 N N . VAL A 1 656 ? 16.014 -10.637 -20.151 1.00 97.06 656 VAL A N 1
ATOM 5224 C CA . VAL A 1 656 ? 14.894 -10.805 -21.100 1.00 97.06 656 VAL A CA 1
ATOM 5225 C C . VAL A 1 656 ? 14.053 -9.550 -21.236 1.00 97.06 656 VAL A C 1
ATOM 5227 O O . VAL A 1 656 ? 13.691 -9.184 -22.352 1.00 97.06 656 VAL A O 1
ATOM 5230 N N . HIS A 1 657 ? 13.718 -8.904 -20.126 1.00 97.81 657 HIS A N 1
ATOM 5231 C CA . HIS A 1 657 ? 12.893 -7.703 -20.112 1.00 97.81 657 HIS A CA 1
ATOM 5232 C C . HIS A 1 657 ? 13.323 -6.790 -18.970 1.00 97.81 657 HIS A C 1
ATOM 5234 O O . HIS A 1 657 ? 13.527 -7.263 -17.849 1.00 97.81 657 HIS A O 1
ATOM 5240 N N . CYS A 1 658 ? 13.432 -5.498 -19.266 1.00 97.50 658 CYS A N 1
ATOM 5241 C CA . CYS A 1 658 ? 13.684 -4.443 -18.297 1.00 97.50 658 CYS A CA 1
ATOM 5242 C C . CYS A 1 658 ? 12.532 -3.443 -18.362 1.00 97.50 658 CYS A C 1
ATOM 5244 O O . CYS A 1 658 ? 12.125 -3.073 -19.462 1.00 97.50 658 CYS A O 1
ATOM 5246 N N . ILE A 1 659 ? 12.016 -3.015 -17.212 1.00 96.88 659 ILE A N 1
ATOM 5247 C CA . ILE A 1 659 ? 11.022 -1.941 -17.110 1.00 96.88 659 ILE A CA 1
ATOM 5248 C C . ILE A 1 659 ? 11.512 -0.861 -16.151 1.00 96.88 659 ILE A C 1
ATOM 5250 O O . ILE A 1 659 ? 12.176 -1.162 -15.155 1.00 96.88 659 ILE A O 1
ATOM 5254 N N . GLN A 1 660 ? 11.150 0.388 -16.431 1.00 95.38 660 GLN A N 1
ATOM 5255 C CA . GLN A 1 660 ? 11.354 1.496 -15.508 1.00 95.38 660 GLN A CA 1
ATOM 5256 C C . GLN A 1 660 ? 10.092 1.716 -14.673 1.00 95.38 660 GLN A C 1
ATOM 5258 O O . GLN A 1 660 ? 8.989 1.835 -15.202 1.00 95.38 660 GLN A O 1
ATOM 5263 N N . TYR A 1 661 ? 10.265 1.780 -13.356 1.00 93.81 661 TYR A N 1
ATOM 5264 C CA . TYR A 1 661 ? 9.214 2.170 -12.425 1.00 93.81 661 TYR A CA 1
ATOM 5265 C C . TYR A 1 661 ? 9.802 3.099 -11.366 1.00 93.81 661 TYR A C 1
ATOM 5267 O O . TYR A 1 661 ? 10.722 2.722 -10.637 1.00 93.81 661 TYR A O 1
ATOM 5275 N N . ASP A 1 662 ? 9.286 4.328 -11.303 1.00 90.88 662 ASP A N 1
ATOM 5276 C CA . ASP A 1 662 ? 9.802 5.391 -10.434 1.00 90.88 662 ASP A CA 1
ATOM 5277 C C . ASP A 1 662 ? 11.330 5.596 -10.607 1.00 90.88 662 ASP A C 1
ATOM 5279 O O . ASP A 1 662 ? 11.819 5.868 -11.709 1.00 90.88 662 ASP A O 1
ATOM 5283 N N . ARG A 1 663 ? 12.127 5.432 -9.552 1.00 91.56 663 ARG A N 1
ATOM 5284 C CA . ARG A 1 663 ? 13.590 5.563 -9.591 1.00 91.56 663 ARG A CA 1
ATOM 5285 C C . ARG A 1 663 ? 14.327 4.268 -9.943 1.00 91.56 663 ARG A C 1
ATOM 5287 O O . ARG A 1 663 ? 15.557 4.258 -9.871 1.00 91.56 663 ARG A O 1
ATOM 5294 N N . TYR A 1 664 ? 13.609 3.189 -10.259 1.00 95.38 664 TYR A N 1
ATOM 5295 C CA . TYR A 1 664 ? 14.176 1.852 -10.414 1.00 95.38 664 TYR A CA 1
ATOM 5296 C C . TYR A 1 664 ? 14.079 1.317 -11.844 1.00 95.38 664 TYR A C 1
ATOM 5298 O O . TYR A 1 664 ? 13.093 1.535 -12.548 1.00 95.38 664 TYR A O 1
ATOM 5306 N N . LEU A 1 665 ? 15.100 0.552 -12.224 1.00 96.81 665 LEU A N 1
ATOM 5307 C CA . LEU A 1 665 ? 15.134 -0.308 -13.401 1.00 96.81 665 LEU A CA 1
ATOM 5308 C C . LEU A 1 665 ? 15.061 -1.760 -12.925 1.00 96.81 665 LEU A C 1
ATOM 5310 O O . LEU A 1 665 ? 15.914 -2.221 -12.164 1.00 96.81 665 LEU A O 1
ATOM 5314 N N . ILE A 1 666 ? 14.011 -2.467 -13.331 1.00 97.62 666 ILE A N 1
ATOM 5315 C CA . ILE A 1 666 ? 13.697 -3.822 -12.869 1.00 97.62 666 ILE A CA 1
ATOM 5316 C C . ILE A 1 666 ? 13.923 -4.776 -14.032 1.00 97.62 666 ILE A C 1
ATOM 5318 O O . ILE A 1 666 ? 13.265 -4.654 -15.064 1.00 97.62 666 ILE A O 1
ATOM 5322 N N . VAL A 1 667 ? 14.833 -5.732 -13.859 1.00 97.88 667 VAL A N 1
ATOM 5323 C CA . VAL A 1 667 ? 15.291 -6.632 -14.920 1.00 97.88 667 VAL A CA 1
ATOM 5324 C C . VAL A 1 667 ? 14.984 -8.080 -14.570 1.00 97.88 667 VAL A C 1
ATOM 5326 O O . VAL A 1 667 ? 15.288 -8.549 -13.473 1.00 97.88 667 VAL A O 1
ATOM 5329 N N . SER A 1 668 ? 14.415 -8.802 -15.530 1.00 97.81 668 SER A N 1
ATOM 5330 C CA . SER A 1 668 ? 14.247 -10.255 -15.479 1.00 97.81 668 SER A CA 1
ATOM 5331 C C . SER A 1 668 ? 15.486 -10.938 -16.046 1.00 97.81 668 SER A C 1
ATOM 5333 O O . SER A 1 668 ? 15.826 -10.742 -17.216 1.00 97.81 668 SER A O 1
ATOM 5335 N N . ASP A 1 669 ? 16.158 -11.745 -15.227 1.00 96.81 669 ASP A N 1
ATOM 5336 C CA . ASP A 1 669 ? 17.314 -12.533 -15.651 1.00 96.81 669 ASP A CA 1
ATOM 5337 C C . ASP A 1 669 ? 16.909 -14.001 -15.791 1.00 96.81 669 ASP A C 1
ATOM 5339 O O . ASP A 1 669 ? 16.665 -14.715 -14.814 1.00 96.81 669 ASP A O 1
ATOM 5343 N N . TYR A 1 670 ? 16.777 -14.432 -17.041 1.00 95.81 670 TYR A N 1
ATOM 5344 C CA . TYR A 1 670 ? 16.131 -15.687 -17.398 1.00 95.81 670 TYR A CA 1
ATOM 5345 C C . TYR A 1 670 ? 16.916 -16.912 -16.936 1.00 95.81 670 TYR A C 1
ATOM 5347 O O . TYR A 1 670 ? 16.318 -17.855 -16.418 1.00 95.81 670 TYR A O 1
ATOM 5355 N N . ASN A 1 671 ? 18.238 -16.899 -17.114 1.00 94.00 671 ASN A N 1
ATOM 5356 C CA . ASN A 1 671 ? 19.106 -18.023 -16.755 1.00 94.00 671 ASN A CA 1
ATOM 5357 C C . ASN A 1 671 ? 19.534 -17.987 -15.278 1.00 94.00 671 ASN A C 1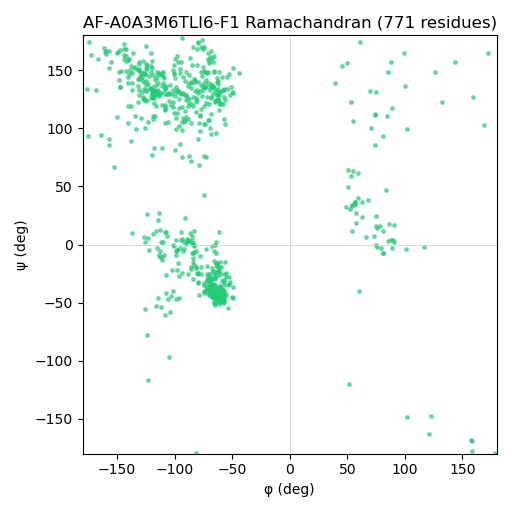
ATOM 5359 O O . ASN A 1 671 ? 19.860 -19.033 -14.730 1.00 94.00 671 ASN A O 1
ATOM 5363 N N . ASP A 1 672 ? 19.481 -16.824 -14.619 1.00 95.31 672 ASP A N 1
ATOM 5364 C CA . ASP A 1 672 ? 19.756 -16.686 -13.177 1.00 95.31 672 ASP A CA 1
ATOM 5365 C C . ASP A 1 672 ? 18.484 -16.851 -12.318 1.00 95.31 672 ASP A C 1
ATOM 5367 O O . ASP A 1 672 ? 18.527 -16.753 -11.093 1.00 95.31 672 ASP A O 1
ATOM 5371 N N . HIS A 1 673 ? 17.328 -17.106 -12.947 1.00 97.00 673 HIS A N 1
ATOM 5372 C CA . HIS A 1 673 ? 16.062 -17.401 -12.269 1.00 97.00 673 HIS A CA 1
ATOM 5373 C C . HIS A 1 673 ? 15.642 -16.342 -11.232 1.00 97.00 673 HIS A C 1
ATOM 5375 O O . HIS A 1 673 ? 15.064 -16.669 -10.191 1.00 97.00 673 HIS A O 1
ATOM 5381 N N . CYS A 1 674 ? 15.950 -15.069 -11.483 1.00 97.06 674 CYS A N 1
ATOM 5382 C CA . CYS A 1 674 ? 15.714 -14.001 -10.518 1.00 97.06 674 CYS A CA 1
ATOM 5383 C C . CYS A 1 674 ? 15.365 -12.667 -11.180 1.00 97.06 674 CYS A C 1
ATOM 5385 O O . CYS A 1 674 ? 15.513 -12.474 -12.390 1.00 97.06 674 CYS A O 1
ATOM 5387 N N . ILE A 1 675 ? 14.889 -11.744 -10.345 1.00 98.00 675 ILE A N 1
ATOM 5388 C CA . ILE A 1 675 ? 14.658 -10.350 -10.700 1.00 98.00 675 ILE A CA 1
ATOM 5389 C C . ILE A 1 675 ? 15.737 -9.499 -10.033 1.00 98.00 675 ILE A C 1
ATOM 5391 O O . ILE A 1 675 ? 15.976 -9.610 -8.826 1.00 98.00 675 ILE A O 1
ATOM 5395 N N . LYS A 1 676 ? 16.393 -8.649 -10.821 1.00 97.00 676 LYS A N 1
ATOM 5396 C CA . LYS A 1 676 ? 17.456 -7.741 -10.377 1.00 97.00 676 LYS A CA 1
ATOM 5397 C C . LYS A 1 676 ? 16.969 -6.304 -10.496 1.00 97.00 676 LYS A C 1
ATOM 5399 O O . LYS A 1 676 ? 16.440 -5.914 -11.535 1.00 97.00 676 LYS A O 1
ATOM 5404 N N . VAL A 1 677 ? 17.141 -5.527 -9.432 1.00 96.69 677 VAL A N 1
ATOM 5405 C CA . VAL A 1 677 ? 16.677 -4.140 -9.349 1.00 96.69 677 VAL A CA 1
ATOM 5406 C C . VAL A 1 677 ? 17.877 -3.207 -9.255 1.00 96.69 677 VAL A C 1
ATOM 5408 O O . VAL A 1 677 ? 18.755 -3.379 -8.406 1.00 96.69 677 VAL A O 1
ATOM 5411 N N . PHE A 1 678 ? 17.892 -2.201 -10.119 1.00 96.06 678 PHE A N 1
ATOM 5412 C CA . PHE A 1 678 ? 18.908 -1.158 -10.215 1.00 96.06 678 PHE A CA 1
ATOM 5413 C C . PHE A 1 678 ? 18.249 0.202 -9.991 1.00 96.06 678 PHE A C 1
ATOM 5415 O O . PHE A 1 678 ? 17.038 0.341 -10.155 1.00 96.06 678 PHE A O 1
ATOM 5422 N N . ASP A 1 679 ? 19.020 1.213 -9.604 1.00 93.88 679 ASP A N 1
ATOM 5423 C CA . ASP A 1 679 ? 18.544 2.595 -9.676 1.00 93.88 679 ASP A CA 1
ATOM 5424 C C . ASP A 1 679 ? 18.652 3.150 -11.107 1.00 93.88 679 ASP A C 1
ATOM 5426 O O . ASP A 1 679 ? 19.210 2.513 -12.003 1.00 93.88 679 ASP A O 1
ATOM 5430 N N . ARG A 1 680 ? 18.121 4.358 -11.323 1.00 89.56 680 ARG A N 1
ATOM 5431 C CA . ARG A 1 680 ? 18.195 5.078 -12.606 1.00 89.56 680 ARG A CA 1
ATOM 5432 C C . ARG A 1 680 ? 19.610 5.290 -13.147 1.00 89.56 680 ARG A C 1
ATOM 5434 O O . ARG A 1 680 ? 19.763 5.436 -14.351 1.00 89.56 680 ARG A O 1
ATOM 5441 N N . ASN A 1 681 ? 20.625 5.290 -12.285 1.00 89.12 681 ASN A N 1
ATOM 5442 C CA . ASN A 1 681 ? 22.018 5.451 -12.699 1.00 89.12 681 ASN A CA 1
ATOM 5443 C C . ASN A 1 681 ? 22.671 4.105 -13.054 1.00 89.12 681 ASN A C 1
ATOM 5445 O O . ASN A 1 681 ? 23.868 4.060 -13.327 1.00 89.12 681 ASN A O 1
ATOM 5449 N N . GLY A 1 682 ? 21.916 3.002 -13.015 1.00 89.38 682 GLY A N 1
ATOM 5450 C CA . GLY A 1 682 ? 22.421 1.665 -13.305 1.00 89.38 682 GLY A CA 1
ATOM 5451 C C . GLY A 1 682 ? 23.148 1.000 -12.143 1.00 89.38 682 GLY A C 1
ATOM 5452 O O . GLY A 1 682 ? 23.783 -0.036 -12.340 1.00 89.38 682 GLY A O 1
ATOM 5453 N N . LYS A 1 683 ? 23.064 1.544 -10.923 1.00 93.12 683 LYS A N 1
ATOM 5454 C CA . LYS A 1 683 ? 23.679 0.929 -9.745 1.00 93.12 683 LYS A CA 1
ATOM 5455 C C . LYS A 1 683 ? 22.753 -0.130 -9.159 1.00 93.12 683 LYS A C 1
ATOM 5457 O O . LYS A 1 683 ? 21.600 0.149 -8.820 1.00 93.12 683 LYS A O 1
ATOM 5462 N N . PHE A 1 684 ? 23.288 -1.335 -8.982 1.00 94.88 684 PHE A N 1
ATOM 5463 C CA . PHE A 1 684 ? 22.581 -2.457 -8.367 1.00 94.88 684 PHE A CA 1
ATOM 5464 C C . PHE A 1 684 ? 22.079 -2.110 -6.959 1.00 94.88 684 PHE A C 1
ATOM 5466 O O . PHE A 1 684 ? 22.825 -1.565 -6.144 1.00 94.88 684 PHE A O 1
ATOM 5473 N N . GLN A 1 685 ? 20.818 -2.441 -6.676 1.00 95.19 685 GLN A N 1
ATOM 5474 C CA . GLN A 1 685 ? 20.176 -2.206 -5.381 1.00 95.19 685 GLN A CA 1
ATOM 5475 C C . GLN A 1 685 ? 19.978 -3.524 -4.634 1.00 95.19 685 GLN A C 1
ATOM 5477 O O . GLN A 1 685 ? 20.500 -3.707 -3.537 1.00 95.19 685 GLN A O 1
ATOM 5482 N N . TYR A 1 686 ? 19.216 -4.443 -5.224 1.00 95.31 686 TYR A N 1
ATOM 5483 C CA . TYR A 1 686 ? 18.915 -5.746 -4.640 1.00 95.31 686 TYR A CA 1
ATOM 5484 C C . TYR A 1 686 ? 18.439 -6.729 -5.711 1.00 95.31 686 TYR A C 1
ATOM 5486 O O . TYR A 1 686 ? 18.092 -6.353 -6.833 1.00 95.31 686 TYR A O 1
ATOM 5494 N N . LYS A 1 687 ? 18.415 -8.012 -5.346 1.00 95.50 687 LYS A N 1
ATOM 5495 C CA . LYS A 1 687 ? 17.824 -9.083 -6.149 1.00 95.50 687 LYS A CA 1
ATOM 5496 C C . LYS A 1 687 ? 16.895 -9.932 -5.297 1.00 95.50 687 LYS A C 1
ATOM 5498 O O . LYS A 1 687 ? 17.139 -10.101 -4.103 1.00 95.50 687 LYS A O 1
ATOM 5503 N N . PHE A 1 688 ? 15.879 -10.503 -5.925 1.00 96.88 688 PHE A N 1
ATOM 5504 C CA . PHE A 1 688 ? 15.001 -11.478 -5.292 1.00 96.88 688 PHE A CA 1
ATOM 5505 C C . PHE A 1 688 ? 14.605 -12.577 -6.275 1.00 96.88 688 PHE A C 1
ATOM 5507 O O . PHE A 1 688 ? 14.667 -12.416 -7.496 1.00 96.88 688 PHE A O 1
ATOM 5514 N N . GLY A 1 689 ? 14.214 -13.716 -5.714 1.00 95.12 689 GLY A N 1
ATOM 5515 C CA . GLY A 1 689 ? 13.992 -14.939 -6.467 1.00 95.12 689 GLY A CA 1
ATOM 5516 C C . GLY A 1 689 ? 15.243 -15.797 -6.626 1.00 95.12 689 GLY A C 1
ATOM 5517 O O . GLY A 1 689 ? 16.379 -15.345 -6.474 1.00 95.12 689 GLY A O 1
ATOM 5518 N N . LYS A 1 690 ? 14.993 -17.079 -6.864 1.00 95.75 690 LYS A N 1
ATOM 5519 C CA . LYS A 1 690 ? 15.977 -18.130 -7.124 1.00 95.75 690 LYS A CA 1
ATOM 5520 C C . LYS A 1 690 ? 15.287 -19.256 -7.885 1.00 95.75 690 LYS A C 1
ATOM 5522 O O . LYS A 1 690 ? 14.056 -19.323 -7.884 1.00 95.75 690 LYS A O 1
ATOM 5527 N N . GLN A 1 691 ? 16.071 -20.168 -8.449 1.00 97.44 691 GLN A N 1
ATOM 5528 C CA . GLN A 1 691 ? 15.533 -21.343 -9.124 1.00 97.44 691 GLN A CA 1
ATOM 5529 C C . GLN A 1 691 ? 14.645 -22.177 -8.188 1.00 97.44 691 GLN A C 1
ATOM 5531 O O . GLN A 1 691 ? 15.075 -22.561 -7.098 1.00 97.44 691 GLN A O 1
ATOM 5536 N N . GLY A 1 692 ? 13.417 -22.471 -8.619 1.00 95.00 692 GLY A N 1
ATOM 5537 C CA . GLY A 1 692 ? 12.490 -23.304 -7.857 1.00 95.00 692 GLY A CA 1
ATOM 5538 C C . GLY A 1 692 ? 11.022 -23.098 -8.225 1.00 95.00 692 GLY A C 1
ATOM 5539 O O . GLY A 1 692 ? 10.692 -22.345 -9.139 1.00 95.00 692 GLY A O 1
ATOM 5540 N N . GLY A 1 693 ? 10.141 -23.813 -7.522 1.00 90.75 693 GLY A N 1
ATOM 5541 C CA . GLY A 1 693 ? 8.691 -23.831 -7.767 1.00 90.75 693 GLY A CA 1
ATOM 5542 C C . GLY A 1 693 ? 7.849 -23.260 -6.623 1.00 90.75 693 GLY A C 1
ATOM 5543 O O . GLY A 1 693 ? 6.624 -23.178 -6.742 1.00 90.75 693 GLY A O 1
ATOM 5544 N N . LYS A 1 694 ? 8.465 -22.867 -5.503 1.00 91.19 694 LYS A N 1
ATOM 5545 C CA . LYS A 1 694 ? 7.743 -22.282 -4.363 1.00 91.19 694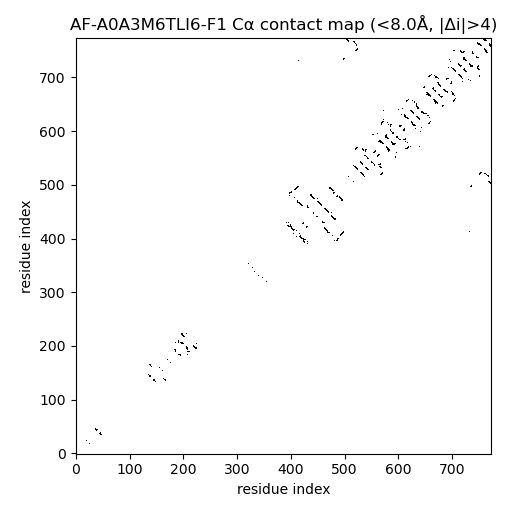 LYS A CA 1
ATOM 5546 C C . LYS A 1 694 ? 7.379 -20.824 -4.625 1.00 91.19 694 LYS A C 1
ATOM 5548 O O . LYS A 1 694 ? 7.817 -20.233 -5.609 1.00 91.19 694 LYS A O 1
ATOM 5553 N N . ASP A 1 695 ? 6.558 -20.252 -3.758 1.00 91.12 695 ASP A N 1
ATOM 5554 C CA . ASP A 1 695 ? 6.183 -18.841 -3.837 1.00 91.12 695 ASP A CA 1
ATOM 5555 C C . ASP A 1 695 ? 7.432 -17.959 -3.695 1.00 91.12 695 ASP A C 1
ATOM 5557 O O . ASP A 1 695 ? 8.249 -18.156 -2.794 1.00 91.12 695 ASP A O 1
ATOM 5561 N N . GLY A 1 696 ? 7.613 -17.033 -4.636 1.00 91.06 696 GLY A N 1
ATOM 5562 C CA . GLY A 1 696 ? 8.810 -16.200 -4.746 1.00 91.06 696 GLY A CA 1
ATOM 5563 C C . GLY A 1 696 ? 10.035 -16.861 -5.386 1.00 91.06 696 GLY A C 1
ATOM 5564 O O . GLY A 1 696 ? 11.039 -16.183 -5.582 1.00 91.06 696 GLY A O 1
ATOM 5565 N N . GLU A 1 697 ? 9.975 -18.143 -5.753 1.00 96.44 697 GLU A N 1
ATOM 5566 C CA . GLU A 1 697 ? 10.984 -18.808 -6.591 1.00 96.44 697 GLU A CA 1
ATOM 5567 C C . GLU A 1 697 ? 10.545 -18.781 -8.062 1.00 96.44 697 GLU A C 1
ATOM 5569 O O . GLU A 1 697 ? 9.346 -18.771 -8.351 1.00 96.44 697 GLU A O 1
ATOM 5574 N N . PHE A 1 698 ? 11.493 -18.776 -8.999 1.00 97.00 698 PHE A N 1
ATOM 5575 C CA . PHE A 1 698 ? 11.211 -18.697 -10.433 1.00 97.00 698 PHE A CA 1
ATOM 5576 C C . PHE A 1 698 ? 11.882 -19.823 -11.209 1.00 97.00 698 PHE A C 1
ATOM 5578 O O . PHE A 1 698 ? 13.001 -20.233 -10.917 1.00 97.00 698 PHE A O 1
ATOM 5585 N N . ASN A 1 699 ? 11.243 -20.250 -12.289 1.00 95.25 699 ASN A N 1
ATOM 5586 C CA . ASN A 1 699 ? 11.884 -20.971 -13.369 1.00 95.25 699 ASN A CA 1
ATOM 5587 C C . ASN A 1 699 ? 11.740 -20.154 -14.646 1.00 95.25 699 ASN A C 1
ATOM 5589 O O . ASN A 1 699 ? 10.646 -20.045 -15.194 1.00 95.25 699 ASN A O 1
ATOM 5593 N N . TYR A 1 700 ? 12.857 -19.611 -15.139 1.00 95.12 700 TYR A N 1
ATOM 5594 C CA . TYR A 1 700 ? 12.897 -18.878 -16.401 1.00 95.12 700 TYR A CA 1
ATOM 5595 C C . TYR A 1 700 ? 11.960 -17.652 -16.430 1.00 95.12 700 TYR A C 1
ATOM 5597 O O . TYR A 1 700 ? 11.024 -17.622 -17.241 1.00 95.12 700 TYR A O 1
ATOM 5605 N N . PRO A 1 701 ? 12.171 -16.649 -15.550 1.00 96.88 701 PRO A N 1
ATOM 5606 C CA . PRO A 1 701 ? 11.356 -15.441 -15.539 1.00 96.88 701 PRO A CA 1
ATOM 5607 C C . PRO A 1 701 ? 11.505 -14.678 -16.863 1.00 96.88 701 PRO A C 1
ATOM 5609 O O . PRO A 1 701 ? 12.601 -14.573 -17.417 1.00 96.88 701 PRO A O 1
ATOM 5612 N N . ARG A 1 702 ? 10.391 -14.163 -17.390 1.00 95.50 702 ARG A N 1
ATOM 5613 C CA . ARG A 1 702 ? 10.347 -13.408 -18.652 1.00 95.50 702 ARG A CA 1
ATOM 5614 C C . ARG A 1 702 ? 9.757 -12.019 -18.443 1.00 95.50 702 ARG A C 1
ATOM 5616 O O . ARG A 1 702 ? 10.346 -11.197 -17.760 1.00 95.50 702 ARG A O 1
ATOM 5623 N N . SER A 1 703 ? 8.615 -11.730 -19.060 1.00 95.69 703 SER A N 1
ATOM 5624 C CA . SER A 1 703 ? 8.035 -10.395 -19.048 1.00 95.69 703 SER A CA 1
ATOM 5625 C C . SER A 1 703 ? 7.687 -9.921 -17.639 1.00 95.69 703 SER A C 1
ATOM 5627 O O . SER A 1 703 ? 7.347 -10.703 -16.745 1.00 95.69 703 SER A O 1
ATOM 5629 N N . LEU A 1 704 ? 7.801 -8.608 -17.494 1.00 96.75 704 LEU A N 1
ATOM 5630 C CA . LEU A 1 704 ? 7.612 -7.837 -16.279 1.00 96.75 704 LEU A CA 1
ATOM 5631 C C . LEU A 1 704 ? 6.579 -6.768 -16.584 1.00 96.75 704 LEU A C 1
ATOM 5633 O O . LEU A 1 704 ? 6.658 -6.139 -17.640 1.00 96.75 704 LEU A O 1
ATOM 5637 N N . LEU A 1 705 ? 5.650 -6.552 -15.664 1.00 94.50 705 LEU A N 1
ATOM 5638 C CA . LEU A 1 705 ? 4.616 -5.539 -15.802 1.00 94.50 705 LEU A CA 1
ATOM 5639 C C . LEU A 1 705 ? 4.260 -4.976 -14.430 1.00 94.50 705 LEU A C 1
ATOM 5641 O O . LEU A 1 705 ? 4.064 -5.735 -13.486 1.00 94.50 705 LEU A O 1
ATOM 5645 N N . MET A 1 706 ? 4.133 -3.657 -14.322 1.00 91.06 706 MET A N 1
ATOM 5646 C CA . MET A 1 706 ? 3.583 -3.028 -13.123 1.00 91.06 706 MET A CA 1
ATOM 5647 C C . MET A 1 706 ? 2.072 -2.888 -13.270 1.00 91.06 706 MET A C 1
ATOM 5649 O O . MET A 1 706 ? 1.587 -2.367 -14.274 1.00 91.06 706 MET A O 1
ATOM 5653 N N . ASN A 1 707 ? 1.316 -3.343 -12.273 1.00 82.94 707 ASN A N 1
ATOM 5654 C CA . ASN A 1 707 ? -0.122 -3.100 -12.234 1.00 82.94 707 ASN A CA 1
ATOM 5655 C C . ASN A 1 707 ? -0.439 -1.689 -11.701 1.00 82.94 707 ASN A C 1
ATOM 5657 O O . ASN A 1 707 ? 0.416 -1.010 -11.131 1.00 82.94 707 ASN A O 1
ATOM 5661 N N . LYS A 1 708 ? -1.701 -1.254 -11.834 1.00 77.88 708 LYS A N 1
ATOM 5662 C CA . LYS A 1 708 ? -2.158 0.075 -11.374 1.00 77.88 708 LYS A CA 1
ATOM 5663 C C . LYS A 1 708 ? -1.982 0.317 -9.867 1.00 77.88 708 LYS A C 1
ATOM 5665 O O . LYS A 1 708 ? -1.990 1.463 -9.437 1.00 77.88 708 LYS A O 1
ATOM 5670 N N . SER A 1 709 ? -1.834 -0.740 -9.066 1.00 76.69 709 SER A N 1
ATOM 5671 C CA . SER A 1 709 ? -1.565 -0.648 -7.623 1.00 76.69 709 SER A CA 1
ATOM 5672 C C . SER A 1 709 ? -0.074 -0.595 -7.268 1.00 76.69 709 SER A C 1
ATOM 5674 O O . SER A 1 709 ? 0.261 -0.633 -6.088 1.00 76.69 709 SER A O 1
ATOM 5676 N N . GLY A 1 710 ? 0.827 -0.530 -8.253 1.00 83.56 710 GLY A N 1
ATOM 5677 C CA . GLY A 1 710 ? 2.269 -0.477 -8.009 1.00 83.56 710 GLY A CA 1
ATOM 5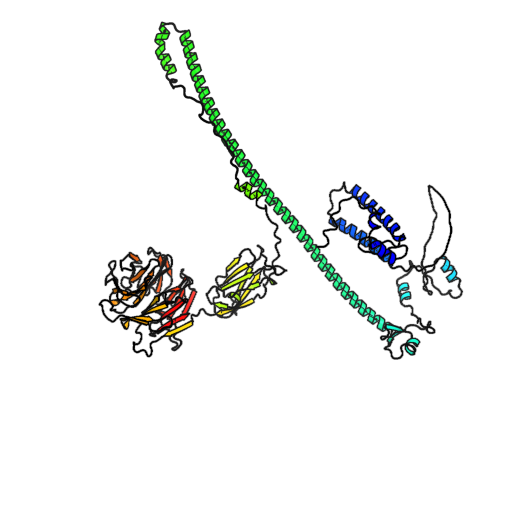678 C C . GLY A 1 710 ? 2.879 -1.817 -7.590 1.00 83.56 710 GLY A C 1
ATOM 5679 O O . GLY A 1 710 ? 3.925 -1.840 -6.946 1.00 83.56 710 GLY A O 1
ATOM 5680 N N . GLN A 1 711 ? 2.244 -2.935 -7.949 1.00 90.00 711 GLN A N 1
ATOM 5681 C CA . GLN A 1 711 ? 2.777 -4.283 -7.742 1.00 90.00 711 GLN A CA 1
ATOM 5682 C C . GLN A 1 711 ? 3.387 -4.814 -9.039 1.00 90.00 711 GLN A C 1
ATOM 5684 O O . GLN A 1 711 ? 2.856 -4.589 -10.130 1.00 90.00 711 GLN A O 1
ATOM 5689 N N . LEU A 1 712 ? 4.484 -5.553 -8.906 1.00 94.69 712 LEU A N 1
ATOM 5690 C CA . LEU A 1 712 ? 5.212 -6.162 -10.007 1.00 94.69 712 LEU A CA 1
ATOM 5691 C C . LEU A 1 712 ? 4.630 -7.537 -10.337 1.00 94.69 712 LEU A C 1
ATOM 5693 O O . LEU A 1 712 ? 4.634 -8.441 -9.507 1.00 94.69 712 LEU A O 1
ATOM 5697 N N . MET A 1 713 ? 4.193 -7.716 -11.574 1.00 94.00 713 MET A N 1
ATOM 5698 C CA . MET A 1 713 ? 3.783 -8.995 -12.139 1.00 94.00 713 MET A CA 1
ATOM 5699 C C . MET A 1 713 ? 4.927 -9.581 -12.963 1.00 94.00 713 MET A C 1
ATOM 5701 O O . MET A 1 713 ? 5.511 -8.900 -13.806 1.00 94.00 713 MET A O 1
ATOM 5705 N N . VAL A 1 714 ? 5.229 -10.855 -12.731 1.00 96.00 714 VAL A N 1
ATOM 5706 C CA . VAL A 1 714 ? 6.344 -11.573 -13.354 1.00 96.00 714 VAL A CA 1
ATOM 5707 C C . VAL A 1 714 ? 5.828 -12.840 -14.021 1.00 96.00 714 VAL A C 1
ATOM 5709 O O . VAL A 1 714 ? 5.238 -13.697 -13.358 1.00 96.00 714 VAL A O 1
ATOM 5712 N N . CYS A 1 715 ? 6.086 -12.993 -15.322 1.00 94.56 715 CYS A N 1
ATOM 5713 C CA . CYS A 1 715 ? 5.879 -14.260 -16.022 1.00 94.56 715 CYS A CA 1
ATOM 5714 C C . CYS A 1 715 ? 6.921 -15.287 -15.579 1.00 94.56 715 CYS A C 1
ATOM 5716 O O . CYS A 1 715 ? 8.078 -15.213 -15.987 1.00 94.56 715 CYS A O 1
ATOM 5718 N N . ASP A 1 716 ? 6.496 -16.274 -14.801 1.00 94.56 716 ASP A N 1
ATOM 5719 C CA . ASP A 1 716 ? 7.304 -17.413 -14.380 1.00 94.56 716 ASP A CA 1
ATOM 5720 C C . ASP A 1 716 ? 7.072 -18.574 -15.359 1.00 94.56 716 ASP A C 1
ATOM 5722 O O . ASP A 1 716 ? 6.288 -19.500 -15.119 1.00 94.56 716 ASP A O 1
ATOM 5726 N N . SER A 1 717 ? 7.681 -18.453 -16.543 1.00 91.12 717 SER A N 1
ATOM 5727 C CA . SER A 1 717 ? 7.347 -19.274 -17.709 1.00 91.12 717 SER A CA 1
ATOM 5728 C C . SER A 1 717 ? 7.579 -20.766 -17.489 1.00 91.12 717 SER A C 1
ATOM 5730 O O . SER A 1 717 ? 6.786 -21.582 -17.962 1.00 91.12 717 SER A O 1
ATOM 5732 N N . GLY A 1 718 ? 8.650 -21.130 -16.784 1.00 90.19 718 GLY A N 1
ATOM 5733 C CA . GLY A 1 718 ? 9.006 -22.517 -16.498 1.00 90.19 718 GLY A CA 1
ATOM 5734 C C . GLY A 1 718 ? 8.062 -23.186 -15.504 1.00 90.19 718 GLY A C 1
ATOM 5735 O O . GLY A 1 718 ? 7.812 -24.381 -15.625 1.00 90.19 718 GLY A O 1
ATOM 5736 N N . ASN A 1 719 ? 7.475 -22.418 -14.584 1.00 90.38 719 ASN A N 1
ATOM 5737 C CA . ASN A 1 719 ? 6.455 -22.914 -13.656 1.00 90.38 719 ASN A CA 1
ATOM 5738 C C . ASN A 1 719 ? 5.019 -22.707 -14.168 1.00 90.38 719 ASN A C 1
ATOM 5740 O O . ASN A 1 719 ? 4.074 -22.992 -13.438 1.00 90.38 719 ASN A O 1
ATOM 5744 N N . CYS A 1 720 ? 4.843 -22.207 -15.398 1.00 89.50 720 CYS A N 1
ATOM 5745 C CA . CYS A 1 720 ? 3.536 -21.961 -16.019 1.00 89.50 720 CYS A CA 1
ATOM 5746 C C . CYS A 1 720 ? 2.581 -21.155 -15.125 1.00 89.50 720 CYS A C 1
ATOM 5748 O O . CYS A 1 720 ? 1.432 -21.537 -14.884 1.00 89.50 720 CYS A O 1
ATOM 5750 N N . ARG A 1 721 ? 3.087 -20.041 -14.598 1.00 90.12 721 ARG A N 1
ATOM 5751 C CA . ARG A 1 721 ? 2.327 -19.148 -13.726 1.00 90.12 721 ARG A CA 1
ATOM 5752 C C . ARG A 1 721 ? 2.792 -17.711 -13.879 1.00 90.12 721 ARG A C 1
ATOM 5754 O O . ARG A 1 721 ? 3.867 -17.438 -14.414 1.00 90.12 721 ARG A O 1
ATOM 5761 N N . ILE A 1 722 ? 1.995 -16.790 -13.367 1.00 91.38 722 ILE A N 1
ATOM 5762 C CA . ILE A 1 722 ? 2.409 -15.406 -13.155 1.00 91.38 722 ILE A CA 1
ATOM 5763 C C . ILE A 1 722 ? 2.373 -15.147 -11.657 1.00 91.38 722 ILE A C 1
ATOM 5765 O O . ILE A 1 722 ? 1.416 -15.515 -10.974 1.00 91.38 722 ILE A O 1
ATOM 5769 N N . GLN A 1 723 ? 3.442 -14.552 -11.146 1.00 92.81 723 GLN A N 1
ATOM 5770 C CA . GLN A 1 723 ? 3.571 -14.189 -9.740 1.00 92.81 723 GLN A CA 1
ATOM 5771 C C . GLN A 1 723 ? 3.514 -12.669 -9.590 1.00 92.81 723 GLN A C 1
ATOM 5773 O O . GLN A 1 723 ? 3.994 -11.939 -10.455 1.00 92.81 723 GLN A O 1
ATOM 5778 N N . VAL A 1 724 ? 2.913 -12.205 -8.501 1.00 91.62 724 VAL A N 1
ATOM 5779 C CA . VAL A 1 724 ? 2.719 -10.797 -8.156 1.00 91.62 724 VAL A CA 1
ATOM 5780 C C . VAL A 1 724 ? 3.523 -10.494 -6.899 1.00 91.62 724 VAL A C 1
ATOM 5782 O O . VAL A 1 724 ? 3.456 -11.242 -5.921 1.00 91.62 724 VAL A O 1
ATOM 5785 N N . PHE A 1 725 ? 4.266 -9.395 -6.923 1.00 92.81 725 PHE A N 1
ATOM 5786 C CA . PHE A 1 725 ? 5.178 -8.975 -5.870 1.00 92.81 725 PHE A CA 1
ATOM 5787 C C . PHE A 1 725 ? 4.975 -7.510 -5.519 1.00 92.81 725 PHE A C 1
ATOM 5789 O O . PHE A 1 725 ? 4.638 -6.684 -6.366 1.00 92.81 725 PHE A O 1
ATOM 5796 N N . GLU A 1 726 ? 5.258 -7.166 -4.272 1.00 90.69 726 GLU A N 1
ATOM 5797 C CA . GLU A 1 726 ? 5.619 -5.797 -3.931 1.00 90.69 726 GLU A CA 1
ATOM 5798 C C . GLU A 1 726 ? 7.003 -5.465 -4.502 1.00 90.69 726 GLU A C 1
ATOM 5800 O O . GLU A 1 726 ? 7.826 -6.349 -4.749 1.00 90.69 726 GLU A O 1
ATOM 5805 N N . LEU A 1 727 ? 7.286 -4.174 -4.684 1.00 88.81 727 LEU A N 1
ATOM 5806 C CA . LEU A 1 727 ? 8.552 -3.726 -5.266 1.00 88.81 727 LEU A CA 1
ATOM 5807 C C . LEU A 1 727 ? 9.774 -4.193 -4.454 1.00 88.81 727 LEU A C 1
ATOM 5809 O O . LEU A 1 727 ? 10.806 -4.504 -5.031 1.00 88.81 727 LEU A O 1
ATOM 5813 N N . ASN A 1 728 ? 9.632 -4.336 -3.132 1.00 88.00 728 ASN A N 1
ATOM 5814 C CA . ASN A 1 728 ? 10.662 -4.873 -2.231 1.00 88.00 728 ASN A CA 1
ATOM 5815 C C . ASN A 1 728 ? 10.969 -6.379 -2.435 1.00 88.00 728 ASN A C 1
ATOM 5817 O O . ASN A 1 728 ? 11.817 -6.924 -1.729 1.00 88.00 728 ASN A O 1
ATOM 5821 N N . GLY A 1 729 ? 10.282 -7.062 -3.359 1.00 88.38 729 GLY A N 1
ATOM 5822 C CA . GLY A 1 729 ? 10.447 -8.488 -3.648 1.00 88.38 729 GLY A CA 1
ATOM 5823 C C . GLY A 1 729 ? 9.584 -9.421 -2.792 1.00 88.38 729 GLY A C 1
ATOM 5824 O O . GLY A 1 729 ? 9.695 -10.642 -2.914 1.00 88.38 729 GLY A O 1
ATOM 5825 N N . LYS A 1 730 ? 8.711 -8.885 -1.931 1.00 88.88 730 LYS A N 1
ATOM 5826 C CA . LYS A 1 730 ? 7.768 -9.672 -1.130 1.00 88.88 730 LYS A CA 1
ATOM 5827 C C . LYS A 1 730 ? 6.663 -10.234 -2.022 1.00 88.88 730 LYS A C 1
ATOM 5829 O O . LYS A 1 730 ? 5.994 -9.499 -2.747 1.00 88.88 730 LYS A O 1
ATOM 5834 N N . PHE A 1 731 ? 6.467 -11.547 -1.953 1.00 87.94 731 PHE A N 1
ATOM 5835 C CA . PHE A 1 731 ? 5.406 -12.242 -2.675 1.00 87.94 731 PHE A CA 1
ATOM 5836 C C . PHE A 1 731 ? 4.023 -11.805 -2.176 1.00 87.94 731 PHE A C 1
ATOM 5838 O O . PHE A 1 731 ? 3.769 -11.795 -0.972 1.00 87.94 731 PHE A O 1
ATOM 5845 N N . VAL A 1 732 ? 3.137 -11.469 -3.113 1.00 84.81 732 VAL A N 1
ATOM 5846 C CA . VAL A 1 732 ? 1.739 -11.099 -2.854 1.00 84.81 732 VAL A CA 1
ATOM 5847 C C . VAL A 1 732 ? 0.814 -12.234 -3.264 1.00 84.81 732 VAL A C 1
ATOM 5849 O O . VAL A 1 732 ? -0.079 -12.617 -2.521 1.00 84.81 732 VAL A O 1
ATOM 5852 N N . GLY A 1 733 ? 1.011 -12.797 -4.451 1.00 82.69 733 GLY A N 1
ATOM 5853 C CA . GLY A 1 733 ? 0.115 -13.822 -4.963 1.00 82.69 733 GLY A CA 1
ATOM 5854 C C . GLY A 1 733 ? 0.603 -14.420 -6.268 1.00 82.69 733 GLY A C 1
ATOM 5855 O O . GLY A 1 733 ? 1.582 -13.972 -6.859 1.00 82.69 733 GLY A O 1
ATOM 5856 N N . LYS A 1 734 ? -0.093 -15.450 -6.735 1.00 85.00 734 LYS A N 1
ATOM 5857 C CA . LYS A 1 734 ? 0.187 -16.098 -8.016 1.00 85.00 734 LYS A CA 1
ATOM 5858 C C . LYS A 1 734 ? -1.104 -16.534 -8.674 1.00 85.00 734 LYS A C 1
ATOM 5860 O O . LYS A 1 734 ? -2.100 -16.761 -7.995 1.00 85.00 734 LYS A O 1
ATOM 5865 N N . PHE A 1 735 ? -1.044 -16.734 -9.978 1.00 80.00 735 PHE A N 1
ATOM 5866 C CA . PHE A 1 735 ? -2.072 -17.458 -10.700 1.00 80.00 735 PHE A CA 1
ATOM 5867 C C . PHE A 1 735 ? -1.432 -18.407 -11.697 1.00 80.00 735 PHE A C 1
ATOM 5869 O O . PHE A 1 735 ? -0.498 -18.063 -12.426 1.00 80.00 735 PHE A O 1
ATOM 5876 N N . GLU A 1 736 ? -1.938 -19.630 -11.686 1.00 79.00 736 GLU A N 1
ATOM 5877 C CA . GLU A 1 736 ? -1.532 -20.665 -12.616 1.00 79.00 736 GLU A CA 1
ATOM 5878 C C . GLU A 1 736 ? -2.188 -20.408 -13.964 1.00 79.00 736 GLU A C 1
ATOM 5880 O O . GLU A 1 736 ? -3.367 -20.058 -14.061 1.00 79.00 736 GLU A O 1
ATOM 5885 N N . THR A 1 737 ? -1.417 -20.572 -15.026 1.00 69.00 737 THR A N 1
ATOM 5886 C CA . THR A 1 737 ? -1.907 -20.343 -16.376 1.00 69.00 737 THR A CA 1
ATOM 5887 C C . THR A 1 737 ? -2.263 -21.685 -16.988 1.00 69.00 737 THR A C 1
ATOM 5889 O O . THR A 1 737 ? -1.474 -22.296 -17.702 1.00 69.00 737 THR A O 1
ATOM 5892 N N . GLN A 1 738 ? -3.457 -22.171 -16.653 1.00 64.94 738 GLN A N 1
ATOM 5893 C CA . GLN A 1 738 ? -4.014 -23.416 -17.175 1.00 64.94 738 GLN A CA 1
ATOM 5894 C C . GLN A 1 738 ? -5.039 -23.122 -18.276 1.00 64.94 738 GLN A C 1
ATOM 5896 O O . GLN A 1 738 ? -5.934 -22.289 -18.117 1.00 64.94 738 GLN A O 1
ATOM 5901 N N . ASP A 1 739 ? -4.930 -23.828 -19.397 1.00 61.75 739 ASP A N 1
ATOM 5902 C CA . ASP A 1 739 ? -5.945 -23.822 -20.442 1.00 61.75 739 ASP A CA 1
ATOM 5903 C C . ASP A 1 739 ? -7.208 -24.517 -19.924 1.00 61.75 739 ASP A C 1
ATOM 5905 O O . ASP A 1 739 ? -7.204 -25.730 -19.711 1.00 61.75 739 ASP A O 1
ATOM 5909 N N . LYS A 1 740 ? -8.305 -23.778 -19.738 1.00 55.25 740 LYS A N 1
ATOM 5910 C CA . LYS A 1 740 ? -9.567 -24.358 -19.247 1.00 55.25 740 LYS A CA 1
ATOM 5911 C C . LYS A 1 740 ? -10.151 -25.413 -20.192 1.00 55.25 740 LYS A C 1
ATOM 5913 O O . LYS A 1 740 ? -10.858 -26.298 -19.724 1.00 55.25 740 LYS A O 1
ATOM 5918 N N . ASN A 1 741 ? -9.845 -25.347 -21.490 1.00 53.03 741 ASN A N 1
ATOM 5919 C CA . ASN A 1 741 ? -10.402 -26.272 -22.479 1.00 53.03 741 ASN A CA 1
ATOM 5920 C C . ASN A 1 741 ? -9.616 -27.585 -22.569 1.00 53.03 741 ASN A C 1
ATOM 5922 O O . ASN A 1 741 ? -10.190 -28.617 -22.901 1.00 53.03 741 ASN A O 1
ATOM 5926 N N . SER A 1 742 ? -8.309 -27.557 -22.291 1.00 54.06 742 SER A N 1
ATOM 5927 C CA . SER A 1 742 ? -7.437 -28.737 -22.399 1.00 54.06 742 SER A CA 1
ATOM 5928 C C . SER A 1 742 ? -6.880 -29.231 -21.061 1.00 54.06 742 SER A C 1
ATOM 5930 O O . SER A 1 742 ? -6.260 -30.291 -21.017 1.00 54.06 742 SER A O 1
ATOM 5932 N N . GLY A 1 743 ? -7.070 -28.475 -19.976 1.00 55.19 743 GLY A N 1
ATOM 5933 C CA . GLY A 1 743 ? -6.508 -28.756 -18.654 1.00 55.19 743 GLY A CA 1
ATOM 5934 C C . GLY A 1 743 ? -4.980 -28.650 -18.593 1.00 55.19 743 GLY A C 1
ATOM 5935 O O . GLY A 1 743 ? -4.389 -28.988 -17.569 1.00 55.19 743 GLY A O 1
ATOM 5936 N N . LYS A 1 744 ? -4.311 -28.204 -19.664 1.00 60.69 744 LYS A N 1
ATOM 5937 C CA . LYS A 1 744 ? -2.847 -28.127 -19.731 1.00 60.69 744 LYS A CA 1
ATOM 5938 C C . LYS A 1 744 ? -2.338 -26.792 -19.209 1.00 60.69 744 LYS A C 1
ATOM 5940 O O . LYS A 1 744 ? -2.857 -25.740 -19.573 1.00 60.69 744 LYS A O 1
ATOM 5945 N N . PHE A 1 745 ? -1.278 -26.837 -18.411 1.00 62.06 745 PHE A N 1
ATOM 5946 C CA . PHE A 1 745 ? -0.507 -25.651 -18.059 1.00 62.06 745 PHE A CA 1
ATOM 5947 C C . PHE A 1 745 ? 0.175 -25.075 -19.306 1.00 62.06 745 PHE A C 1
ATOM 5949 O O . PHE A 1 745 ? 0.759 -25.808 -20.107 1.00 62.06 745 PHE A O 1
ATOM 5956 N N . ILE A 1 746 ? 0.074 -23.763 -19.478 1.00 78.25 746 ILE A N 1
ATOM 5957 C CA . ILE A 1 746 ? 0.593 -23.021 -20.620 1.00 78.25 746 ILE A CA 1
ATOM 5958 C C . ILE A 1 746 ? 1.599 -22.001 -20.101 1.00 78.25 746 ILE A C 1
ATOM 5960 O O . ILE A 1 746 ? 1.279 -21.235 -19.196 1.00 78.25 746 ILE A O 1
ATOM 5964 N N . SER A 1 747 ? 2.800 -21.942 -20.672 1.00 84.50 747 SER A N 1
ATOM 5965 C CA . SER A 1 747 ? 3.825 -21.003 -20.208 1.00 84.50 747 SER A CA 1
ATOM 5966 C C . SER A 1 747 ? 3.501 -19.566 -20.643 1.00 84.50 747 SER A C 1
ATOM 5968 O O . SER A 1 747 ? 3.462 -19.307 -21.852 1.00 84.50 747 SER A O 1
ATOM 5970 N N . PRO A 1 748 ? 3.306 -18.620 -19.705 1.00 90.19 748 PRO A N 1
ATOM 5971 C CA . PRO A 1 748 ? 3.130 -17.209 -20.022 1.00 90.19 748 PRO A CA 1
ATOM 5972 C C . PRO A 1 748 ? 4.476 -16.622 -20.438 1.00 90.19 748 PRO A C 1
ATOM 5974 O O . PRO A 1 748 ? 5.498 -16.901 -19.811 1.00 90.19 748 PRO A O 1
ATOM 5977 N N . ILE A 1 749 ? 4.490 -15.838 -21.511 1.00 90.56 749 ILE A N 1
ATOM 5978 C CA . ILE A 1 749 ? 5.711 -15.301 -22.122 1.00 90.56 749 ILE A CA 1
ATOM 5979 C C . ILE A 1 749 ? 5.771 -13.784 -22.011 1.00 90.56 749 ILE A C 1
ATOM 5981 O O . ILE A 1 749 ? 6.824 -13.255 -21.646 1.00 90.56 749 ILE A O 1
ATOM 5985 N N . ALA A 1 750 ? 4.663 -13.107 -22.314 1.00 92.56 750 ALA A N 1
ATOM 5986 C CA . ALA A 1 750 ? 4.587 -11.655 -22.296 1.00 92.56 750 ALA A CA 1
ATOM 5987 C C . ALA A 1 750 ? 3.281 -11.133 -21.702 1.00 92.56 750 ALA A C 1
ATOM 5989 O O . ALA A 1 750 ? 2.244 -11.796 -21.801 1.00 92.56 750 ALA A O 1
ATOM 5990 N N . LEU A 1 751 ? 3.377 -9.952 -21.089 1.00 93.38 751 LEU A N 1
ATOM 5991 C CA . LEU A 1 751 ? 2.295 -9.239 -20.427 1.00 93.38 751 LEU A CA 1
ATOM 5992 C C . LEU A 1 751 ? 2.209 -7.801 -20.929 1.00 93.38 751 LEU A C 1
ATOM 5994 O O . LEU A 1 751 ? 3.231 -7.142 -21.099 1.00 93.38 751 LEU A O 1
ATOM 5998 N N . ALA A 1 752 ? 0.986 -7.310 -21.091 1.00 93.12 752 ALA A N 1
ATOM 5999 C CA . ALA A 1 752 ? 0.689 -5.893 -21.255 1.00 93.12 752 ALA A CA 1
ATOM 6000 C C . ALA A 1 752 ? -0.585 -5.531 -20.483 1.00 93.12 752 ALA A C 1
ATOM 6002 O O . ALA A 1 752 ? -1.394 -6.404 -20.165 1.00 93.12 752 ALA A O 1
ATOM 6003 N N . VAL A 1 753 ? -0.758 -4.249 -20.170 1.00 91.06 753 VAL A N 1
ATOM 6004 C CA . VAL A 1 753 ? -1.920 -3.733 -19.435 1.00 91.06 753 VAL A CA 1
ATOM 6005 C C . VAL A 1 753 ? -2.831 -2.948 -20.375 1.00 91.06 753 VAL A C 1
ATOM 6007 O O . VAL A 1 753 ? -2.347 -2.159 -21.180 1.00 91.06 753 VAL A O 1
ATOM 6010 N N . LEU A 1 754 ? -4.139 -3.171 -20.267 1.00 88.50 754 LEU A N 1
ATOM 6011 C CA . LEU A 1 754 ? -5.178 -2.370 -20.915 1.00 88.50 754 LEU A CA 1
ATOM 6012 C C . LEU A 1 754 ? -5.507 -1.143 -20.059 1.00 88.50 754 LEU A C 1
ATOM 6014 O O . LEU A 1 754 ? -5.392 -1.166 -18.828 1.00 88.50 754 LEU A O 1
ATOM 6018 N N . SER A 1 755 ? -6.009 -0.085 -20.687 1.00 84.50 755 SER A N 1
ATOM 6019 C CA . SER A 1 755 ? -6.470 1.137 -20.028 1.00 84.50 755 SER A CA 1
ATOM 6020 C C . SER A 1 755 ? -7.568 0.855 -18.996 1.00 84.50 755 SER A C 1
ATOM 6022 O O . SER A 1 755 ? -7.617 1.504 -17.948 1.00 84.50 755 SER A O 1
ATOM 6024 N N . THR A 1 756 ? -8.380 -0.185 -19.210 1.00 78.62 756 THR A N 1
ATOM 6025 C CA . THR A 1 756 ? -9.410 -0.661 -18.273 1.00 78.62 756 THR A CA 1
ATOM 6026 C C . THR A 1 756 ? -8.816 -1.266 -16.997 1.00 78.62 756 THR A C 1
ATOM 6028 O O . THR A 1 756 ? -9.430 -1.205 -15.935 1.00 78.62 756 THR A O 1
ATOM 6031 N N . GLY A 1 757 ? -7.566 -1.735 -17.039 1.00 75.44 757 GLY A N 1
ATOM 6032 C CA . GLY A 1 757 ? -6.895 -2.453 -15.953 1.00 75.44 757 GLY A CA 1
ATOM 6033 C C . GLY A 1 757 ? -6.856 -3.971 -16.135 1.00 75.44 757 GLY A C 1
ATOM 6034 O O . GLY A 1 757 ? -6.220 -4.633 -15.320 1.00 75.44 757 GLY A O 1
ATOM 6035 N N . GLY A 1 758 ? -7.479 -4.505 -17.192 1.00 83.75 758 GLY A N 1
ATOM 6036 C CA . GLY A 1 758 ? -7.266 -5.889 -17.618 1.00 83.75 758 GLY A CA 1
ATOM 6037 C C . GLY A 1 758 ? -5.848 -6.106 -18.157 1.00 83.75 758 GLY A C 1
ATOM 6038 O O . GLY A 1 758 ? -5.159 -5.162 -18.547 1.00 83.75 758 GLY A O 1
ATOM 6039 N N . PHE A 1 759 ? -5.405 -7.357 -18.198 1.00 87.88 759 PHE A N 1
ATOM 6040 C CA . PHE A 1 759 ? -4.078 -7.744 -18.666 1.00 87.88 759 PHE A CA 1
ATOM 6041 C C . PHE A 1 759 ? -4.173 -8.610 -19.911 1.00 87.88 759 PHE A C 1
ATOM 6043 O O . PHE A 1 759 ? -4.973 -9.541 -19.978 1.00 87.88 759 PHE A O 1
ATOM 6050 N N . VAL A 1 760 ? -3.305 -8.344 -20.877 1.00 89.25 760 VAL A N 1
ATOM 6051 C CA . VAL A 1 760 ? -3.116 -9.186 -22.054 1.00 89.25 760 VAL A CA 1
ATOM 6052 C C . VAL A 1 760 ? -1.946 -10.120 -21.792 1.00 89.25 760 VAL A C 1
ATOM 6054 O O . VAL A 1 760 ? -0.844 -9.667 -21.488 1.00 89.25 760 VAL A O 1
ATOM 6057 N N . VAL A 1 761 ? -2.174 -11.423 -21.928 1.00 89.38 761 VAL A N 1
ATOM 6058 C CA . VAL A 1 761 ? -1.169 -12.468 -21.734 1.00 89.38 761 VAL A CA 1
ATOM 6059 C C . VAL A 1 761 ? -0.948 -13.228 -23.036 1.00 89.38 761 VAL A C 1
ATOM 6061 O O . VAL A 1 761 ? -1.894 -13.718 -23.660 1.00 89.38 761 VAL A O 1
ATOM 6064 N N . ILE A 1 762 ? 0.320 -13.362 -23.425 1.00 88.12 762 ILE A N 1
ATOM 6065 C CA . ILE A 1 762 ? 0.754 -14.255 -24.503 1.00 88.12 762 ILE A CA 1
ATOM 6066 C C . ILE A 1 762 ? 1.295 -15.548 -23.910 1.00 88.12 762 ILE A C 1
ATOM 6068 O O . ILE A 1 762 ? 2.133 -15.521 -23.005 1.00 88.12 762 ILE A O 1
ATOM 6072 N N . TYR A 1 763 ? 0.901 -16.675 -24.501 1.00 84.75 763 TYR A N 1
ATOM 6073 C CA . TYR A 1 763 ? 1.410 -17.993 -24.139 1.00 84.75 763 TYR A CA 1
ATOM 6074 C C . TYR A 1 763 ? 2.231 -18.648 -25.254 1.00 84.75 763 TYR A C 1
ATOM 6076 O O . TYR A 1 763 ? 1.940 -18.481 -26.438 1.00 84.75 763 TYR A O 1
ATOM 6084 N N . SER A 1 764 ? 3.234 -19.449 -24.881 1.00 72.12 764 SER A N 1
ATOM 6085 C CA . SER A 1 764 ? 4.175 -20.065 -25.832 1.00 72.12 764 SER A CA 1
ATOM 6086 C C . SER A 1 764 ? 3.571 -21.138 -26.740 1.00 72.12 764 SER A C 1
ATOM 6088 O O . SER A 1 764 ? 3.987 -21.251 -27.891 1.00 72.12 764 SER A O 1
ATOM 6090 N N . SER A 1 765 ? 2.638 -21.945 -26.229 1.00 62.31 765 SER A N 1
ATOM 6091 C CA . SER A 1 765 ? 2.219 -23.211 -26.852 1.00 62.31 765 SER A CA 1
ATOM 6092 C C . SER A 1 765 ? 0.789 -23.218 -27.385 1.00 62.31 765 SER A C 1
ATOM 6094 O O . SER A 1 765 ? 0.425 -24.128 -28.123 1.00 62.31 765 SER A O 1
ATOM 6096 N N . ASN A 1 766 ? -0.017 -22.204 -27.062 1.00 62.94 766 ASN A N 1
ATOM 6097 C CA . ASN A 1 766 ? -1.435 -22.190 -27.421 1.00 62.94 766 ASN A CA 1
ATOM 6098 C C . ASN A 1 766 ? -1.786 -21.325 -28.634 1.00 62.94 766 ASN A C 1
ATOM 6100 O O . ASN A 1 766 ? -2.954 -21.303 -29.028 1.00 62.94 766 ASN A O 1
ATOM 6104 N N . HIS A 1 767 ? -0.801 -20.656 -29.247 1.00 71.06 767 HIS A N 1
ATOM 6105 C CA . HIS A 1 767 ? -1.022 -19.781 -30.407 1.00 71.06 767 HIS A CA 1
ATOM 6106 C C . HIS A 1 767 ? -2.182 -18.789 -30.171 1.00 71.06 767 HIS A C 1
ATOM 6108 O O . HIS A 1 767 ? -2.936 -18.466 -31.088 1.00 71.06 767 HIS A O 1
ATOM 6114 N N . CYS A 1 768 ? -2.369 -18.369 -28.914 1.00 72.94 768 CYS A N 1
ATOM 6115 C CA . CYS A 1 768 ? -3.517 -17.601 -28.457 1.00 72.94 768 CYS A CA 1
ATOM 6116 C C . CYS A 1 768 ? -3.073 -16.406 -27.625 1.00 72.94 768 CYS A C 1
ATOM 6118 O O . CYS A 1 768 ? -2.066 -16.465 -26.913 1.00 72.94 768 CYS A O 1
ATOM 6120 N N . ILE A 1 769 ? -3.882 -15.356 -27.687 1.00 80.56 769 ILE A N 1
ATOM 6121 C CA . ILE A 1 769 ? -3.796 -14.198 -26.806 1.00 80.56 769 ILE A CA 1
ATOM 6122 C C . ILE A 1 769 ? -5.000 -14.266 -25.872 1.00 80.56 769 ILE A C 1
ATOM 6124 O O . ILE A 1 769 ? -6.116 -14.580 -26.301 1.00 80.56 769 ILE A O 1
ATOM 6128 N N . GLN A 1 770 ? -4.765 -14.014 -24.589 1.00 83.69 770 GLN A N 1
ATOM 6129 C CA . GLN A 1 770 ? -5.803 -14.048 -23.569 1.00 83.69 770 GLN A CA 1
ATOM 6130 C C . GLN A 1 770 ? -5.838 -12.727 -22.817 1.00 83.69 770 GLN A C 1
ATOM 6132 O O . GLN A 1 770 ? -4.804 -12.237 -22.376 1.00 83.69 770 GLN A O 1
ATOM 6137 N N . ILE A 1 771 ? -7.036 -12.183 -22.649 1.00 82.06 771 ILE A N 1
ATOM 6138 C CA . ILE A 1 771 ? -7.301 -11.026 -21.802 1.00 82.06 771 ILE A CA 1
ATOM 6139 C C . ILE A 1 771 ? -7.855 -11.541 -20.474 1.00 82.06 771 ILE A C 1
ATOM 6141 O O . ILE A 1 771 ? -8.796 -12.345 -20.459 1.00 82.06 771 ILE A O 1
ATOM 6145 N N . ILE A 1 772 ? -7.250 -11.109 -19.372 1.00 79.88 772 ILE A N 1
ATOM 6146 C CA . ILE A 1 772 ? -7.620 -11.475 -18.003 1.00 79.88 772 ILE A CA 1
ATOM 6147 C C . ILE A 1 772 ? -7.946 -10.221 -17.180 1.00 79.88 772 ILE A C 1
ATOM 6149 O O . ILE A 1 772 ? -7.309 -9.189 -17.367 1.00 79.88 772 ILE A O 1
ATOM 6153 N N . GLU A 1 773 ? -8.914 -10.315 -16.270 1.00 71.50 773 GLU A N 1
ATOM 6154 C CA . GLU A 1 773 ? -9.326 -9.241 -15.343 1.00 71.50 773 GLU A CA 1
ATOM 6155 C C . GLU A 1 773 ? -9.266 -9.670 -13.883 1.00 71.50 773 GLU A C 1
ATOM 6157 O O . GLU A 1 773 ? -9.536 -10.867 -13.607 1.00 71.50 773 GLU A O 1
#

pLDDT: mean 74.89, std 21.54, range [24.98, 98.62]

Sequence (773 aa):
MVFIHVLAGRPGSVHDSRVMCNSELWRTAAHKFPGDTHLLGDGGYPLLRRFNRVLSSVHQEIERAISLLKGRWRRLLFLDHLDLELEVNIIIAACVLHNFCLLNDNFDDGYFLDGDDEDHDAEQQYPDARAKQKRAHLMNICCMFWCEECLIAHNIIQGNKDHRVLALKDFQEKDYEDVLKRPLFCSKERHEKEELKYFCKNCETAACQSCVLIHHAGHAILHLEEEAERQKMELKSLIEIQKYDLQAKINTLGRLNEDCIKFIQRSEDIKGQVQKFVDNLIATIEAKKQNILAAANDETKRFLETLTTQKTEIDNEIKIIESSLEKADTILKRSTHAEVVQLKKSFEEIFQGTQSQPKDCYPEKLPFLAFVENPKMLSTLNAEEIGMIEIAHQTKARQSVAEGKGLEEAIANRQAHFSLTTRDSKGRQCYNEGDHVTAEIIDEQGRDCATELKINDNKDGLYQISYSPRNEGRCKVTIKVNGEHVHGSQFIVRVKPFQFRPVLSFREEGSSVGKFNWPRGVAVNANDEIAVTDQLNHKVRIFSSEGKFLRSFGKKGDMVGEFNNPRGITFHNNGNIFVADSVNHRIQIFSGEGEFVGSFGGKGNVDSQLDIPLGLSVDSEGNIIVADAGNQLIQIFSPEGKFLTKIGEDSFTLPVHCIQYDRYLIVSDYNDHCIKVFDRNGKFQYKFGKQGGKDGEFNYPRSLLMNKSGQLMVCDSGNCRIQVFELNGKFVGKFETQDKNSGKFISPIALAVLSTGGFVVIYSSNHCIQIIE

Organism: Pocillopora damicornis (NCBI:txid46731)

Solvent-accessible surface area (backbone atoms only — not comparable to full-atom values): 43421 Å² total; per-residue (Å²): 144,85,81,82,77,82,84,78,76,83,90,82,87,89,89,62,86,71,72,66,77,78,45,77,66,51,68,59,47,59,75,74,54,86,68,83,63,59,76,57,70,104,74,70,56,79,54,59,70,75,59,53,59,56,53,52,51,53,50,51,53,49,52,51,52,52,51,55,46,58,66,59,53,81,77,60,98,77,83,67,78,65,61,59,57,51,53,54,49,51,52,50,50,51,54,50,53,53,50,53,56,65,73,69,60,89,81,79,88,82,91,80,90,79,84,86,84,87,85,85,86,83,90,88,86,89,82,91,88,80,83,78,88,76,84,54,49,31,52,44,91,75,79,52,80,34,53,76,71,55,44,54,59,52,59,67,39,85,91,36,74,85,54,59,77,44,44,69,92,74,64,46,77,67,56,53,50,58,63,71,67,53,83,51,55,30,90,49,94,95,36,60,88,35,51,49,54,26,28,32,68,81,73,76,40,77,30,19,77,66,46,42,66,72,76,41,61,92,52,58,71,43,54,35,67,64,52,49,52,51,53,50,51,53,52,50,52,55,50,53,53,50,51,51,53,50,50,53,49,52,53,50,52,53,52,52,52,54,51,50,53,53,51,52,52,52,53,51,53,51,53,52,50,54,51,52,52,52,51,51,50,52,52,52,53,51,52,54,52,51,52,54,54,49,52,54,50,52,54,51,48,55,50,51,49,52,53,49,52,52,51,52,52,53,53,49,53,50,51,52,51,52,53,53,50,51,54,49,51,57,48,63,74,71,47,52,80,70,50,53,64,69,42,46,65,58,51,52,58,71,46,62,84,62,82,64,78,92,69,83,86,65,79,95,69,83,87,84,90,76,91,77,83,63,67,66,63,58,49,48,66,72,73,48,77,99,74,81,90,78,84,75,50,66,69,30,28,64,54,12,45,65,53,48,60,41,49,49,46,36,37,28,49,35,81,27,48,31,37,35,40,34,7,17,90,85,63,45,78,30,49,57,96,84,64,46,74,48,76,47,46,25,34,86,85,70,44,82,33,58,41,76,75,43,78,42,78,69,85,62,24,46,32,48,35,32,34,19,35,66,58,63,48,56,33,37,40,35,39,26,35,73,85,35,57,26,40,77,49,60,28,66,20,43,23,39,68,61,68,72,43,80,76,46,73,50,56,64,81,86,57,99,82,62,63,61,37,49,45,44,18,39,24,46,44,98,84,31,39,38,38,33,20,24,16,78,63,10,29,40,40,32,22,40,80,87,64,46,83,73,53,72,39,57,33,76,47,82,55,92,65,35,18,33,47,25,27,15,29,28,55,45,97,88,50,32,34,40,35,18,21,16,75,60,9,28,39,40,34,20,39,77,89,56,48,76,72,50,69,37,52,32,75,47,82,53,96,53,38,24,25,43,30,30,22,42,31,58,37,99,88,54,32,35,34,35,10,20,23,67,69,16,26,36,40,33,22,40,83,88,51,48,65,73,53,72,31,41,78,90,67,42,75,26,28,34,22,44,45,64,54,94,65,32,35,43,31,16,18,26,78,63,10,26,40,42,35,21,35,78,87,41,48,79,73,54,71,40,52,34,75,47,83,53,92,58,35,18,28,42,27,32,26,64,42,74,47,98,86,63,32,40,34,36,20,20,25,68,67,19,23,38,38,33,20,42,83,91,56,48,69,46,48,57,44,74,37,56,39,87,90,76,73,42,73,37,30,34,42,19,50,30,63,39,89,89,67,32,34,41,39,34,26,56,80,70,42,33,46,33,34,31,75

Radius of gyration: 57.14 Å; Cα contacts (8 Å, |Δi|>4): 1273; chains: 1; bounding box: 159×108×141 Å

Foldseek 3Di:
DPPPPPPPDDDDDDPDPVVPPPDPVVVVVCVVDPDQWDADPPPGDTDGPVVVVVVVVVVVVVVVVVVVVVVVVVPDDDDDPPVVVVVVVVVVVVVVVVVVVVVPDDDDDDDDDDDDDDDDDDDDDDDDDDDDPPQFQKDDDVGDTDGPVVVVVQCVPPVCVPTDIDGPVRDDPVNVVVVVPDFDWDPDPPRRVFGQFKAFPVVRDTDGPVCCVPPVPPTDIDTPVVVVVVVVVVVVVVVVVVVVVVVVVVVVVVVVVVVVVVVVVVVVVVVVVLVVLVVVVVVVVVVVVVVVVVVVVVVVVVLVVVVVVLVVVVVVVVVLVVVLVVVVVVCVVPDDPVVCVVCVVVNCVSCVVPPDDPDPSDDPDDDDDDDDDDVVVVCCVVPDDPDDDDPQADWDQALKDKDALLLAEAAALDKGKIKIFTAHPVSDGGFDPPKDKDKFKADPVRDGQWDPWDWDDPRRRMIMTMIHGHDFAWIFIAMTIPNHGHHPGRRIYGHHYPDWAFPDKDFPDPDPPDFQAQKAEWEADPQRWIWIQRFVQFKIWIAHNNRHTDDMFEGDDLDQRHAHRWHAWYAFPVQWIWICSQVQQKIWIAHVRSHGDDIWAGDDQDQRHAHRWAYWDAEPVRWIWTQRFVQQWIWIAHPRSHTDDIAQRVNANGWHYWDDDDQWIWTDRFVQQWIWIAGPVRHTDDIFEGDDQDFRHAHRWHEWDQFPVRWIWIQRQVNLKIWIGHPVSHTRDIDHQADPVPRDRFRWRYWYAGPVRWIWTDTRPPSMITTID

Secondary structure (DSSP, 8-state):
--SSSSS---S-----TTSGGGSHHHHHHHTT--SSEEEEGGGTEEEEHHHHHHHHHHHHHHHHHHHHHHHHHTT-----HHHHHHHHHHHHHHHHHHHHHHHS---------------------------------B-SSS---B-HHHHHHHHHSGGGTT----BGGG--HHHHHHHHTPPPBP-STT-TTSBEEEEETTTTEEEEHHHHHHTSTTS-EEEHHHHHHHHHHHHHHHHHHHHHHHHHHHHHHHHHHHHHHHHHHHHHHHHHHHHHHHHHHHHHHHHHHHHHHHHHHHHHHHHHHHHHHHHHHHHHHHHHHHHHHHHHHHHHHH--HHHHHHHHHHHHHHHTT--------S-S-PPPP-----HHHHHHHHHS-S------PPP-GGG-EEESGGGTEEETTS-EEEEEE-B-TTS-B---TT--EEEEEEETTS-B-EEEEEEEE-SSSEEEEEEEE-SSEEEEEEEEETTEEPBT-SEEEEEE---PPEEEEE--SS-TT----SEEEEEE-TT--EEEEEGGGTEEEEE-TT--EEEEE--BSSSTT-BSS---EEE-TTS-EEEEEGGGTEEEEE-TTS-EEEEEE-BSSSTT-BSSEEEEEE-TTS-EEEEETTTTEEEEE-TTS-EEEEE-TTT-SSEEEEEEETTEEEEEETTTTEEEEEETTS-EEEEE--BSSSTT-BSSEEEEEE-TTSPEEEEEGGGTEEEEE-TTS-EEEEEE-B-TTT--B--EEEEEE-TTS-EEEEESSS--EEEE-

Mean predicted aligned error: 22.38 Å

Nearest PDB structures (foldseek):
  6fpt-assembly1_A  TM=6.876E-01  e=2.833E-38  Danio rerio
  6xg7-assembly1_A  TM=9.401E-01  e=1.666E-30  Drosophila melanogaster
  7qrx-assembly2_B  TM=9.464E-01  e=1.179E-26  Homo sapiens
  8j72-assembly1_A  TM=9.436E-01  e=3.596E-25  Mus musculus
  2ds4-assembly1_A  TM=8.599E-01  e=1.053E-08  Homo sapiens